Protein AF-A0A923HDC2-F1 (afdb_monomer)

Mean predicted aligned error: 11.16 Å

Solvent-accessible surface area (backbone atoms only — not comparable to full-atom values): 47829 Å² total; per-residue (Å²): 114,70,66,62,52,54,51,47,38,52,67,76,24,63,44,77,48,76,52,74,40,27,44,48,65,58,61,33,71,71,45,48,76,38,43,43,56,74,49,84,44,56,61,63,67,60,71,45,64,38,56,43,23,34,54,53,47,38,40,67,42,35,50,91,62,83,57,36,32,36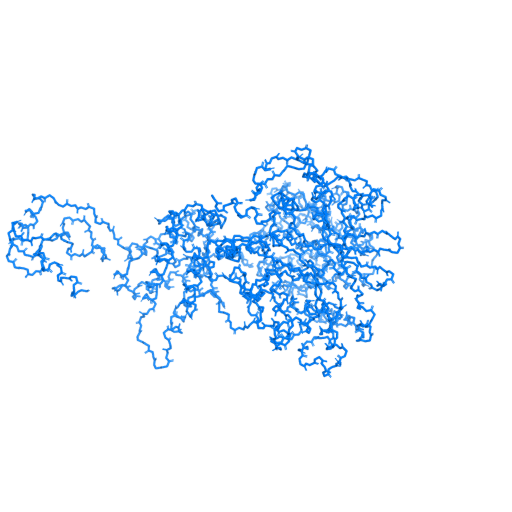,36,49,54,99,90,32,32,34,40,60,41,45,39,68,57,55,50,44,53,51,40,31,68,70,49,73,53,51,31,33,58,86,16,39,87,64,62,49,89,50,46,67,41,34,48,86,48,31,52,80,74,34,56,67,60,40,48,43,46,35,60,35,67,42,39,36,42,37,37,31,80,45,99,66,75,91,68,58,68,70,59,51,50,51,51,53,32,51,54,36,47,59,71,59,59,69,65,73,70,64,51,71,36,46,53,52,44,28,74,40,57,84,35,64,56,56,49,52,50,51,62,53,46,71,39,67,67,54,35,48,51,54,48,51,36,67,49,32,78,41,99,63,78,87,59,87,76,51,69,47,56,53,48,48,50,49,53,44,63,73,39,45,48,81,46,32,39,56,61,52,32,72,54,71,46,69,65,50,45,50,52,45,39,56,51,44,74,76,67,54,92,63,55,60,65,58,53,49,50,58,53,48,54,54,45,53,49,45,46,50,22,52,52,49,16,57,77,68,76,38,55,74,37,17,56,43,46,45,39,50,50,35,52,52,45,39,38,52,72,75,66,47,85,83,74,91,44,72,68,56,38,52,53,51,25,51,52,37,32,82,43,39,76,58,36,39,78,74,71,44,87,38,40,64,43,41,41,49,36,47,51,57,46,47,56,56,48,30,76,73,67,78,52,91,60,63,70,46,41,39,89,48,75,73,54,52,52,55,54,50,57,69,62,70,70,61,67,76,67,50,80,76,56,52,77,69,51,51,51,76,79,66,78,64,43,76,42,32,43,50,55,52,52,54,36,30,76,69,72,32,35,36,58,48,46,85,47,56,74,78,96,77,82,51,67,55,53,46,26,49,53,54,51,32,50,78,38,71,45,82,68,78,65,31,33,31,38,32,43,91,86,64,34,34,33,44,48,41,46,45,73,59,53,46,42,51,32,11,32,74,56,48,69,45,40,42,80,80,76,44,79,42,67,47,96,63,54,52,42,57,29,36,88,47,86,80,62,49,89,49,45,68,36,32,51,90,68,48,56,67,74,58,46,49,47,57,36,63,38,67,40,41,32,39,66,44,48,34,88,80,34,76,76,65,54,62,62,59,53,34,45,66,78,41,54,84,62,82,69,76,49,82,71,34,39,40,43,44,44,38,73,49,59,65,67,62,50,47,53,46,52,51,52,37,62,75,36,45,77,40,62,59,64,70,86,77,83,48,97,73,49,68,40,71,46,62,54,48,32,48,54,52,50,47,26,56,48,55,70,46,74,77,49,51,78,81,44,43,40,71,43,72,47,77,46,65,52,93,84,72,48,50,31,22,26,62,44,42,45,69,63,55,51,64,54,54,49,52,53,53,55,42,34,77,75,32,69,66,52,33,52,53,49,57,49,21,50,54,50,48,54,52,53,51,49,44,50,54,54,28,64,60,77,71,82,78,56,94,94,53,52,71,44,59,52,48,27,55,52,46,43,70,46,30,42,65,86,96,42,54,39,74,32,40,55,51,52,51,45,66,53,50,66,67,42,49,64,64,37,43,72,77,42,17,63,61,52,36,53,52,51,37,51,50,46,51,55,42,65,40,71,35,71,80,50,48,96,55,96,86,55,47,68,49,60,52,49,53,50,54,41,52,52,49,34,62,76,53,25,54,76,45,70,95,75,83,76,79,53,72,66,56,48,48,52,53,35,57,75,47,70,34,26,22,68,78,80,60,46,82,52,59,94,84,50,72,64,38,80,45,51,72,47,44,38,64,70,49,17,57,80,46,75,88,34,47,29,50,23,46,43,66,60,58,57,48,51,69,77,76,111

Secondary structure (DSSP, 8-state):
-HHHHHHHHHHHTEEEEEEEEEHHHHHSHHHHHHEESS-TTSPPP---HHHHHHHHHHHHTT---PPEEEEEETTEEEEEE-HHHHHHHHHHHTT-----GGG-SS-GGGTT--GGGHHHH-HHHHHHHHH-EEEEEEEEE-SS----HHHHHHHHHHHHHHHHHS--PPPHHHHHHHHTTT-HHHHHHHHHHTSHHHHHHHHHHHHTT-S-TTSPPPHHHHHHHHHHHHHGGGS-HHHHHTS-HHHHHHHHHHHHHHT--S-HHHHHHHHHHHHHHHHHHHHHHHHTT----HHHHHHHHHHHHHHHHTT------HHHHHHHHHHHHHTGGGG-STTTTSHHHHHHHHHHHHHHHHHHH----HHHHS--HHHHHHHHHHHH------GGGGGGTPPP-PPPEEEEHHHHHHHHHTT-EESS-TTSPPP---HHHHHHHHHHHHTTPPPPPEEEEE-TTS-EEEEE-HHHHHHHHHHHT--EE-TTS-EE--TTTTPPP-S-SS-GGGTT--GGGS-HHHHHHHHS-EEEEEEEETTT-TT--HHHHHHHHHSS--PPPTTSHHHHTTTS-HHHHHHHHHHHHHHTTTS-SS---STTS---SHHHHHHHHHHHHHHTTT-HHHHEEEEEEEEE-TT--EEEEEEEEES-HHHHHHHHHHHTT-HHHHHHHHHHHHHHHHHHHHHHHHH--SPPPTT--HHHHHHHHHHHHHEETTEE-HHHHHHHHHHHTT--HHHHHHHHHHHHHHHHHHHHHHHS-EET-SS-TT--HHHHHHHHHHHHHHHHS-S--------HHHHHHHHHHTTTB-TTT--B--TTSSEEEEESS-GGGT--SSGGGEEEEEHHHHHHHTT--

InterPro domains:
  IPR003615 HNH nuclease [cd00085] (825-858)
  IPR004919 GmrSD restriction endonucleases, N-terminal domain [PF03235] (36-174)
  IPR004919 GmrSD restriction endonucleases, N-terminal domain [PF03235] (410-559)

Radius of gyration: 33.26 Å; Cα contacts (8 Å, |Δi|>4): 1195; chains: 1; bounding box: 77×79×93 Å

pLDDT: mean 85.39, std 10.38, range [38.34, 97.38]

Structure (mmCIF, N/CA/C/O backbone):
data_AF-A0A923HDC2-F1
#
_entry.id   AF-A0A923HDC2-F1
#
loop_
_atom_site.group_PDB
_atom_site.id
_atom_site.type_symbol
_atom_site.label_atom_id
_atom_site.label_alt_id
_atom_site.label_comp_id
_atom_site.label_asym_id
_atom_site.label_entity_id
_atom_site.label_seq_id
_atom_site.pdbx_PDB_ins_code
_atom_site.Cartn_x
_atom_site.Cartn_y
_atom_site.Cartn_z
_atom_site.occupancy
_atom_site.B_iso_or_equiv
_atom_site.auth_seq_id
_atom_site.auth_comp_id
_atom_site.auth_asym_id
_atom_site.auth_atom_id
_atom_site.pdbx_PDB_model_num
ATOM 1 N N . MET A 1 1 ? 4.139 37.580 2.356 1.00 47.41 1 MET A N 1
ATOM 2 C CA . MET A 1 1 ? 5.601 37.785 2.472 1.00 47.41 1 MET A CA 1
ATOM 3 C C . MET A 1 1 ? 6.370 36.462 2.465 1.00 47.41 1 MET A C 1
ATOM 5 O O . MET A 1 1 ? 7.205 36.294 1.592 1.00 47.41 1 MET A O 1
ATOM 9 N N . GLU A 1 2 ? 6.062 35.488 3.334 1.00 60.28 2 GLU A N 1
ATOM 10 C CA . GLU A 1 2 ? 6.827 34.220 3.408 1.00 60.28 2 GLU A CA 1
ATOM 11 C C . GLU A 1 2 ? 6.735 33.320 2.164 1.00 60.28 2 GLU A C 1
ATOM 13 O O . GLU A 1 2 ? 7.710 32.661 1.815 1.00 60.28 2 GLU A O 1
ATOM 18 N N . GLN A 1 3 ? 5.597 33.311 1.461 1.00 66.31 3 GLN A N 1
ATOM 19 C CA . GLN A 1 3 ? 5.422 32.509 0.243 1.00 66.31 3 GLN A CA 1
ATOM 20 C C . GLN A 1 3 ? 6.324 32.982 -0.916 1.00 66.31 3 GLN A C 1
ATOM 22 O O . GLN A 1 3 ? 6.936 32.157 -1.585 1.00 66.31 3 GLN A O 1
ATOM 27 N N . GLY A 1 4 ? 6.495 34.297 -1.090 1.00 71.81 4 GLY A N 1
ATOM 28 C CA . GLY A 1 4 ? 7.398 34.842 -2.111 1.00 71.81 4 GLY A CA 1
ATOM 29 C C . GLY A 1 4 ? 8.875 34.551 -1.818 1.00 71.81 4 GLY A C 1
ATOM 30 O O . GLY A 1 4 ? 9.643 34.276 -2.734 1.00 71.81 4 GLY A O 1
ATOM 31 N N . ILE A 1 5 ? 9.271 34.532 -0.538 1.00 75.19 5 ILE A N 1
ATOM 32 C CA . ILE A 1 5 ? 10.628 34.131 -0.125 1.00 75.19 5 ILE A CA 1
ATOM 33 C C . ILE A 1 5 ? 10.836 32.634 -0.389 1.00 75.19 5 ILE A C 1
ATOM 35 O O . ILE A 1 5 ? 11.859 32.244 -0.944 1.00 75.19 5 ILE A O 1
ATOM 39 N N . PHE A 1 6 ? 9.852 31.798 -0.044 1.00 77.25 6 PHE A N 1
ATOM 40 C CA . PHE A 1 6 ? 9.874 30.362 -0.325 1.00 77.25 6 PHE A CA 1
ATOM 41 C C . PHE A 1 6 ? 10.065 30.072 -1.822 1.00 77.25 6 PHE A C 1
ATOM 43 O O . PHE A 1 6 ? 10.942 29.297 -2.195 1.00 77.25 6 PHE A O 1
ATOM 50 N N . GLU A 1 7 ? 9.302 30.744 -2.684 1.00 75.19 7 GLU A N 1
ATOM 51 C CA . GLU A 1 7 ? 9.430 30.638 -4.141 1.00 75.19 7 GLU A CA 1
ATOM 52 C C . GLU A 1 7 ? 10.799 31.104 -4.646 1.00 75.19 7 GLU A C 1
ATOM 54 O O . GLU A 1 7 ? 11.410 30.427 -5.475 1.00 75.19 7 GLU A O 1
ATOM 59 N N . LYS A 1 8 ? 11.305 32.230 -4.127 1.00 79.38 8 LYS A N 1
ATOM 60 C CA . LYS A 1 8 ? 12.621 32.763 -4.494 1.00 79.38 8 LYS A CA 1
ATOM 61 C C . LYS A 1 8 ? 13.746 31.786 -4.153 1.00 79.38 8 LYS A C 1
ATOM 63 O O . LYS A 1 8 ? 14.647 31.591 -4.963 1.00 79.38 8 LYS A O 1
ATOM 68 N N . ILE A 1 9 ? 13.670 31.111 -3.005 1.00 81.06 9 ILE A N 1
ATOM 69 C CA . ILE A 1 9 ? 14.681 30.124 -2.602 1.00 81.06 9 ILE A CA 1
ATOM 70 C C . ILE A 1 9 ? 14.769 28.976 -3.606 1.00 81.06 9 ILE A C 1
ATOM 72 O O . ILE A 1 9 ? 15.867 28.645 -4.049 1.00 81.06 9 ILE A O 1
ATOM 76 N N . PHE A 1 10 ? 13.631 28.415 -4.022 1.00 77.12 10 PHE A N 1
ATOM 77 C CA . PHE A 1 10 ? 13.616 27.366 -5.043 1.00 77.12 10 PHE A CA 1
ATOM 78 C C . PHE A 1 10 ? 14.122 27.849 -6.406 1.00 77.12 10 PHE A C 1
ATOM 80 O O . PHE A 1 10 ? 14.727 27.067 -7.132 1.00 77.12 10 PHE A O 1
ATOM 87 N N . LYS A 1 11 ? 13.895 29.121 -6.753 1.00 73.56 11 LYS A N 1
ATOM 88 C CA . LYS A 1 11 ? 14.327 29.698 -8.033 1.00 73.56 11 LYS A CA 1
ATOM 89 C C . LYS A 1 11 ? 15.827 30.021 -8.076 1.00 73.56 11 LYS A C 1
ATOM 91 O O . LYS A 1 11 ? 16.428 29.854 -9.134 1.00 73.56 11 LYS A O 1
ATOM 96 N N . GLU A 1 12 ? 16.415 30.479 -6.968 1.00 78.75 12 GLU A N 1
ATOM 97 C CA . GLU A 1 12 ? 17.724 31.161 -6.983 1.00 78.75 12 GLU A CA 1
ATOM 98 C C . GLU A 1 12 ? 18.767 30.598 -6.000 1.00 78.75 12 GLU A C 1
ATOM 100 O O . GLU A 1 12 ? 19.960 30.810 -6.207 1.00 78.75 12 GLU A O 1
ATOM 105 N N . HIS A 1 13 ? 18.363 29.874 -4.949 1.00 82.00 13 HIS A N 1
ATOM 106 C CA . HIS A 1 13 ? 19.241 29.587 -3.799 1.00 82.00 13 HIS A CA 1
ATOM 107 C C . HIS A 1 13 ? 19.457 28.097 -3.498 1.00 82.00 13 HIS A C 1
ATOM 109 O O . HIS A 1 13 ? 20.180 27.766 -2.560 1.00 82.00 13 HIS A O 1
ATOM 115 N N . ILE A 1 14 ? 18.858 27.181 -4.264 1.00 83.00 14 ILE A N 1
ATOM 116 C CA . ILE A 1 14 ? 19.089 25.739 -4.101 1.00 83.00 14 ILE A CA 1
ATOM 117 C C . ILE A 1 14 ? 20.236 25.290 -5.011 1.00 83.00 14 ILE A C 1
ATOM 119 O O . ILE A 1 14 ? 20.107 25.273 -6.235 1.00 83.00 14 ILE A O 1
ATOM 123 N N . LYS A 1 15 ? 21.344 24.859 -4.403 1.00 85.69 15 LYS A N 1
ATOM 124 C CA . LYS A 1 15 ? 22.443 24.160 -5.076 1.00 85.69 15 LYS A CA 1
ATOM 125 C C . LYS A 1 15 ? 22.196 22.656 -5.024 1.00 85.69 15 LYS A C 1
ATOM 127 O O . LYS A 1 15 ? 21.824 22.117 -3.983 1.00 85.69 15 LYS A O 1
ATOM 132 N N . ILE A 1 16 ? 22.410 21.977 -6.152 1.00 85.31 16 ILE A N 1
ATOM 133 C CA . ILE A 1 16 ? 22.224 20.527 -6.255 1.00 85.31 16 ILE A CA 1
ATOM 134 C C . ILE A 1 16 ? 23.482 19.875 -6.819 1.00 85.31 16 ILE A C 1
ATOM 136 O O . ILE A 1 16 ? 23.791 20.013 -8.006 1.00 85.31 16 ILE A O 1
ATOM 140 N N . GLU A 1 17 ? 24.150 19.079 -5.998 1.00 86.88 17 GLU A N 1
ATOM 141 C CA . GLU A 1 17 ? 25.347 18.325 -6.367 1.00 86.88 17 GLU A CA 1
ATOM 142 C C . GLU A 1 17 ? 25.040 16.834 -6.457 1.00 86.88 17 GLU A C 1
ATOM 144 O O . GLU A 1 17 ? 24.112 16.329 -5.826 1.00 86.88 17 GLU A O 1
ATOM 149 N N . THR A 1 18 ? 25.806 16.110 -7.265 1.00 85.31 18 THR A N 1
ATOM 150 C CA . THR A 1 18 ? 25.694 14.653 -7.350 1.00 85.31 18 THR A CA 1
ATOM 151 C C . THR A 1 18 ? 27.037 14.003 -7.144 1.00 85.31 18 THR A C 1
ATOM 153 O O . THR A 1 18 ? 28.042 14.463 -7.674 1.00 85.31 18 THR A O 1
ATOM 156 N N . SER A 1 19 ? 27.041 12.926 -6.371 1.00 88.31 19 SER A N 1
ATOM 157 C CA . SER A 1 19 ? 28.237 12.147 -6.074 1.00 88.31 19 SER A CA 1
ATOM 158 C C . SER A 1 19 ? 27.892 10.666 -5.961 1.00 88.31 19 SER A C 1
ATOM 160 O O . SER A 1 19 ? 26.720 10.278 -5.945 1.00 88.31 19 SER A O 1
ATOM 162 N N . GLN A 1 20 ? 28.916 9.824 -5.870 1.00 88.06 20 GLN A N 1
ATOM 163 C CA . GLN A 1 20 ? 28.772 8.409 -5.558 1.00 88.06 20 GLN A CA 1
ATOM 164 C C . GLN A 1 20 ? 29.574 8.098 -4.298 1.00 88.06 20 GLN A C 1
ATOM 166 O O . GLN A 1 20 ? 30.705 8.559 -4.154 1.00 88.06 20 GLN A O 1
ATOM 171 N N . LYS A 1 21 ? 29.007 7.306 -3.388 1.00 90.69 21 LYS A N 1
ATOM 172 C CA . LYS A 1 21 ? 29.736 6.782 -2.225 1.00 90.69 21 LYS A CA 1
ATOM 173 C C . LYS A 1 21 ? 29.560 5.275 -2.145 1.00 90.69 21 LYS A C 1
ATOM 175 O O . LYS A 1 21 ? 28.467 4.772 -2.402 1.00 90.69 21 LYS A O 1
ATOM 180 N N . SER A 1 22 ? 30.632 4.565 -1.803 1.00 93.38 22 SER A N 1
ATOM 181 C CA . SER A 1 22 ? 30.550 3.152 -1.430 1.00 93.38 22 SER A CA 1
ATOM 182 C C . SER A 1 22 ? 29.723 2.993 -0.152 1.00 93.38 22 SER A C 1
ATOM 184 O O . SER A 1 22 ? 29.561 3.950 0.616 1.00 93.38 22 SER A O 1
ATOM 186 N N . ILE A 1 23 ? 29.193 1.794 0.086 1.00 94.69 23 ILE A N 1
ATOM 187 C CA . ILE A 1 23 ? 28.519 1.481 1.349 1.00 94.69 23 ILE A CA 1
ATOM 188 C C . ILE A 1 23 ? 29.475 1.714 2.521 1.00 94.69 23 ILE A C 1
ATOM 190 O O . ILE A 1 23 ? 29.089 2.369 3.485 1.00 94.69 23 ILE A O 1
ATOM 194 N N . ASP A 1 24 ? 30.734 1.300 2.404 1.00 94.75 24 ASP A N 1
ATOM 195 C CA . ASP A 1 24 ? 31.750 1.577 3.422 1.00 94.75 24 ASP A CA 1
ATOM 196 C C . ASP A 1 24 ? 31.887 3.085 3.716 1.00 94.75 24 ASP A C 1
ATOM 198 O O . ASP A 1 24 ? 31.738 3.535 4.855 1.00 94.75 24 ASP A O 1
ATOM 202 N N . GLY A 1 25 ? 32.011 3.906 2.666 1.00 93.94 25 GLY A N 1
ATOM 203 C CA . GLY A 1 25 ? 32.101 5.361 2.786 1.00 93.94 25 GLY A CA 1
ATOM 204 C C . GLY A 1 25 ? 30.859 6.014 3.410 1.00 93.94 25 GLY A C 1
ATOM 205 O O . GLY A 1 25 ? 30.981 7.001 4.140 1.00 93.94 25 GLY A O 1
ATOM 206 N N . LEU A 1 26 ? 29.662 5.472 3.156 1.00 93.62 26 LEU A N 1
ATOM 207 C CA . LEU A 1 26 ? 28.396 5.953 3.730 1.00 93.62 26 LEU A CA 1
ATOM 208 C C . LEU A 1 26 ? 28.260 5.664 5.228 1.00 93.62 26 LEU A C 1
ATOM 210 O O . LEU A 1 26 ? 27.590 6.426 5.929 1.00 93.62 26 LEU A O 1
ATOM 214 N N . PHE A 1 27 ? 28.871 4.579 5.705 1.00 94.94 27 PHE A N 1
ATOM 215 C CA . PHE A 1 27 ? 28.707 4.074 7.069 1.00 94.94 27 PHE A CA 1
ATOM 216 C C . PHE A 1 27 ? 29.955 4.236 7.947 1.00 94.94 27 PHE A C 1
ATOM 218 O O . PHE A 1 27 ? 29.986 3.718 9.065 1.00 94.94 27 PHE A O 1
ATOM 225 N N . THR A 1 28 ? 30.942 5.028 7.511 1.00 94.44 28 THR A N 1
ATOM 226 C CA . THR A 1 28 ? 32.048 5.464 8.381 1.00 94.44 28 THR A CA 1
ATOM 227 C C . THR A 1 28 ? 31.516 6.139 9.659 1.00 94.44 28 THR A C 1
ATOM 229 O O . THR A 1 28 ? 30.499 6.843 9.597 1.00 94.44 28 THR A O 1
ATOM 232 N N . PRO A 1 29 ? 32.197 6.018 10.819 1.00 91.50 29 PRO A N 1
ATOM 233 C CA . PRO A 1 29 ? 31.725 6.609 12.078 1.00 91.50 29 PRO A CA 1
ATOM 234 C C . PRO A 1 29 ? 31.419 8.110 11.976 1.00 91.50 29 PRO A C 1
ATOM 236 O O . PRO A 1 29 ? 30.400 8.582 12.478 1.00 91.50 29 PRO A O 1
ATOM 239 N N . ARG A 1 30 ? 32.261 8.858 11.249 1.00 90.38 30 ARG A N 1
ATOM 240 C CA . ARG A 1 30 ? 32.072 10.294 11.002 1.00 90.38 30 ARG A CA 1
ATOM 241 C C . ARG A 1 30 ? 30.799 10.586 10.206 1.00 90.38 30 ARG A C 1
ATOM 243 O O . ARG A 1 30 ? 30.070 11.505 10.565 1.00 90.38 30 ARG A O 1
ATOM 250 N N . MET A 1 31 ? 30.536 9.837 9.133 1.00 90.06 31 MET A N 1
ATOM 251 C CA . MET A 1 31 ? 29.328 10.015 8.320 1.00 90.06 31 MET A CA 1
ATOM 252 C C . MET A 1 31 ? 28.076 9.604 9.094 1.00 90.06 31 MET A C 1
ATOM 254 O O . MET A 1 31 ? 27.104 10.355 9.106 1.00 90.06 31 MET A O 1
ATOM 258 N N . LYS A 1 32 ? 28.118 8.461 9.790 1.00 89.56 32 LYS A N 1
ATOM 259 C CA . LYS A 1 32 ? 27.008 7.941 10.601 1.00 89.56 32 LYS A CA 1
ATOM 260 C C . LYS A 1 32 ? 26.572 8.946 11.671 1.00 89.56 32 LYS A C 1
ATOM 262 O O . LYS A 1 32 ? 25.383 9.199 11.803 1.00 89.56 32 LYS A O 1
ATOM 267 N N . ASN A 1 33 ? 27.522 9.575 12.367 1.00 89.88 33 ASN A N 1
ATOM 268 C CA . ASN A 1 33 ? 27.219 10.561 13.411 1.00 89.88 33 ASN A CA 1
ATOM 269 C C . ASN A 1 33 ? 26.677 11.891 12.863 1.00 89.88 33 ASN A C 1
ATOM 271 O O . ASN A 1 33 ? 25.958 12.586 13.571 1.00 89.88 33 ASN A O 1
ATOM 275 N N . LYS A 1 34 ? 27.015 12.251 11.618 1.00 91.38 34 LYS A N 1
ATOM 276 C CA . LYS A 1 34 ? 26.532 13.477 10.960 1.00 91.38 34 LYS A CA 1
ATOM 277 C C . LYS A 1 34 ? 25.218 13.300 10.196 1.00 91.38 34 LYS A C 1
ATOM 279 O O . LYS A 1 34 ? 24.680 14.294 9.719 1.00 91.38 34 LYS A O 1
ATOM 284 N N . THR A 1 35 ? 24.742 12.067 10.017 1.00 93.31 35 THR A N 1
ATOM 285 C CA . THR A 1 35 ? 23.601 11.766 9.143 1.00 93.31 35 THR A CA 1
ATOM 286 C C . THR A 1 35 ? 22.349 11.454 9.960 1.00 93.31 35 THR A C 1
ATOM 288 O O . THR A 1 35 ? 22.251 10.384 10.560 1.00 93.31 35 THR A O 1
ATOM 291 N N . ASP A 1 36 ? 21.348 12.333 9.914 1.00 93.94 36 ASP A N 1
ATOM 292 C CA . ASP A 1 36 ? 19.988 12.002 10.340 1.00 93.94 36 ASP A CA 1
ATOM 293 C C . ASP A 1 36 ? 19.241 11.306 9.194 1.00 93.94 36 ASP A C 1
ATOM 295 O O . ASP A 1 36 ? 18.772 11.919 8.231 1.00 93.94 36 ASP A O 1
ATOM 299 N N . TYR A 1 37 ? 19.132 9.982 9.292 1.00 92.44 37 TYR A N 1
ATOM 300 C CA . TYR A 1 37 ? 18.389 9.165 8.332 1.00 92.44 37 TYR A CA 1
ATOM 301 C C . TYR A 1 37 ? 16.897 9.027 8.668 1.00 92.44 37 TYR A C 1
ATOM 303 O O . TYR A 1 37 ? 16.147 8.429 7.889 1.00 92.44 37 TYR A O 1
ATOM 311 N N . SER A 1 38 ? 16.450 9.542 9.818 1.00 90.88 38 SER A N 1
ATOM 312 C CA . SER A 1 38 ? 15.088 9.381 10.331 1.00 90.88 38 SER A CA 1
ATOM 313 C C . SER A 1 38 ? 14.427 10.703 10.756 1.00 90.88 38 SER A C 1
ATOM 315 O O . SER A 1 38 ? 13.800 10.743 11.821 1.00 90.88 38 SER A O 1
ATOM 317 N N . PRO A 1 39 ? 14.472 11.762 9.923 1.00 91.00 39 PRO A N 1
ATOM 318 C CA . PRO A 1 39 ? 13.890 13.046 10.282 1.00 91.00 39 PRO A CA 1
ATOM 319 C C . PRO A 1 39 ? 12.381 12.923 10.516 1.00 91.00 39 PRO A C 1
ATOM 321 O O . PRO A 1 39 ? 11.683 12.084 9.931 1.00 91.00 39 PRO A O 1
ATOM 324 N N . TYR A 1 40 ? 11.849 13.786 11.383 1.00 88.81 40 TYR A N 1
ATOM 325 C CA . TYR A 1 40 ? 10.516 13.606 11.964 1.00 88.81 40 TYR A CA 1
ATOM 326 C C . TYR A 1 40 ? 9.366 13.564 10.939 1.00 88.81 40 TYR A C 1
ATOM 328 O O . TYR A 1 40 ? 8.345 12.936 11.221 1.00 88.81 40 TYR A O 1
ATOM 336 N N . TYR A 1 41 ? 9.494 14.211 9.775 1.00 88.31 41 TYR A N 1
ATOM 337 C CA . TYR A 1 41 ? 8.461 14.264 8.728 1.00 88.31 41 TYR A CA 1
ATOM 338 C C . TYR A 1 41 ? 8.407 12.996 7.858 1.00 88.31 41 TYR A C 1
ATOM 340 O O . TYR A 1 41 ? 7.449 12.790 7.107 1.00 88.31 41 TYR A O 1
ATOM 348 N N . GLN A 1 42 ? 9.378 12.089 7.995 1.00 90.19 42 GLN A N 1
ATOM 349 C CA . GLN A 1 42 ? 9.353 10.793 7.326 1.00 90.19 42 GLN A CA 1
ATOM 350 C C . GLN A 1 42 ? 8.549 9.741 8.090 1.00 90.19 42 GLN A C 1
ATOM 352 O O . GLN A 1 42 ? 8.482 9.730 9.319 1.00 90.19 42 GLN A O 1
ATOM 357 N N . ARG A 1 43 ? 7.979 8.794 7.340 1.00 89.19 43 ARG A N 1
ATOM 358 C CA . ARG A 1 43 ? 7.376 7.582 7.909 1.00 89.19 43 ARG A CA 1
ATOM 359 C C . ARG A 1 43 ? 8.424 6.653 8.525 1.00 89.19 43 ARG A C 1
ATOM 361 O O . ARG A 1 43 ? 9.578 6.653 8.095 1.00 89.19 43 ARG A O 1
ATOM 368 N N . ASN A 1 44 ? 7.974 5.785 9.427 1.00 90.88 44 ASN A N 1
ATOM 369 C CA . ASN A 1 44 ? 8.784 4.717 10.017 1.00 90.88 44 ASN A CA 1
ATOM 370 C C . ASN A 1 44 ? 9.228 3.668 8.976 1.00 90.88 44 ASN A C 1
ATOM 372 O O . ASN A 1 44 ? 8.842 3.705 7.801 1.00 90.88 44 ASN A O 1
ATOM 376 N N . TYR A 1 45 ? 10.090 2.737 9.385 1.00 90.38 45 TYR A N 1
ATOM 377 C CA . TYR A 1 45 ? 10.528 1.641 8.524 1.00 90.38 45 TYR A CA 1
ATOM 378 C C . TYR A 1 45 ? 9.377 0.665 8.241 1.00 90.38 45 TYR A C 1
ATOM 380 O O . TYR A 1 45 ? 8.754 0.130 9.158 1.00 90.38 45 TYR A O 1
ATOM 388 N N . VAL A 1 46 ? 9.087 0.417 6.959 1.00 89.19 46 VAL A N 1
ATOM 389 C CA . VAL A 1 46 ? 7.915 -0.372 6.530 1.00 89.19 46 VAL A CA 1
ATOM 390 C C . VAL A 1 46 ? 8.245 -1.603 5.691 1.00 89.19 46 VAL A C 1
ATOM 392 O O . VAL A 1 46 ? 7.352 -2.431 5.460 1.00 89.19 46 VAL A O 1
ATOM 395 N N . TRP A 1 47 ? 9.484 -1.732 5.208 1.00 89.56 47 TRP A N 1
ATOM 396 C CA . TRP A 1 47 ? 9.894 -2.881 4.402 1.00 89.56 47 TRP A CA 1
ATOM 397 C C . TRP A 1 47 ? 9.819 -4.166 5.230 1.00 89.56 47 TRP A C 1
ATOM 399 O O . TRP A 1 47 ? 10.265 -4.226 6.371 1.00 89.56 47 TRP A O 1
ATOM 409 N N . ASP A 1 48 ? 9.214 -5.208 4.662 1.00 87.31 48 ASP A N 1
ATOM 410 C CA . ASP A 1 48 ? 9.325 -6.542 5.246 1.00 87.31 48 ASP A CA 1
ATOM 411 C C . ASP A 1 48 ? 10.702 -7.148 4.944 1.00 87.31 48 ASP A C 1
ATOM 413 O O . ASP A 1 48 ? 11.410 -6.716 4.032 1.00 87.31 48 ASP A O 1
ATOM 417 N N . GLU A 1 49 ? 11.076 -8.197 5.680 1.00 88.81 49 GLU A N 1
ATOM 418 C CA . GLU A 1 49 ? 12.365 -8.873 5.479 1.00 88.81 49 GLU A CA 1
ATOM 419 C C . GLU A 1 49 ? 12.529 -9.418 4.050 1.00 88.81 49 GLU A C 1
ATOM 421 O O . GLU A 1 49 ? 13.650 -9.552 3.567 1.00 88.81 49 GLU A O 1
ATOM 426 N N . SER A 1 50 ? 11.428 -9.700 3.341 1.00 87.31 50 SER A N 1
ATOM 427 C CA . SER A 1 50 ? 11.459 -10.123 1.938 1.00 87.31 50 SER A CA 1
ATOM 428 C C . SER A 1 50 ? 11.906 -8.990 1.010 1.00 87.31 50 SER A C 1
ATOM 430 O O . SER A 1 50 ? 12.737 -9.230 0.138 1.00 87.31 50 SER A O 1
ATOM 432 N N . LYS A 1 51 ? 11.379 -7.767 1.165 1.00 88.31 51 LYS A N 1
ATOM 433 C CA . LYS A 1 51 ? 11.822 -6.595 0.393 1.00 88.31 51 LYS A CA 1
ATOM 434 C C . LYS A 1 51 ? 13.218 -6.150 0.809 1.00 88.31 51 LYS A C 1
ATOM 436 O O . LYS A 1 51 ? 14.015 -5.847 -0.070 1.00 88.31 51 LYS A O 1
ATOM 441 N N . ALA A 1 52 ? 13.519 -6.167 2.108 1.00 91.81 52 ALA A N 1
ATOM 442 C CA . ALA A 1 52 ? 14.854 -5.876 2.615 1.00 91.81 52 ALA A CA 1
ATOM 443 C C . ALA A 1 52 ? 15.891 -6.830 2.001 1.00 91.81 52 ALA A C 1
ATOM 445 O O . ALA A 1 52 ? 16.859 -6.378 1.405 1.00 91.81 52 ALA A O 1
ATOM 446 N N . THR A 1 53 ? 15.627 -8.142 2.029 1.00 93.00 53 THR A N 1
ATOM 447 C CA . THR A 1 53 ? 16.484 -9.153 1.386 1.00 93.00 53 THR A CA 1
ATOM 448 C C . THR A 1 53 ? 16.642 -8.906 -0.112 1.00 93.00 53 THR A C 1
ATOM 450 O O . THR A 1 53 ? 17.752 -8.999 -0.615 1.00 93.00 53 THR A O 1
ATOM 453 N N . HIS A 1 54 ? 15.562 -8.566 -0.820 1.00 89.69 54 HIS A N 1
ATOM 454 C CA . HIS A 1 54 ? 15.623 -8.291 -2.257 1.00 89.69 54 HIS A CA 1
ATOM 455 C C . HIS A 1 54 ? 16.499 -7.072 -2.585 1.00 89.69 54 HIS A C 1
ATOM 457 O O . HIS A 1 54 ? 17.243 -7.088 -3.558 1.00 89.69 54 HIS A O 1
ATOM 463 N N . PHE A 1 55 ? 16.461 -6.036 -1.743 1.00 92.25 55 PHE A N 1
ATOM 464 C CA . PHE A 1 55 ? 17.347 -4.881 -1.873 1.00 92.25 55 PHE A CA 1
ATOM 465 C C . PHE A 1 55 ? 18.812 -5.221 -1.551 1.00 92.25 55 PHE A C 1
ATOM 467 O O . PHE A 1 55 ? 19.708 -4.761 -2.250 1.00 92.25 55 PHE A O 1
ATOM 474 N N . ILE A 1 56 ? 19.067 -6.060 -0.541 1.00 93.75 56 ILE A N 1
ATOM 475 C CA . ILE A 1 56 ? 20.425 -6.552 -0.259 1.00 93.75 56 ILE A CA 1
ATOM 476 C C . ILE A 1 56 ? 20.942 -7.447 -1.402 1.00 93.75 56 ILE A C 1
ATOM 478 O O . ILE A 1 56 ? 22.105 -7.353 -1.778 1.00 93.75 56 ILE A O 1
ATOM 482 N N . GLU A 1 57 ? 20.088 -8.271 -2.014 1.00 89.81 57 GLU A N 1
ATOM 483 C CA . GLU A 1 57 ? 20.444 -9.046 -3.210 1.00 89.81 57 GLU A CA 1
ATOM 484 C C . GLU A 1 57 ? 20.864 -8.127 -4.366 1.00 89.81 57 GLU A C 1
ATOM 486 O O . GLU A 1 57 ? 21.873 -8.391 -5.010 1.00 89.81 57 GLU A O 1
ATOM 491 N N . SER A 1 58 ? 20.156 -7.012 -4.582 1.00 88.88 58 SER A N 1
ATOM 492 C CA . SER A 1 58 ? 20.539 -5.995 -5.572 1.00 88.88 58 SER A CA 1
ATOM 493 C C . SER A 1 58 ? 21.929 -5.393 -5.329 1.00 88.88 58 SER A C 1
ATOM 495 O O . SER A 1 58 ? 22.622 -5.095 -6.302 1.00 88.88 58 SER A O 1
ATOM 497 N N . ILE A 1 59 ? 22.347 -5.241 -4.066 1.00 90.94 59 ILE A N 1
ATOM 498 C CA . ILE A 1 59 ? 23.706 -4.805 -3.704 1.00 90.94 59 ILE A CA 1
ATOM 499 C C . ILE A 1 59 ? 24.730 -5.865 -4.126 1.00 90.94 59 ILE A C 1
ATOM 501 O O . ILE A 1 59 ? 25.697 -5.533 -4.803 1.00 90.94 59 ILE A O 1
ATOM 505 N N . PHE A 1 60 ? 24.498 -7.141 -3.798 1.00 87.62 60 PHE A N 1
ATOM 506 C CA . PHE A 1 60 ? 25.416 -8.230 -4.165 1.00 87.62 60 PHE A CA 1
ATOM 507 C C . PHE A 1 60 ? 25.527 -8.452 -5.672 1.00 87.62 60 PHE A C 1
ATOM 509 O O . PHE A 1 60 ? 26.609 -8.747 -6.170 1.00 87.62 60 PHE A O 1
ATOM 516 N N . LEU A 1 61 ? 24.424 -8.284 -6.401 1.00 81.38 61 LEU A N 1
ATOM 517 C CA . LEU A 1 61 ? 24.418 -8.351 -7.862 1.00 81.38 61 LEU A CA 1
ATOM 518 C C . LEU A 1 61 ? 25.110 -7.140 -8.509 1.00 81.38 61 LEU A C 1
ATOM 520 O O . LEU A 1 61 ? 25.226 -7.087 -9.726 1.00 81.38 61 LEU A O 1
ATOM 524 N N . GLY A 1 62 ? 25.514 -6.130 -7.730 1.00 78.56 62 GLY A N 1
ATOM 525 C CA . GLY A 1 62 ? 26.079 -4.894 -8.264 1.00 78.56 62 GLY A CA 1
ATOM 526 C C . GLY A 1 62 ? 25.091 -4.108 -9.127 1.00 78.56 62 GLY A C 1
ATOM 527 O O . GLY A 1 62 ? 25.510 -3.226 -9.873 1.00 78.56 62 GLY A O 1
ATOM 528 N N . THR A 1 63 ? 23.789 -4.408 -9.032 1.00 80.06 63 THR A N 1
ATOM 529 C CA . THR A 1 63 ? 22.762 -3.735 -9.830 1.00 80.06 63 THR A CA 1
ATOM 530 C C . THR A 1 63 ? 22.706 -2.250 -9.505 1.00 80.06 63 THR A C 1
ATOM 532 O O . THR A 1 63 ? 23.171 -1.769 -8.463 1.00 80.06 63 THR A O 1
ATOM 535 N N . GLU A 1 64 ? 22.119 -1.503 -10.424 1.00 81.62 64 GLU A N 1
ATOM 536 C CA . GLU A 1 64 ? 21.925 -0.089 -10.225 1.00 81.62 64 GLU A CA 1
ATOM 537 C C . GLU A 1 64 ? 20.848 0.178 -9.164 1.00 81.62 64 GLU A C 1
ATOM 539 O O . GLU A 1 64 ? 19.755 -0.391 -9.200 1.00 81.62 64 GLU A O 1
ATOM 544 N N . LEU A 1 65 ? 21.165 1.045 -8.201 1.00 85.62 65 LEU A N 1
ATOM 545 C CA . LEU A 1 65 ? 20.287 1.346 -7.074 1.00 85.62 65 LEU A CA 1
ATOM 546 C C . LEU A 1 65 ? 19.750 2.767 -7.237 1.00 85.62 65 LEU A C 1
ATOM 548 O O . LEU A 1 65 ? 20.504 3.668 -7.611 1.00 85.62 65 LEU A O 1
ATOM 552 N N . PRO A 1 66 ? 18.471 3.026 -6.911 1.00 84.69 66 PRO A N 1
ATOM 553 C CA . PRO A 1 66 ? 17.989 4.395 -6.928 1.00 84.69 66 PRO A CA 1
ATOM 554 C C . PRO A 1 66 ? 18.816 5.257 -5.946 1.00 84.69 66 PRO A C 1
ATOM 556 O O . PRO A 1 66 ? 19.316 4.731 -4.940 1.00 84.69 66 PRO A O 1
ATOM 559 N N . PRO A 1 67 ? 18.944 6.574 -6.185 1.00 88.12 67 PRO A N 1
ATOM 560 C CA . PRO A 1 67 ? 19.831 7.445 -5.411 1.00 88.12 67 PRO A CA 1
ATOM 561 C C . PRO A 1 67 ? 19.280 7.774 -4.020 1.00 88.12 67 PRO A C 1
ATOM 563 O O . PRO A 1 67 ? 18.059 7.818 -3.828 1.00 88.12 67 PRO A O 1
ATOM 566 N N . LEU A 1 68 ? 20.166 8.038 -3.061 1.00 92.25 68 LEU A N 1
ATOM 567 C CA . LEU A 1 68 ? 19.808 8.683 -1.796 1.00 92.25 68 LEU A CA 1
ATOM 568 C C . LEU A 1 68 ? 19.737 10.197 -2.004 1.00 92.25 68 LEU A C 1
ATOM 570 O O . LEU A 1 68 ? 20.599 10.773 -2.668 1.00 92.25 68 LEU A O 1
ATOM 574 N N . ILE A 1 69 ? 18.711 10.836 -1.449 1.00 91.75 69 ILE A N 1
ATOM 575 C CA . ILE A 1 69 ? 18.531 12.285 -1.547 1.00 91.75 69 ILE A CA 1
ATOM 576 C C . ILE A 1 69 ? 18.916 12.895 -0.210 1.00 91.75 69 ILE A C 1
ATOM 578 O O . ILE A 1 69 ? 18.257 12.632 0.795 1.00 91.75 69 ILE A O 1
ATOM 582 N N . PHE A 1 70 ? 19.996 13.664 -0.201 1.00 93.56 70 PHE A N 1
ATOM 583 C CA . PHE A 1 70 ? 20.544 14.317 0.981 1.00 93.56 70 PHE A CA 1
ATOM 584 C C . PHE A 1 70 ? 20.198 15.799 0.966 1.00 93.56 70 PHE A C 1
ATOM 586 O O . PHE A 1 70 ? 20.075 16.410 -0.094 1.00 93.56 70 PHE A O 1
ATOM 593 N N . PHE A 1 71 ? 20.048 16.359 2.154 1.00 91.62 71 PHE A N 1
ATOM 594 C CA . PHE A 1 71 ? 19.990 17.788 2.384 1.00 91.62 71 PHE A CA 1
ATOM 595 C C . PHE A 1 71 ? 21.051 18.131 3.414 1.00 91.62 71 PHE A C 1
ATOM 597 O O . PHE A 1 71 ? 20.980 17.676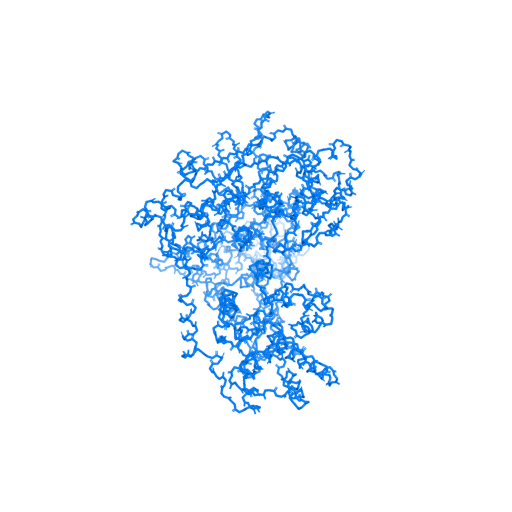 4.556 1.00 91.62 71 PHE A O 1
ATOM 604 N N . GLU A 1 72 ? 22.058 18.875 2.986 1.00 89.88 72 GLU A N 1
ATOM 605 C CA . GLU A 1 72 ? 23.199 19.232 3.812 1.00 89.88 72 GLU A CA 1
ATOM 606 C C . GLU A 1 72 ? 23.060 20.672 4.300 1.00 89.88 72 GLU A C 1
ATOM 608 O O . GLU A 1 72 ? 22.878 21.605 3.516 1.00 89.88 72 GLU A O 1
ATOM 613 N N . ASN A 1 73 ? 23.149 20.810 5.618 1.00 83.12 73 ASN A N 1
ATOM 614 C CA . ASN A 1 73 ? 23.154 22.062 6.358 1.00 83.12 73 ASN A CA 1
ATOM 615 C C . ASN A 1 73 ? 24.462 22.178 7.151 1.00 83.12 73 ASN A C 1
ATOM 617 O O . ASN A 1 73 ? 25.215 21.211 7.270 1.00 83.12 73 ASN A O 1
ATOM 621 N N . GLU A 1 74 ? 24.693 23.337 7.769 1.00 74.75 74 GLU A N 1
ATOM 622 C CA . GLU A 1 74 ? 25.831 23.552 8.678 1.00 74.75 74 GLU A CA 1
ATOM 623 C C . GLU A 1 74 ? 25.891 22.498 9.805 1.00 74.75 74 GLU A C 1
ATOM 625 O O . GLU A 1 74 ? 26.972 22.022 10.156 1.00 74.75 74 GLU A O 1
ATOM 630 N N . ASP A 1 75 ? 24.729 22.058 10.300 1.00 72.94 75 ASP A N 1
ATOM 631 C CA . ASP A 1 75 ? 24.598 21.119 11.423 1.00 72.94 75 ASP A CA 1
ATOM 632 C C . ASP A 1 75 ? 24.792 19.635 11.048 1.00 72.94 75 ASP A C 1
ATOM 634 O O . ASP A 1 75 ? 24.955 18.788 11.930 1.00 72.94 75 ASP A O 1
ATOM 638 N N . GLY A 1 76 ? 24.771 19.281 9.756 1.00 88.38 76 GLY A N 1
ATOM 639 C CA . GLY A 1 76 ? 24.854 17.889 9.308 1.00 88.38 76 GLY A CA 1
ATOM 640 C C . GLY A 1 76 ? 24.037 17.571 8.056 1.00 88.38 76 GLY A C 1
ATOM 641 O O . GLY A 1 76 ? 23.638 18.451 7.295 1.00 88.38 76 GLY A O 1
ATOM 642 N N . ILE A 1 77 ? 23.808 16.277 7.834 1.00 93.00 77 ILE A N 1
ATOM 643 C CA . ILE A 1 77 ? 23.137 15.738 6.648 1.00 93.00 77 ILE A CA 1
ATOM 644 C C . ILE A 1 77 ? 21.806 15.121 7.068 1.00 93.00 77 ILE A C 1
ATOM 646 O O . ILE A 1 77 ? 21.775 14.185 7.861 1.00 93.00 77 ILE A O 1
ATOM 650 N N . GLU A 1 78 ? 20.707 15.571 6.475 1.00 93.69 78 GLU A N 1
ATOM 651 C CA . GLU A 1 78 ? 19.416 14.894 6.570 1.00 93.69 78 GLU A CA 1
ATOM 652 C C . GLU A 1 78 ? 19.154 14.084 5.301 1.00 93.69 78 GLU A C 1
ATOM 654 O O . GLU A 1 78 ? 19.242 14.594 4.182 1.00 93.69 78 GLU A O 1
ATOM 659 N N . ILE A 1 79 ? 18.779 12.814 5.447 1.00 93.81 79 ILE A N 1
ATOM 660 C CA . ILE A 1 79 ? 18.273 12.042 4.310 1.00 93.81 79 ILE A CA 1
ATOM 661 C C . ILE A 1 79 ? 16.836 12.491 4.068 1.00 93.81 79 ILE A C 1
ATOM 663 O O . ILE A 1 79 ? 15.975 12.222 4.894 1.00 93.81 79 ILE A O 1
ATOM 667 N N . ILE A 1 80 ? 16.552 13.130 2.935 1.00 90.75 80 ILE A N 1
ATOM 668 C CA . ILE A 1 80 ? 15.193 13.520 2.540 1.00 90.75 80 ILE A CA 1
ATOM 669 C C . ILE A 1 80 ? 14.452 12.310 1.977 1.00 90.75 80 ILE A C 1
ATOM 671 O O . ILE A 1 80 ? 13.362 11.981 2.428 1.00 90.75 80 ILE A O 1
ATOM 675 N N . ASP A 1 81 ? 15.057 11.597 1.027 1.00 88.88 81 ASP A N 1
ATOM 676 C CA . ASP A 1 81 ? 14.500 10.372 0.453 1.00 88.88 81 ASP A CA 1
ATOM 677 C C . ASP A 1 81 ? 15.537 9.249 0.441 1.00 88.88 81 ASP A C 1
ATOM 679 O O . ASP A 1 81 ? 16.732 9.460 0.234 1.00 88.88 81 ASP A O 1
ATOM 683 N N . GLY A 1 82 ? 15.063 8.024 0.665 1.00 90.19 82 GLY A N 1
ATOM 684 C CA . GLY A 1 82 ? 15.913 6.841 0.725 1.00 90.19 82 GLY A CA 1
ATOM 685 C C . GLY A 1 82 ? 16.139 6.276 2.122 1.00 90.19 82 GLY A C 1
ATOM 686 O O . GLY A 1 82 ? 16.853 5.282 2.232 1.00 90.19 82 GLY A O 1
ATOM 687 N N . ARG A 1 83 ? 15.455 6.785 3.159 1.00 91.94 83 ARG A N 1
ATOM 688 C CA . ARG A 1 83 ? 15.483 6.216 4.523 1.00 91.94 83 ARG A CA 1
ATOM 689 C C . ARG A 1 83 ? 15.359 4.695 4.540 1.00 91.94 83 ARG A C 1
ATOM 691 O O . ARG A 1 83 ? 16.170 4.026 5.156 1.00 91.94 83 ARG A O 1
ATOM 698 N N . GLN A 1 84 ? 14.377 4.131 3.830 1.00 91.50 84 GLN A N 1
ATOM 699 C CA . GLN A 1 84 ? 14.150 2.676 3.821 1.00 91.50 84 GLN A CA 1
ATOM 700 C C . GLN A 1 84 ? 15.357 1.903 3.263 1.00 91.50 84 GLN A C 1
ATOM 702 O O . GLN A 1 84 ? 15.639 0.800 3.717 1.00 91.50 84 GLN A O 1
ATOM 707 N N . ARG A 1 85 ? 16.083 2.480 2.296 1.00 92.94 85 ARG A N 1
ATOM 708 C CA . ARG A 1 85 ? 17.287 1.892 1.694 1.00 92.94 85 ARG A CA 1
ATOM 709 C C . ARG A 1 85 ? 18.468 2.000 2.651 1.00 92.94 85 ARG A C 1
ATOM 711 O O . ARG A 1 85 ? 19.054 0.978 2.984 1.00 92.94 85 ARG A O 1
ATOM 718 N N . TYR A 1 86 ? 18.738 3.208 3.149 1.00 95.50 86 TYR A N 1
ATOM 719 C CA . TYR A 1 86 ? 19.803 3.467 4.118 1.00 95.50 86 TYR A CA 1
ATOM 720 C C . TYR A 1 86 ? 19.643 2.601 5.376 1.00 95.50 86 TYR A C 1
ATOM 722 O O . TYR A 1 86 ? 20.543 1.849 5.738 1.00 95.50 86 TYR A O 1
ATOM 730 N N . GLU A 1 87 ? 18.455 2.618 5.982 1.00 94.56 87 GLU A N 1
ATOM 731 C CA . GLU A 1 87 ? 18.143 1.843 7.183 1.00 94.56 87 GLU A CA 1
ATOM 732 C C . GLU A 1 87 ? 18.212 0.329 6.915 1.00 94.56 87 GLU A C 1
ATOM 734 O O . GLU A 1 87 ? 18.651 -0.418 7.775 1.00 94.56 87 GLU A O 1
ATOM 739 N N . THR A 1 88 ? 17.872 -0.159 5.714 1.00 94.94 88 THR A N 1
ATOM 740 C CA . THR A 1 88 ? 18.037 -1.591 5.382 1.00 94.94 88 THR A CA 1
ATOM 741 C C . THR A 1 88 ? 19.503 -2.024 5.378 1.00 94.94 88 THR A C 1
ATOM 743 O O . THR A 1 88 ? 19.814 -3.084 5.920 1.00 94.94 88 THR A O 1
ATOM 746 N N . ILE A 1 89 ? 20.391 -1.217 4.786 1.00 96.31 89 ILE A N 1
ATOM 747 C CA . ILE A 1 89 ? 21.841 -1.479 4.774 1.00 96.31 89 ILE A CA 1
ATOM 748 C C . ILE A 1 89 ? 22.351 -1.485 6.208 1.00 96.31 89 ILE A C 1
ATOM 750 O O . ILE A 1 89 ? 22.959 -2.460 6.643 1.00 96.31 89 ILE A O 1
ATOM 754 N N . PHE A 1 90 ? 21.995 -0.440 6.957 1.00 95.00 90 PHE A N 1
ATOM 755 C CA . PHE A 1 90 ? 22.375 -0.283 8.350 1.00 95.00 90 PHE A CA 1
ATOM 756 C C . PHE A 1 90 ? 21.965 -1.492 9.201 1.00 95.00 90 PHE A C 1
ATOM 758 O O . PHE A 1 90 ? 22.795 -2.128 9.843 1.00 95.00 90 PHE A O 1
ATOM 765 N N . ARG A 1 91 ? 20.690 -1.885 9.137 1.00 94.06 91 ARG A N 1
ATOM 766 C CA . ARG A 1 91 ? 20.151 -3.021 9.893 1.00 94.06 91 ARG A CA 1
ATOM 767 C C . ARG A 1 91 ? 20.785 -4.355 9.506 1.00 94.06 91 ARG A C 1
ATOM 769 O O . ARG A 1 91 ? 20.914 -5.237 10.353 1.00 94.06 91 ARG A O 1
ATOM 776 N N . PHE A 1 92 ? 21.159 -4.531 8.239 1.00 95.56 92 PHE A N 1
ATOM 777 C CA . PHE A 1 92 ? 21.867 -5.732 7.809 1.00 95.56 92 PHE A CA 1
ATOM 778 C C . PHE A 1 92 ? 23.285 -5.768 8.392 1.00 95.56 92 PHE A C 1
ATOM 780 O O . PHE A 1 92 ? 23.653 -6.792 8.968 1.00 95.56 92 PHE A O 1
ATOM 787 N N . MET A 1 93 ? 24.025 -4.651 8.332 1.00 94.81 93 MET A N 1
ATOM 788 C CA . MET A 1 93 ? 25.366 -4.506 8.926 1.00 94.81 93 MET A CA 1
ATOM 789 C C . MET A 1 93 ? 25.365 -4.762 10.441 1.00 94.81 93 MET A C 1
ATOM 791 O O . MET A 1 93 ? 26.237 -5.459 10.954 1.00 94.81 93 MET A O 1
ATOM 795 N N . GLU A 1 94 ? 24.325 -4.309 11.144 1.00 93.94 94 GLU A N 1
ATOM 796 C CA . GLU A 1 94 ? 24.113 -4.547 12.582 1.00 93.94 94 GLU A CA 1
ATOM 797 C C . GLU A 1 94 ? 23.556 -5.959 12.898 1.00 93.94 94 GLU A C 1
ATOM 799 O O . GLU A 1 94 ? 23.172 -6.258 14.027 1.00 93.94 94 GLU A O 1
ATOM 804 N N . ASN A 1 95 ? 23.511 -6.869 11.914 1.00 93.44 95 ASN A N 1
ATOM 805 C CA . ASN A 1 95 ? 23.043 -8.258 12.049 1.00 93.44 95 ASN A CA 1
ATOM 806 C C . ASN A 1 95 ? 21.587 -8.419 12.539 1.00 93.44 95 ASN A C 1
ATOM 808 O O . ASN A 1 95 ? 21.214 -9.483 13.059 1.00 93.44 95 ASN A O 1
ATOM 812 N N . GLU A 1 96 ? 20.740 -7.403 12.337 1.00 92.12 96 GLU A N 1
ATOM 813 C CA . GLU A 1 96 ? 19.360 -7.391 12.835 1.00 92.12 96 GLU A CA 1
ATOM 814 C C . GLU A 1 96 ? 18.432 -8.367 12.108 1.00 92.12 96 GLU A C 1
ATOM 816 O O . GLU A 1 96 ? 17.409 -8.774 12.659 1.00 92.12 96 GLU A O 1
ATOM 821 N N . PHE A 1 97 ? 18.762 -8.749 10.872 1.00 92.44 97 PHE A N 1
ATOM 822 C CA . PHE A 1 97 ? 18.002 -9.739 10.115 1.00 92.44 97 PHE A CA 1
ATOM 823 C C . PHE A 1 97 ? 18.907 -10.620 9.249 1.00 92.44 97 PHE A C 1
ATOM 825 O O . PHE A 1 97 ? 20.057 -10.297 8.961 1.00 92.44 97 PHE A O 1
ATOM 832 N N . SER A 1 98 ? 18.366 -11.770 8.850 1.00 94.00 98 SER A N 1
ATOM 833 C CA . SER A 1 98 ? 19.001 -12.728 7.940 1.00 94.00 98 SER A CA 1
ATOM 834 C C . SER A 1 98 ? 18.298 -12.715 6.586 1.00 94.00 98 SER A C 1
ATOM 836 O O . SER A 1 98 ? 17.065 -12.634 6.556 1.00 94.00 98 SER A O 1
ATOM 838 N N . LEU A 1 99 ? 19.026 -12.940 5.495 1.00 93.88 99 LEU A N 1
ATOM 839 C CA . LEU A 1 99 ? 18.445 -13.002 4.151 1.00 93.88 99 LEU A CA 1
ATOM 840 C C . LEU A 1 99 ? 17.388 -14.112 4.044 1.00 93.88 99 LEU A C 1
ATOM 842 O O . LEU A 1 99 ? 17.626 -15.267 4.400 1.00 93.88 99 LEU A O 1
ATOM 846 N N . LYS A 1 100 ? 16.189 -13.781 3.563 1.00 89.88 100 LYS A N 1
ATOM 847 C CA . LYS A 1 100 ? 15.072 -14.727 3.442 1.00 89.88 100 LYS A CA 1
ATOM 848 C C . LYS A 1 100 ? 14.942 -15.262 2.023 1.00 89.88 100 LYS A C 1
ATOM 850 O O . LYS A 1 100 ? 14.938 -14.505 1.062 1.00 89.88 100 LYS A O 1
ATOM 855 N N . LEU A 1 101 ? 14.684 -16.565 1.895 1.00 83.88 101 LEU A N 1
ATOM 856 C CA . LEU A 1 101 ? 14.479 -17.219 0.593 1.00 83.88 101 LEU A CA 1
ATOM 857 C C . LEU A 1 101 ? 13.406 -16.531 -0.262 1.00 83.88 101 LEU A C 1
ATOM 859 O O . LEU A 1 101 ? 13.505 -16.486 -1.475 1.00 83.88 101 LEU A O 1
ATOM 863 N N . ASN A 1 102 ? 12.369 -15.978 0.367 1.00 77.31 102 ASN A N 1
ATOM 864 C CA . ASN A 1 102 ? 11.282 -15.308 -0.338 1.00 77.31 102 ASN A CA 1
ATOM 865 C C . ASN A 1 102 ? 11.660 -13.911 -0.884 1.00 77.31 102 ASN A C 1
ATOM 867 O O . ASN A 1 102 ? 10.835 -13.302 -1.566 1.00 77.31 102 ASN A O 1
ATOM 871 N N . GLY A 1 103 ? 12.823 -13.365 -0.529 1.00 82.44 103 GLY A N 1
ATOM 872 C CA . GLY A 1 103 ? 13.375 -12.123 -1.071 1.00 82.44 103 GLY A CA 1
ATOM 873 C C . GLY A 1 103 ? 14.530 -12.334 -2.049 1.00 82.44 103 GLY A C 1
ATOM 874 O O . GLY A 1 103 ? 14.903 -11.382 -2.719 1.00 82.44 103 GLY A O 1
ATOM 875 N N . LEU A 1 104 ? 15.058 -13.557 -2.139 1.00 84.50 104 LEU A N 1
ATOM 876 C CA . LEU A 1 104 ? 16.115 -13.933 -3.074 1.00 84.50 104 LEU A CA 1
ATOM 877 C C . LEU A 1 104 ? 15.475 -14.462 -4.357 1.00 84.50 104 LEU A C 1
ATOM 879 O O . LEU A 1 104 ? 14.623 -15.351 -4.306 1.00 84.50 104 LEU A O 1
ATOM 883 N N . THR A 1 105 ? 15.870 -13.892 -5.486 1.00 76.00 105 THR A N 1
ATOM 884 C CA . THR A 1 105 ? 15.392 -14.271 -6.823 1.00 76.00 105 THR A CA 1
ATOM 885 C C . THR A 1 105 ? 16.469 -15.003 -7.608 1.00 76.00 105 THR A C 1
ATOM 887 O O . THR A 1 105 ? 16.170 -15.990 -8.270 1.00 76.00 105 THR A O 1
ATOM 890 N N . VAL A 1 106 ? 17.721 -14.568 -7.458 1.00 77.62 106 VAL A N 1
ATOM 891 C CA . VAL A 1 106 ? 18.885 -15.105 -8.166 1.00 77.62 106 VAL A CA 1
ATOM 892 C C . VAL A 1 106 ? 19.798 -15.811 -7.165 1.00 77.62 106 VAL A C 1
ATOM 894 O O . VAL A 1 106 ? 20.101 -16.990 -7.311 1.00 77.62 106 VAL A O 1
ATOM 897 N N . LEU A 1 107 ? 20.151 -15.141 -6.065 1.00 82.00 107 LEU A N 1
ATOM 898 C CA . LEU A 1 107 ? 21.181 -15.586 -5.123 1.00 82.00 107 LEU A CA 1
ATOM 899 C C . LEU A 1 107 ? 20.597 -16.401 -3.965 1.00 82.00 107 LEU A C 1
ATOM 901 O O . LEU A 1 107 ? 20.841 -16.134 -2.786 1.00 82.00 107 LEU A O 1
ATOM 905 N N . THR A 1 108 ? 19.791 -17.412 -4.286 1.00 82.81 108 THR A N 1
ATOM 906 C CA . THR A 1 108 ? 19.057 -18.218 -3.292 1.00 82.81 108 THR A CA 1
ATOM 907 C C . THR A 1 108 ? 19.957 -18.952 -2.285 1.00 82.81 108 THR A C 1
ATOM 909 O O . THR A 1 108 ? 19.538 -19.208 -1.152 1.00 82.81 108 THR A O 1
ATOM 912 N N . GLN A 1 109 ? 21.221 -19.200 -2.638 1.00 82.19 109 GLN A N 1
ATOM 913 C CA . GLN A 1 109 ? 22.278 -19.746 -1.781 1.00 82.19 109 GLN A CA 1
ATOM 914 C C . GLN A 1 109 ? 22.691 -18.827 -0.618 1.00 82.19 109 GLN A C 1
ATOM 916 O O . GLN A 1 109 ? 23.364 -19.281 0.316 1.00 82.19 109 GLN A O 1
ATOM 921 N N . LEU A 1 110 ? 22.304 -17.547 -0.656 1.00 88.12 110 LEU A N 1
ATOM 922 C CA . LEU A 1 110 ? 22.543 -16.587 0.424 1.00 88.12 110 LEU A CA 1
ATOM 923 C C . LEU A 1 110 ? 21.480 -16.658 1.531 1.00 88.12 110 LEU A C 1
ATOM 925 O O . LEU A 1 110 ? 21.560 -15.930 2.520 1.00 88.12 110 LEU A O 1
ATOM 929 N N . LYS A 1 111 ? 20.486 -17.545 1.397 1.00 90.62 111 LYS A N 1
ATOM 930 C CA . LYS A 1 111 ? 19.446 -17.766 2.406 1.00 90.62 111 LYS A CA 1
ATOM 931 C C . LYS A 1 111 ? 20.055 -17.956 3.801 1.00 90.62 111 LYS A C 1
ATOM 933 O O . LYS A 1 111 ? 20.988 -18.729 3.992 1.00 90.62 111 LYS A O 1
ATOM 938 N N . ASN A 1 112 ? 19.435 -17.306 4.781 1.00 91.94 112 ASN A N 1
ATOM 939 C CA . ASN A 1 112 ? 19.759 -17.301 6.205 1.00 91.94 112 ASN A CA 1
ATOM 940 C C . ASN A 1 112 ? 21.117 -16.680 6.576 1.00 91.94 112 ASN A C 1
ATOM 942 O O . ASN A 1 112 ? 21.437 -16.646 7.763 1.00 91.94 112 ASN A O 1
ATOM 946 N N . LEU A 1 113 ? 21.883 -16.138 5.624 1.00 92.94 113 LEU A N 1
ATOM 947 C CA . LEU A 1 113 ? 23.110 -15.414 5.951 1.00 92.94 113 LEU A CA 1
ATOM 948 C C . LEU A 1 113 ? 22.801 -14.076 6.630 1.00 92.94 113 LEU A C 1
ATOM 950 O O . LEU A 1 113 ? 21.820 -13.401 6.301 1.00 92.94 113 LEU A O 1
ATOM 954 N N . LYS A 1 114 ? 23.670 -13.708 7.571 1.00 94.88 114 LYS A N 1
ATOM 955 C CA . LYS A 1 114 ? 23.766 -12.385 8.197 1.00 94.88 114 LYS A CA 1
ATOM 956 C C . LYS A 1 114 ? 25.079 -11.718 7.780 1.00 94.88 114 LYS A C 1
ATOM 958 O O . LYS A 1 114 ? 25.974 -12.406 7.289 1.00 94.88 114 LYS A O 1
ATOM 963 N N . TYR A 1 115 ? 25.216 -10.417 8.021 1.00 94.25 115 TYR A N 1
ATOM 964 C CA . TYR A 1 115 ? 26.410 -9.653 7.651 1.00 94.25 115 TYR A CA 1
ATOM 965 C C . TYR A 1 115 ? 27.715 -10.238 8.219 1.00 94.25 115 TYR A C 1
ATOM 967 O O . TYR A 1 115 ? 28.657 -10.485 7.474 1.00 94.25 115 TYR A O 1
ATOM 975 N N . ASN A 1 116 ? 27.748 -10.591 9.508 1.00 92.69 116 ASN A N 1
ATOM 976 C CA . ASN A 1 116 ? 28.933 -11.183 10.151 1.00 92.69 116 ASN A CA 1
ATOM 977 C C . ASN A 1 116 ? 29.338 -12.563 9.596 1.00 92.69 116 ASN A C 1
ATOM 979 O O . ASN A 1 116 ? 30.420 -13.071 9.886 1.00 92.69 116 ASN A O 1
ATOM 983 N N . SER A 1 117 ? 28.445 -13.194 8.836 1.00 91.50 117 SER A N 1
ATOM 984 C CA . SER A 1 117 ? 28.650 -14.503 8.230 1.00 91.50 117 SER A CA 1
ATOM 985 C C . SER A 1 117 ? 29.098 -14.388 6.771 1.00 91.50 117 SER A C 1
ATOM 987 O O . SER A 1 117 ? 29.400 -15.413 6.166 1.00 91.50 117 SER A O 1
ATOM 989 N N . LEU A 1 118 ? 29.148 -13.171 6.205 1.00 87.62 118 LEU A N 1
ATOM 990 C CA . LEU A 1 118 ? 29.582 -12.937 4.827 1.00 87.62 118 LEU A CA 1
ATOM 991 C C . LEU A 1 118 ? 31.057 -13.281 4.653 1.00 87.62 118 LEU A C 1
ATOM 993 O O . LEU A 1 118 ? 31.348 -14.208 3.908 1.00 87.62 118 LEU A O 1
ATOM 997 N N . GLY A 1 119 ? 31.955 -12.640 5.411 1.00 82.44 119 GLY A N 1
ATOM 998 C CA . GLY A 1 119 ? 33.400 -12.902 5.321 1.00 82.44 119 GLY A CA 1
ATOM 999 C C . GLY A 1 119 ? 33.767 -14.361 5.616 1.00 82.44 119 GLY A C 1
ATOM 1000 O O . GLY A 1 119 ? 34.600 -14.945 4.937 1.00 82.44 119 GLY A O 1
ATOM 1001 N N . LYS A 1 120 ? 33.048 -15.015 6.545 1.00 82.81 120 LYS A N 1
ATOM 1002 C CA . LYS A 1 120 ? 33.218 -16.457 6.817 1.00 82.81 120 LYS A CA 1
ATOM 1003 C C . LYS A 1 120 ? 32.862 -17.347 5.625 1.00 82.81 120 LYS A C 1
ATOM 1005 O O . LYS A 1 120 ? 33.368 -18.459 5.531 1.00 82.81 120 LYS A O 1
ATOM 1010 N N . LYS A 1 121 ? 31.938 -16.906 4.768 1.00 80.50 121 LYS A N 1
ATOM 1011 C CA . LYS A 1 121 ? 31.494 -17.660 3.592 1.00 80.50 121 LYS A CA 1
ATOM 1012 C C . LYS A 1 121 ? 32.303 -17.312 2.345 1.00 80.50 121 LYS A C 1
ATOM 1014 O O . LYS A 1 121 ? 32.570 -18.206 1.550 1.00 80.50 121 LYS A O 1
ATOM 1019 N N . SER A 1 122 ? 32.640 -16.039 2.160 1.00 80.88 122 SER A N 1
ATOM 1020 C CA . SER A 1 122 ? 33.523 -15.530 1.109 1.00 80.88 122 SER A CA 1
ATOM 1021 C C . SER A 1 122 ? 33.899 -14.076 1.416 1.00 80.88 122 SER A C 1
ATOM 1023 O O . SER A 1 122 ? 33.009 -13.240 1.589 1.00 80.88 122 SER A O 1
ATOM 1025 N N . ASN A 1 123 ? 35.196 -13.759 1.437 1.00 83.81 123 ASN A N 1
ATOM 1026 C CA . ASN A 1 123 ? 35.665 -12.374 1.569 1.00 83.81 123 ASN A CA 1
ATOM 1027 C C . ASN A 1 123 ? 35.212 -11.500 0.388 1.00 83.81 123 ASN A C 1
ATOM 1029 O O . ASN A 1 123 ? 34.778 -10.375 0.616 1.00 83.81 123 ASN A O 1
ATOM 1033 N N . ASP A 1 124 ? 35.167 -12.051 -0.829 1.00 83.12 124 ASP A N 1
ATOM 1034 C CA . ASP A 1 124 ? 34.666 -11.351 -2.023 1.00 83.12 124 ASP A CA 1
ATOM 1035 C C . ASP A 1 124 ? 33.206 -10.885 -1.849 1.00 83.12 124 ASP A C 1
ATOM 1037 O O . ASP A 1 124 ? 32.855 -9.773 -2.230 1.00 83.12 124 ASP A O 1
ATOM 1041 N N . LEU A 1 125 ? 32.345 -11.664 -1.175 1.00 85.38 125 LEU A N 1
ATOM 1042 C CA . LEU A 1 125 ? 30.973 -11.216 -0.886 1.00 85.38 125 LEU A CA 1
ATOM 1043 C C . LEU A 1 125 ? 30.939 -10.000 0.046 1.00 85.38 125 LEU A C 1
ATOM 1045 O O . LEU A 1 125 ? 30.068 -9.139 -0.100 1.00 85.38 125 LEU A O 1
ATOM 1049 N N . LEU A 1 126 ? 31.834 -9.958 1.035 1.00 89.81 126 LEU A N 1
ATOM 1050 C CA . LEU A 1 126 ? 31.917 -8.847 1.978 1.00 89.81 126 LEU A CA 1
ATOM 1051 C C . LEU A 1 126 ? 32.445 -7.588 1.282 1.00 89.81 126 LEU A C 1
ATOM 1053 O O . LEU A 1 126 ? 31.839 -6.528 1.421 1.00 89.81 126 LEU A O 1
ATOM 1057 N N . GLU A 1 127 ? 33.513 -7.720 0.497 1.00 88.56 127 GLU A N 1
ATOM 1058 C CA . GLU A 1 127 ? 34.090 -6.628 -0.294 1.00 88.56 127 GLU A CA 1
ATOM 1059 C C . GLU A 1 127 ? 33.066 -6.069 -1.285 1.00 88.56 127 GLU A C 1
ATOM 1061 O O . GLU A 1 127 ? 32.770 -4.879 -1.245 1.00 88.56 127 GLU A O 1
ATOM 1066 N N . ARG A 1 128 ? 32.386 -6.924 -2.062 1.00 86.94 128 ARG A N 1
ATOM 1067 C CA . ARG A 1 128 ? 31.306 -6.505 -2.978 1.00 86.94 128 ARG A CA 1
ATOM 1068 C C . ARG A 1 128 ? 30.214 -5.700 -2.291 1.00 86.94 128 ARG A C 1
ATOM 1070 O O . ARG A 1 128 ? 29.710 -4.724 -2.848 1.00 86.94 128 ARG A O 1
ATOM 1077 N N . PHE A 1 129 ? 29.817 -6.121 -1.091 1.00 92.25 129 PHE A N 1
ATOM 1078 C CA . PHE A 1 129 ? 28.833 -5.386 -0.311 1.00 92.25 129 PHE A CA 1
ATOM 1079 C C . PHE A 1 129 ? 29.360 -4.002 0.079 1.00 92.25 129 PHE A C 1
ATOM 1081 O O . PHE A 1 129 ? 28.672 -3.009 -0.139 1.00 92.25 129 PHE A O 1
ATOM 1088 N N . LEU A 1 130 ? 30.573 -3.924 0.626 1.00 92.56 130 LEU A N 1
ATOM 1089 C CA . LEU A 1 130 ? 31.175 -2.683 1.113 1.00 92.56 130 LEU A CA 1
ATOM 1090 C C . LEU A 1 130 ? 31.508 -1.696 -0.014 1.00 92.56 130 LEU A C 1
ATOM 1092 O O . LEU A 1 130 ? 31.263 -0.496 0.124 1.00 92.56 130 LEU A O 1
ATOM 1096 N N . GLU A 1 131 ? 32.002 -2.191 -1.144 1.00 90.25 131 GLU A N 1
ATOM 1097 C CA . GLU A 1 131 ? 32.419 -1.392 -2.297 1.00 90.25 131 GLU A CA 1
ATOM 1098 C C . GLU A 1 131 ? 31.256 -0.934 -3.176 1.00 90.25 131 GLU A C 1
ATOM 1100 O O . GLU A 1 131 ? 31.407 0.019 -3.949 1.00 90.25 131 GLU A O 1
ATOM 1105 N N . CYS A 1 132 ? 30.080 -1.564 -3.059 1.00 89.31 132 CYS A N 1
ATOM 1106 C CA . CYS A 1 132 ? 28.914 -1.194 -3.848 1.00 89.31 132 CYS A CA 1
ATOM 1107 C C . CYS A 1 132 ? 28.621 0.307 -3.712 1.00 89.31 132 CYS A C 1
ATOM 1109 O O . CYS A 1 132 ? 28.272 0.811 -2.644 1.00 89.31 132 CYS A O 1
ATOM 1111 N N . LYS A 1 133 ? 28.724 1.031 -4.830 1.00 88.69 133 LYS A N 1
ATOM 1112 C CA . LYS A 1 133 ? 28.474 2.472 -4.876 1.00 88.69 133 LYS A CA 1
ATOM 1113 C C . LYS A 1 133 ? 26.984 2.776 -4.967 1.00 88.69 133 LYS A C 1
ATOM 1115 O O . LYS A 1 133 ? 26.263 2.158 -5.758 1.00 88.69 133 LYS A O 1
ATOM 1120 N N . ILE A 1 134 ? 26.543 3.752 -4.183 1.00 90.56 134 ILE A N 1
ATOM 1121 C CA . ILE A 1 134 ? 25.199 4.327 -4.195 1.00 90.56 134 ILE A CA 1
ATOM 1122 C C . ILE A 1 134 ? 25.325 5.797 -4.585 1.00 90.56 134 ILE A C 1
ATOM 1124 O O . ILE A 1 134 ? 26.158 6.530 -4.044 1.00 90.56 134 ILE A O 1
ATOM 1128 N N . ARG A 1 135 ? 24.490 6.234 -5.530 1.00 88.94 135 ARG A N 1
ATOM 1129 C CA . ARG A 1 135 ? 24.444 7.637 -5.948 1.00 88.94 135 ARG A CA 1
ATOM 1130 C C . ARG A 1 135 ? 23.759 8.497 -4.893 1.00 88.94 135 ARG A C 1
ATOM 1132 O O . ARG A 1 135 ? 22.750 8.093 -4.313 1.00 88.94 135 ARG A O 1
ATOM 1139 N N . ILE A 1 136 ? 24.287 9.694 -4.686 1.00 90.75 136 ILE A N 1
ATOM 1140 C CA . ILE A 1 136 ? 23.760 10.702 -3.772 1.00 90.75 136 ILE A CA 1
ATOM 1141 C C . ILE A 1 136 ? 23.440 11.953 -4.578 1.00 90.75 136 ILE A C 1
ATOM 1143 O O . ILE A 1 136 ? 24.282 12.439 -5.333 1.00 90.75 136 ILE A O 1
ATOM 1147 N N . ILE A 1 137 ? 22.230 12.476 -4.397 1.00 89.50 137 ILE A N 1
ATOM 1148 C CA . ILE A 1 137 ? 21.843 13.812 -4.852 1.00 89.50 137 ILE A CA 1
ATOM 1149 C C . ILE A 1 137 ? 21.782 14.689 -3.610 1.00 89.50 137 ILE A C 1
ATOM 1151 O O . ILE A 1 137 ? 20.943 14.461 -2.741 1.00 89.50 137 ILE A O 1
ATOM 1155 N N . ASN A 1 138 ? 22.690 15.652 -3.517 1.00 90.75 138 ASN A N 1
ATOM 1156 C CA . ASN A 1 138 ? 22.840 16.524 -2.367 1.00 90.75 138 ASN A CA 1
ATOM 1157 C C . ASN A 1 138 ? 22.214 17.888 -2.648 1.00 90.75 138 ASN A C 1
ATOM 1159 O O . ASN A 1 138 ? 22.580 18.547 -3.621 1.00 90.75 138 ASN A O 1
ATOM 1163 N N . PHE A 1 139 ? 21.279 18.295 -1.800 1.00 89.69 139 PHE A N 1
ATOM 1164 C CA . PHE A 1 139 ? 20.670 19.616 -1.800 1.00 89.69 139 PHE A CA 1
ATOM 1165 C C . PHE A 1 139 ? 21.342 20.477 -0.732 1.00 89.69 139 PHE A C 1
ATOM 1167 O O . PHE A 1 139 ? 21.456 20.059 0.417 1.00 89.69 139 PHE A O 1
ATOM 1174 N N . GLN A 1 140 ? 21.747 21.684 -1.108 1.00 88.62 140 GLN A N 1
ATOM 1175 C CA . GLN A 1 140 ? 22.312 22.686 -0.209 1.00 88.62 140 GLN A CA 1
ATOM 1176 C C . GLN A 1 140 ? 21.651 24.033 -0.490 1.00 88.62 140 GLN A C 1
ATOM 1178 O O . GLN A 1 140 ? 21.361 24.362 -1.643 1.00 88.62 140 GLN A O 1
ATOM 1183 N N . ILE A 1 141 ? 21.420 24.829 0.550 1.00 84.69 141 ILE A N 1
ATOM 1184 C CA . ILE A 1 141 ? 20.997 26.222 0.382 1.00 84.69 141 ILE A CA 1
ATOM 1185 C C . ILE A 1 141 ? 22.253 27.087 0.327 1.00 84.69 141 ILE A C 1
ATOM 1187 O O . ILE A 1 141 ? 23.083 27.028 1.229 1.00 84.69 141 ILE A O 1
ATOM 1191 N N . VAL A 1 142 ? 22.388 27.894 -0.723 1.00 80.25 142 VAL A N 1
ATOM 1192 C CA . VAL A 1 142 ? 23.541 28.776 -0.934 1.00 80.25 142 VAL A CA 1
ATOM 1193 C C . VAL A 1 142 ? 23.121 30.233 -1.073 1.00 80.25 142 VAL A C 1
ATOM 1195 O O . VAL A 1 142 ? 22.016 30.546 -1.521 1.00 80.25 142 VAL A O 1
ATOM 1198 N N . ASN A 1 143 ? 24.040 31.137 -0.729 1.00 64.12 143 ASN A N 1
ATOM 1199 C CA . ASN A 1 143 ? 23.901 32.582 -0.936 1.00 64.12 143 ASN A CA 1
ATOM 1200 C C . ASN A 1 143 ? 22.638 33.183 -0.290 1.00 64.12 143 ASN A C 1
ATOM 1202 O O . ASN A 1 143 ? 22.016 34.080 -0.855 1.00 64.12 143 ASN A O 1
ATOM 1206 N N . HIS A 1 144 ? 22.241 32.676 0.878 1.00 65.19 144 HIS A N 1
ATOM 1207 C CA . HIS A 1 144 ? 21.106 33.181 1.643 1.00 65.19 144 HIS A CA 1
ATOM 1208 C C . HIS A 1 144 ? 21.510 33.298 3.125 1.00 65.19 144 HIS A C 1
ATOM 1210 O O . HIS A 1 144 ? 22.171 32.385 3.621 1.00 65.19 144 HIS A O 1
ATOM 1216 N N . PRO A 1 145 ? 21.135 34.372 3.856 1.00 65.69 145 PRO A N 1
ATOM 1217 C CA . PRO A 1 145 ? 21.325 34.430 5.309 1.00 65.69 145 PRO A CA 1
ATOM 1218 C C . PRO A 1 145 ? 20.660 33.225 5.999 1.00 65.69 145 PRO A C 1
ATOM 1220 O O . PRO A 1 145 ? 19.727 32.654 5.423 1.00 65.69 145 PRO A O 1
ATOM 1223 N N . PRO A 1 146 ? 21.078 32.839 7.220 1.00 66.56 146 PRO A N 1
ATOM 1224 C CA . PRO A 1 146 ? 20.507 31.692 7.920 1.00 66.56 146 PRO A CA 1
ATOM 1225 C C . PRO A 1 146 ? 18.977 31.784 7.941 1.00 66.56 146 PRO A C 1
ATOM 1227 O O . PRO A 1 146 ? 18.380 32.712 8.493 1.00 66.56 146 PRO A O 1
ATOM 1230 N N . LEU A 1 147 ? 18.334 30.844 7.247 1.00 69.38 147 LEU A N 1
ATOM 1231 C CA . LEU A 1 147 ? 16.883 30.809 7.117 1.00 69.38 147 LEU A CA 1
ATOM 1232 C C . LEU A 1 147 ? 16.254 30.475 8.464 1.00 69.38 147 LEU A C 1
ATOM 1234 O O . LEU A 1 147 ? 16.752 29.604 9.181 1.00 69.38 147 LEU A O 1
ATOM 1238 N N . LYS A 1 148 ? 15.089 31.072 8.746 1.00 77.50 148 LYS A N 1
ATOM 1239 C CA . LYS A 1 148 ? 14.223 30.614 9.839 1.00 77.50 148 LYS A CA 1
ATOM 1240 C C . LYS A 1 148 ? 13.998 29.103 9.720 1.00 77.50 148 LYS A C 1
ATOM 1242 O O . LYS A 1 148 ? 13.735 28.598 8.626 1.00 77.50 148 LYS A O 1
ATOM 1247 N N . ILE A 1 149 ? 14.048 28.406 10.853 1.00 78.31 149 ILE A N 1
ATOM 1248 C CA . ILE A 1 149 ? 13.920 26.942 10.945 1.00 78.31 149 ILE A CA 1
ATOM 1249 C C . ILE A 1 149 ? 12.655 26.440 10.232 1.00 78.31 149 ILE A C 1
ATOM 1251 O O . ILE A 1 149 ? 12.710 25.450 9.505 1.00 78.31 149 ILE A O 1
ATOM 1255 N N . ASP A 1 150 ? 11.537 27.157 10.363 1.00 76.81 150 ASP A N 1
ATOM 1256 C CA . ASP A 1 150 ? 10.264 26.783 9.735 1.00 76.81 150 ASP A CA 1
ATOM 1257 C C . ASP A 1 150 ? 10.312 26.854 8.204 1.00 76.81 150 ASP A C 1
ATOM 1259 O O . ASP A 1 150 ? 9.714 26.031 7.510 1.00 76.81 150 ASP A O 1
ATOM 1263 N N . LEU A 1 151 ? 11.059 27.811 7.651 1.00 80.75 151 LEU A N 1
ATOM 1264 C CA . LEU A 1 151 ? 11.203 27.953 6.207 1.00 80.75 151 LEU A CA 1
ATOM 1265 C C . LEU A 1 151 ? 12.104 26.853 5.629 1.00 80.75 151 LEU A C 1
ATOM 1267 O O . LEU A 1 151 ? 11.777 26.287 4.586 1.00 80.75 151 LEU A O 1
ATOM 1271 N N . GLN A 1 152 ? 13.178 26.482 6.338 1.00 81.69 152 GLN A N 1
ATOM 1272 C CA . GLN A 1 152 ? 13.995 25.316 5.981 1.00 81.69 152 GLN A CA 1
ATOM 1273 C C . GLN A 1 152 ? 13.175 24.021 6.018 1.00 81.69 152 GLN A C 1
ATOM 1275 O O . GLN A 1 152 ? 13.244 23.213 5.094 1.00 81.69 152 GLN A O 1
ATOM 1280 N N . ASP A 1 153 ? 12.363 23.840 7.061 1.00 83.69 153 ASP A N 1
ATOM 1281 C CA . ASP A 1 153 ? 11.470 22.690 7.206 1.00 83.69 153 ASP A CA 1
ATOM 1282 C C . ASP A 1 153 ? 10.483 22.580 6.033 1.00 83.69 153 ASP A C 1
ATOM 1284 O O . ASP A 1 153 ? 10.325 21.508 5.444 1.00 83.69 153 ASP A O 1
ATOM 1288 N N . ARG A 1 154 ? 9.883 23.705 5.619 1.00 83.19 154 ARG A N 1
ATOM 1289 C CA . ARG A 1 154 ? 9.006 23.760 4.440 1.00 83.19 154 ARG A CA 1
ATOM 1290 C C . ARG A 1 154 ? 9.725 23.344 3.155 1.00 83.19 154 ARG A C 1
ATOM 1292 O O . ARG A 1 154 ? 9.141 22.612 2.358 1.00 83.19 154 ARG A O 1
ATOM 1299 N N . ILE A 1 155 ? 10.970 23.780 2.947 1.00 85.50 155 ILE A N 1
ATOM 1300 C CA . ILE A 1 155 ? 11.769 23.415 1.761 1.00 85.50 155 ILE A CA 1
ATOM 1301 C C . ILE A 1 155 ? 12.048 21.909 1.747 1.00 85.50 155 ILE A C 1
ATOM 1303 O O . ILE A 1 155 ? 11.784 21.246 0.743 1.00 85.50 155 ILE A O 1
ATOM 1307 N N . LYS A 1 156 ? 12.507 21.348 2.873 1.00 87.75 156 LYS A N 1
ATOM 1308 C CA . LYS A 1 156 ? 12.789 19.909 3.020 1.00 87.75 156 LYS A CA 1
ATOM 1309 C C . LYS A 1 156 ? 11.554 19.058 2.720 1.00 87.75 156 LYS A C 1
ATOM 1311 O O . LYS A 1 156 ? 11.626 18.107 1.941 1.00 87.75 156 LYS A O 1
ATOM 1316 N N . LYS A 1 157 ? 10.400 19.435 3.281 1.00 86.12 157 LYS A N 1
ATOM 1317 C CA . LYS A 1 157 ? 9.110 18.771 3.033 1.00 86.12 157 LYS A CA 1
ATOM 1318 C C . LYS A 1 157 ? 8.677 18.861 1.575 1.00 86.12 157 LYS A C 1
ATOM 1320 O O . LYS A 1 157 ? 8.170 17.887 1.024 1.00 86.12 157 LYS A O 1
ATOM 1325 N N . GLU A 1 158 ? 8.890 19.997 0.925 1.00 84.81 158 GLU A N 1
ATOM 1326 C CA . GLU A 1 158 ? 8.538 20.153 -0.484 1.00 84.81 158 GLU A CA 1
ATOM 1327 C C . GLU A 1 158 ? 9.425 19.289 -1.395 1.00 84.81 158 GLU A C 1
ATOM 1329 O O . GLU A 1 158 ? 8.903 18.597 -2.273 1.00 84.81 158 GLU A O 1
ATOM 1334 N N . ILE A 1 159 ? 10.738 19.221 -1.137 1.00 86.38 159 ILE A N 1
ATOM 1335 C CA . ILE A 1 159 ? 11.643 18.288 -1.833 1.00 86.38 159 ILE A CA 1
ATOM 1336 C C . ILE A 1 159 ? 11.175 16.843 -1.599 1.00 86.38 159 ILE A C 1
ATOM 1338 O O . ILE A 1 159 ? 10.978 16.092 -2.556 1.00 86.38 159 ILE A O 1
ATOM 1342 N N . PHE A 1 160 ? 10.904 16.463 -0.346 1.00 86.50 160 PHE A N 1
ATOM 1343 C CA . PHE A 1 160 ? 10.383 15.139 0.004 1.00 86.50 160 PHE A CA 1
ATOM 1344 C C . PHE A 1 160 ? 9.127 14.768 -0.796 1.00 86.50 160 PHE A C 1
ATOM 1346 O O . PHE A 1 160 ? 9.035 13.669 -1.358 1.00 86.50 160 PHE A O 1
ATOM 1353 N N . LEU A 1 161 ? 8.162 15.688 -0.872 1.00 81.12 161 LEU A N 1
ATOM 1354 C CA . LEU A 1 161 ? 6.900 15.486 -1.577 1.00 81.12 161 LEU A CA 1
ATOM 1355 C C . LEU A 1 161 ? 7.110 15.329 -3.083 1.00 81.12 161 LEU A C 1
ATOM 1357 O O . LEU A 1 161 ? 6.461 14.471 -3.684 1.00 81.12 161 LEU A O 1
ATOM 1361 N N . ARG A 1 162 ? 8.022 16.084 -3.704 1.00 81.06 162 ARG A N 1
ATOM 1362 C CA . ARG A 1 162 ? 8.324 15.959 -5.142 1.00 81.06 162 ARG A CA 1
ATOM 1363 C C . ARG A 1 162 ? 8.907 14.590 -5.488 1.00 81.06 162 ARG A C 1
ATOM 1365 O O . ARG A 1 162 ? 8.423 13.940 -6.414 1.00 81.06 162 ARG A O 1
ATOM 1372 N N . TYR A 1 163 ? 9.846 14.094 -4.684 1.00 81.06 163 TYR A N 1
ATOM 1373 C CA . TYR A 1 163 ? 10.444 12.772 -4.897 1.00 81.06 163 TYR A CA 1
ATOM 1374 C C . TYR A 1 163 ? 9.470 11.614 -4.613 1.00 81.06 163 TYR A C 1
ATOM 1376 O O . TYR A 1 163 ? 9.495 10.602 -5.314 1.00 81.06 163 TYR A O 1
ATOM 1384 N N . ASN A 1 164 ? 8.551 11.766 -3.651 1.00 76.25 164 ASN A N 1
ATOM 1385 C CA . ASN A 1 164 ? 7.595 10.710 -3.292 1.00 76.25 164 ASN A CA 1
ATOM 1386 C C . ASN A 1 164 ? 6.289 10.727 -4.112 1.00 76.25 164 ASN A C 1
ATOM 1388 O O . ASN A 1 164 ? 5.651 9.684 -4.280 1.00 76.25 164 ASN A O 1
ATOM 1392 N N . SER A 1 165 ? 5.869 11.879 -4.645 1.00 66.38 165 SER A N 1
ATOM 1393 C CA . SER A 1 165 ? 4.598 12.021 -5.379 1.00 66.38 165 SER A CA 1
ATOM 1394 C C . SER A 1 165 ? 4.647 11.462 -6.806 1.00 66.38 165 SER A C 1
ATOM 1396 O O . SER A 1 165 ? 3.631 10.956 -7.299 1.00 66.38 165 SER A O 1
ATOM 1398 N N . GLY A 1 166 ? 5.821 11.466 -7.448 1.00 60.81 166 GLY A N 1
ATOM 1399 C CA . GLY A 1 166 ? 6.025 10.942 -8.805 1.00 60.81 166 GLY A CA 1
ATOM 1400 C C . GLY A 1 166 ? 5.948 9.414 -8.919 1.00 60.81 166 GLY A C 1
ATOM 1401 O O . GLY A 1 166 ? 5.637 8.884 -9.988 1.00 60.81 166 GLY A O 1
ATOM 1402 N N . ILE A 1 167 ? 6.148 8.684 -7.818 1.00 65.75 167 ILE A N 1
ATOM 1403 C CA . ILE A 1 167 ? 6.153 7.219 -7.827 1.00 65.75 167 ILE A CA 1
ATOM 1404 C C . ILE A 1 167 ? 4.717 6.713 -7.983 1.00 65.75 167 ILE A C 1
ATOM 1406 O O . ILE A 1 167 ? 3.831 6.976 -7.163 1.00 65.75 167 ILE A O 1
ATOM 1410 N N . THR A 1 168 ? 4.467 5.976 -9.061 1.00 70.00 168 THR A N 1
ATOM 1411 C CA . THR A 1 168 ? 3.208 5.250 -9.252 1.00 70.00 168 THR A CA 1
ATOM 1412 C C . THR A 1 168 ? 3.534 3.762 -9.213 1.00 70.00 168 THR A C 1
ATOM 1414 O O . THR A 1 168 ? 4.206 3.287 -10.125 1.00 70.00 168 THR A O 1
ATOM 1417 N N . PRO A 1 169 ? 3.120 3.023 -8.171 1.00 76.19 169 PRO A N 1
ATOM 1418 C CA . PRO A 1 169 ? 3.486 1.619 -8.020 1.00 76.19 169 PRO A CA 1
ATOM 1419 C C . PRO A 1 169 ? 3.022 0.790 -9.221 1.00 76.19 169 PRO A C 1
ATOM 1421 O O . PRO A 1 169 ? 1.945 1.067 -9.754 1.00 76.19 169 PRO A O 1
ATOM 1424 N N . LEU A 1 170 ? 3.802 -0.209 -9.647 1.00 81.56 170 LEU A N 1
ATOM 1425 C CA . LEU A 1 170 ? 3.293 -1.2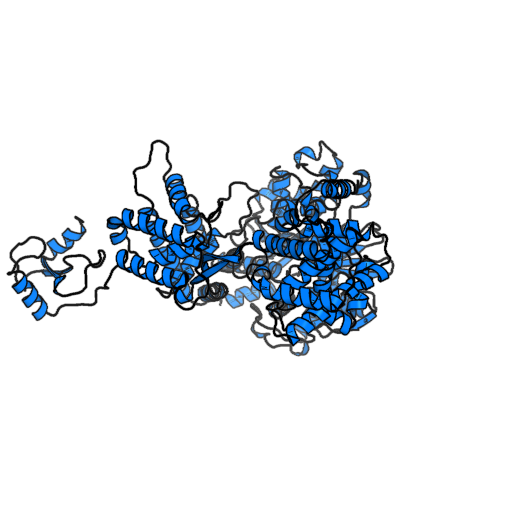10 -10.584 1.00 81.56 170 LEU A CA 1
ATOM 1426 C C . LEU A 1 170 ? 2.229 -2.063 -9.895 1.00 81.56 170 LEU A C 1
ATOM 1428 O O . LEU A 1 170 ? 2.357 -2.444 -8.726 1.00 81.56 170 LEU A O 1
ATOM 1432 N N . LYS A 1 171 ? 1.168 -2.375 -10.631 1.00 84.44 171 LYS A N 1
ATOM 1433 C CA . LYS A 1 171 ? 0.230 -3.425 -10.245 1.00 84.44 171 LYS A CA 1
ATOM 1434 C C . LYS A 1 171 ? 0.854 -4.787 -10.504 1.00 84.44 171 LYS A C 1
ATOM 1436 O O . LYS A 1 171 ? 1.717 -4.934 -11.363 1.00 84.44 171 LYS A O 1
ATOM 1441 N N . ARG A 1 172 ? 0.339 -5.818 -9.830 1.00 81.69 172 ARG A N 1
ATOM 1442 C CA . ARG A 1 172 ? 0.832 -7.185 -10.027 1.00 81.69 172 ARG A CA 1
ATOM 1443 C C . ARG A 1 172 ? 0.723 -7.647 -11.483 1.00 81.69 172 ARG A C 1
ATOM 1445 O O . ARG A 1 172 ? 1.672 -8.214 -12.002 1.00 81.69 172 ARG A O 1
ATOM 1452 N N . GLU A 1 173 ? -0.395 -7.337 -12.133 1.00 86.81 173 GLU A N 1
ATOM 1453 C CA . GLU A 1 173 ? -0.614 -7.625 -13.554 1.00 86.81 173 GLU A CA 1
ATOM 1454 C C . GLU A 1 173 ? 0.444 -6.990 -14.470 1.00 86.81 173 GLU A C 1
ATOM 1456 O O . GLU A 1 173 ? 0.795 -7.602 -15.465 1.00 86.81 173 GLU A O 1
ATOM 1461 N N . GLU A 1 174 ? 0.988 -5.820 -14.114 1.00 88.19 174 GLU A N 1
ATOM 1462 C CA . GLU A 1 174 ? 2.042 -5.129 -14.874 1.00 88.19 174 GLU A CA 1
ATOM 1463 C C . GLU A 1 174 ? 3.430 -5.737 -14.602 1.00 88.19 174 GLU A C 1
ATOM 1465 O O . GLU A 1 174 ? 4.219 -5.889 -15.527 1.00 88.19 174 GLU A O 1
ATOM 1470 N N . VAL A 1 175 ? 3.713 -6.138 -13.354 1.00 86.69 175 VAL A N 1
ATOM 1471 C CA . VAL A 1 175 ? 4.955 -6.856 -12.998 1.00 86.69 175 VAL A CA 1
ATOM 1472 C C . VAL A 1 175 ? 5.023 -8.213 -13.699 1.00 86.69 175 VAL A C 1
ATOM 1474 O O . VAL A 1 175 ? 6.065 -8.575 -14.237 1.00 86.69 175 VAL A O 1
ATOM 1477 N N . ASP A 1 176 ? 3.918 -8.964 -13.704 1.00 87.19 176 ASP A N 1
ATOM 1478 C CA . ASP A 1 176 ? 3.858 -10.252 -14.398 1.00 87.19 176 ASP A CA 1
ATOM 1479 C C . ASP A 1 176 ? 3.979 -10.071 -15.914 1.00 87.19 176 ASP A C 1
ATOM 1481 O O . ASP A 1 176 ? 4.614 -10.885 -16.575 1.00 87.19 176 ASP A O 1
ATOM 1485 N N . ASP A 1 177 ? 3.399 -9.011 -16.482 1.00 87.75 177 ASP A N 1
ATOM 1486 C CA . ASP A 1 177 ? 3.521 -8.755 -17.918 1.00 87.75 177 ASP A CA 1
ATOM 1487 C C . ASP A 1 177 ? 4.962 -8.490 -18.354 1.00 87.75 177 ASP A C 1
ATOM 1489 O O . ASP A 1 177 ? 5.354 -8.975 -19.410 1.00 87.75 177 ASP A O 1
ATOM 1493 N N . ALA A 1 178 ? 5.740 -7.790 -17.523 1.00 88.75 178 ALA A N 1
ATOM 1494 C CA . ALA A 1 178 ? 7.164 -7.577 -17.745 1.00 88.75 178 ALA A CA 1
ATOM 1495 C C . ALA A 1 178 ? 7.977 -8.865 -17.574 1.00 88.75 178 ALA A C 1
ATOM 1497 O O . ALA A 1 178 ? 8.796 -9.205 -18.420 1.00 88.75 178 ALA A O 1
ATOM 1498 N N . ARG A 1 179 ? 7.717 -9.620 -16.499 1.00 88.62 179 ARG A N 1
ATOM 1499 C CA . ARG A 1 179 ? 8.402 -10.892 -16.213 1.00 88.62 179 ARG A CA 1
ATOM 1500 C C . ARG A 1 179 ? 8.248 -11.897 -17.352 1.00 88.62 179 ARG A C 1
ATOM 1502 O O . ARG A 1 179 ? 9.198 -12.588 -17.697 1.00 88.62 179 ARG A O 1
ATOM 1509 N N . TYR A 1 180 ? 7.045 -11.983 -17.911 1.00 90.69 180 TYR A N 1
ATOM 1510 C CA . TYR A 1 180 ? 6.698 -12.922 -18.975 1.00 90.69 180 TYR A CA 1
ATOM 1511 C C . TYR A 1 180 ? 6.713 -12.257 -20.360 1.00 90.69 180 TYR A C 1
ATOM 1513 O O . TYR A 1 180 ? 6.031 -12.725 -21.269 1.00 90.69 180 TYR A O 1
ATOM 1521 N N . ASP A 1 181 ? 7.469 -11.169 -20.542 1.00 89.06 181 ASP A N 1
ATOM 1522 C CA . ASP A 1 181 ? 7.561 -10.464 -21.829 1.00 89.06 181 ASP A CA 1
ATOM 1523 C C . ASP A 1 181 ? 8.200 -11.335 -22.923 1.00 89.06 181 ASP A C 1
ATOM 1525 O O . ASP A 1 181 ? 7.790 -11.290 -24.079 1.00 89.06 181 ASP A O 1
ATOM 1529 N N . LYS A 1 182 ? 9.142 -12.209 -22.540 1.00 88.50 182 LYS A N 1
ATOM 1530 C CA . LYS A 1 182 ? 9.798 -13.185 -23.429 1.00 88.50 182 LYS A CA 1
ATOM 1531 C C . LYS A 1 182 ? 9.078 -14.548 -23.491 1.00 88.50 182 LYS A C 1
ATOM 1533 O O . LYS A 1 182 ? 9.541 -15.439 -24.191 1.00 88.50 182 LYS A O 1
ATOM 1538 N N . ASP A 1 183 ? 7.967 -14.739 -22.769 1.00 91.12 183 ASP A N 1
ATOM 1539 C CA . ASP A 1 183 ? 7.219 -16.010 -22.755 1.00 91.12 183 ASP A CA 1
ATOM 1540 C C . ASP A 1 183 ? 6.351 -16.155 -24.016 1.00 91.12 183 ASP A C 1
ATOM 1542 O O . ASP A 1 183 ? 5.388 -15.409 -24.220 1.00 91.12 183 ASP A O 1
ATOM 1546 N N . GLU A 1 184 ? 6.668 -17.155 -24.841 1.00 92.62 184 GLU A N 1
ATOM 1547 C CA . GLU A 1 184 ? 5.955 -17.469 -26.085 1.00 92.62 184 GLU A CA 1
ATOM 1548 C C . GLU A 1 184 ? 4.456 -17.698 -25.861 1.00 92.62 184 GLU A C 1
ATOM 1550 O O . GLU A 1 184 ? 3.633 -17.139 -26.591 1.00 92.62 184 GLU A O 1
ATOM 1555 N N . LEU A 1 185 ? 4.081 -18.424 -24.799 1.00 93.88 185 LEU A N 1
ATOM 1556 C CA . LEU A 1 185 ? 2.681 -18.724 -24.502 1.00 93.88 185 LEU A CA 1
ATOM 1557 C C . LEU A 1 185 ? 1.923 -17.446 -24.126 1.00 93.88 185 LEU A C 1
ATOM 1559 O O . LEU A 1 185 ? 0.834 -17.183 -24.646 1.00 93.88 185 LEU A O 1
ATOM 1563 N N . THR A 1 186 ? 2.508 -16.620 -23.250 1.00 93.12 186 THR A N 1
ATOM 1564 C CA . THR A 1 186 ? 1.958 -15.303 -22.899 1.00 93.12 186 THR A CA 1
ATOM 1565 C C . THR A 1 186 ? 1.754 -14.455 -24.152 1.00 93.12 186 THR A C 1
ATOM 1567 O O . THR A 1 186 ? 0.673 -13.890 -24.344 1.00 93.12 186 THR A O 1
ATOM 1570 N N . ASN A 1 187 ? 2.762 -14.379 -25.021 1.00 93.19 187 ASN A N 1
ATOM 1571 C CA . ASN A 1 187 ? 2.714 -13.566 -26.233 1.00 93.19 187 ASN A CA 1
ATOM 1572 C C . ASN A 1 187 ? 1.696 -14.092 -27.251 1.00 93.19 187 ASN A C 1
ATOM 1574 O O . ASN A 1 187 ? 0.979 -13.298 -27.871 1.00 93.19 187 ASN A O 1
ATOM 1578 N N . PHE A 1 188 ? 1.540 -15.413 -27.358 1.00 94.88 188 PHE A N 1
ATOM 1579 C CA . PHE A 1 188 ? 0.502 -16.036 -28.173 1.00 94.88 188 PHE A CA 1
ATOM 1580 C C . PHE A 1 188 ? -0.899 -15.621 -27.704 1.00 94.88 188 PHE A C 1
ATOM 1582 O O . PHE A 1 188 ? -1.708 -15.133 -28.502 1.00 94.88 188 PHE A O 1
ATOM 1589 N N . PHE A 1 189 ? -1.179 -15.729 -26.400 1.00 95.81 189 PHE A N 1
ATOM 1590 C CA . PHE A 1 189 ? -2.455 -15.284 -25.836 1.00 95.81 189 PHE A CA 1
ATOM 1591 C C . PHE A 1 189 ? -2.670 -13.776 -26.025 1.00 95.81 189 PHE A C 1
ATOM 1593 O O . PHE A 1 189 ? -3.747 -13.375 -26.470 1.00 95.81 189 PHE A O 1
ATOM 1600 N N . LYS A 1 190 ? -1.662 -12.932 -25.752 1.00 93.44 190 LYS A N 1
ATOM 1601 C CA . LYS A 1 190 ? -1.736 -11.472 -25.962 1.00 93.44 190 LYS A CA 1
ATOM 1602 C C . LYS A 1 190 ? -2.114 -11.131 -27.405 1.00 93.44 190 LYS A C 1
ATOM 1604 O O . LYS A 1 190 ? -3.035 -10.344 -27.625 1.00 93.44 190 LYS A O 1
ATOM 1609 N N . LYS A 1 191 ? -1.470 -11.770 -28.389 1.00 93.56 191 LYS A N 1
ATOM 1610 C CA . LYS A 1 191 ? -1.769 -11.578 -29.817 1.00 93.56 191 LYS A CA 1
ATOM 1611 C C . LYS A 1 191 ? -3.225 -11.917 -30.140 1.00 93.56 191 LYS A C 1
ATOM 1613 O O . LYS A 1 191 ? -3.886 -11.154 -30.841 1.00 93.56 191 LYS A O 1
ATOM 1618 N N . LYS A 1 192 ? -3.753 -13.023 -29.605 1.00 95.12 192 LYS A N 1
ATOM 1619 C CA . LYS A 1 192 ? -5.159 -13.420 -29.804 1.00 95.12 192 LYS A CA 1
ATOM 1620 C C . LYS A 1 192 ? -6.145 -12.508 -29.061 1.00 95.12 192 LYS A C 1
ATOM 1622 O O . LYS A 1 192 ? -7.227 -12.248 -29.584 1.00 95.12 192 LYS A O 1
ATOM 1627 N N . LEU A 1 193 ? -5.775 -11.984 -27.892 1.00 93.44 193 LEU A N 1
ATOM 1628 C CA . LEU A 1 193 ? -6.579 -11.054 -27.082 1.00 93.44 193 LEU A CA 1
ATOM 1629 C C . LEU A 1 193 ? -6.659 -9.631 -27.654 1.00 93.44 193 LEU A C 1
ATOM 1631 O O . LEU A 1 193 ? -7.491 -8.845 -27.196 1.00 93.44 193 LEU A O 1
ATOM 1635 N N . ASN A 1 194 ? -5.840 -9.292 -28.653 1.00 88.88 194 ASN A N 1
ATOM 1636 C CA . ASN A 1 194 ? -5.996 -8.048 -29.412 1.00 88.88 194 ASN A CA 1
ATOM 1637 C C . ASN A 1 194 ? -7.243 -8.075 -30.315 1.00 88.88 194 ASN A C 1
ATOM 1639 O O . ASN A 1 194 ? -7.774 -7.019 -30.660 1.00 88.88 194 ASN A O 1
ATOM 1643 N N . ASN A 1 195 ? -7.751 -9.264 -30.667 1.00 93.25 195 ASN A N 1
ATOM 1644 C CA . ASN A 1 195 ? -9.033 -9.401 -31.351 1.00 93.25 195 ASN A CA 1
ATOM 1645 C C . ASN A 1 195 ? -10.189 -9.090 -30.383 1.00 93.25 195 ASN A C 1
ATOM 1647 O O . ASN A 1 195 ? -10.268 -9.663 -29.294 1.00 93.25 195 ASN A O 1
ATOM 1651 N N . GLN A 1 196 ? -11.108 -8.210 -30.792 1.00 89.69 196 GLN A N 1
ATOM 1652 C CA . GLN A 1 196 ? -12.201 -7.747 -29.933 1.00 89.69 196 GLN A CA 1
ATOM 1653 C C . GLN A 1 196 ? -13.134 -8.876 -29.469 1.00 89.69 196 GLN A C 1
ATOM 1655 O O . GLN A 1 196 ? -13.540 -8.863 -28.309 1.00 89.69 196 GLN A O 1
ATOM 1660 N N . ASN A 1 197 ? -13.423 -9.870 -30.314 1.00 92.19 197 ASN A N 1
ATOM 1661 C CA . ASN A 1 197 ? -14.318 -10.979 -29.967 1.00 92.19 197 ASN A CA 1
ATOM 1662 C C . ASN A 1 197 ? -13.683 -11.881 -28.905 1.00 92.19 197 ASN A C 1
ATOM 1664 O O . ASN A 1 197 ? -14.311 -12.183 -27.890 1.00 92.19 197 ASN A O 1
ATOM 1668 N N . THR A 1 198 ? -12.410 -12.246 -29.084 1.00 93.31 198 THR A N 1
ATOM 1669 C CA . THR A 1 198 ? -11.649 -13.014 -28.084 1.00 93.31 198 THR A CA 1
ATOM 1670 C C . THR A 1 198 ? -11.553 -12.246 -26.770 1.00 93.31 198 THR A C 1
ATOM 1672 O O . THR A 1 198 ? -11.789 -12.800 -25.698 1.00 93.31 198 THR A O 1
ATOM 1675 N N . HIS A 1 199 ? -11.251 -10.949 -26.841 1.00 93.44 199 HIS A N 1
ATOM 1676 C CA . HIS A 1 199 ? -11.168 -10.092 -25.665 1.00 93.44 199 HIS A CA 1
ATOM 1677 C C . HIS A 1 199 ? -12.491 -10.057 -24.893 1.00 93.44 199 HIS A C 1
ATOM 1679 O O . HIS A 1 199 ? -12.503 -10.213 -23.673 1.00 93.44 199 HIS A O 1
ATOM 1685 N N . GLN A 1 200 ? -13.612 -9.868 -25.595 1.00 91.75 200 GLN A N 1
ATOM 1686 C CA . GLN A 1 200 ? -14.943 -9.843 -24.993 1.00 91.75 200 GLN A CA 1
ATOM 1687 C C . GLN A 1 200 ? -15.337 -11.200 -24.410 1.00 91.75 200 GLN A C 1
ATOM 1689 O O . GLN A 1 200 ? -15.916 -11.233 -23.324 1.00 91.75 200 GLN A O 1
ATOM 1694 N N . LEU A 1 201 ? -14.995 -12.312 -25.071 1.00 94.00 201 LEU A N 1
ATOM 1695 C CA . LEU A 1 201 ? -15.214 -13.653 -24.533 1.00 94.00 201 LEU A CA 1
ATOM 1696 C C . LEU A 1 201 ? -14.516 -13.797 -23.177 1.00 94.00 201 LEU A C 1
ATOM 1698 O O . LEU A 1 201 ? -15.186 -14.035 -22.178 1.00 94.00 201 LEU A O 1
ATOM 1702 N N . PHE A 1 202 ? -13.208 -13.542 -23.119 1.00 94.56 202 PHE A N 1
ATOM 1703 C CA . PHE A 1 202 ? -12.424 -13.663 -21.888 1.00 94.56 202 PHE A CA 1
ATOM 1704 C C . PHE A 1 202 ? -12.893 -12.686 -20.808 1.00 94.56 202 PHE A C 1
ATOM 1706 O O . PHE A 1 202 ? -13.011 -13.057 -19.640 1.00 94.56 202 PHE A O 1
ATOM 1713 N N . GLN A 1 203 ? -13.187 -11.437 -21.183 1.00 91.06 203 GLN A N 1
ATOM 1714 C CA . GLN A 1 203 ? -13.671 -10.435 -20.240 1.00 91.06 203 GLN A CA 1
ATOM 1715 C C . GLN A 1 203 ? -15.030 -10.838 -19.654 1.00 91.06 203 GLN A C 1
ATOM 1717 O O . GLN A 1 203 ? -15.224 -10.771 -18.441 1.00 91.06 203 GLN A O 1
ATOM 1722 N N . SER A 1 204 ? -15.969 -11.260 -20.501 1.00 88.75 204 SER A N 1
ATOM 1723 C CA . SER A 1 204 ? -17.302 -11.651 -20.051 1.00 88.75 204 SER A CA 1
ATOM 1724 C C . SER A 1 204 ? -17.242 -12.902 -19.179 1.00 88.75 204 SER A C 1
ATOM 1726 O O . SER A 1 204 ? -17.843 -12.917 -18.117 1.00 88.75 204 SER A O 1
ATOM 1728 N N . THR A 1 205 ? -16.459 -13.922 -19.503 1.00 92.25 205 THR A N 1
ATOM 1729 C CA . THR A 1 205 ? -16.440 -15.151 -18.694 1.00 92.25 205 THR A CA 1
ATOM 1730 C C . THR A 1 205 ? -15.682 -14.992 -17.379 1.00 92.25 205 THR A C 1
ATOM 1732 O O . THR A 1 205 ? -16.152 -15.452 -16.341 1.00 92.25 205 THR A O 1
ATOM 1735 N N . LEU A 1 206 ? -14.533 -14.309 -17.388 1.00 91.31 206 LEU A N 1
ATOM 1736 C CA . LEU A 1 206 ? -13.656 -14.209 -16.216 1.00 91.31 206 LEU A CA 1
ATOM 1737 C C . LEU A 1 206 ? -14.032 -13.064 -15.258 1.00 91.31 206 LEU A C 1
ATOM 1739 O O . LEU A 1 206 ? -13.559 -13.058 -14.121 1.00 91.31 206 LEU A O 1
ATOM 1743 N N . PHE A 1 207 ? -14.872 -12.108 -15.685 1.00 88.75 207 PHE A N 1
ATOM 1744 C CA . PHE A 1 207 ? -15.197 -10.900 -14.904 1.00 88.75 207 PHE A CA 1
ATOM 1745 C C . PHE A 1 207 ? -16.702 -10.525 -14.859 1.00 88.75 207 PHE A C 1
ATOM 1747 O O . PHE A 1 207 ? -17.039 -9.444 -14.363 1.00 88.75 207 PHE A O 1
ATOM 1754 N N . THR A 1 208 ? -17.625 -11.387 -15.324 1.00 79.56 208 THR A N 1
ATOM 1755 C CA . THR A 1 208 ? -19.091 -11.176 -15.188 1.00 79.56 208 THR A CA 1
ATOM 1756 C C . THR A 1 208 ? -19.516 -10.866 -13.747 1.00 79.56 208 THR A C 1
ATOM 1758 O O . THR A 1 208 ? -19.069 -11.504 -12.794 1.00 79.56 208 THR A O 1
ATOM 1761 N N . GLY A 1 209 ? -20.417 -9.896 -13.571 1.00 63.84 209 GLY A N 1
ATOM 1762 C CA . GLY A 1 209 ? -20.992 -9.560 -12.262 1.00 63.84 209 GLY A CA 1
ATOM 1763 C C . GLY A 1 209 ? -20.005 -8.941 -11.264 1.00 63.84 209 GLY A C 1
ATOM 1764 O O . GLY A 1 209 ? -20.297 -8.897 -10.078 1.00 63.84 209 GLY A O 1
ATOM 1765 N N . SER A 1 210 ? -18.820 -8.500 -11.702 1.00 59.50 210 SER A N 1
ATOM 1766 C CA . SER A 1 210 ? -17.964 -7.636 -10.878 1.00 59.50 210 SER A CA 1
ATOM 1767 C C . SER A 1 210 ? -18.547 -6.218 -10.837 1.00 59.50 210 SER A C 1
ATOM 1769 O O . SER A 1 210 ? -18.956 -5.735 -11.885 1.00 59.50 210 SER A O 1
ATOM 1771 N N . ASP A 1 211 ? -18.524 -5.515 -9.694 1.00 46.78 211 ASP A N 1
ATOM 1772 C CA . ASP A 1 211 ? -19.029 -4.124 -9.539 1.00 46.78 211 ASP A CA 1
ATOM 1773 C C . ASP A 1 211 ? -18.390 -3.103 -10.513 1.00 46.78 211 ASP A C 1
ATOM 1775 O O . ASP A 1 211 ? -18.783 -1.942 -10.597 1.00 46.78 211 ASP A O 1
ATOM 1779 N N . VAL A 1 212 ? -17.392 -3.533 -11.291 1.00 50.94 212 VAL A N 1
ATOM 1780 C CA . VAL A 1 212 ? -16.693 -2.770 -12.327 1.00 50.94 212 VAL A CA 1
ATOM 1781 C C . VAL A 1 212 ? -17.253 -3.112 -13.721 1.00 50.94 212 VAL A C 1
ATOM 1783 O O . VAL A 1 212 ? -16.497 -3.324 -14.670 1.00 50.94 212 VAL A O 1
ATOM 1786 N N . ILE A 1 213 ? -18.584 -3.174 -13.860 1.00 48.53 213 ILE A N 1
ATOM 1787 C CA . ILE A 1 213 ? -19.284 -3.595 -15.096 1.00 48.53 213 ILE A CA 1
ATOM 1788 C C . ILE A 1 213 ? -18.940 -2.694 -16.302 1.00 48.53 213 ILE A C 1
ATOM 1790 O O . ILE A 1 213 ? -18.949 -3.152 -17.442 1.00 48.53 213 ILE A O 1
ATOM 1794 N N . TYR A 1 214 ? -18.534 -1.441 -16.072 1.00 50.16 214 TYR A N 1
ATOM 1795 C CA . TYR A 1 214 ? -18.365 -0.442 -17.137 1.00 50.16 214 TYR A CA 1
ATOM 1796 C C . TYR A 1 214 ? -16.919 -0.174 -17.583 1.00 50.16 214 TYR A C 1
ATOM 1798 O O . TYR A 1 214 ? -16.697 0.690 -18.430 1.00 50.16 214 TYR A O 1
ATOM 1806 N N . LYS A 1 215 ? -15.909 -0.887 -17.057 1.00 62.28 215 LYS A N 1
ATOM 1807 C CA . LYS A 1 215 ? -14.509 -0.664 -17.467 1.00 62.28 215 LYS A CA 1
ATOM 1808 C C . LYS A 1 215 ? -13.973 -1.838 -18.280 1.00 62.28 215 LYS A C 1
ATOM 1810 O O . LYS A 1 215 ? -13.769 -2.930 -17.750 1.00 62.28 215 LYS A O 1
ATOM 1815 N N . LYS A 1 216 ? -13.689 -1.592 -19.565 1.00 74.81 216 LYS A N 1
ATOM 1816 C CA . LYS A 1 216 ? -12.929 -2.516 -20.421 1.00 74.81 216 LYS A CA 1
ATOM 1817 C C . LYS A 1 216 ? -11.634 -2.912 -19.705 1.00 74.81 216 LYS A C 1
ATOM 1819 O O . LYS A 1 216 ? -10.875 -2.044 -19.265 1.00 74.81 216 LYS A O 1
ATOM 1824 N N . HIS A 1 217 ? -11.427 -4.212 -19.529 1.00 84.50 217 HIS A N 1
ATOM 1825 C CA . HIS A 1 217 ? -10.254 -4.738 -18.843 1.00 84.50 217 HIS A CA 1
ATOM 1826 C C . HIS A 1 217 ? -9.040 -4.667 -19.778 1.00 84.50 217 HIS A C 1
ATOM 1828 O O . HIS A 1 217 ? -9.163 -4.766 -20.994 1.00 84.50 217 HIS A O 1
ATOM 1834 N N . THR A 1 218 ? -7.847 -4.438 -19.231 1.00 87.94 218 THR A N 1
ATOM 1835 C CA . THR A 1 218 ? -6.623 -4.449 -20.043 1.00 87.94 218 THR A CA 1
ATOM 1836 C C . THR A 1 218 ? -6.221 -5.888 -20.364 1.00 87.94 218 THR A C 1
ATOM 1838 O O . THR A 1 218 ? -6.518 -6.804 -19.594 1.00 87.94 218 THR A O 1
ATOM 1841 N N . VAL A 1 219 ? -5.495 -6.090 -21.470 1.00 89.88 219 VAL A N 1
ATOM 1842 C CA . VAL A 1 219 ? -4.940 -7.409 -21.830 1.00 89.88 219 VAL A CA 1
ATOM 1843 C C . VAL A 1 219 ? -4.081 -7.965 -20.689 1.00 89.88 219 VAL A C 1
ATOM 1845 O O . VAL A 1 219 ? -4.261 -9.119 -20.318 1.00 89.88 219 VAL A O 1
ATOM 1848 N N . ALA A 1 220 ? -3.250 -7.133 -20.051 1.00 88.75 220 ALA A N 1
ATOM 1849 C CA . ALA A 1 220 ? -2.441 -7.526 -18.892 1.00 88.75 220 ALA A CA 1
ATOM 1850 C C . ALA A 1 220 ? -3.289 -8.061 -17.721 1.00 88.75 220 ALA A C 1
ATOM 1852 O O . ALA A 1 220 ? -2.951 -9.082 -17.122 1.00 88.75 220 ALA A O 1
ATOM 1853 N N . LYS A 1 221 ? -4.432 -7.423 -17.419 1.00 90.38 221 LYS A N 1
ATOM 1854 C CA . LYS A 1 221 ? -5.339 -7.875 -16.352 1.00 90.38 221 LYS A CA 1
ATOM 1855 C C . LYS A 1 221 ? -6.004 -9.212 -16.690 1.00 90.38 221 LYS A C 1
ATOM 1857 O O . LYS A 1 221 ? -6.113 -10.074 -15.821 1.00 90.38 221 LYS A O 1
ATOM 1862 N N . ILE A 1 222 ? -6.424 -9.399 -17.943 1.00 93.06 222 ILE A N 1
ATOM 1863 C CA . ILE A 1 222 ? -6.960 -10.685 -18.415 1.00 93.06 222 ILE A CA 1
ATOM 1864 C C . ILE A 1 222 ? -5.874 -11.763 -18.327 1.00 93.06 222 ILE A C 1
ATOM 1866 O O . ILE A 1 222 ? -6.121 -12.824 -17.764 1.00 93.06 222 ILE A O 1
ATOM 1870 N N . MET A 1 223 ? -4.661 -11.478 -18.805 1.00 94.00 223 MET A N 1
ATOM 1871 C CA . MET A 1 223 ? -3.543 -12.421 -18.788 1.00 94.00 223 MET A CA 1
ATOM 1872 C C . MET A 1 223 ? -3.127 -12.835 -17.384 1.00 94.00 223 MET A C 1
ATOM 1874 O O . MET A 1 223 ? -2.892 -14.015 -17.145 1.00 94.00 223 MET A O 1
ATOM 1878 N N . ASN A 1 224 ? -3.086 -11.903 -16.430 1.00 91.94 224 ASN A N 1
ATOM 1879 C CA . ASN A 1 224 ? -2.835 -12.246 -15.034 1.00 91.94 224 ASN A CA 1
ATOM 1880 C C . ASN A 1 224 ? -3.858 -13.273 -14.516 1.00 91.94 224 ASN A C 1
ATOM 1882 O O . ASN A 1 224 ? -3.466 -14.251 -13.881 1.00 91.94 224 ASN A O 1
ATOM 1886 N N . GLN A 1 225 ? -5.140 -13.114 -14.863 1.00 92.44 225 GLN A N 1
ATOM 1887 C CA . GLN A 1 225 ? -6.165 -14.088 -14.499 1.00 92.44 225 GLN A CA 1
ATOM 1888 C C . GLN A 1 225 ? -5.998 -15.419 -15.249 1.00 92.44 225 GLN A C 1
ATOM 1890 O O . GLN A 1 225 ? -6.099 -16.473 -14.629 1.00 92.44 225 GLN A O 1
ATOM 1895 N N . VAL A 1 226 ? -5.682 -15.396 -16.547 1.00 94.94 226 VAL A N 1
ATOM 1896 C CA . VAL A 1 226 ? -5.415 -16.609 -17.345 1.00 94.94 226 VAL A CA 1
ATOM 1897 C C . VAL A 1 226 ? -4.294 -17.446 -16.725 1.00 94.94 226 VAL A C 1
ATOM 1899 O O . VAL A 1 226 ? -4.459 -18.653 -16.577 1.00 94.94 226 VAL A O 1
ATOM 1902 N N . ARG A 1 227 ? -3.190 -16.823 -16.285 1.00 93.81 227 ARG A N 1
ATOM 1903 C CA . ARG A 1 227 ? -2.076 -17.534 -15.629 1.00 93.81 227 ARG A CA 1
ATOM 1904 C C . ARG A 1 227 ? -2.525 -18.271 -14.371 1.00 93.81 227 ARG A C 1
ATOM 1906 O O . ARG A 1 227 ? -2.120 -19.410 -14.168 1.00 93.81 227 ARG A O 1
ATOM 1913 N N . VAL A 1 228 ? -3.380 -17.645 -13.557 1.00 91.94 228 VAL A N 1
ATOM 1914 C CA . VAL A 1 228 ? -3.971 -18.288 -12.373 1.00 91.94 228 VAL A CA 1
ATOM 1915 C C . VAL A 1 228 ? -4.803 -19.499 -12.792 1.00 91.94 228 VAL A C 1
ATOM 1917 O O . VAL A 1 228 ? -4.566 -20.590 -12.288 1.00 91.94 228 VAL A O 1
ATOM 1920 N N . GLU A 1 229 ? -5.736 -19.328 -13.729 1.00 93.81 229 GLU A N 1
ATOM 1921 C CA . GLU A 1 229 ? -6.667 -20.397 -14.126 1.00 93.81 229 GLU A CA 1
ATOM 1922 C C . GLU A 1 229 ? -5.975 -21.569 -14.849 1.00 93.81 229 GLU A C 1
ATOM 1924 O O . GLU A 1 229 ? -6.441 -22.701 -14.761 1.00 93.81 229 GLU A O 1
ATOM 1929 N N . LEU A 1 230 ? -4.842 -21.337 -15.524 1.00 92.88 230 LEU A N 1
ATOM 1930 C CA . LEU A 1 230 ? -4.053 -22.401 -16.160 1.00 92.88 230 LEU A CA 1
ATOM 1931 C C . LEU A 1 230 ? -3.375 -23.333 -15.146 1.00 92.88 230 LEU A C 1
ATOM 1933 O O . LEU A 1 230 ? -3.221 -24.524 -15.414 1.00 92.88 230 LEU A O 1
ATOM 1937 N N . VAL A 1 231 ? -2.945 -22.801 -13.999 1.00 91.12 231 VAL A N 1
ATOM 1938 C CA . VAL A 1 231 ? -2.135 -23.559 -13.028 1.00 91.12 231 VAL A CA 1
ATOM 1939 C C . VAL A 1 231 ? -2.906 -23.988 -11.790 1.00 91.12 231 VAL A C 1
ATOM 1941 O O . VAL A 1 231 ? -2.498 -24.940 -11.127 1.00 91.12 231 VAL A O 1
ATOM 1944 N N . LEU A 1 232 ? -4.014 -23.315 -11.473 1.00 90.62 232 LEU A N 1
ATOM 1945 C CA . LEU A 1 232 ? -4.816 -23.598 -10.287 1.00 90.62 232 LEU A CA 1
ATOM 1946 C C . LEU A 1 232 ? -5.322 -25.051 -10.214 1.00 90.62 232 LEU A C 1
ATOM 1948 O O . LEU A 1 232 ? -5.246 -25.614 -9.124 1.00 90.62 232 LEU A O 1
ATOM 1952 N N . PRO A 1 233 ? -5.740 -25.713 -11.316 1.00 90.88 233 PRO A N 1
ATOM 1953 C CA . PRO A 1 233 ? -6.106 -27.133 -11.282 1.00 90.88 233 PRO A CA 1
ATOM 1954 C C . PRO A 1 233 ? -4.985 -28.066 -10.798 1.00 90.88 233 PRO A C 1
ATOM 1956 O O . PRO A 1 233 ? -5.252 -29.179 -10.370 1.00 90.88 233 PRO A O 1
ATOM 1959 N N . LYS A 1 234 ? -3.721 -27.626 -10.829 1.00 84.69 234 LYS A N 1
ATOM 1960 C CA . LYS A 1 234 ? -2.563 -28.404 -10.361 1.00 84.69 234 LYS A CA 1
ATOM 1961 C C . LYS A 1 234 ? -2.199 -28.124 -8.894 1.00 84.69 234 LYS A C 1
ATOM 1963 O O . LYS A 1 234 ? -1.143 -28.566 -8.441 1.00 84.69 234 LYS A O 1
ATOM 1968 N N . TYR A 1 235 ? -3.012 -27.354 -8.163 1.00 84.00 235 TYR A N 1
ATOM 1969 C CA . TYR A 1 235 ? -2.679 -26.866 -6.824 1.00 84.00 235 TYR A CA 1
ATOM 1970 C C . TYR A 1 235 ? -3.843 -27.010 -5.823 1.00 84.00 235 TYR A C 1
ATOM 1972 O O . TYR A 1 235 ? -4.941 -26.539 -6.116 1.00 84.00 235 TYR A O 1
ATOM 1980 N N . PRO A 1 236 ? -3.616 -27.572 -4.615 1.00 86.56 236 PRO A N 1
ATOM 1981 C CA . PRO A 1 236 ? -4.680 -27.769 -3.633 1.00 86.56 236 PRO A CA 1
ATOM 1982 C C . PRO A 1 236 ? -5.337 -26.468 -3.159 1.00 86.56 236 PRO A C 1
ATOM 1984 O O . PRO A 1 236 ? -4.655 -25.526 -2.724 1.00 86.56 236 PRO A O 1
ATOM 1987 N N . ILE A 1 237 ? -6.672 -26.433 -3.155 1.00 88.19 237 ILE A N 1
ATOM 1988 C CA . ILE A 1 237 ? -7.430 -25.238 -2.762 1.00 88.19 237 ILE A CA 1
ATOM 1989 C C . ILE A 1 237 ? -7.242 -24.884 -1.284 1.00 88.19 237 ILE A C 1
ATOM 1991 O O . ILE A 1 237 ? -7.185 -23.701 -0.938 1.00 88.19 237 ILE A O 1
ATOM 1995 N N . GLU A 1 238 ? -7.055 -25.864 -0.400 1.00 84.06 238 GLU A N 1
ATOM 1996 C CA . GLU A 1 238 ? -6.752 -25.613 1.010 1.00 84.06 238 GLU A CA 1
ATOM 1997 C C . GLU A 1 238 ? -5.518 -24.708 1.157 1.00 84.06 238 GLU A C 1
ATOM 1999 O O . GLU A 1 238 ? -5.521 -23.756 1.942 1.00 84.06 238 GLU A O 1
ATOM 2004 N N . GLN A 1 239 ? -4.483 -24.947 0.349 1.00 81.12 239 GLN A N 1
ATOM 2005 C CA . GLN A 1 239 ? -3.266 -24.140 0.340 1.00 81.12 239 GLN A CA 1
ATOM 2006 C C . GLN A 1 239 ? -3.468 -22.811 -0.395 1.00 81.12 239 GLN A C 1
ATOM 2008 O O . GLN A 1 239 ? -2.940 -21.788 0.036 1.00 81.12 239 GLN A O 1
ATOM 2013 N N . PHE A 1 240 ? -4.263 -22.794 -1.467 1.00 83.38 240 PHE A N 1
ATOM 2014 C CA . PHE A 1 240 ? -4.604 -21.565 -2.190 1.00 83.38 240 PHE A CA 1
ATOM 2015 C C . PHE A 1 240 ? -5.359 -20.574 -1.288 1.00 83.38 240 PHE A C 1
ATOM 2017 O O . PHE A 1 240 ? -5.075 -19.375 -1.274 1.00 83.38 240 PHE A O 1
ATOM 2024 N N . SER A 1 241 ? -6.266 -21.088 -0.455 1.00 82.81 241 SER A N 1
ATOM 2025 C CA . SER A 1 241 ? -7.093 -20.310 0.471 1.00 82.81 241 SER A CA 1
ATOM 2026 C C . SER A 1 241 ? -6.290 -19.642 1.603 1.00 82.81 241 SER A C 1
ATOM 2028 O O . SER A 1 241 ? -6.719 -18.623 2.147 1.00 82.81 241 SER A O 1
ATOM 2030 N N . LYS A 1 242 ? -5.101 -20.171 1.949 1.00 75.31 242 LYS A N 1
ATOM 2031 C CA . LYS A 1 242 ? -4.221 -19.665 3.027 1.00 75.31 242 LYS A CA 1
ATOM 2032 C C . LYS A 1 242 ? -3.550 -18.320 2.702 1.00 75.31 242 LYS A C 1
ATOM 2034 O O . LYS A 1 242 ? -3.002 -17.688 3.604 1.00 75.31 242 LYS A O 1
ATOM 2039 N N . GLY A 1 243 ? -3.628 -17.845 1.456 1.00 63.25 243 GLY A N 1
ATOM 2040 C CA . GLY A 1 243 ? -2.985 -16.608 1.006 1.00 63.25 243 GLY A CA 1
ATOM 2041 C C . GLY A 1 243 ? -1.535 -16.815 0.545 1.00 63.25 243 GLY A C 1
ATOM 2042 O O . GLY A 1 243 ? -0.989 -17.908 0.611 1.00 63.25 243 GLY A O 1
ATOM 2043 N N . GLY A 1 244 ? -0.906 -15.765 0.002 1.00 61.41 244 GLY A N 1
ATOM 2044 C CA . GLY A 1 244 ? 0.423 -15.879 -0.632 1.00 61.41 244 GLY A CA 1
ATOM 2045 C C . GLY A 1 244 ? 0.404 -16.468 -2.051 1.00 61.41 244 GLY A C 1
ATOM 2046 O O . GLY A 1 244 ? 1.458 -16.733 -2.626 1.00 61.41 244 GLY A O 1
ATOM 2047 N N . VAL A 1 245 ? -0.795 -16.598 -2.627 1.00 65.81 245 VAL A N 1
ATOM 2048 C CA . VAL A 1 245 ? -1.088 -17.164 -3.951 1.00 65.81 245 VAL A CA 1
ATOM 2049 C C . VAL A 1 245 ? -0.177 -16.625 -5.049 1.00 65.81 245 VAL A C 1
ATOM 2051 O O . VAL A 1 245 ? 0.292 -17.394 -5.871 1.00 65.81 245 VAL A O 1
ATOM 2054 N N . SER A 1 246 ? 0.130 -15.327 -5.053 1.00 68.50 246 SER A N 1
ATOM 2055 C CA . SER A 1 246 ? 0.851 -14.692 -6.164 1.00 68.50 246 SER A CA 1
ATOM 2056 C C . SER A 1 246 ? 2.219 -15.319 -6.454 1.00 68.50 246 SER A C 1
ATOM 2058 O O . SER A 1 246 ? 2.511 -15.603 -7.607 1.00 68.50 246 SER A O 1
ATOM 2060 N N . LYS A 1 247 ? 3.042 -15.576 -5.428 1.00 72.25 247 LYS A N 1
ATOM 2061 C CA . LYS A 1 247 ? 4.366 -16.203 -5.616 1.00 72.25 247 LYS A CA 1
ATOM 2062 C C . LYS A 1 247 ? 4.265 -17.684 -5.957 1.00 72.25 247 LYS A C 1
ATOM 2064 O O . LYS A 1 247 ? 5.161 -18.247 -6.570 1.00 72.25 247 LYS A O 1
ATOM 2069 N N . ILE A 1 248 ? 3.202 -18.327 -5.491 1.00 76.94 248 ILE A N 1
ATOM 2070 C CA . ILE A 1 248 ? 2.948 -19.738 -5.755 1.00 76.94 248 ILE A CA 1
ATOM 2071 C C . ILE A 1 248 ? 2.526 -19.896 -7.213 1.00 76.94 248 ILE A C 1
ATOM 2073 O O . ILE A 1 248 ? 3.117 -20.697 -7.920 1.00 76.94 248 ILE A O 1
ATOM 2077 N N . VAL A 1 249 ? 1.582 -19.074 -7.676 1.00 83.38 249 VAL A N 1
ATOM 2078 C CA . VAL A 1 249 ? 1.159 -18.995 -9.078 1.00 83.38 249 VAL A CA 1
ATOM 2079 C C . VAL A 1 249 ? 2.339 -18.661 -9.980 1.00 83.38 249 VAL A C 1
ATOM 2081 O O . VAL A 1 249 ? 2.489 -19.321 -10.994 1.00 83.38 249 VAL A O 1
ATOM 2084 N N . GLU A 1 250 ? 3.202 -17.716 -9.595 1.00 83.56 250 GLU A N 1
ATOM 2085 C CA . GLU A 1 250 ? 4.436 -17.398 -10.331 1.00 83.56 250 GLU A CA 1
ATOM 2086 C C . GLU A 1 250 ? 5.290 -18.654 -10.561 1.00 83.56 250 GLU A C 1
ATOM 2088 O O . GLU A 1 250 ? 5.532 -19.032 -11.705 1.00 83.56 250 GLU A O 1
ATOM 2093 N N . LYS A 1 251 ? 5.636 -19.378 -9.487 1.00 81.44 251 LYS A N 1
ATOM 2094 C CA . LYS A 1 251 ? 6.435 -20.609 -9.586 1.00 81.44 251 LYS A CA 1
ATOM 2095 C C . LYS A 1 251 ? 5.728 -21.735 -10.341 1.00 81.44 251 LYS A C 1
ATOM 2097 O O . LYS A 1 251 ? 6.366 -22.487 -11.071 1.00 81.44 251 LYS A O 1
ATOM 2102 N N . LEU A 1 252 ? 4.421 -21.891 -10.139 1.00 85.44 252 LEU A N 1
ATOM 2103 C CA . LEU A 1 252 ? 3.629 -22.906 -10.833 1.00 85.44 252 LEU A CA 1
ATOM 2104 C C . LEU A 1 252 ? 3.517 -22.601 -12.324 1.00 85.44 252 LEU A C 1
ATOM 2106 O O . LEU A 1 252 ? 3.547 -23.528 -13.125 1.00 85.44 252 LEU A O 1
ATOM 2110 N N . TYR A 1 253 ? 3.393 -21.328 -12.694 1.00 90.88 253 TYR A N 1
ATOM 2111 C CA . TYR A 1 253 ? 3.316 -20.901 -14.084 1.00 90.88 253 TYR A CA 1
ATOM 2112 C C . TYR A 1 253 ? 4.665 -21.056 -14.780 1.00 90.88 253 TYR A C 1
ATOM 2114 O O . TYR A 1 253 ? 4.709 -21.624 -15.864 1.00 90.88 253 TYR A O 1
ATOM 2122 N N . GLU A 1 254 ? 5.770 -20.690 -14.126 1.00 86.81 254 GLU A N 1
ATOM 2123 C CA . GLU A 1 254 ? 7.128 -20.977 -14.613 1.00 86.81 254 GLU A CA 1
ATOM 2124 C C . GLU A 1 254 ? 7.357 -22.486 -14.806 1.00 86.81 254 GLU A C 1
ATOM 2126 O O . GLU A 1 254 ? 7.859 -22.932 -15.842 1.00 86.81 254 GLU A O 1
ATOM 2131 N N . PHE A 1 255 ? 6.921 -23.304 -13.844 1.00 85.00 255 PHE A N 1
ATOM 2132 C CA . PHE A 1 255 ? 6.957 -24.756 -13.987 1.00 85.00 255 PHE A CA 1
ATOM 2133 C C . PHE A 1 255 ? 6.067 -25.237 -15.143 1.00 85.00 255 PHE A C 1
ATOM 2135 O O . PHE A 1 255 ? 6.471 -26.122 -15.894 1.00 85.00 255 PHE A O 1
ATOM 2142 N N . TYR A 1 256 ? 4.879 -24.657 -15.314 1.00 88.25 256 TYR A N 1
ATOM 2143 C CA . TYR A 1 256 ? 3.945 -25.011 -16.379 1.00 88.25 256 TYR A CA 1
ATOM 2144 C C . TYR A 1 256 ? 4.526 -24.724 -17.766 1.00 88.25 256 TYR A C 1
ATOM 2146 O O . TYR A 1 256 ? 4.530 -25.625 -18.596 1.00 88.25 256 TYR A O 1
ATOM 2154 N N . ILE A 1 257 ? 5.062 -23.524 -18.011 1.00 89.19 257 ILE A N 1
ATOM 2155 C CA . ILE A 1 257 ? 5.616 -23.159 -19.326 1.00 89.19 257 ILE A CA 1
ATOM 2156 C C . ILE A 1 257 ? 6.864 -23.974 -19.680 1.00 89.19 257 ILE A C 1
ATOM 2158 O O . ILE A 1 257 ? 7.071 -24.278 -20.850 1.00 89.19 257 ILE A O 1
ATOM 2162 N N . THR A 1 258 ? 7.658 -24.375 -18.680 1.00 84.06 258 THR A N 1
ATOM 2163 C CA . THR A 1 258 ? 8.886 -25.157 -18.906 1.00 84.06 258 THR A CA 1
ATOM 2164 C C . THR A 1 258 ? 8.605 -26.640 -19.160 1.00 84.06 258 THR A C 1
ATOM 2166 O O . THR A 1 258 ? 9.406 -27.312 -19.795 1.00 84.06 258 THR A O 1
ATOM 2169 N N . ASN A 1 259 ? 7.500 -27.174 -18.633 1.00 82.38 259 ASN A N 1
ATOM 2170 C CA . ASN A 1 259 ? 7.153 -28.598 -18.728 1.00 82.38 259 ASN A CA 1
ATOM 2171 C C . ASN A 1 259 ? 5.820 -28.808 -19.469 1.00 82.38 259 ASN A C 1
ATOM 2173 O O . ASN A 1 259 ? 5.079 -29.738 -19.156 1.00 82.38 259 ASN A O 1
ATOM 2177 N N . LYS A 1 260 ? 5.448 -27.899 -20.380 1.00 82.38 260 LYS A N 1
ATOM 2178 C CA . LYS A 1 260 ? 4.240 -28.057 -21.198 1.00 82.38 260 LYS A CA 1
ATOM 2179 C C . LYS A 1 260 ? 4.507 -29.096 -22.294 1.00 82.38 260 LYS A C 1
ATOM 2181 O O . LYS A 1 260 ? 5.437 -28.939 -23.074 1.00 82.38 260 LYS A O 1
ATOM 2186 N N . ASP A 1 261 ? 3.640 -30.102 -22.393 1.00 80.12 261 ASP A N 1
ATOM 2187 C CA . ASP A 1 261 ? 3.712 -31.119 -23.461 1.00 80.12 261 ASP A CA 1
ATOM 2188 C C . ASP A 1 261 ? 2.897 -30.726 -24.710 1.00 80.12 261 ASP A C 1
ATOM 2190 O O . ASP A 1 261 ? 2.948 -31.376 -25.753 1.00 80.12 261 ASP A O 1
ATOM 2194 N N . LYS A 1 262 ? 2.084 -29.667 -24.604 1.00 84.38 262 LYS A N 1
ATOM 2195 C CA . LYS A 1 262 ? 1.197 -29.172 -25.666 1.00 84.38 262 LYS A CA 1
ATOM 2196 C C . LYS A 1 262 ? 1.774 -27.900 -26.288 1.00 84.38 262 LYS A C 1
ATOM 2198 O O . LYS A 1 262 ? 2.318 -27.059 -25.577 1.00 84.38 262 LYS A O 1
ATOM 2203 N N . SER A 1 263 ? 1.570 -27.728 -27.596 1.00 91.44 263 SER A N 1
ATOM 2204 C CA . SER A 1 263 ? 1.878 -26.471 -28.286 1.00 91.44 263 SER A CA 1
ATOM 2205 C C . SER A 1 263 ? 1.009 -25.316 -27.774 1.00 91.44 263 SER A C 1
ATOM 2207 O O . SER A 1 263 ? -0.113 -25.531 -27.305 1.00 91.44 263 SER A O 1
ATOM 2209 N N . ASP A 1 264 ? 1.497 -24.082 -27.913 1.00 91.81 264 ASP A N 1
ATOM 2210 C CA . ASP A 1 264 ? 0.802 -22.876 -27.431 1.00 91.81 264 ASP A CA 1
ATOM 2211 C C . ASP A 1 264 ? -0.586 -22.705 -28.036 1.00 91.81 264 ASP A C 1
ATOM 2213 O O . ASP A 1 264 ? -1.536 -22.329 -27.347 1.00 91.81 264 ASP A O 1
ATOM 2217 N N . GLU A 1 265 ? -0.729 -23.071 -29.308 1.00 93.88 265 GLU A N 1
ATOM 2218 C CA . GLU A 1 265 ? -2.013 -23.082 -29.992 1.00 93.88 265 GLU A CA 1
ATOM 2219 C C . GLU A 1 265 ? -2.991 -24.083 -29.368 1.00 93.88 265 GLU A C 1
ATOM 2221 O O . GLU A 1 265 ? -4.135 -23.721 -29.093 1.00 93.88 265 GLU A O 1
ATOM 2226 N N . LYS A 1 266 ? -2.551 -25.313 -29.062 1.00 93.44 266 LYS A N 1
ATOM 2227 C CA . LYS A 1 266 ? -3.404 -26.319 -28.408 1.00 93.44 266 LYS A CA 1
ATOM 2228 C C . LYS A 1 266 ? -3.811 -25.886 -27.000 1.00 93.44 266 LYS A C 1
ATOM 2230 O O . LYS A 1 266 ? -4.955 -26.106 -26.604 1.00 93.44 266 LYS A O 1
ATOM 2235 N N . VAL A 1 267 ? -2.901 -25.258 -26.250 1.00 93.81 267 VAL A N 1
ATOM 2236 C CA . VAL A 1 267 ? -3.204 -24.700 -24.922 1.00 93.81 267 VAL A CA 1
ATOM 2237 C C . VAL A 1 267 ? -4.244 -23.584 -25.034 1.00 93.81 267 VAL A C 1
ATOM 2239 O O . VAL A 1 267 ? -5.224 -23.583 -24.288 1.00 93.81 267 VAL A O 1
ATOM 2242 N N . PHE A 1 268 ? -4.067 -22.660 -25.980 1.00 96.00 268 PHE A N 1
ATOM 2243 C CA . PHE A 1 268 ? -5.006 -21.566 -26.209 1.00 96.00 268 PHE A CA 1
ATOM 2244 C C . PHE A 1 268 ? -6.386 -22.060 -26.640 1.00 96.00 268 PHE A C 1
ATOM 2246 O O . PHE A 1 268 ? -7.378 -21.607 -26.074 1.00 96.00 268 PHE A O 1
ATOM 2253 N N . ILE A 1 269 ? -6.460 -22.982 -27.605 1.00 94.50 269 ILE A N 1
ATOM 2254 C CA . ILE A 1 269 ? -7.727 -23.543 -28.091 1.00 94.50 269 ILE A CA 1
ATOM 2255 C C . ILE A 1 269 ? -8.457 -24.237 -26.942 1.00 94.50 269 ILE A C 1
ATOM 2257 O O . ILE A 1 269 ? -9.583 -23.862 -26.642 1.00 94.50 269 ILE A O 1
ATOM 2261 N N . GLY A 1 270 ? -7.790 -25.138 -26.211 1.00 92.88 270 GLY A N 1
ATOM 2262 C CA . GLY A 1 270 ? -8.414 -25.821 -25.074 1.00 92.88 270 GLY A CA 1
ATOM 2263 C C . GLY A 1 270 ? -8.907 -24.853 -23.992 1.00 92.88 270 GLY A C 1
ATOM 2264 O O . GLY A 1 270 ? -9.984 -25.037 -23.428 1.00 92.88 270 GLY A O 1
ATOM 2265 N N . PHE A 1 271 ? -8.164 -23.776 -23.716 1.00 95.31 271 PHE A N 1
ATOM 2266 C CA . PHE A 1 271 ? -8.613 -22.745 -22.779 1.00 95.31 271 PHE A CA 1
ATOM 2267 C C . PHE A 1 271 ? -9.805 -21.943 -23.322 1.00 95.31 271 PHE A C 1
ATOM 2269 O O . PHE A 1 271 ? -10.778 -21.721 -22.601 1.00 95.31 271 PHE A O 1
ATOM 2276 N N . ARG A 1 272 ? -9.756 -21.526 -24.592 1.00 95.94 272 ARG A N 1
ATOM 2277 C CA . ARG A 1 272 ? -10.830 -20.781 -25.260 1.00 95.94 272 ARG A CA 1
ATOM 2278 C C . ARG A 1 272 ? -12.119 -21.596 -25.308 1.00 95.94 272 ARG A C 1
ATOM 2280 O O . ARG A 1 272 ? -13.162 -21.051 -24.971 1.00 95.94 272 ARG A O 1
ATOM 2287 N N . ASP A 1 273 ? -12.051 -22.874 -25.658 1.00 94.69 273 ASP A N 1
ATOM 2288 C CA . ASP A 1 273 ? -13.220 -23.749 -25.784 1.00 94.69 273 ASP A CA 1
ATOM 2289 C C . ASP A 1 273 ? -13.942 -23.908 -24.431 1.00 94.69 273 ASP A C 1
ATOM 2291 O O . ASP A 1 273 ? -15.172 -23.837 -24.355 1.00 94.69 273 ASP A O 1
ATOM 2295 N N . LYS A 1 274 ? -13.182 -23.986 -23.326 1.00 95.25 274 LYS A N 1
ATOM 2296 C CA . LYS A 1 274 ? -13.739 -23.914 -21.965 1.00 95.25 274 LYS A CA 1
ATOM 2297 C C . LYS A 1 274 ? -14.452 -22.588 -21.698 1.00 95.25 274 LYS A C 1
ATOM 2299 O O . LYS A 1 274 ? -15.538 -22.578 -21.120 1.00 95.25 274 LYS A O 1
ATOM 2304 N N . LEU A 1 275 ? -13.890 -21.459 -22.130 1.00 96.06 275 LEU A N 1
ATOM 2305 C CA . LEU A 1 275 ? -14.561 -20.162 -21.995 1.00 96.06 275 LEU A CA 1
ATOM 2306 C C . LEU A 1 275 ? -15.805 -20.048 -22.886 1.00 96.06 275 LEU A C 1
ATOM 2308 O O . LEU A 1 275 ? -16.798 -19.456 -22.470 1.00 96.06 275 LEU A O 1
ATOM 2312 N N . GLU A 1 276 ? -15.806 -20.633 -24.082 1.00 95.88 276 GLU A N 1
ATOM 2313 C CA . GLU A 1 276 ? -16.997 -20.691 -24.936 1.00 95.88 276 GLU A CA 1
ATOM 2314 C C . GLU A 1 276 ? -18.130 -21.475 -24.266 1.00 95.88 276 GLU A C 1
ATOM 2316 O O . GLU A 1 276 ? -19.282 -21.033 -24.297 1.00 95.88 276 GLU A O 1
ATOM 2321 N N . PHE A 1 277 ? -17.813 -22.583 -23.588 1.00 96.00 277 PHE A N 1
ATOM 2322 C CA . PHE A 1 277 ? -18.769 -23.289 -22.734 1.00 96.00 277 PHE A CA 1
ATOM 2323 C C . PHE A 1 277 ? -19.333 -22.373 -21.634 1.00 96.00 277 PHE A C 1
ATOM 2325 O O . PHE A 1 277 ? -20.552 -22.232 -21.524 1.00 96.00 277 PHE A O 1
ATOM 2332 N N . LEU A 1 278 ? -18.482 -21.664 -20.885 1.00 96.06 278 LEU A N 1
ATOM 2333 C CA . LEU A 1 278 ? -18.937 -20.725 -19.849 1.00 96.06 278 LEU A CA 1
ATOM 2334 C C . LEU A 1 278 ? -19.782 -19.578 -20.422 1.00 96.06 278 LEU A C 1
ATOM 2336 O O . LEU A 1 278 ? -20.754 -19.152 -19.802 1.00 96.06 278 LEU A O 1
ATOM 2340 N N . SER A 1 279 ? -19.468 -19.095 -21.626 1.00 95.62 279 SER A N 1
ATOM 2341 C CA . SER A 1 279 ? -20.278 -18.092 -22.324 1.00 95.62 279 SER A CA 1
ATOM 2342 C C . SER A 1 279 ? -21.685 -18.613 -22.627 1.00 95.62 279 SER A C 1
ATOM 2344 O O . SER A 1 279 ? -22.666 -17.884 -22.454 1.00 95.62 279 SER A O 1
ATOM 2346 N N . LYS A 1 280 ? -21.815 -19.890 -23.015 1.00 96.38 280 LYS A N 1
ATOM 2347 C CA . LYS A 1 280 ? -23.122 -20.543 -23.186 1.00 96.38 280 LYS A CA 1
ATOM 2348 C C . LYS A 1 280 ? -23.871 -20.659 -21.855 1.00 96.38 280 LYS A C 1
ATOM 2350 O O . LYS A 1 280 ? -25.066 -20.373 -21.839 1.00 96.38 280 LYS A O 1
ATOM 2355 N N . VAL A 1 281 ? -23.186 -20.972 -20.749 1.00 95.88 281 VAL A N 1
ATOM 2356 C CA . VAL A 1 281 ? -23.776 -20.964 -19.393 1.00 95.88 281 VAL A CA 1
ATOM 2357 C C . VAL A 1 281 ? -24.316 -19.574 -19.039 1.00 95.88 281 VAL A C 1
ATOM 2359 O O . VAL A 1 281 ? -25.470 -19.463 -18.641 1.00 95.88 281 VAL A O 1
ATOM 2362 N N . ILE A 1 282 ? -23.557 -18.497 -19.281 1.00 94.38 282 ILE A N 1
ATOM 2363 C CA . ILE A 1 282 ? -24.027 -17.114 -19.054 1.00 94.38 282 ILE A CA 1
ATOM 2364 C C . ILE A 1 282 ? -25.276 -16.809 -19.884 1.00 94.38 282 ILE A C 1
ATOM 2366 O O . ILE A 1 282 ? -26.252 -16.275 -19.358 1.00 94.38 282 ILE A O 1
ATOM 2370 N N . LYS A 1 283 ? -25.251 -17.115 -21.190 1.00 94.44 283 LYS A N 1
ATOM 2371 C CA . LYS A 1 283 ? -26.392 -16.877 -22.090 1.00 94.44 283 LYS A CA 1
ATOM 2372 C C . LYS A 1 283 ? -27.631 -17.631 -21.616 1.00 94.44 283 LYS A C 1
ATOM 2374 O O . LYS A 1 283 ? -28.723 -17.070 -21.627 1.00 94.44 283 LYS A O 1
ATOM 2379 N N . LYS A 1 284 ? -27.454 -18.878 -21.176 1.00 95.06 284 LYS A N 1
ATOM 2380 C CA . LYS A 1 284 ? -28.526 -19.718 -20.654 1.00 95.06 284 LYS A CA 1
ATOM 2381 C C . LYS A 1 284 ? -29.089 -19.183 -19.339 1.00 95.06 284 LYS A C 1
ATOM 2383 O O . LYS A 1 284 ? -30.305 -19.078 -19.225 1.00 95.06 284 LYS A O 1
ATOM 2388 N N . SER A 1 285 ? -28.229 -18.765 -18.409 1.00 94.19 285 SER A N 1
ATOM 2389 C CA . SER A 1 285 ? -28.665 -18.134 -17.162 1.00 94.19 285 SER A CA 1
ATOM 2390 C C . SER A 1 285 ? -29.470 -16.867 -17.438 1.00 94.19 285 SER A C 1
ATOM 2392 O O . SER A 1 285 ? -30.570 -16.738 -16.925 1.00 94.19 285 SER A O 1
ATOM 2394 N N . LYS A 1 286 ? -28.999 -15.988 -18.333 1.00 92.81 286 LYS A N 1
ATOM 2395 C CA . LYS A 1 286 ? -29.747 -14.781 -18.726 1.00 92.81 286 LYS A CA 1
ATOM 2396 C C . LYS A 1 286 ? -31.101 -15.097 -19.360 1.00 92.81 286 LYS A C 1
ATOM 2398 O O . LYS A 1 286 ? -32.078 -14.445 -19.024 1.00 92.81 286 LYS A O 1
ATOM 2403 N N . LYS A 1 287 ? -31.159 -16.084 -20.264 1.00 94.94 287 LYS A N 1
ATOM 2404 C CA . LYS A 1 287 ? -32.410 -16.512 -20.914 1.00 94.94 287 LYS A CA 1
ATOM 2405 C C . LYS A 1 287 ? -33.447 -16.998 -19.895 1.00 94.94 287 LYS A C 1
ATOM 2407 O O . LYS A 1 287 ? -34.632 -16.794 -20.107 1.00 94.94 287 LYS A O 1
ATOM 2412 N N . ASN A 1 288 ? -32.987 -17.644 -18.828 1.00 95.12 288 ASN A N 1
ATOM 2413 C CA . ASN A 1 288 ? -33.828 -18.210 -17.780 1.00 95.12 288 ASN A CA 1
ATOM 2414 C C . ASN A 1 288 ? -33.922 -17.299 -16.534 1.00 95.12 288 ASN A C 1
ATOM 2416 O O . ASN A 1 288 ? -34.307 -17.788 -15.480 1.00 95.12 288 ASN A O 1
ATOM 2420 N N . GLU A 1 289 ? -33.503 -16.028 -16.621 1.00 94.06 289 GLU A N 1
ATOM 2421 C CA . GLU A 1 289 ? -33.494 -15.054 -15.507 1.00 94.06 289 GLU A CA 1
ATOM 2422 C C . GLU A 1 289 ? -32.743 -15.507 -14.237 1.00 94.06 289 GLU A C 1
ATOM 2424 O O . GLU A 1 289 ? -32.973 -15.024 -13.131 1.00 94.06 289 GLU A O 1
ATOM 2429 N N . ARG A 1 290 ? -31.773 -16.406 -14.405 1.00 94.12 290 ARG A N 1
ATOM 2430 C CA . ARG A 1 290 ? -30.944 -16.954 -13.330 1.00 94.12 290 ARG A CA 1
ATOM 2431 C C . ARG A 1 290 ? -29.767 -16.047 -12.991 1.00 94.12 290 ARG A C 1
ATOM 2433 O O . ARG A 1 290 ? -29.117 -15.471 -13.874 1.00 94.12 290 ARG A O 1
ATOM 2440 N N . LYS A 1 291 ? -29.411 -15.995 -11.709 1.00 91.69 291 LYS A N 1
ATOM 2441 C CA . LYS A 1 291 ? -28.235 -15.288 -11.199 1.00 91.69 291 LYS A CA 1
ATOM 2442 C C . LYS A 1 291 ? -26.958 -16.011 -11.625 1.00 91.69 291 LYS A C 1
ATOM 2444 O O . LYS A 1 291 ? -26.844 -17.231 -11.594 1.00 91.69 291 LYS A O 1
ATOM 2449 N N . VAL A 1 292 ? -25.958 -15.233 -12.032 1.00 91.69 292 VAL A N 1
ATOM 2450 C CA . VAL A 1 292 ? -24.644 -15.742 -12.440 1.00 91.69 292 VAL A CA 1
ATOM 2451 C C . VAL A 1 292 ? -23.579 -14.679 -12.213 1.00 91.69 292 VAL A C 1
ATOM 2453 O O . VAL A 1 292 ? -23.802 -13.491 -12.449 1.00 91.69 292 VAL A O 1
ATOM 2456 N N . ASN A 1 293 ? -22.393 -15.096 -11.776 1.00 91.81 293 ASN A N 1
ATOM 2457 C CA . ASN A 1 293 ? -21.238 -14.215 -11.659 1.00 91.81 293 ASN A CA 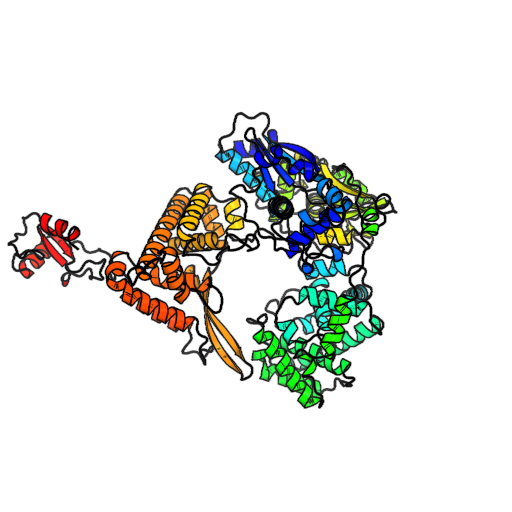1
ATOM 2458 C C . ASN A 1 293 ? -19.926 -14.948 -11.974 1.00 91.81 293 ASN A C 1
ATOM 2460 O O . ASN A 1 293 ? -19.876 -16.172 -12.104 1.00 91.81 293 ASN A O 1
ATOM 2464 N N . HIS A 1 294 ? -18.844 -14.184 -12.093 1.00 90.62 294 HIS A N 1
ATOM 2465 C CA . HIS A 1 294 ? -17.523 -14.697 -12.438 1.00 90.62 294 HIS A CA 1
ATOM 2466 C C . HIS A 1 294 ? -16.950 -15.681 -11.421 1.00 90.62 294 HIS A C 1
ATOM 2468 O O . HIS A 1 294 ? -16.120 -16.500 -11.793 1.00 90.62 294 HIS A O 1
ATOM 2474 N N . LEU A 1 295 ? -17.345 -15.620 -10.149 1.00 92.50 295 LEU A N 1
ATOM 2475 C CA . LEU A 1 295 ? -16.800 -16.509 -9.127 1.00 92.50 295 LEU A CA 1
ATOM 2476 C C . LEU A 1 295 ? -17.345 -17.930 -9.300 1.00 92.50 295 LEU A C 1
ATOM 2478 O O . LEU A 1 295 ? -16.563 -18.878 -9.219 1.00 92.50 295 LEU A O 1
ATOM 2482 N N . GLY A 1 296 ? -18.631 -18.076 -9.634 1.00 93.94 296 GLY A N 1
ATOM 2483 C CA . GLY A 1 296 ? -19.208 -19.364 -10.038 1.00 93.94 296 GLY A CA 1
ATOM 2484 C C . GLY A 1 296 ? -18.592 -19.898 -11.328 1.00 93.94 296 GLY A C 1
ATOM 2485 O O . GLY A 1 296 ? -18.138 -21.036 -11.386 1.00 93.94 296 GLY A O 1
ATOM 2486 N N . LEU A 1 297 ? -18.461 -19.046 -12.346 1.00 95.31 297 LEU A N 1
ATOM 2487 C CA . LEU A 1 297 ? -17.899 -19.452 -13.640 1.00 95.31 297 LEU A CA 1
ATOM 2488 C C . LEU A 1 297 ? -16.424 -19.868 -13.553 1.00 95.31 297 LEU A C 1
ATOM 2490 O O . LEU A 1 297 ? -16.019 -20.840 -14.182 1.00 95.31 297 LEU A O 1
ATOM 2494 N N . ARG A 1 298 ? -15.607 -19.151 -12.775 1.00 94.75 298 ARG A N 1
ATOM 2495 C CA . ARG A 1 298 ? -14.177 -19.456 -12.607 1.00 94.75 298 ARG A CA 1
ATOM 2496 C C . ARG A 1 298 ? -13.938 -20.715 -11.783 1.00 94.75 298 ARG A C 1
ATOM 2498 O O . ARG A 1 298 ? -13.032 -21.477 -12.085 1.00 94.75 298 ARG A O 1
ATOM 2505 N N . THR A 1 299 ? -14.752 -20.960 -10.762 1.00 94.81 299 THR A N 1
ATOM 2506 C CA . THR A 1 299 ? -14.643 -22.216 -10.006 1.00 94.81 299 THR A CA 1
ATOM 2507 C C . THR A 1 299 ? -15.107 -23.406 -10.835 1.00 94.81 299 THR A C 1
ATOM 2509 O O . THR A 1 299 ? -14.449 -24.441 -10.815 1.00 94.81 299 THR A O 1
ATOM 2512 N N . LEU A 1 300 ? -16.124 -23.235 -11.682 1.00 95.69 300 LEU A N 1
ATOM 2513 C CA . LEU A 1 300 ? -16.466 -24.233 -12.694 1.00 95.69 300 LEU A CA 1
ATOM 2514 C C . LEU A 1 300 ? -15.325 -24.450 -13.708 1.00 95.69 300 LEU A C 1
ATOM 2516 O O . LEU A 1 300 ? -15.034 -25.589 -14.056 1.00 95.69 300 LEU A O 1
ATOM 2520 N N . LEU A 1 301 ? -14.632 -23.387 -14.140 1.00 96.25 301 LEU A N 1
ATOM 2521 C CA . LEU A 1 301 ? -13.450 -23.487 -15.010 1.00 96.25 301 LEU A CA 1
ATOM 2522 C C . LEU A 1 301 ? -12.331 -24.323 -14.376 1.00 96.25 301 LEU A C 1
ATOM 2524 O O . LEU A 1 301 ? -11.770 -25.196 -15.038 1.00 96.25 301 LEU A O 1
ATOM 2528 N N . TRP A 1 302 ? -12.026 -24.065 -13.101 1.00 95.62 302 TRP A N 1
ATOM 2529 C CA . TRP A 1 302 ? -11.092 -24.871 -12.313 1.00 95.62 302 TRP A CA 1
ATOM 2530 C C . TRP A 1 302 ? -11.515 -26.342 -12.286 1.00 95.62 302 TRP A C 1
ATOM 2532 O O . TRP A 1 302 ? -10.699 -27.219 -12.563 1.00 95.62 302 TRP A O 1
ATOM 2542 N N . GLY A 1 303 ? -12.799 -26.587 -12.028 1.00 94.19 303 GLY A N 1
ATOM 2543 C CA . GLY A 1 303 ? -13.399 -27.912 -11.981 1.00 94.19 303 GLY A CA 1
ATOM 2544 C C . GLY A 1 303 ? -13.294 -28.687 -13.301 1.00 94.19 303 GLY A C 1
ATOM 2545 O O . GLY A 1 303 ? -12.935 -29.859 -13.326 1.00 94.19 303 GLY A O 1
ATOM 2546 N N . ILE A 1 304 ? -13.506 -28.024 -14.438 1.00 94.12 304 ILE A N 1
ATOM 2547 C CA . ILE A 1 304 ? -13.274 -28.640 -15.755 1.00 94.12 304 ILE A CA 1
ATOM 2548 C C . ILE A 1 304 ? -11.780 -28.943 -15.950 1.00 94.12 304 ILE A C 1
ATOM 2550 O O . ILE A 1 304 ? -11.422 -29.979 -16.503 1.00 94.12 304 ILE A O 1
ATOM 2554 N N . GLY A 1 305 ? -10.895 -28.065 -15.471 1.00 92.75 305 GLY A N 1
ATOM 2555 C CA . GLY A 1 305 ? -9.450 -28.276 -15.535 1.00 92.75 305 GLY A CA 1
ATOM 2556 C C . GLY A 1 305 ? -8.968 -29.509 -14.763 1.00 92.75 305 GLY A C 1
ATOM 2557 O O . GLY A 1 305 ? -8.087 -30.206 -15.256 1.00 92.75 305 GLY A O 1
ATOM 2558 N N . ILE A 1 306 ? -9.534 -29.799 -13.587 1.00 92.94 306 ILE A N 1
ATOM 2559 C CA . ILE A 1 306 ? -9.186 -31.009 -12.815 1.00 92.94 306 ILE A CA 1
ATOM 2560 C C . ILE A 1 306 ? -9.732 -32.281 -13.475 1.00 92.94 306 ILE A C 1
ATOM 2562 O O . ILE A 1 306 ? -9.017 -33.277 -13.535 1.00 92.94 306 ILE A O 1
ATOM 2566 N N . LEU A 1 307 ? -10.932 -32.226 -14.067 1.00 92.94 307 LEU A N 1
ATOM 2567 C CA . LEU A 1 307 ? -11.499 -33.336 -14.841 1.00 92.94 307 LEU A CA 1
ATOM 2568 C C . LEU A 1 307 ? -10.611 -33.708 -16.038 1.00 92.94 307 LEU A C 1
ATOM 2570 O O . LEU A 1 307 ? -10.340 -34.884 -16.264 1.00 92.94 307 LEU A O 1
ATOM 2574 N N . GLU A 1 308 ? -10.090 -32.714 -16.764 1.00 90.25 308 GLU A N 1
ATOM 2575 C CA . GLU A 1 308 ? -9.135 -32.944 -17.858 1.00 90.25 308 GLU A CA 1
ATOM 2576 C C . GLU A 1 308 ? -7.827 -33.597 -17.377 1.00 90.25 308 GLU A C 1
ATOM 2578 O O . GLU A 1 308 ? -7.248 -34.404 -18.105 1.00 90.25 308 GLU A O 1
ATOM 2583 N N . ILE A 1 309 ? -7.345 -33.253 -16.174 1.00 88.44 309 ILE A N 1
ATOM 2584 C CA . ILE A 1 309 ? -6.124 -33.840 -15.592 1.00 88.44 309 ILE A CA 1
ATOM 2585 C C . ILE A 1 309 ? -6.338 -35.316 -15.237 1.00 88.44 309 ILE A C 1
ATOM 2587 O O . ILE A 1 309 ? -5.441 -36.121 -15.471 1.00 88.44 309 ILE A O 1
ATOM 2591 N N . GLU A 1 310 ? -7.515 -35.676 -14.725 1.00 89.31 310 GLU A N 1
ATOM 2592 C CA . GLU A 1 310 ? -7.888 -37.070 -14.435 1.00 89.31 310 GLU A CA 1
ATOM 2593 C C . GLU A 1 310 ? -8.319 -37.849 -15.699 1.00 89.31 310 GLU A C 1
ATOM 2595 O O . GLU A 1 310 ? -8.732 -39.001 -15.618 1.00 89.31 310 GLU A O 1
ATOM 2600 N N . GLY A 1 311 ? -8.202 -37.249 -16.892 1.00 87.31 311 GLY A N 1
ATOM 2601 C CA . GLY A 1 311 ? -8.489 -37.912 -18.169 1.00 87.31 311 GLY A CA 1
ATOM 2602 C C . GLY A 1 311 ? -9.978 -38.020 -18.515 1.00 87.31 311 GLY A C 1
ATOM 2603 O O . GLY A 1 311 ? -10.338 -38.716 -19.466 1.00 87.31 311 GLY A O 1
ATOM 2604 N N . VAL A 1 312 ? -10.853 -37.318 -17.790 1.00 89.56 312 VAL A N 1
ATOM 2605 C CA . VAL A 1 312 ? -12.298 -37.310 -18.043 1.00 89.56 312 VAL A CA 1
ATOM 2606 C C . VAL A 1 312 ? -12.607 -36.471 -19.284 1.00 89.56 312 VAL A C 1
ATOM 2608 O O . VAL A 1 312 ? -12.273 -35.287 -19.367 1.00 89.56 312 VAL A O 1
ATOM 2611 N N . ASN A 1 313 ? -13.301 -37.063 -20.259 1.00 82.12 313 ASN A N 1
ATOM 2612 C CA . ASN A 1 313 ? -13.718 -36.355 -21.468 1.00 82.12 313 ASN A CA 1
ATOM 2613 C C . ASN A 1 313 ? -14.994 -35.529 -21.221 1.00 82.12 313 ASN A C 1
ATOM 2615 O O . ASN A 1 313 ? -16.117 -36.033 -21.329 1.00 82.12 313 ASN A O 1
ATOM 2619 N N . VAL A 1 314 ? -14.823 -34.242 -20.918 1.00 82.75 314 VAL A N 1
ATOM 2620 C CA . VAL A 1 314 ? -15.934 -33.313 -20.676 1.00 82.75 314 VAL A CA 1
ATOM 2621 C C . VAL A 1 314 ? -16.591 -32.903 -21.999 1.00 82.75 314 VAL A C 1
ATOM 2623 O O . VAL A 1 314 ? -16.134 -32.005 -22.705 1.00 82.75 314 VAL A O 1
ATOM 2626 N N . LYS A 1 315 ? -17.720 -33.534 -22.340 1.00 83.44 315 LYS A N 1
ATOM 2627 C CA . LYS A 1 315 ? -18.530 -33.132 -23.501 1.00 83.44 315 LYS A CA 1
ATOM 2628 C C . LYS A 1 315 ? -19.385 -31.910 -23.146 1.00 83.44 315 LYS A C 1
ATOM 2630 O O . LYS A 1 315 ? -20.357 -32.036 -22.406 1.00 83.44 315 LYS A O 1
ATOM 2635 N N . PHE A 1 316 ? -19.087 -30.747 -23.732 1.00 84.88 316 PHE A N 1
ATOM 2636 C CA . PHE A 1 316 ? -19.823 -29.481 -23.542 1.00 84.88 316 PHE A CA 1
ATOM 2637 C C . PHE A 1 316 ? -21.221 -29.464 -24.207 1.00 84.88 316 PHE A C 1
ATOM 2639 O O . PHE A 1 316 ? -21.519 -28.623 -25.059 1.00 84.88 316 PHE A O 1
ATOM 2646 N N . LYS A 1 317 ? -22.081 -30.422 -23.841 1.00 87.56 317 LYS A N 1
ATOM 2647 C CA . LYS A 1 317 ? -23.461 -30.573 -24.330 1.00 87.56 317 LYS A CA 1
ATOM 2648 C C . LYS A 1 317 ? -24.436 -29.636 -23.601 1.00 87.56 317 LYS A C 1
ATOM 2650 O O . LYS A 1 317 ? -24.148 -29.141 -22.514 1.00 87.56 317 LYS A O 1
ATOM 2655 N N . ASN A 1 318 ? -25.627 -29.454 -24.182 1.00 87.25 318 ASN A N 1
ATOM 2656 C CA . ASN A 1 318 ? -26.698 -28.614 -23.623 1.00 87.25 318 ASN A CA 1
ATOM 2657 C C . ASN A 1 318 ? -27.140 -29.027 -22.208 1.00 87.25 318 ASN A C 1
ATOM 2659 O O . ASN A 1 318 ? -27.437 -28.145 -21.409 1.00 87.25 318 ASN A O 1
ATOM 2663 N N . ASP A 1 319 ? -27.133 -30.325 -21.883 1.00 90.62 319 ASP A N 1
ATOM 2664 C CA . ASP A 1 319 ? -27.478 -30.824 -20.540 1.00 90.62 319 ASP A CA 1
ATOM 2665 C C . ASP A 1 319 ? -26.535 -30.275 -19.457 1.00 90.62 319 ASP A C 1
ATOM 2667 O O . ASP A 1 319 ? -26.979 -29.709 -18.462 1.00 90.62 319 ASP A O 1
ATOM 2671 N N . LEU A 1 320 ? -25.219 -30.336 -19.694 1.00 92.31 320 LEU A N 1
ATOM 2672 C CA . LEU A 1 320 ? -24.232 -29.792 -18.761 1.00 92.31 320 LEU A CA 1
ATOM 2673 C C . LEU A 1 320 ? -24.374 -28.268 -18.621 1.00 92.31 320 LEU A C 1
ATOM 2675 O O . LEU A 1 320 ? -24.253 -27.741 -17.522 1.00 92.31 320 LEU A O 1
ATOM 2679 N N . ILE A 1 321 ? -24.679 -27.560 -19.716 1.00 95.00 321 ILE A N 1
ATOM 2680 C CA . ILE A 1 321 ? -24.916 -26.107 -19.697 1.00 95.00 321 ILE A CA 1
ATOM 2681 C C . ILE A 1 321 ? -26.127 -25.761 -18.816 1.00 95.00 321 ILE A C 1
ATOM 2683 O O . ILE A 1 321 ? -26.055 -24.817 -18.029 1.00 95.00 321 ILE A O 1
ATOM 2687 N N . GLU A 1 322 ? -27.226 -26.512 -18.939 1.00 95.19 322 GLU A N 1
ATOM 2688 C CA . GLU A 1 322 ? -28.428 -26.349 -18.112 1.00 95.19 322 GLU A CA 1
ATOM 2689 C C . GLU A 1 322 ? -28.115 -26.597 -16.633 1.00 95.19 322 GLU A C 1
ATOM 2691 O O . GLU A 1 322 ? -28.369 -25.719 -15.807 1.00 95.19 322 GLU A O 1
ATOM 2696 N N . LYS A 1 323 ? -27.492 -27.742 -16.318 1.00 95.38 323 LYS A N 1
ATOM 2697 C CA . LYS A 1 323 ? -27.122 -28.127 -14.948 1.00 95.38 323 LYS A CA 1
ATOM 2698 C C . LYS A 1 323 ? -26.180 -27.115 -14.304 1.00 95.38 323 LYS A C 1
ATOM 2700 O O . LYS A 1 323 ? -26.417 -26.694 -13.179 1.00 95.38 323 LYS A O 1
ATOM 2705 N N . SER A 1 324 ? -25.148 -26.663 -15.021 1.00 96.00 324 SER A N 1
ATOM 2706 C CA . SER A 1 324 ? -24.226 -25.634 -14.525 1.00 96.00 324 SER A CA 1
ATOM 2707 C C . SER A 1 324 ? -24.912 -24.281 -14.315 1.00 96.00 324 SER A C 1
ATOM 2709 O O . SER A 1 324 ? -24.621 -23.594 -13.339 1.00 96.00 324 SER A O 1
ATOM 2711 N N . SER A 1 325 ? -25.818 -23.889 -15.217 1.00 96.31 325 SER A N 1
ATOM 2712 C CA . SER A 1 325 ? -26.584 -22.643 -15.101 1.00 96.31 325 SER A CA 1
ATOM 2713 C C . SER A 1 325 ? -27.497 -22.648 -13.873 1.00 96.31 325 SER A C 1
ATOM 2715 O O . SER A 1 325 ? -27.526 -21.656 -13.149 1.00 96.31 325 SER A O 1
ATOM 2717 N N . LEU A 1 326 ? -28.204 -23.757 -13.632 1.00 95.81 326 LEU A N 1
ATOM 2718 C CA . LEU A 1 326 ? -29.068 -23.939 -12.465 1.00 95.81 326 LEU A CA 1
ATOM 2719 C C . LEU A 1 326 ? -28.255 -23.987 -11.163 1.00 95.81 326 LEU A C 1
ATOM 2721 O O . LEU A 1 326 ? -28.540 -23.246 -10.230 1.00 95.81 326 LEU A O 1
ATOM 2725 N N . PHE A 1 327 ? -27.179 -24.777 -11.139 1.00 95.81 327 PHE A N 1
ATOM 2726 C CA . PHE A 1 327 ? -26.327 -24.930 -9.962 1.00 95.81 327 PHE A CA 1
ATOM 2727 C C . PHE A 1 327 ? -25.738 -23.600 -9.468 1.00 95.81 327 PHE A C 1
ATOM 2729 O O . PHE A 1 327 ? -25.720 -23.347 -8.262 1.00 95.81 327 PHE A O 1
ATOM 2736 N N . ILE A 1 328 ? -25.252 -22.742 -10.377 1.00 94.31 328 ILE A N 1
ATOM 2737 C CA . ILE A 1 328 ? -24.680 -21.440 -9.996 1.00 94.31 328 ILE A CA 1
ATOM 2738 C C . ILE A 1 328 ? -25.743 -20.530 -9.365 1.00 94.31 328 ILE A C 1
ATOM 2740 O O . ILE A 1 328 ? -25.432 -19.804 -8.422 1.00 94.31 328 ILE A O 1
ATOM 2744 N N . ASP A 1 329 ? -26.973 -20.571 -9.871 1.00 93.69 329 ASP A N 1
ATOM 2745 C CA . ASP A 1 329 ? -28.088 -19.754 -9.389 1.00 93.69 329 ASP A CA 1
ATOM 2746 C C . ASP A 1 329 ? -28.542 -20.178 -7.986 1.00 93.69 329 ASP A C 1
ATOM 2748 O O . ASP A 1 329 ? -28.549 -19.367 -7.057 1.00 93.69 329 ASP A O 1
ATOM 2752 N N . GLU A 1 330 ? -28.791 -21.476 -7.792 1.00 91.75 330 GLU A N 1
ATOM 2753 C CA . GLU A 1 330 ? -29.216 -22.061 -6.509 1.00 91.75 330 GLU A CA 1
ATOM 2754 C C . GLU A 1 330 ? -28.174 -21.904 -5.389 1.00 91.75 330 GLU A C 1
ATOM 2756 O O . GLU A 1 330 ? -28.494 -21.955 -4.193 1.00 91.75 330 GLU A O 1
ATOM 2761 N N . ASN A 1 331 ? -26.909 -21.711 -5.773 1.00 89.12 331 ASN A N 1
ATOM 2762 C CA . ASN A 1 331 ? -25.767 -21.599 -4.871 1.00 89.12 331 ASN A CA 1
ATOM 2763 C C . ASN A 1 331 ? -25.076 -20.230 -4.954 1.00 89.12 331 ASN A C 1
ATOM 2765 O O . ASN A 1 331 ? -23.937 -20.080 -4.504 1.00 89.12 331 ASN A O 1
ATOM 2769 N N . ILE A 1 332 ? -25.769 -19.205 -5.468 1.00 88.00 332 ILE A N 1
ATOM 2770 C CA . ILE A 1 332 ? -25.213 -17.861 -5.701 1.00 88.00 332 ILE A CA 1
ATOM 2771 C C . ILE A 1 332 ? -24.556 -17.242 -4.458 1.00 88.00 332 ILE A C 1
ATOM 2773 O O . ILE A 1 332 ? -23.577 -16.503 -4.571 1.00 88.00 332 ILE A O 1
ATOM 2777 N N . ASN A 1 333 ? -25.036 -17.601 -3.267 1.00 82.50 333 ASN A N 1
ATOM 2778 C CA . ASN A 1 333 ? -24.521 -17.142 -1.979 1.00 82.50 333 ASN A CA 1
ATOM 2779 C C . ASN A 1 333 ? -23.038 -17.526 -1.760 1.00 82.50 333 ASN A C 1
ATOM 2781 O O . ASN A 1 333 ? -22.253 -16.695 -1.300 1.00 82.50 333 ASN A O 1
ATOM 2785 N N . TYR A 1 334 ? -22.598 -18.714 -2.199 1.00 83.56 334 TYR A N 1
ATOM 2786 C CA . TYR A 1 334 ? -21.179 -19.136 -2.173 1.00 83.56 334 TYR A CA 1
ATOM 2787 C C . TYR A 1 334 ? -20.306 -18.393 -3.186 1.00 83.56 334 TYR A C 1
ATOM 2789 O O . TYR A 1 334 ? -19.076 -18.283 -3.062 1.00 83.56 334 TYR A O 1
ATOM 2797 N N . PHE A 1 335 ? -20.954 -17.854 -4.210 1.00 87.56 335 PHE A N 1
ATOM 2798 C CA . PHE A 1 335 ? -20.332 -17.075 -5.261 1.00 87.56 335 PHE A CA 1
ATOM 2799 C C . PHE A 1 335 ? -20.435 -15.571 -4.999 1.00 87.56 335 PHE A C 1
ATOM 2801 O O . PHE A 1 335 ? -20.106 -14.799 -5.892 1.00 87.56 335 PHE A O 1
ATOM 2808 N N . SER A 1 336 ? -20.839 -15.130 -3.802 1.00 82.00 336 SER A N 1
ATOM 2809 C CA . SER A 1 336 ? -20.929 -13.702 -3.487 1.00 82.00 336 SER A CA 1
ATOM 2810 C C . SER A 1 336 ? -19.598 -12.979 -3.732 1.00 82.00 336 SER A C 1
ATOM 2812 O O . SER A 1 336 ? -18.515 -13.449 -3.355 1.00 82.00 336 SER A O 1
ATOM 2814 N N . THR A 1 337 ? -19.678 -11.824 -4.394 1.00 78.69 337 THR A N 1
ATOM 2815 C CA . THR A 1 337 ? -18.540 -10.924 -4.624 1.00 78.69 337 THR A CA 1
ATOM 2816 C C . THR A 1 337 ? -18.147 -10.186 -3.346 1.00 78.69 337 THR A C 1
ATOM 2818 O O . THR A 1 337 ? -16.974 -9.822 -3.177 1.00 78.69 337 THR A O 1
ATOM 2821 N N . GLU A 1 338 ? -19.080 -10.055 -2.403 1.00 68.88 338 GLU A N 1
ATOM 2822 C CA . GLU A 1 338 ? -18.853 -9.483 -1.085 1.00 68.88 338 GLU A CA 1
ATOM 2823 C C . GLU A 1 338 ? -17.958 -10.402 -0.247 1.00 68.88 338 GLU A C 1
ATOM 2825 O O . GLU A 1 338 ? -18.179 -11.604 -0.114 1.00 68.88 338 GLU A O 1
ATOM 2830 N N . TYR A 1 339 ? -16.882 -9.837 0.309 1.00 67.56 339 TYR A N 1
ATOM 2831 C CA . TYR A 1 339 ? -15.905 -10.569 1.130 1.00 67.56 339 TYR A CA 1
ATOM 2832 C C . TYR A 1 339 ? -15.306 -11.822 0.456 1.00 67.56 339 TYR A C 1
ATOM 2834 O O . TYR A 1 339 ? -14.776 -12.705 1.133 1.00 67.56 339 TYR A O 1
ATOM 2842 N N . SER A 1 340 ? -15.324 -11.866 -0.878 1.00 73.31 340 SER A N 1
ATOM 2843 C CA . SER A 1 340 ? -14.883 -12.988 -1.719 1.00 73.31 340 SER A CA 1
ATOM 2844 C C . SER A 1 340 ? -13.415 -13.401 -1.550 1.00 73.31 340 SER A C 1
ATOM 2846 O O . SER A 1 340 ? -13.044 -14.496 -1.965 1.00 73.31 340 SER A O 1
ATOM 2848 N N . THR A 1 341 ? -12.582 -12.548 -0.947 1.00 76.00 341 THR A N 1
ATOM 2849 C CA . THR A 1 341 ? -11.148 -12.781 -0.703 1.00 76.00 341 THR A CA 1
ATOM 2850 C C . THR A 1 341 ? -10.851 -13.472 0.628 1.00 76.00 341 THR A C 1
ATOM 2852 O O . THR A 1 341 ? -9.687 -13.724 0.946 1.00 76.00 341 THR A O 1
ATOM 2855 N N . ARG A 1 342 ? -11.874 -13.760 1.441 1.00 72.94 342 ARG A N 1
ATOM 2856 C CA . ARG A 1 342 ? -11.704 -14.498 2.696 1.00 72.94 342 ARG A CA 1
ATOM 2857 C C . ARG A 1 342 ? -11.372 -15.959 2.435 1.00 72.94 342 ARG A C 1
ATOM 2859 O O . ARG A 1 342 ? -11.973 -16.583 1.573 1.00 72.94 342 ARG A O 1
ATOM 2866 N N . ARG A 1 343 ? -10.487 -16.509 3.267 1.00 81.19 343 ARG A N 1
ATOM 2867 C CA . ARG A 1 343 ? -10.070 -17.913 3.215 1.00 81.19 343 ARG A CA 1
ATOM 2868 C C . ARG A 1 343 ? -11.250 -18.890 3.191 1.00 81.19 343 ARG A C 1
ATOM 2870 O O . ARG A 1 343 ? -11.296 -19.728 2.302 1.00 81.19 343 ARG A O 1
ATOM 2877 N N . GLU A 1 344 ? -12.181 -18.754 4.133 1.00 76.31 344 GLU A N 1
ATOM 2878 C CA . GLU A 1 344 ? -13.376 -19.609 4.246 1.00 76.31 344 GLU A CA 1
ATOM 2879 C C . GLU A 1 344 ? -14.246 -19.522 2.986 1.00 76.31 344 GLU A C 1
ATOM 2881 O O . GLU A 1 344 ? -14.504 -20.535 2.351 1.00 76.31 344 GLU A O 1
ATOM 2886 N N . ASN A 1 345 ? -14.593 -18.306 2.551 1.00 81.88 345 ASN A N 1
ATOM 2887 C CA . ASN A 1 345 ? -15.410 -18.092 1.350 1.00 81.88 345 ASN A CA 1
ATOM 2888 C C . ASN A 1 345 ? -14.733 -18.608 0.074 1.00 81.88 345 ASN A C 1
ATOM 2890 O O . ASN A 1 345 ? -15.409 -19.106 -0.821 1.00 81.88 345 ASN A O 1
ATOM 2894 N N . ILE A 1 346 ? -13.404 -18.483 -0.030 1.00 86.38 346 ILE A N 1
ATOM 2895 C CA . ILE A 1 346 ? -12.637 -19.089 -1.121 1.00 86.38 346 ILE A CA 1
ATOM 2896 C C . ILE A 1 346 ? -12.809 -20.603 -1.047 1.00 86.38 346 ILE A C 1
ATOM 2898 O O . ILE A 1 346 ? -13.283 -21.188 -2.009 1.00 86.38 346 ILE A O 1
ATOM 2902 N N . PHE A 1 347 ? -12.469 -21.225 0.081 1.00 85.44 347 PHE A N 1
ATOM 2903 C CA . PHE A 1 347 ? -12.502 -22.677 0.241 1.00 85.44 347 PHE A CA 1
ATOM 2904 C C . PHE A 1 347 ? -13.891 -23.271 -0.042 1.00 85.44 347 PHE A C 1
ATOM 2906 O O . PHE A 1 347 ? -14.012 -24.146 -0.898 1.00 85.44 347 PHE A O 1
ATOM 2913 N N . ASN A 1 348 ? -14.939 -22.728 0.586 1.00 83.81 348 ASN A N 1
ATOM 2914 C CA . ASN A 1 348 ? -16.315 -23.215 0.456 1.00 83.81 348 ASN A CA 1
ATOM 2915 C C . ASN A 1 348 ? -16.808 -23.185 -0.996 1.00 83.81 348 ASN A C 1
ATOM 2917 O O . ASN A 1 348 ? -17.493 -24.099 -1.445 1.00 83.81 348 ASN A O 1
ATOM 2921 N N . ARG A 1 349 ? -16.414 -22.157 -1.755 1.00 90.50 349 ARG A N 1
ATOM 2922 C CA . ARG A 1 349 ? -16.786 -22.010 -3.164 1.00 90.50 349 ARG A CA 1
ATOM 2923 C C . ARG A 1 349 ? -16.248 -23.128 -4.051 1.00 90.50 349 ARG A C 1
ATOM 2925 O O . ARG A 1 349 ? -16.939 -23.571 -4.959 1.00 90.50 349 ARG A O 1
ATOM 2932 N N . TYR A 1 350 ? -15.002 -23.540 -3.839 1.00 92.25 350 TYR A N 1
ATOM 2933 C CA . TYR A 1 350 ? -14.421 -24.632 -4.620 1.00 92.25 350 TYR A CA 1
ATOM 2934 C C . TYR A 1 350 ? -14.952 -25.986 -4.153 1.00 92.25 350 TYR A C 1
ATOM 2936 O O . TYR A 1 350 ? -15.187 -26.851 -4.989 1.00 92.25 350 TYR A O 1
ATOM 2944 N N . LEU A 1 351 ? -15.193 -26.148 -2.849 1.00 88.69 351 LEU A N 1
ATOM 2945 C CA . LEU A 1 351 ? -15.755 -27.375 -2.290 1.00 88.69 351 LEU A CA 1
ATOM 2946 C C . LEU A 1 351 ? -17.154 -27.672 -2.849 1.00 88.69 351 LEU A C 1
ATOM 2948 O O . LEU A 1 351 ? -17.401 -28.780 -3.304 1.00 88.69 351 LEU A O 1
ATOM 2952 N N . ILE A 1 352 ? -18.054 -26.685 -2.911 1.00 89.06 352 ILE A N 1
ATOM 2953 C CA . ILE A 1 352 ? -19.397 -26.926 -3.462 1.00 89.06 352 ILE A CA 1
ATOM 2954 C C . ILE A 1 352 ? -19.366 -27.273 -4.961 1.00 89.06 352 ILE A C 1
ATOM 2956 O O . ILE A 1 352 ? -20.178 -28.063 -5.440 1.00 89.06 352 ILE A O 1
ATOM 2960 N N . VAL A 1 353 ? -18.403 -26.722 -5.709 1.00 93.75 353 VAL A N 1
ATOM 2961 C CA . VAL A 1 353 ? -18.193 -27.073 -7.122 1.00 93.75 353 VAL A CA 1
ATOM 2962 C C . VAL A 1 353 ? -17.603 -28.471 -7.272 1.00 93.75 353 VAL A C 1
ATOM 2964 O O . VAL A 1 353 ? -17.995 -29.175 -8.196 1.00 93.75 353 VAL A O 1
ATOM 2967 N N . GLN A 1 354 ? -16.697 -28.882 -6.379 1.00 91.88 354 GLN A N 1
ATOM 2968 C CA . GLN A 1 354 ? -16.204 -30.259 -6.324 1.00 91.88 354 GLN A CA 1
ATOM 2969 C C . GLN A 1 354 ? -17.397 -31.214 -6.214 1.00 91.88 354 GLN A C 1
ATOM 2971 O O . GLN A 1 354 ? -17.613 -31.991 -7.134 1.00 91.88 354 GLN A O 1
ATOM 2976 N N . THR A 1 355 ? -18.234 -31.068 -5.181 1.00 89.12 355 THR A N 1
ATOM 2977 C CA . THR A 1 355 ? -19.407 -31.932 -4.967 1.00 89.12 355 THR A CA 1
ATOM 2978 C C . THR A 1 355 ? -20.338 -31.968 -6.182 1.00 89.12 355 THR A C 1
ATOM 2980 O O . THR A 1 355 ? -20.806 -33.030 -6.582 1.00 89.12 355 THR A O 1
ATOM 2983 N N . PHE A 1 356 ? -20.580 -30.818 -6.819 1.00 93.31 356 PHE A N 1
ATOM 2984 C CA . PHE A 1 356 ? -21.371 -30.752 -8.050 1.00 93.31 356 PHE A CA 1
ATOM 2985 C C . PHE A 1 356 ? -20.776 -31.587 -9.194 1.00 93.31 356 PHE A C 1
ATOM 2987 O O . PHE A 1 356 ? -21.518 -32.256 -9.909 1.00 93.31 356 PHE A O 1
ATOM 2994 N N . LEU A 1 357 ? -19.456 -31.553 -9.382 1.00 92.88 357 LEU A N 1
ATOM 2995 C CA . LEU A 1 357 ? -18.790 -32.280 -10.462 1.00 92.88 357 LEU A CA 1
ATOM 2996 C C . LEU A 1 357 ? -18.650 -33.773 -10.170 1.00 92.88 357 LEU A C 1
ATOM 2998 O O . LEU A 1 357 ? -18.855 -34.566 -11.086 1.00 92.88 357 LEU A O 1
ATOM 3002 N N . GLU A 1 358 ? -18.363 -34.157 -8.927 1.00 91.00 358 GLU A N 1
ATOM 3003 C CA . GLU A 1 358 ? -18.309 -35.566 -8.510 1.00 91.00 358 GLU A CA 1
ATOM 3004 C C . GLU A 1 358 ? -19.658 -36.251 -8.763 1.00 91.00 358 GLU A C 1
ATOM 3006 O O . GLU A 1 358 ? -19.701 -37.315 -9.373 1.00 91.00 358 GLU A O 1
ATOM 3011 N N . ASN A 1 359 ? -20.767 -35.574 -8.447 1.00 90.19 359 ASN A N 1
ATOM 3012 C CA . ASN A 1 359 ? -22.119 -36.078 -8.707 1.00 90.19 359 ASN A CA 1
ATOM 3013 C C . ASN A 1 359 ? -22.451 -36.246 -10.203 1.00 90.19 359 ASN A C 1
ATOM 3015 O O . ASN A 1 359 ? -23.329 -37.032 -10.550 1.00 90.19 359 ASN A O 1
ATOM 3019 N N . ILE A 1 360 ? -21.816 -35.479 -11.095 1.00 92.00 360 ILE A N 1
ATOM 3020 C CA . ILE A 1 360 ? -22.095 -35.531 -12.542 1.00 92.00 360 ILE A CA 1
ATOM 3021 C C . ILE A 1 360 ? -21.193 -36.534 -13.260 1.00 92.00 360 ILE A C 1
ATOM 3023 O O . ILE A 1 360 ? -21.638 -37.164 -14.220 1.00 92.00 360 ILE A O 1
ATOM 3027 N N . PHE A 1 361 ? -19.928 -36.627 -12.852 1.00 90.56 361 PHE A N 1
ATOM 3028 C CA . PHE A 1 361 ? -18.892 -37.359 -13.581 1.00 90.56 361 PHE A CA 1
ATOM 3029 C C . PHE A 1 361 ? -18.417 -38.634 -12.880 1.00 90.56 361 PHE A C 1
ATOM 3031 O O . PHE A 1 361 ? -17.642 -39.359 -13.496 1.00 90.56 361 PHE A O 1
ATOM 3038 N N . ASP A 1 362 ? -18.882 -38.908 -11.657 1.00 87.56 362 ASP A N 1
ATOM 3039 C CA . ASP A 1 362 ? -18.533 -40.095 -10.865 1.00 87.56 362 ASP A CA 1
ATOM 3040 C C . ASP A 1 362 ? -17.012 -40.276 -10.711 1.00 87.56 362 ASP A C 1
ATOM 3042 O O . ASP A 1 362 ? -16.411 -41.275 -11.100 1.00 87.56 362 ASP A O 1
ATOM 3046 N N . VAL A 1 363 ? -16.361 -39.229 -10.201 1.00 88.50 363 VAL A N 1
ATOM 3047 C CA . VAL A 1 363 ? -14.909 -39.174 -9.982 1.00 88.50 363 VAL A CA 1
ATOM 3048 C C . VAL A 1 363 ? -14.596 -38.605 -8.607 1.00 88.50 363 VAL A C 1
ATOM 3050 O O . VAL A 1 363 ? -15.332 -37.755 -8.124 1.00 88.50 363 VAL A O 1
ATOM 3053 N N . ASP A 1 364 ? -13.486 -39.025 -7.997 1.00 87.06 364 ASP A N 1
ATOM 3054 C CA . ASP A 1 364 ? -12.994 -38.458 -6.735 1.00 87.06 364 ASP A CA 1
ATOM 3055 C C . ASP A 1 364 ? -12.048 -37.278 -6.998 1.00 87.06 364 ASP A C 1
ATOM 3057 O O . ASP A 1 364 ? -10.966 -37.420 -7.577 1.00 87.06 364 ASP A O 1
ATOM 3061 N N . LEU A 1 365 ? -12.455 -36.095 -6.544 1.00 87.38 365 LEU A N 1
ATOM 3062 C CA . LEU A 1 365 ? -11.730 -34.839 -6.709 1.00 87.38 365 LEU A CA 1
ATOM 3063 C C . LEU A 1 365 ? -11.208 -34.289 -5.369 1.00 87.38 365 LEU A C 1
ATOM 3065 O O . LEU A 1 365 ? -10.582 -33.221 -5.344 1.00 87.38 365 LEU A O 1
ATOM 3069 N N . SER A 1 366 ? -11.376 -35.023 -4.262 1.00 84.00 366 SER A N 1
ATOM 3070 C CA . SER A 1 366 ? -10.967 -34.625 -2.900 1.00 84.00 366 SER A CA 1
ATOM 3071 C C . SER A 1 366 ? -9.482 -34.242 -2.798 1.00 84.00 366 SER A C 1
ATOM 3073 O O . SER A 1 366 ? -9.085 -33.326 -2.062 1.00 84.00 366 SER A O 1
ATOM 3075 N N . SER A 1 367 ? -8.673 -34.902 -3.627 1.00 83.19 367 SER A N 1
ATOM 3076 C CA . SER A 1 367 ? -7.237 -34.725 -3.840 1.00 83.19 367 SER A CA 1
ATOM 3077 C C . SER A 1 367 ? -6.829 -33.300 -4.275 1.00 83.19 367 SER A C 1
ATOM 3079 O O . SER A 1 367 ? -5.686 -32.890 -4.069 1.00 83.19 367 SER A O 1
ATOM 3081 N N . TYR A 1 368 ? -7.756 -32.536 -4.862 1.00 85.00 368 TYR A N 1
ATOM 3082 C CA . TYR A 1 368 ? -7.538 -31.172 -5.362 1.00 85.00 368 TYR A CA 1
ATOM 3083 C C . TYR A 1 368 ? -8.036 -30.087 -4.398 1.00 85.00 368 TYR A C 1
ATOM 3085 O O . TYR A 1 368 ? -7.678 -28.913 -4.537 1.00 85.00 368 TYR A O 1
ATOM 3093 N N . ILE A 1 369 ? -8.825 -30.462 -3.389 1.00 84.50 369 ILE A N 1
ATOM 3094 C CA . ILE A 1 369 ? -9.204 -29.570 -2.292 1.00 84.50 369 ILE A CA 1
ATOM 3095 C C . ILE A 1 369 ? -8.197 -29.672 -1.152 1.00 84.50 369 ILE A C 1
ATOM 3097 O O . ILE A 1 369 ? -7.682 -28.639 -0.718 1.00 84.50 369 ILE A O 1
ATOM 3101 N N . SER A 1 370 ? -7.893 -30.886 -0.687 1.00 79.25 370 SER A N 1
ATOM 3102 C CA . SER A 1 370 ? -7.058 -31.128 0.494 1.00 79.25 370 SER A CA 1
ATOM 3103 C C . SER A 1 370 ? -5.609 -31.479 0.135 1.00 79.25 370 SER A C 1
ATOM 3105 O O . SER A 1 370 ? -5.291 -31.868 -0.987 1.00 79.25 370 SER A O 1
ATOM 3107 N N . THR A 1 371 ? -4.685 -31.277 1.078 1.00 66.75 371 THR A N 1
ATOM 3108 C CA . THR A 1 371 ? -3.255 -31.534 0.843 1.00 66.75 371 THR A CA 1
ATOM 3109 C C . THR A 1 371 ? -2.987 -33.053 0.761 1.00 66.75 371 THR A C 1
ATOM 3111 O O . THR A 1 371 ? -3.339 -33.767 1.694 1.00 66.75 371 THR A O 1
ATOM 3114 N N . ASN A 1 372 ? -2.348 -33.556 -0.308 1.00 64.56 372 ASN A N 1
ATOM 3115 C CA . ASN A 1 372 ? -2.100 -34.997 -0.518 1.00 64.56 372 ASN A CA 1
ATOM 3116 C C . ASN A 1 372 ? -0.674 -35.336 -1.027 1.00 64.56 372 ASN A C 1
ATOM 3118 O O . ASN A 1 372 ? 0.153 -34.456 -1.268 1.00 64.56 372 ASN A O 1
ATOM 3122 N N . SER A 1 373 ? -0.392 -36.626 -1.251 1.00 56.03 373 SER A N 1
ATOM 3123 C CA . SER A 1 373 ? 0.913 -37.125 -1.725 1.00 56.03 373 SER A CA 1
ATOM 3124 C C . SER A 1 373 ? 1.278 -36.708 -3.164 1.00 56.03 373 SER A C 1
ATOM 3126 O O . SER A 1 373 ? 2.465 -36.556 -3.475 1.00 56.03 373 SER A O 1
ATOM 3128 N N . LYS A 1 374 ? 0.291 -36.468 -4.049 1.00 58.69 374 LYS A N 1
ATOM 3129 C CA . LYS A 1 374 ? 0.512 -35.914 -5.405 1.00 58.69 374 LYS A CA 1
ATOM 3130 C C . LYS A 1 374 ? 1.100 -34.495 -5.309 1.00 58.69 374 LYS A C 1
ATOM 3132 O O . LYS A 1 374 ? 2.053 -34.171 -6.022 1.00 58.69 374 LYS A O 1
ATOM 3137 N N . PHE A 1 375 ? 0.603 -33.677 -4.377 1.00 60.47 375 PHE A N 1
ATOM 3138 C CA . PHE A 1 375 ? 1.119 -32.331 -4.117 1.00 60.47 375 PHE A CA 1
ATOM 3139 C C . PHE A 1 375 ? 2.576 -32.330 -3.634 1.00 60.47 375 PHE A C 1
ATOM 3141 O O . PHE A 1 375 ? 3.364 -31.485 -4.066 1.00 60.47 375 PHE A O 1
ATOM 3148 N N . ASP A 1 376 ? 2.976 -33.293 -2.802 1.00 62.12 376 ASP A N 1
ATOM 3149 C CA . ASP A 1 376 ? 4.357 -33.376 -2.317 1.00 62.12 376 ASP A CA 1
ATOM 3150 C C . ASP A 1 376 ? 5.369 -33.612 -3.446 1.00 62.12 376 ASP A C 1
ATOM 3152 O O . ASP A 1 376 ? 6.485 -33.091 -3.382 1.00 62.12 376 ASP A O 1
ATOM 3156 N N . LYS A 1 377 ? 4.987 -34.316 -4.522 1.00 61.69 377 LYS A N 1
ATOM 3157 C CA . LYS A 1 377 ? 5.832 -34.469 -5.721 1.00 61.69 377 LYS A CA 1
ATOM 3158 C C . LYS A 1 377 ? 6.013 -33.142 -6.463 1.00 61.69 377 LYS A C 1
ATOM 3160 O O . LYS A 1 377 ? 7.145 -32.776 -6.779 1.00 61.69 377 LYS A O 1
ATOM 3165 N N . VAL A 1 378 ? 4.933 -32.383 -6.674 1.00 60.62 378 VAL A N 1
ATOM 3166 C CA . VAL A 1 378 ? 4.986 -31.045 -7.299 1.00 60.62 378 VAL A CA 1
ATOM 3167 C C . VAL A 1 378 ? 5.812 -30.083 -6.442 1.00 60.62 378 VAL A C 1
ATOM 3169 O O . VAL A 1 378 ? 6.689 -29.384 -6.947 1.00 60.62 378 VAL A O 1
ATOM 3172 N N . LYS A 1 379 ? 5.611 -30.098 -5.121 1.00 63.66 379 LYS A N 1
ATOM 3173 C CA . LYS A 1 379 ? 6.371 -29.298 -4.152 1.00 63.66 379 LYS A CA 1
ATOM 3174 C C . LYS A 1 379 ? 7.862 -29.656 -4.138 1.00 63.66 379 LYS A C 1
ATOM 3176 O O . LYS A 1 379 ? 8.696 -28.753 -4.074 1.00 63.66 379 LYS A O 1
ATOM 3181 N N . LYS A 1 380 ? 8.209 -30.944 -4.242 1.00 62.38 380 LYS A N 1
ATOM 3182 C CA . LYS A 1 380 ? 9.598 -31.408 -4.400 1.00 62.38 380 LYS A CA 1
ATOM 3183 C C . LYS A 1 380 ? 10.197 -30.940 -5.732 1.00 62.38 380 LYS A C 1
ATOM 3185 O O . LYS A 1 380 ? 11.286 -30.371 -5.714 1.00 62.38 380 LYS A O 1
ATOM 3190 N N . GLY A 1 381 ? 9.475 -31.043 -6.850 1.00 57.53 381 GLY A N 1
ATOM 3191 C CA . GLY A 1 381 ? 9.915 -30.528 -8.157 1.00 57.53 381 GLY A CA 1
ATOM 3192 C C . GLY A 1 381 ? 10.153 -29.010 -8.174 1.00 57.53 381 GLY A C 1
ATOM 3193 O O . GLY A 1 381 ? 11.172 -28.545 -8.680 1.00 57.53 381 GLY A O 1
ATOM 3194 N N . LEU A 1 382 ? 9.278 -28.241 -7.515 1.00 56.53 382 LEU A N 1
ATOM 3195 C CA . LEU A 1 382 ? 9.418 -26.791 -7.306 1.00 56.53 382 LEU A CA 1
ATOM 3196 C C . LEU A 1 382 ? 10.621 -26.410 -6.422 1.00 56.53 382 LEU A C 1
ATOM 3198 O O . LEU A 1 382 ? 11.064 -25.263 -6.454 1.00 56.53 382 LEU A O 1
ATOM 3202 N N . SER A 1 383 ? 11.132 -27.338 -5.606 1.00 53.84 383 SER A N 1
ATOM 3203 C CA . SER A 1 383 ? 12.293 -27.111 -4.735 1.00 53.84 383 SER A CA 1
ATOM 3204 C C . SER A 1 383 ? 13.639 -27.399 -5.408 1.00 53.84 383 SER A C 1
ATOM 3206 O O . SER A 1 383 ? 14.657 -26.896 -4.947 1.00 53.84 383 SER A O 1
ATOM 3208 N N . HIS A 1 384 ? 13.654 -28.195 -6.484 1.00 44.88 384 HIS A N 1
ATOM 3209 C CA . HIS A 1 384 ? 14.879 -28.665 -7.146 1.00 44.88 384 HIS A CA 1
ATOM 3210 C C . HIS A 1 384 ? 15.367 -27.770 -8.294 1.00 44.88 384 HIS A C 1
ATOM 3212 O O . HIS A 1 384 ? 16.486 -27.950 -8.763 1.00 44.88 384 HIS A O 1
ATOM 3218 N N . ARG A 1 385 ? 14.579 -26.776 -8.723 1.00 46.31 385 ARG A N 1
ATOM 3219 C CA . ARG A 1 385 ? 14.976 -25.783 -9.739 1.00 46.31 385 ARG A CA 1
ATOM 3220 C C . ARG A 1 385 ? 15.281 -24.414 -9.132 1.00 46.31 385 ARG A C 1
ATOM 3222 O O . ARG A 1 385 ? 14.835 -23.388 -9.629 1.00 46.31 385 ARG A O 1
ATOM 3229 N N . THR A 1 386 ? 16.026 -24.378 -8.032 1.00 45.00 386 THR A N 1
ATOM 3230 C CA . THR A 1 386 ? 16.802 -23.170 -7.723 1.00 45.00 386 THR A CA 1
ATOM 3231 C C . THR A 1 386 ? 17.977 -23.144 -8.690 1.00 45.00 386 THR A C 1
ATOM 3233 O O . THR A 1 386 ? 18.731 -24.121 -8.690 1.00 45.00 386 THR A O 1
ATOM 3236 N N . PRO A 1 387 ? 18.166 -22.085 -9.498 1.00 45.25 387 PRO A N 1
ATOM 3237 C CA . PRO A 1 387 ? 19.428 -21.905 -10.188 1.00 45.25 387 PRO A CA 1
ATOM 3238 C C . PRO A 1 387 ? 20.507 -21.936 -9.107 1.00 45.25 387 PRO A C 1
ATOM 3240 O O . PRO A 1 387 ? 20.524 -21.097 -8.205 1.00 45.25 387 PRO A O 1
ATOM 3243 N N . LYS A 1 388 ? 21.371 -22.951 -9.135 1.00 44.28 388 LYS A N 1
ATOM 3244 C CA . LYS A 1 388 ? 22.672 -22.840 -8.488 1.00 44.28 388 LYS A CA 1
ATOM 3245 C C . LYS A 1 388 ? 23.470 -21.895 -9.378 1.00 44.28 388 LYS A C 1
ATOM 3247 O O . LYS A 1 388 ? 24.319 -22.364 -10.122 1.00 44.28 388 LYS A O 1
ATOM 3252 N N . THR A 1 389 ? 23.181 -20.595 -9.346 1.00 51.69 389 THR A N 1
ATOM 3253 C CA . THR A 1 389 ? 24.170 -19.618 -9.803 1.00 51.69 389 THR A CA 1
ATOM 3254 C C . THR A 1 389 ? 25.362 -19.870 -8.890 1.00 51.69 389 THR A C 1
ATOM 3256 O O . THR A 1 389 ? 25.269 -19.660 -7.671 1.00 51.69 389 THR A O 1
ATOM 3259 N N . LYS A 1 390 ? 26.426 -20.488 -9.416 1.00 54.78 390 LYS A N 1
ATOM 3260 C CA . LYS A 1 390 ? 27.629 -20.721 -8.615 1.00 54.78 390 LYS A CA 1
ATOM 3261 C C . LYS A 1 390 ? 28.102 -19.353 -8.144 1.00 54.78 390 LYS A C 1
ATOM 3263 O O . LYS A 1 390 ? 27.979 -18.373 -8.869 1.00 54.78 390 LYS A O 1
ATOM 3268 N N . LEU A 1 391 ? 28.625 -19.268 -6.922 1.00 59.41 391 LEU A N 1
ATOM 3269 C CA . LEU A 1 391 ? 29.163 -18.006 -6.405 1.00 59.41 391 LEU A CA 1
ATOM 3270 C C . LEU A 1 391 ? 30.207 -17.408 -7.377 1.00 59.41 391 LEU A C 1
ATOM 3272 O O . LEU A 1 391 ? 30.339 -16.201 -7.463 1.00 59.41 391 LEU A O 1
ATOM 3276 N N . GLU A 1 392 ? 30.863 -18.264 -8.163 1.00 56.44 392 GLU A N 1
ATOM 3277 C CA . GLU A 1 392 ? 31.800 -17.941 -9.246 1.00 56.44 392 GLU A CA 1
ATOM 3278 C C . GLU A 1 392 ? 31.181 -17.124 -10.402 1.00 56.44 392 GLU A C 1
ATOM 3280 O O . GLU A 1 392 ? 31.868 -16.306 -11.006 1.00 56.44 392 GLU A O 1
ATOM 3285 N N . GLU A 1 393 ? 29.884 -17.276 -10.694 1.00 56.69 393 GLU A N 1
ATOM 3286 C CA . GLU A 1 393 ? 29.188 -16.526 -11.754 1.00 56.69 393 GLU A CA 1
ATOM 3287 C C . GLU A 1 393 ? 28.842 -15.084 -11.331 1.00 56.69 393 GLU A C 1
ATOM 3289 O O . GLU A 1 393 ? 28.566 -14.249 -12.191 1.00 56.69 393 GLU A O 1
ATOM 3294 N N . LEU A 1 394 ? 28.910 -14.748 -10.031 1.00 60.72 394 LEU A N 1
ATOM 3295 C CA . LEU A 1 394 ? 28.701 -13.375 -9.532 1.00 60.72 394 LEU A CA 1
ATOM 3296 C C . LEU A 1 394 ? 29.718 -12.381 -10.094 1.00 60.72 394 LEU A C 1
ATOM 3298 O O . LEU A 1 394 ? 29.381 -11.211 -10.283 1.00 60.72 394 LEU A O 1
ATOM 3302 N N . ASN A 1 395 ? 30.932 -12.845 -10.403 1.00 57.81 395 ASN A N 1
ATOM 3303 C CA . ASN A 1 395 ? 31.973 -12.015 -11.004 1.00 57.81 395 ASN A CA 1
ATOM 3304 C C . ASN A 1 395 ? 31.534 -11.445 -12.364 1.00 57.81 395 ASN A C 1
ATOM 3306 O O . ASN A 1 395 ? 31.905 -10.323 -12.695 1.00 57.81 395 ASN A O 1
ATOM 3310 N N . ASN A 1 396 ? 30.676 -12.167 -13.096 1.00 58.72 396 ASN A N 1
ATOM 3311 C CA . ASN A 1 396 ? 30.175 -11.778 -14.418 1.00 58.72 396 ASN A CA 1
ATOM 3312 C C . ASN A 1 396 ? 28.854 -10.985 -14.370 1.00 58.72 396 ASN A C 1
ATOM 3314 O O . ASN A 1 396 ? 28.350 -10.581 -15.418 1.00 58.72 396 ASN A O 1
ATOM 3318 N N . LEU A 1 397 ? 28.264 -10.801 -13.182 1.00 59.47 397 LEU A N 1
ATOM 3319 C CA . LEU A 1 397 ? 26.969 -10.128 -12.997 1.00 59.47 397 LEU A CA 1
ATOM 3320 C C . LEU A 1 397 ? 27.099 -8.665 -12.553 1.00 59.47 397 LEU A C 1
ATOM 3322 O O . LEU A 1 397 ? 26.129 -7.915 -12.648 1.00 59.47 397 LEU A O 1
ATOM 3326 N N . GLY A 1 398 ? 28.273 -8.256 -12.060 1.00 60.91 398 GLY A N 1
ATOM 3327 C CA . GLY A 1 398 ? 28.503 -6.896 -11.582 1.00 60.91 398 GLY A CA 1
ATOM 3328 C C . GLY A 1 398 ? 28.420 -5.871 -12.712 1.00 60.91 398 GLY A C 1
ATOM 3329 O O . GLY A 1 398 ? 29.171 -5.952 -13.680 1.00 60.91 398 GLY A O 1
ATOM 3330 N N . LEU A 1 399 ? 27.534 -4.883 -12.568 1.00 63.31 399 LEU A N 1
ATOM 3331 C CA . LEU A 1 399 ? 27.437 -3.785 -13.523 1.00 63.31 399 LEU A CA 1
ATOM 3332 C C . LEU A 1 399 ? 28.622 -2.829 -13.393 1.00 63.31 399 LEU A C 1
ATOM 3334 O O . LEU A 1 399 ? 28.930 -2.340 -12.301 1.00 63.31 399 LEU A O 1
ATOM 3338 N N . SER A 1 400 ? 29.202 -2.450 -14.531 1.00 67.44 400 SER A N 1
ATOM 3339 C CA . SER A 1 400 ? 29.962 -1.203 -14.603 1.00 67.44 400 SER A CA 1
ATOM 3340 C C . SER A 1 400 ? 28.998 -0.046 -14.329 1.00 67.44 400 SER A C 1
ATOM 3342 O O . SER A 1 400 ? 27.994 0.089 -15.028 1.00 67.44 400 SER A O 1
ATOM 3344 N N . LYS A 1 401 ? 29.270 0.768 -13.299 1.00 69.12 401 LYS A N 1
ATOM 3345 C CA . LYS A 1 401 ? 28.450 1.936 -12.931 1.00 69.12 401 LYS A CA 1
ATOM 3346 C C . LYS A 1 401 ? 29.075 3.214 -13.501 1.00 69.12 401 LYS A C 1
ATOM 3348 O O . LYS A 1 401 ? 29.844 3.861 -12.786 1.00 69.12 401 LYS A O 1
ATOM 3353 N N . PRO A 1 402 ? 28.799 3.592 -14.764 1.00 67.56 402 PRO A N 1
ATOM 3354 C CA . PRO A 1 402 ? 29.282 4.861 -15.290 1.00 67.56 402 PRO A CA 1
ATOM 3355 C C . PRO A 1 402 ? 28.685 6.030 -14.501 1.00 67.56 402 PRO A C 1
ATOM 3357 O O . PRO A 1 402 ? 27.626 5.913 -13.867 1.00 67.56 402 PRO A O 1
ATOM 3360 N N . GLU A 1 403 ? 29.367 7.172 -14.533 1.00 67.81 403 GLU A N 1
ATOM 3361 C CA . GLU A 1 403 ? 28.767 8.406 -14.035 1.00 67.81 403 GLU A CA 1
ATOM 3362 C C . GLU A 1 403 ? 27.527 8.750 -14.871 1.00 67.81 403 GLU A C 1
ATOM 3364 O O . GLU A 1 403 ? 27.544 8.550 -16.090 1.00 67.81 403 GLU A O 1
ATOM 3369 N N . PRO A 1 404 ? 26.437 9.231 -14.245 1.00 74.06 404 PRO A N 1
ATOM 3370 C CA . PRO A 1 404 ? 25.277 9.689 -14.987 1.00 74.06 404 PRO A CA 1
ATOM 3371 C C . PRO A 1 404 ? 25.688 10.759 -15.992 1.00 74.06 404 PRO A C 1
ATOM 3373 O O . PRO A 1 404 ? 26.363 11.727 -15.642 1.00 74.06 404 PRO A O 1
ATOM 3376 N N . SER A 1 405 ? 25.246 10.603 -17.231 1.00 84.44 405 SER A N 1
ATOM 3377 C CA . SER A 1 405 ? 25.384 11.646 -18.236 1.00 84.44 405 SER A CA 1
ATOM 3378 C C . SER A 1 405 ? 24.202 12.603 -18.145 1.00 84.44 405 SER A C 1
ATOM 3380 O O . SER A 1 405 ? 23.065 12.176 -17.923 1.00 84.44 405 SER A O 1
ATOM 3382 N N . ASN A 1 406 ? 24.456 13.886 -18.378 1.00 86.50 406 ASN A N 1
ATOM 3383 C CA . ASN A 1 406 ? 23.393 14.854 -18.605 1.00 86.50 406 ASN A CA 1
ATOM 3384 C C . ASN A 1 406 ? 22.938 14.762 -20.065 1.00 86.50 406 ASN A C 1
ATOM 3386 O O .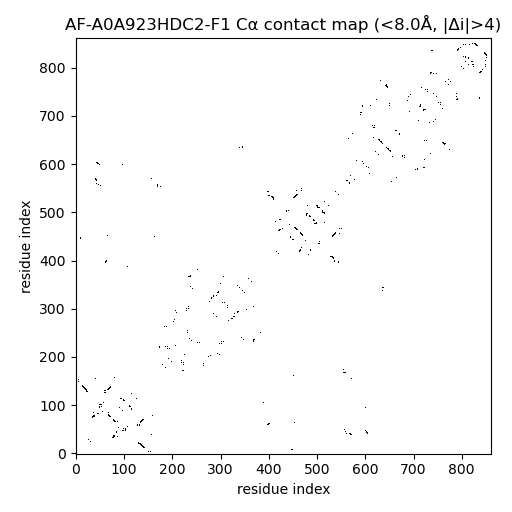 ASN A 1 406 ? 23.771 14.680 -20.968 1.00 86.50 406 ASN A O 1
ATOM 3390 N N . MET A 1 407 ? 21.629 14.753 -20.290 1.00 90.00 407 MET A N 1
ATOM 3391 C CA . MET A 1 407 ? 21.038 14.809 -21.626 1.00 90.00 407 MET A CA 1
ATOM 3392 C C . MET A 1 407 ? 19.881 15.804 -21.606 1.00 90.00 407 MET A C 1
ATOM 3394 O O . MET A 1 407 ? 18.985 15.667 -20.770 1.00 90.00 407 MET A O 1
ATOM 3398 N N . SER A 1 408 ? 19.891 16.798 -22.496 1.00 93.12 408 SER A N 1
ATOM 3399 C CA . SER A 1 408 ? 18.776 17.746 -22.601 1.00 93.12 408 SER A CA 1
ATOM 3400 C C . SER A 1 408 ? 17.518 17.051 -23.131 1.00 93.12 408 SER A C 1
ATOM 3402 O O . SER A 1 408 ? 17.588 15.987 -23.757 1.00 93.12 408 SER A O 1
ATOM 3404 N N . ILE A 1 409 ? 16.343 17.642 -22.902 1.00 91.31 409 ILE A N 1
ATOM 3405 C CA . ILE A 1 409 ? 15.103 17.129 -23.501 1.00 91.31 409 ILE A CA 1
ATOM 3406 C C . ILE A 1 409 ? 15.181 17.202 -25.020 1.00 91.31 409 ILE A C 1
ATOM 3408 O O . ILE A 1 409 ? 14.780 16.253 -25.696 1.00 91.31 409 ILE A O 1
ATOM 3412 N N . GLU A 1 410 ? 15.753 18.280 -25.547 1.00 92.12 410 GLU A N 1
ATOM 3413 C CA . GLU A 1 410 ? 15.989 18.437 -26.979 1.00 92.12 410 GLU A CA 1
ATOM 3414 C C . GLU A 1 410 ? 16.834 17.286 -27.551 1.00 92.12 410 GLU A C 1
ATOM 3416 O O . GLU A 1 410 ? 16.483 16.702 -28.579 1.00 92.12 410 GLU A O 1
ATOM 3421 N N . ASP A 1 411 ? 17.895 16.871 -26.855 1.00 91.75 411 ASP A N 1
ATOM 3422 C CA . ASP A 1 411 ? 18.723 15.737 -27.267 1.00 91.75 411 ASP A CA 1
ATOM 3423 C C . ASP A 1 411 ? 17.947 14.421 -27.286 1.00 91.75 411 ASP A C 1
ATOM 3425 O O . ASP A 1 411 ? 18.099 13.625 -28.223 1.00 91.75 411 ASP A O 1
ATOM 3429 N N . VAL A 1 412 ? 17.097 14.190 -26.281 1.00 90.00 412 VAL A N 1
ATOM 3430 C CA . VAL A 1 412 ? 16.224 13.012 -26.247 1.00 90.00 412 VAL A CA 1
ATOM 3431 C C . VAL A 1 412 ? 15.267 13.037 -27.441 1.00 90.00 412 VAL A C 1
ATOM 3433 O O . VAL A 1 412 ? 15.178 12.040 -28.161 1.00 90.00 412 VAL A O 1
ATOM 3436 N N . VAL A 1 413 ? 14.610 14.173 -27.711 1.00 89.38 413 VAL A N 1
ATOM 3437 C CA . VAL A 1 413 ? 13.715 14.379 -28.871 1.00 89.38 413 VAL A CA 1
ATOM 3438 C C . VAL A 1 413 ? 14.449 14.124 -30.185 1.00 89.38 413 VAL A C 1
ATOM 3440 O O . VAL A 1 413 ? 13.981 13.356 -31.030 1.00 89.38 413 VAL A O 1
ATOM 3443 N N . ARG A 1 414 ? 15.658 14.662 -30.338 1.00 90.50 414 ARG A N 1
ATOM 3444 C CA . ARG A 1 414 ? 16.502 14.451 -31.517 1.00 90.50 414 ARG A CA 1
ATOM 3445 C C . ARG A 1 414 ? 16.869 12.978 -31.713 1.00 90.50 414 ARG A C 1
ATOM 3447 O O . ARG A 1 414 ? 16.779 12.471 -32.834 1.00 90.50 414 ARG A O 1
ATOM 3454 N N . LYS A 1 415 ? 17.260 12.264 -30.650 1.00 89.62 415 LYS A N 1
ATOM 3455 C CA . LYS A 1 415 ? 17.569 10.822 -30.714 1.00 89.62 415 LYS A CA 1
ATOM 3456 C C . LYS A 1 415 ? 16.324 9.979 -31.014 1.00 89.62 415 LYS A C 1
ATOM 3458 O O . LYS A 1 415 ? 16.419 9.039 -31.807 1.00 89.62 415 LYS A O 1
ATOM 3463 N N . MET A 1 416 ? 15.165 10.332 -30.457 1.00 86.81 416 MET A N 1
ATOM 3464 C CA . MET A 1 416 ? 13.881 9.690 -30.771 1.00 86.81 416 MET A CA 1
ATOM 3465 C C . MET A 1 416 ? 13.500 9.860 -32.240 1.00 86.81 416 MET A C 1
ATOM 3467 O O . MET A 1 416 ? 13.153 8.881 -32.900 1.00 86.81 416 MET A O 1
ATOM 3471 N N . ASN A 1 417 ? 13.635 11.074 -32.782 1.00 84.56 417 ASN A N 1
ATOM 3472 C CA . ASN A 1 417 ? 13.345 11.364 -34.187 1.00 84.56 417 ASN A CA 1
ATOM 3473 C C . ASN A 1 417 ? 14.234 10.566 -35.153 1.00 84.56 417 ASN A C 1
ATOM 3475 O O . ASN A 1 417 ? 13.789 10.202 -36.240 1.00 84.56 417 ASN A O 1
ATOM 3479 N N . ARG A 1 418 ? 15.456 10.219 -34.729 1.00 86.75 418 ARG A N 1
ATOM 3480 C CA . ARG A 1 418 ? 16.386 9.332 -35.451 1.00 86.75 418 ARG A CA 1
ATOM 3481 C C . ARG A 1 418 ? 16.157 7.834 -35.195 1.00 86.75 418 ARG A C 1
ATOM 3483 O O . ARG A 1 418 ? 16.983 7.032 -35.615 1.00 86.75 418 ARG A O 1
ATOM 3490 N N . ARG A 1 419 ? 15.083 7.451 -34.492 1.00 83.06 419 ARG A N 1
ATOM 3491 C CA . ARG A 1 419 ? 14.774 6.064 -34.079 1.00 83.06 419 ARG A CA 1
ATOM 3492 C C . ARG A 1 419 ? 15.868 5.396 -33.235 1.00 83.06 419 ARG A C 1
ATOM 3494 O O . ARG A 1 419 ? 15.942 4.178 -33.170 1.00 83.06 419 ARG A O 1
ATOM 3501 N N . LYS A 1 420 ? 16.699 6.188 -32.550 1.00 87.06 420 LYS A N 1
ATOM 3502 C CA . LYS A 1 420 ? 17.746 5.685 -31.647 1.00 87.06 420 LYS A CA 1
ATOM 3503 C C . LYS A 1 420 ? 17.309 5.642 -30.185 1.00 87.06 420 LYS A C 1
ATOM 3505 O O . LYS A 1 420 ? 18.121 5.318 -29.334 1.00 87.06 420 LYS A O 1
ATOM 3510 N N . PHE A 1 421 ? 16.069 6.003 -29.863 1.00 88.25 421 PHE A N 1
ATOM 3511 C CA . PHE A 1 421 ? 15.600 6.087 -28.480 1.00 88.25 421 PHE A CA 1
ATOM 3512 C C . PHE A 1 421 ? 14.187 5.502 -28.354 1.00 88.25 421 PHE A C 1
ATOM 3514 O O . PHE A 1 421 ? 13.209 6.109 -28.791 1.00 88.25 421 PHE A O 1
ATOM 3521 N N . LEU A 1 422 ? 14.091 4.311 -27.767 1.00 89.12 422 LEU A N 1
ATOM 3522 C CA . LEU A 1 422 ? 12.861 3.575 -27.506 1.00 89.12 422 LEU A CA 1
ATOM 3523 C C . LEU A 1 422 ? 12.322 3.943 -26.118 1.00 89.12 422 LEU A C 1
ATOM 3525 O O . LEU A 1 422 ? 12.735 3.398 -25.093 1.00 89.12 422 LEU A O 1
ATOM 3529 N N . VAL A 1 423 ? 11.366 4.874 -26.092 1.00 87.06 423 VAL A N 1
ATOM 3530 C CA . VAL A 1 423 ? 10.741 5.366 -24.849 1.00 87.06 423 VAL A CA 1
ATOM 3531 C C . VAL A 1 423 ? 9.906 4.299 -24.153 1.00 87.06 423 VAL A C 1
ATOM 3533 O O . VAL A 1 423 ? 9.801 4.298 -22.927 1.00 87.06 423 VAL A O 1
ATOM 3536 N N . ARG A 1 424 ? 9.269 3.425 -24.936 1.00 87.94 424 ARG A N 1
ATOM 3537 C CA . ARG A 1 424 ? 8.295 2.457 -24.439 1.00 87.94 424 ARG A CA 1
ATOM 3538 C C . ARG A 1 424 ? 8.577 1.055 -24.991 1.00 87.94 424 ARG A C 1
ATOM 3540 O O . ARG A 1 424 ? 7.926 0.643 -25.951 1.00 87.94 424 ARG A O 1
ATOM 3547 N N . PRO A 1 425 ? 9.529 0.324 -24.393 1.00 88.56 425 PRO A N 1
ATOM 3548 C CA . PRO A 1 425 ? 9.692 -1.103 -24.655 1.00 88.56 425 PRO A CA 1
ATOM 3549 C C . PRO A 1 425 ? 8.471 -1.936 -24.222 1.00 88.56 425 PRO A C 1
ATOM 3551 O O . PRO A 1 425 ? 7.592 -1.466 -23.493 1.00 88.56 425 PRO A O 1
ATOM 3554 N N . SER A 1 426 ? 8.400 -3.183 -24.696 1.00 86.50 426 SER A N 1
ATOM 3555 C CA . SER A 1 426 ? 7.246 -4.092 -24.557 1.00 86.50 426 SER A CA 1
ATOM 3556 C C . SER A 1 426 ? 6.880 -4.426 -23.110 1.00 86.50 426 SER A C 1
ATOM 3558 O O . SER A 1 426 ? 5.692 -4.466 -22.778 1.00 86.50 426 SER A O 1
ATOM 3560 N N . TYR A 1 427 ? 7.882 -4.583 -22.242 1.00 87.56 427 TYR A N 1
ATOM 3561 C CA . TYR A 1 427 ? 7.700 -4.919 -20.829 1.00 87.56 427 TYR A CA 1
ATOM 3562 C C . TYR A 1 427 ? 7.211 -3.743 -19.967 1.00 87.56 427 TYR A C 1
ATOM 3564 O O . TYR A 1 427 ? 6.836 -3.932 -18.808 1.00 87.56 427 TYR A O 1
ATOM 3572 N N . GLN A 1 428 ? 7.215 -2.514 -20.490 1.00 86.88 428 GLN A N 1
ATOM 3573 C CA . GLN A 1 428 ? 6.755 -1.352 -19.739 1.00 86.88 428 GLN A CA 1
ATOM 3574 C C . GLN A 1 428 ? 5.232 -1.229 -19.735 1.00 86.88 428 GLN A C 1
ATOM 3576 O O . GLN A 1 428 ? 4.529 -1.459 -20.726 1.00 86.88 428 GLN A O 1
ATOM 3581 N N . ARG A 1 429 ? 4.698 -0.729 -18.617 1.00 84.94 429 ARG A N 1
ATOM 3582 C CA . ARG A 1 429 ? 3.260 -0.475 -18.499 1.00 84.94 429 ARG A CA 1
ATOM 3583 C C . ARG A 1 429 ? 2.778 0.659 -19.410 1.00 84.94 429 ARG A C 1
ATOM 3585 O O . ARG A 1 429 ? 3.522 1.543 -19.841 1.00 84.94 429 ARG A O 1
ATOM 3592 N N . ILE A 1 430 ? 1.468 0.667 -19.632 1.00 83.94 430 ILE A N 1
ATOM 3593 C CA . ILE A 1 430 ? 0.753 1.777 -20.268 1.00 83.94 430 ILE A CA 1
ATOM 3594 C C . ILE A 1 430 ? 0.807 3.060 -19.418 1.00 83.94 430 ILE A C 1
ATOM 3596 O O . ILE A 1 430 ? 1.163 3.051 -18.238 1.00 83.94 430 ILE A O 1
ATOM 3600 N N . GLU A 1 431 ? 0.438 4.187 -20.020 1.00 84.94 431 GLU A N 1
ATOM 3601 C CA . GLU A 1 431 ? 0.354 5.480 -19.335 1.00 84.94 431 GLU A CA 1
ATOM 3602 C C . GLU A 1 431 ? -0.763 5.495 -18.279 1.00 84.94 431 GLU A C 1
ATOM 3604 O O . GLU A 1 431 ? -1.940 5.286 -18.587 1.00 84.94 431 GLU A O 1
ATOM 3609 N N . VAL A 1 432 ? -0.384 5.735 -17.017 1.00 81.69 432 VAL A N 1
ATOM 3610 C CA . VAL A 1 432 ? -1.293 5.684 -15.848 1.00 81.69 432 VAL A CA 1
ATOM 3611 C C . VAL A 1 432 ? -1.157 6.881 -14.902 1.00 81.69 432 VAL A C 1
ATOM 3613 O O . VAL A 1 432 ? -1.849 6.950 -13.885 1.00 81.69 432 VAL A O 1
ATOM 3616 N N . ILE A 1 433 ? -0.254 7.814 -15.198 1.00 82.12 433 ILE A N 1
ATOM 3617 C CA . ILE A 1 433 ? -0.018 8.999 -14.371 1.00 82.12 433 ILE A CA 1
ATOM 3618 C C . ILE A 1 433 ? -1.202 9.979 -14.461 1.00 82.12 433 ILE A C 1
ATOM 3620 O O . ILE A 1 433 ? -1.767 10.195 -15.530 1.00 82.12 433 ILE A O 1
ATOM 3624 N N . ASN A 1 434 ? -1.603 10.556 -13.322 1.00 85.25 434 ASN A N 1
ATOM 3625 C CA . ASN A 1 434 ? -2.711 11.513 -13.262 1.00 85.25 434 ASN A CA 1
ATOM 3626 C C . ASN A 1 434 ? -2.254 12.947 -13.584 1.00 85.25 434 ASN A C 1
ATOM 3628 O O . ASN A 1 434 ? -1.069 13.265 -13.492 1.00 85.25 434 ASN A O 1
ATOM 3632 N N . GLN A 1 435 ? -3.215 13.818 -13.899 1.00 87.44 435 GLN A N 1
ATOM 3633 C CA . GLN A 1 435 ? -2.942 15.193 -14.320 1.00 87.44 435 GLN A CA 1
ATOM 3634 C C . GLN A 1 435 ? -2.130 16.001 -13.300 1.00 87.44 435 GLN A C 1
ATOM 3636 O O . GLN A 1 435 ? -1.146 16.633 -13.662 1.00 87.44 435 GLN A O 1
ATOM 3641 N N . GLN A 1 436 ? -2.486 15.930 -12.016 1.00 85.81 436 GLN A N 1
ATOM 3642 C CA . GLN A 1 436 ? -1.784 16.658 -10.956 1.00 85.81 436 GLN A CA 1
ATOM 3643 C C . GLN A 1 436 ? -0.301 16.258 -10.858 1.00 85.81 436 GLN A C 1
ATOM 3645 O O . GLN A 1 436 ? 0.575 17.112 -10.738 1.00 85.81 436 GLN A O 1
ATOM 3650 N N . LYS A 1 437 ? 0.004 14.955 -10.941 1.00 85.88 437 LYS A N 1
ATOM 3651 C CA . LYS A 1 437 ? 1.387 14.460 -10.947 1.00 85.88 437 LYS A CA 1
ATOM 3652 C C . LYS A 1 437 ? 2.134 14.898 -12.207 1.00 85.88 437 LYS A C 1
ATOM 3654 O O . LYS A 1 437 ? 3.298 15.270 -12.095 1.00 85.88 437 LYS A O 1
ATOM 3659 N N . LYS A 1 438 ? 1.475 14.884 -13.377 1.00 90.12 438 LYS A N 1
ATOM 3660 C CA . LYS A 1 438 ? 2.054 15.401 -14.628 1.00 90.12 438 LYS A CA 1
ATOM 3661 C C . LYS A 1 438 ? 2.461 16.868 -14.467 1.00 90.12 438 LYS A C 1
ATOM 3663 O O . LYS A 1 438 ? 3.610 17.215 -14.714 1.00 90.12 438 LYS A O 1
ATOM 3668 N N . SER A 1 439 ? 1.551 17.705 -13.967 1.00 92.31 439 SER A N 1
ATOM 3669 C CA . SER A 1 439 ? 1.807 19.132 -13.744 1.00 92.31 439 SER A CA 1
ATOM 3670 C C . SER A 1 439 ? 2.924 19.383 -12.719 1.00 92.31 439 SER A C 1
ATOM 3672 O O . SER A 1 439 ? 3.771 20.236 -12.951 1.00 92.31 439 SER A O 1
ATOM 3674 N N . SER A 1 440 ? 3.006 18.592 -11.643 1.00 89.50 440 SER A N 1
ATOM 3675 C CA . SER A 1 440 ? 4.082 18.700 -10.640 1.00 89.50 440 SER A CA 1
ATOM 3676 C C . SER A 1 440 ? 5.481 18.361 -11.188 1.00 89.50 440 SER A C 1
ATOM 3678 O O . SER A 1 440 ? 6.472 18.956 -10.754 1.00 89.50 440 SER A O 1
ATOM 3680 N N . ILE A 1 441 ? 5.585 17.447 -12.164 1.00 90.75 441 ILE A N 1
ATOM 3681 C CA . ILE A 1 441 ? 6.852 17.174 -12.866 1.00 90.75 441 ILE A CA 1
ATOM 3682 C C . ILE A 1 441 ? 7.278 18.402 -13.678 1.00 90.75 441 ILE A C 1
ATOM 3684 O O . ILE A 1 441 ? 8.422 18.832 -13.548 1.00 90.75 441 ILE A O 1
ATOM 3688 N N . ILE A 1 442 ? 6.359 18.994 -14.451 1.00 93.38 442 ILE A N 1
ATOM 3689 C CA . ILE A 1 442 ? 6.647 20.203 -15.242 1.00 93.38 442 ILE A CA 1
ATOM 3690 C C . ILE A 1 442 ? 7.045 21.370 -14.332 1.00 93.38 442 ILE A C 1
ATOM 3692 O O . ILE A 1 442 ? 8.057 22.020 -14.571 1.00 93.38 442 ILE A O 1
ATOM 3696 N N . GLU A 1 443 ? 6.321 21.585 -13.232 1.00 92.00 443 GLU A N 1
ATOM 3697 C CA . GLU A 1 443 ? 6.673 22.606 -12.240 1.00 92.00 443 GLU A CA 1
ATOM 3698 C C . GLU A 1 443 ? 8.068 22.372 -11.640 1.00 92.00 443 GLU A C 1
ATOM 3700 O O . GLU A 1 443 ? 8.819 23.323 -11.462 1.00 92.00 443 GLU A O 1
ATOM 3705 N N . SER A 1 444 ? 8.456 21.120 -11.363 1.00 90.38 444 SER A N 1
ATOM 3706 C CA . SER A 1 444 ? 9.800 20.811 -10.843 1.00 90.38 444 SER A CA 1
ATOM 3707 C C . SER A 1 444 ? 10.901 21.233 -11.817 1.00 90.38 444 SER A C 1
ATOM 3709 O O . SER A 1 444 ? 11.899 21.812 -11.393 1.00 90.38 444 SER A O 1
ATOM 3711 N N . ILE A 1 445 ? 10.694 21.007 -13.115 1.00 90.25 445 ILE A N 1
ATOM 3712 C CA . ILE A 1 445 ? 11.638 21.405 -14.168 1.00 90.25 445 ILE A CA 1
ATOM 3713 C C . ILE A 1 445 ? 11.721 22.927 -14.280 1.00 90.25 445 ILE A C 1
ATOM 3715 O O . ILE A 1 445 ? 12.811 23.497 -14.275 1.00 90.25 445 ILE A O 1
ATOM 3719 N N . LEU A 1 446 ? 10.571 23.605 -14.279 1.00 90.12 446 LEU A N 1
ATOM 3720 C CA . LEU A 1 446 ? 10.510 25.068 -14.281 1.00 90.12 446 LEU A CA 1
ATOM 3721 C C . LEU A 1 446 ? 11.154 25.691 -13.031 1.00 90.12 446 LEU A C 1
ATOM 3723 O O . LEU A 1 446 ? 11.574 26.847 -13.073 1.00 90.12 446 LEU A O 1
ATOM 3727 N N . LEU A 1 447 ? 11.308 24.929 -11.947 1.00 86.25 447 LEU A N 1
ATOM 3728 C CA . LEU A 1 447 ? 12.022 25.319 -10.728 1.00 86.25 447 LEU A CA 1
ATOM 3729 C C . LEU A 1 447 ? 13.481 24.830 -10.671 1.00 86.25 447 LEU A C 1
ATOM 3731 O O . LEU A 1 447 ? 14.117 24.995 -9.640 1.00 86.25 447 LEU A O 1
ATOM 3735 N N . ASN A 1 448 ? 14.032 24.235 -11.738 1.00 82.00 448 ASN A N 1
ATOM 3736 C CA . ASN A 1 448 ? 15.376 23.625 -11.745 1.00 82.00 448 ASN A CA 1
ATOM 3737 C C . ASN A 1 448 ? 15.589 22.530 -10.680 1.00 82.00 448 ASN A C 1
ATOM 3739 O O . ASN A 1 448 ? 16.722 22.192 -10.332 1.00 82.00 448 ASN A O 1
ATOM 3743 N N . ILE A 1 449 ? 14.514 21.930 -10.173 1.00 83.00 449 ILE A N 1
ATOM 3744 C CA . ILE A 1 449 ? 14.610 20.810 -9.242 1.00 83.00 449 ILE A CA 1
ATOM 3745 C C . ILE A 1 449 ? 14.962 19.567 -10.054 1.00 83.00 449 ILE A C 1
ATOM 3747 O O . ILE A 1 449 ? 14.192 19.143 -10.920 1.00 83.00 449 ILE A O 1
ATOM 3751 N N . LYS A 1 450 ? 16.116 18.955 -9.755 1.00 81.19 450 LYS A N 1
ATOM 3752 C CA . LYS A 1 450 ? 16.513 17.696 -10.396 1.00 81.19 450 LYS A CA 1
ATOM 3753 C C . LYS A 1 450 ? 15.431 16.646 -10.179 1.00 81.19 450 LYS A C 1
ATOM 3755 O O . LYS A 1 450 ? 14.978 16.419 -9.056 1.00 81.19 450 LYS A O 1
ATOM 3760 N N . LEU A 1 451 ? 15.037 16.001 -11.268 1.00 84.62 451 LEU A N 1
ATOM 3761 C CA . LEU A 1 451 ? 14.204 14.812 -11.214 1.00 84.62 451 LEU A CA 1
ATOM 3762 C C . LEU A 1 451 ? 15.074 13.610 -10.816 1.00 84.62 451 LEU A C 1
ATOM 3764 O O . LEU A 1 451 ? 16.294 13.653 -10.997 1.00 84.62 451 LEU A O 1
ATOM 3768 N N . PRO A 1 452 ? 14.477 12.509 -10.322 1.00 82.88 452 PRO A N 1
ATOM 3769 C CA . PRO A 1 452 ? 15.223 11.263 -10.195 1.00 82.88 452 PRO A CA 1
ATOM 3770 C C . PRO A 1 452 ? 15.873 10.882 -11.547 1.00 82.88 452 PRO A C 1
ATOM 3772 O O . PRO A 1 452 ? 15.423 11.348 -12.600 1.00 82.88 452 PRO A O 1
ATOM 3775 N N . PRO A 1 453 ? 16.894 10.016 -11.570 1.00 86.00 453 PRO A N 1
ATOM 3776 C CA . PRO A 1 453 ? 17.514 9.595 -12.822 1.00 86.00 453 PRO A CA 1
ATOM 3777 C C . PRO A 1 453 ? 16.548 8.791 -13.704 1.00 86.00 453 PRO A C 1
ATOM 3779 O O . PRO A 1 453 ? 15.599 8.175 -13.202 1.00 86.00 453 PRO A O 1
ATOM 3782 N N . ILE A 1 454 ? 16.773 8.823 -15.015 1.00 89.12 454 ILE A N 1
ATOM 3783 C CA . ILE A 1 454 ? 16.157 7.930 -16.003 1.00 89.12 454 ILE A CA 1
ATOM 3784 C C . ILE A 1 454 ? 17.182 6.847 -16.318 1.00 89.12 454 ILE A C 1
ATOM 3786 O O . ILE A 1 454 ? 18.338 7.148 -16.611 1.00 89.12 454 ILE A O 1
ATOM 3790 N N . PHE A 1 455 ? 16.757 5.592 -16.242 1.00 89.81 455 PHE A N 1
ATOM 3791 C CA . PHE A 1 455 ? 17.615 4.448 -16.518 1.00 89.81 455 PHE A CA 1
ATOM 3792 C C . PHE A 1 455 ? 17.388 4.013 -17.955 1.00 89.81 455 PHE A C 1
ATOM 3794 O O . PHE A 1 455 ? 16.246 3.736 -18.338 1.00 89.81 455 PHE A O 1
ATOM 3801 N N . ILE A 1 456 ? 18.462 3.959 -18.737 1.00 92.31 456 ILE A N 1
ATOM 3802 C CA . ILE A 1 456 ? 18.423 3.504 -20.123 1.00 92.31 456 ILE A CA 1
ATOM 3803 C C . ILE A 1 456 ? 19.384 2.339 -20.327 1.00 92.31 456 ILE A C 1
ATOM 3805 O O . ILE A 1 456 ? 20.464 2.295 -19.740 1.00 92.31 456 ILE A O 1
ATOM 3809 N N . PHE A 1 457 ? 18.988 1.407 -21.179 1.00 91.88 457 PHE A N 1
ATOM 3810 C CA . PHE A 1 457 ? 19.810 0.306 -21.642 1.00 91.88 457 PHE A CA 1
ATOM 3811 C C . PHE A 1 457 ? 20.218 0.579 -23.087 1.00 91.88 457 PHE A C 1
ATOM 3813 O O . PHE A 1 457 ? 19.363 0.717 -23.960 1.00 91.88 457 PHE A O 1
ATOM 3820 N N . LYS A 1 458 ? 21.519 0.709 -23.340 1.00 92.12 458 LYS A N 1
ATOM 3821 C CA . LYS A 1 458 ? 22.054 0.883 -24.688 1.00 92.12 458 LYS A CA 1
ATOM 3822 C C . LYS A 1 458 ? 22.300 -0.498 -25.291 1.00 92.12 458 LYS A C 1
ATOM 3824 O O . LYS A 1 458 ? 23.190 -1.224 -24.849 1.00 92.12 458 LYS A O 1
ATOM 3829 N N . ARG A 1 459 ? 21.488 -0.851 -26.285 1.00 91.44 459 ARG A N 1
ATOM 3830 C CA . ARG A 1 459 ? 21.549 -2.124 -27.010 1.00 91.44 459 ARG A CA 1
ATOM 3831 C C . ARG A 1 459 ? 22.749 -2.181 -27.962 1.00 91.44 459 ARG A C 1
ATOM 3833 O O . ARG A 1 459 ? 23.356 -1.161 -28.281 1.00 91.44 459 ARG A O 1
ATOM 3840 N N . LEU A 1 460 ? 23.050 -3.381 -28.463 1.00 89.56 460 LEU A N 1
ATOM 3841 C CA . LEU A 1 460 ? 24.124 -3.608 -29.443 1.00 89.56 460 LEU A CA 1
ATOM 3842 C C . LEU A 1 460 ? 23.898 -2.871 -30.776 1.00 89.56 460 LEU A C 1
ATOM 3844 O O . LEU A 1 460 ? 24.865 -2.518 -31.443 1.00 89.56 460 LEU A O 1
ATOM 3848 N N . ASP A 1 461 ? 22.641 -2.597 -31.135 1.00 89.44 461 ASP A N 1
ATOM 3849 C CA . ASP A 1 461 ? 22.233 -1.826 -32.319 1.00 89.44 461 ASP A CA 1
ATOM 3850 C C . ASP A 1 461 ? 22.201 -0.299 -32.081 1.00 89.44 461 ASP A C 1
ATOM 3852 O O . ASP A 1 461 ? 21.601 0.443 -32.860 1.00 89.44 461 ASP A O 1
ATOM 3856 N N . ASP A 1 462 ? 22.837 0.182 -31.004 1.00 88.12 462 ASP A N 1
ATOM 3857 C CA . ASP A 1 462 ? 22.888 1.589 -30.574 1.00 88.12 462 ASP A CA 1
ATOM 3858 C C . ASP A 1 462 ? 21.519 2.230 -30.270 1.00 88.12 462 ASP A C 1
ATOM 3860 O O . ASP A 1 462 ? 21.409 3.459 -30.151 1.00 88.12 462 ASP A O 1
ATOM 3864 N N . VAL A 1 463 ? 20.467 1.424 -30.103 1.00 90.06 463 VAL A N 1
ATOM 3865 C CA . VAL A 1 463 ? 19.167 1.905 -29.630 1.00 90.06 463 VAL A CA 1
ATOM 3866 C C . VAL A 1 463 ? 19.187 2.025 -28.105 1.00 90.06 463 VAL A C 1
ATOM 3868 O O . VAL A 1 463 ? 19.494 1.076 -27.383 1.00 90.06 463 VAL A O 1
ATOM 3871 N N . TYR A 1 464 ? 18.827 3.207 -27.607 1.00 91.62 464 TYR A N 1
ATOM 3872 C CA . TYR A 1 464 ? 18.629 3.486 -26.189 1.00 91.62 464 TYR A CA 1
ATOM 3873 C C . TYR A 1 464 ? 17.221 3.088 -25.763 1.00 91.62 464 TYR A C 1
ATOM 3875 O O . TYR A 1 464 ? 16.243 3.682 -26.206 1.00 91.62 464 TYR A O 1
ATOM 3883 N N . GLU A 1 465 ? 17.107 2.110 -24.882 1.00 92.19 465 GLU A N 1
ATOM 3884 C CA . GLU A 1 465 ? 15.843 1.580 -24.390 1.00 92.19 465 GLU A CA 1
ATOM 3885 C C . GLU A 1 465 ? 15.561 2.054 -22.961 1.00 92.19 465 GLU A C 1
ATOM 3887 O O . GLU A 1 465 ? 16.405 1.921 -22.078 1.00 92.19 465 GLU A O 1
ATOM 3892 N N . VAL A 1 466 ? 14.377 2.613 -22.698 1.00 92.50 466 VAL A N 1
ATOM 3893 C CA . VAL A 1 466 ? 14.037 3.112 -21.354 1.00 92.50 466 VAL A CA 1
ATOM 3894 C C . VAL A 1 466 ? 13.681 1.964 -20.404 1.00 92.50 466 VAL A C 1
ATOM 3896 O O . VAL A 1 466 ? 12.633 1.322 -20.514 1.00 92.50 466 VAL A O 1
ATOM 3899 N N . VAL A 1 467 ? 14.520 1.763 -19.388 1.00 90.31 467 VAL A N 1
ATOM 3900 C CA . VAL A 1 467 ? 14.314 0.773 -18.321 1.00 90.31 467 VAL A CA 1
ATOM 3901 C C . VAL A 1 467 ? 13.480 1.347 -17.180 1.00 90.31 467 VAL A C 1
ATOM 3903 O O . VAL A 1 467 ? 12.571 0.685 -16.696 1.00 90.31 467 VAL A O 1
ATOM 3906 N N . ASP A 1 468 ? 13.718 2.588 -16.760 1.00 88.50 468 ASP A N 1
ATOM 3907 C CA . ASP A 1 468 ? 12.868 3.281 -15.785 1.00 88.50 468 ASP A CA 1
ATOM 3908 C C . ASP A 1 468 ? 12.858 4.790 -16.047 1.00 88.50 468 ASP A C 1
ATOM 3910 O O . ASP A 1 468 ? 13.820 5.364 -16.549 1.00 88.50 468 ASP A O 1
ATOM 3914 N N . GLY A 1 469 ? 11.744 5.445 -15.712 1.00 88.69 469 GLY A N 1
ATOM 3915 C CA . GLY A 1 469 ? 11.537 6.870 -15.971 1.00 88.69 469 GLY A CA 1
ATOM 3916 C C . GLY A 1 469 ? 10.614 7.173 -17.146 1.00 88.69 469 GLY A C 1
ATOM 3917 O O . GLY A 1 469 ? 10.320 8.343 -17.381 1.00 88.69 469 GLY A O 1
ATOM 3918 N N . GLN A 1 470 ? 10.050 6.148 -17.795 1.00 89.69 470 GLN A N 1
ATOM 3919 C CA . GLN A 1 470 ? 9.115 6.300 -18.916 1.00 89.69 470 GLN A CA 1
ATOM 3920 C C . GLN A 1 470 ? 8.011 7.331 -18.639 1.00 89.69 470 GLN A C 1
ATOM 3922 O O . GLN A 1 470 ? 7.768 8.201 -19.461 1.00 89.69 470 GLN A O 1
ATOM 3927 N N . GLN A 1 471 ? 7.332 7.275 -17.486 1.00 88.38 471 GLN A N 1
ATOM 3928 C CA . GLN A 1 471 ? 6.212 8.191 -17.206 1.00 88.38 471 GLN A CA 1
ATOM 3929 C C . GLN A 1 471 ? 6.663 9.657 -17.087 1.00 88.38 471 GLN A C 1
ATOM 3931 O O . GLN A 1 471 ? 5.886 10.556 -17.400 1.00 88.38 471 GLN A O 1
ATOM 3936 N N . ARG A 1 472 ? 7.906 9.903 -16.649 1.00 89.75 472 ARG A N 1
ATOM 3937 C CA . ARG A 1 472 ? 8.491 11.250 -16.573 1.00 89.75 472 ARG A CA 1
ATOM 3938 C C . ARG A 1 472 ? 8.798 11.765 -17.975 1.00 89.75 472 ARG A C 1
ATOM 3940 O O . ARG A 1 472 ? 8.378 12.867 -18.310 1.00 89.75 472 ARG A O 1
ATOM 3947 N N . LEU A 1 473 ? 9.420 10.930 -18.807 1.00 91.19 473 LEU A N 1
ATOM 3948 C CA . LEU A 1 473 ? 9.716 11.279 -20.192 1.00 91.19 473 LEU A CA 1
ATOM 3949 C C . LEU A 1 473 ? 8.439 11.481 -21.020 1.00 91.19 473 LEU A C 1
ATOM 3951 O O . LEU A 1 473 ? 8.294 12.498 -21.684 1.00 91.19 473 LEU A O 1
ATOM 3955 N N . LEU A 1 474 ? 7.457 10.584 -20.907 1.00 91.56 474 LEU A N 1
ATOM 3956 C CA . LEU A 1 474 ? 6.167 10.740 -21.584 1.00 91.56 474 LEU A CA 1
ATOM 3957 C C . LEU A 1 474 ? 5.412 11.984 -21.115 1.00 91.56 474 LEU A C 1
ATOM 3959 O O . LEU A 1 474 ? 4.777 12.628 -21.933 1.00 91.56 474 LEU A O 1
ATOM 3963 N N . THR A 1 475 ? 5.499 12.358 -19.835 1.00 91.88 475 THR A N 1
ATOM 3964 C CA . THR A 1 475 ? 4.902 13.613 -19.345 1.00 91.88 475 THR A CA 1
ATOM 3965 C C . THR A 1 475 ? 5.521 14.826 -20.032 1.00 91.88 475 THR A C 1
ATOM 3967 O O . THR A 1 475 ? 4.795 15.732 -20.424 1.00 91.88 475 THR A O 1
ATOM 3970 N N . LEU A 1 476 ? 6.843 14.828 -20.199 1.00 92.38 476 LEU A N 1
ATOM 3971 C CA . LEU A 1 476 ? 7.569 15.901 -20.870 1.00 92.38 476 LEU A CA 1
ATOM 3972 C C . LEU A 1 476 ? 7.171 16.022 -22.337 1.00 92.38 476 LEU A C 1
ATOM 3974 O O . LEU A 1 476 ? 6.719 17.079 -22.763 1.00 92.38 476 LEU A O 1
ATOM 3978 N N . LEU A 1 477 ? 7.239 14.912 -23.070 1.00 92.00 477 LEU A N 1
ATOM 3979 C CA . LEU A 1 477 ? 6.862 14.867 -24.483 1.00 92.00 477 LEU A CA 1
ATOM 3980 C C . LEU A 1 477 ? 5.395 15.233 -24.684 1.00 92.00 477 LEU A C 1
ATOM 3982 O O . LEU A 1 477 ? 5.069 16.035 -25.549 1.00 92.00 477 LEU A O 1
ATOM 3986 N N . SER A 1 478 ? 4.521 14.721 -23.819 1.00 93.38 478 SER A N 1
ATOM 3987 C CA . SER A 1 478 ? 3.098 15.043 -23.814 1.00 93.38 478 SER A CA 1
ATOM 3988 C C . SER A 1 478 ? 2.823 16.514 -23.538 1.00 93.38 478 SER A C 1
ATOM 3990 O O . SER A 1 478 ? 1.813 17.008 -24.019 1.00 93.38 478 SER A O 1
ATOM 3992 N N . PHE A 1 479 ? 3.630 17.203 -22.729 1.00 94.88 479 PHE A N 1
ATOM 3993 C CA . PHE A 1 479 ? 3.424 18.624 -22.457 1.00 94.88 479 PHE A CA 1
ATOM 3994 C C . PHE A 1 479 ? 3.901 19.478 -23.633 1.00 94.88 479 PHE A C 1
ATOM 3996 O O . PHE A 1 479 ? 3.149 20.331 -24.093 1.00 94.88 479 PHE A O 1
ATOM 4003 N N . ILE A 1 480 ? 5.100 19.183 -24.148 1.00 93.94 480 ILE A N 1
ATOM 4004 C CA . ILE A 1 480 ? 5.717 19.866 -25.297 1.00 93.94 480 ILE A CA 1
ATOM 4005 C C . ILE A 1 480 ? 4.909 19.630 -26.587 1.00 93.94 480 ILE A C 1
ATOM 4007 O O . ILE A 1 480 ? 4.818 20.502 -27.443 1.00 93.94 480 ILE A O 1
ATOM 4011 N N . GLY A 1 481 ? 4.254 18.473 -26.707 1.00 91.19 481 GLY A N 1
ATOM 4012 C CA . GLY A 1 481 ? 3.482 18.093 -27.888 1.00 91.19 481 GLY A CA 1
ATOM 4013 C C . GLY A 1 481 ? 4.239 17.192 -28.865 1.00 91.19 481 GLY A C 1
ATOM 4014 O O . GLY A 1 481 ? 3.777 17.012 -29.992 1.00 91.19 481 GLY A O 1
ATOM 4015 N N . GLU A 1 482 ? 5.368 16.621 -28.443 1.00 91.06 482 GLU A N 1
ATOM 4016 C CA . GLU A 1 482 ? 6.229 15.771 -29.265 1.00 91.06 482 GLU A CA 1
ATOM 4017 C C . GLU A 1 482 ? 5.699 14.336 -29.385 1.00 91.06 482 GLU A C 1
ATOM 4019 O O . GLU A 1 482 ? 5.206 13.730 -28.427 1.00 91.06 482 GLU A O 1
ATOM 4024 N N . SER A 1 483 ? 5.837 13.768 -30.584 1.00 89.19 483 SER A N 1
ATOM 4025 C CA . SER A 1 483 ? 5.548 12.349 -30.832 1.00 89.19 483 SER A CA 1
ATOM 4026 C C . SER A 1 483 ? 6.733 11.468 -30.426 1.00 89.19 483 SER A C 1
ATOM 4028 O O . SER A 1 483 ? 7.880 11.908 -30.447 1.00 89.19 483 SER A O 1
ATOM 4030 N N . TYR A 1 484 ? 6.477 10.200 -30.115 1.00 87.25 484 TYR A N 1
ATOM 4031 C CA . TYR A 1 484 ? 7.522 9.202 -29.890 1.00 87.25 484 TYR A CA 1
ATOM 4032 C C . TYR A 1 484 ? 7.247 7.934 -30.698 1.00 87.25 484 TYR A C 1
ATOM 4034 O O . TYR A 1 484 ? 6.124 7.682 -31.136 1.00 87.25 484 TYR A O 1
ATOM 4042 N N . THR A 1 485 ? 8.289 7.135 -30.909 1.00 79.44 485 THR A N 1
ATOM 4043 C CA . THR A 1 485 ? 8.191 5.859 -31.625 1.00 79.44 485 THR A CA 1
ATOM 4044 C C . THR A 1 485 ? 7.808 4.746 -30.649 1.00 79.44 485 THR A C 1
ATOM 4046 O O . THR A 1 485 ? 8.439 4.597 -29.599 1.00 79.44 485 THR A O 1
ATOM 4049 N N . ASP A 1 486 ? 6.758 3.988 -30.968 1.00 77.44 486 ASP A N 1
ATOM 4050 C CA . ASP A 1 486 ? 6.330 2.824 -30.192 1.00 77.44 486 ASP A CA 1
ATOM 4051 C C . ASP A 1 486 ? 7.164 1.571 -30.512 1.00 77.44 486 ASP A C 1
ATOM 4053 O O . ASP A 1 486 ? 8.017 1.566 -31.396 1.00 77.44 486 ASP A O 1
ATOM 4057 N N . GLN A 1 487 ? 6.895 0.478 -29.800 1.00 72.19 487 GLN A N 1
ATOM 4058 C CA . GLN A 1 487 ? 7.580 -0.802 -29.989 1.00 72.19 487 GLN A CA 1
ATOM 4059 C C . GLN A 1 487 ? 7.325 -1.486 -31.352 1.00 72.19 487 GLN A C 1
ATOM 4061 O O . GLN A 1 487 ? 7.892 -2.542 -31.606 1.00 72.19 487 GLN A O 1
ATOM 4066 N N . ASN A 1 488 ? 6.453 -0.932 -32.202 1.00 74.19 488 ASN A N 1
ATOM 4067 C CA . ASN A 1 488 ? 6.177 -1.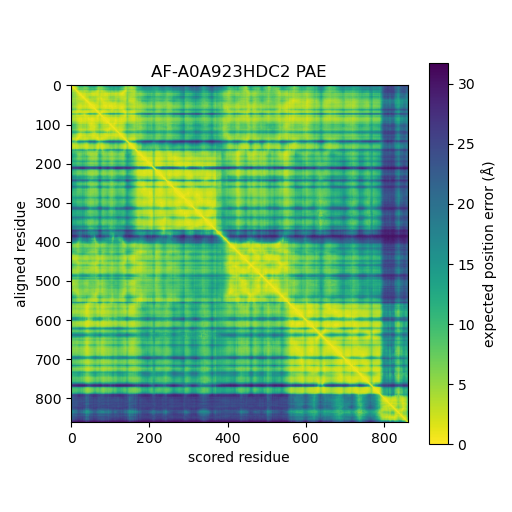411 -33.561 1.00 74.19 488 ASN A CA 1
ATOM 4068 C C . ASN A 1 488 ? 6.678 -0.419 -34.627 1.00 74.19 488 ASN A C 1
ATOM 4070 O O . ASN A 1 488 ? 6.151 -0.406 -35.742 1.00 74.19 488 ASN A O 1
ATOM 4074 N N . ASP A 1 489 ? 7.617 0.457 -34.263 1.00 74.81 489 ASP A N 1
ATOM 4075 C CA . ASP A 1 489 ? 8.175 1.508 -35.116 1.00 74.81 489 ASP A CA 1
ATOM 4076 C C . ASP A 1 489 ? 7.152 2.543 -35.623 1.00 74.81 489 ASP A C 1
ATOM 4078 O O . ASP A 1 489 ? 7.382 3.235 -36.621 1.00 74.81 489 ASP A O 1
ATOM 4082 N N . LYS A 1 490 ? 6.015 2.703 -34.931 1.00 81.44 490 LYS A N 1
ATOM 4083 C CA . LYS A 1 490 ? 4.992 3.698 -35.279 1.00 81.44 490 LYS A CA 1
ATOM 4084 C C . LYS A 1 490 ? 5.170 4.968 -34.459 1.00 81.44 490 LYS A C 1
ATOM 4086 O O . LYS A 1 490 ? 5.267 4.919 -33.235 1.00 81.44 490 LYS A O 1
ATOM 4091 N N . LYS A 1 491 ? 5.137 6.126 -35.127 1.00 84.06 491 LYS A N 1
ATOM 4092 C CA . LYS A 1 491 ? 5.046 7.425 -34.446 1.00 84.06 491 LYS A CA 1
ATOM 4093 C C . LYS A 1 491 ? 3.657 7.591 -33.838 1.00 84.06 491 LYS A C 1
ATOM 4095 O O . LYS A 1 491 ? 2.659 7.571 -34.557 1.00 84.06 491 LYS A O 1
ATOM 4100 N N . ILE A 1 492 ? 3.608 7.768 -32.525 1.00 89.00 492 ILE A N 1
ATOM 4101 C CA . ILE A 1 492 ? 2.383 7.976 -31.757 1.00 89.00 492 ILE A CA 1
ATOM 4102 C C . ILE A 1 492 ? 2.558 9.136 -30.774 1.00 89.00 492 ILE A C 1
ATOM 4104 O O . ILE A 1 492 ? 3.673 9.552 -30.461 1.00 89.00 492 ILE A O 1
ATOM 4108 N N . TYR A 1 493 ? 1.441 9.648 -30.269 1.00 89.38 493 TYR A N 1
ATOM 4109 C CA . TYR A 1 493 ? 1.424 10.650 -29.208 1.00 89.38 493 TYR A CA 1
ATOM 4110 C C . TYR A 1 493 ? 1.083 10.012 -27.864 1.00 89.38 493 TYR A C 1
ATOM 4112 O O . TYR A 1 493 ? 0.410 8.980 -27.796 1.00 89.38 493 TYR A O 1
ATOM 4120 N N . SER A 1 494 ? 1.527 10.659 -26.787 1.00 88.62 494 SER A N 1
ATOM 4121 C CA . SER A 1 494 ? 1.081 10.318 -25.436 1.00 88.62 494 SER A CA 1
ATOM 4122 C C . SER A 1 494 ? -0.429 10.532 -25.297 1.00 88.62 494 SER A C 1
ATOM 4124 O O . SER A 1 494 ? -1.028 11.364 -25.983 1.00 88.62 494 SER A O 1
ATOM 4126 N N . LYS A 1 495 ? -1.053 9.771 -24.393 1.00 83.69 495 LYS A N 1
ATOM 4127 C CA . LYS A 1 495 ? -2.510 9.731 -24.213 1.00 83.69 495 LYS A CA 1
ATOM 4128 C C . LYS A 1 495 ? -3.155 11.107 -23.981 1.00 83.69 495 LYS A C 1
ATOM 4130 O O . LYS A 1 495 ? -4.264 11.323 -24.458 1.00 83.69 495 LYS A O 1
ATOM 4135 N N . ASP A 1 496 ? -2.483 12.006 -23.260 1.00 84.69 496 ASP A N 1
ATOM 4136 C CA . ASP A 1 496 ? -3.000 13.347 -22.942 1.00 84.69 496 ASP A CA 1
ATOM 4137 C C . ASP A 1 496 ? -2.105 14.432 -23.567 1.00 84.69 496 ASP A C 1
ATOM 4139 O O . ASP A 1 496 ? -1.634 15.343 -22.884 1.00 84.69 496 ASP A O 1
ATOM 4143 N N . ASN A 1 497 ? -1.805 14.291 -24.860 1.00 91.62 497 ASN A N 1
ATOM 4144 C CA . ASN A 1 497 ? -0.946 15.222 -25.587 1.00 91.62 497 ASN A CA 1
ATOM 4145 C C . ASN A 1 497 ? -1.428 16.681 -25.461 1.00 91.62 497 ASN A C 1
ATOM 4147 O O . ASN A 1 497 ? -2.626 16.951 -25.541 1.00 91.62 497 ASN A O 1
ATOM 4151 N N . LYS A 1 498 ? -0.484 17.609 -25.285 1.00 92.44 498 LYS A N 1
ATOM 4152 C CA . LYS A 1 498 ? -0.692 19.046 -25.047 1.00 92.44 498 LYS A CA 1
ATOM 4153 C C . LYS A 1 498 ? -1.601 19.359 -23.850 1.00 92.44 498 LYS A C 1
ATOM 4155 O O . LYS A 1 498 ? -2.471 20.229 -23.909 1.00 92.44 498 LYS A O 1
ATOM 4160 N N . PHE A 1 499 ? -1.425 18.641 -22.741 1.00 94.44 499 PHE A N 1
ATOM 4161 C CA . PHE A 1 499 ? -2.215 18.890 -21.534 1.00 94.44 499 PHE A CA 1
ATOM 4162 C C . PHE A 1 499 ? -1.926 20.265 -20.905 1.00 94.44 499 PHE A C 1
ATOM 4164 O O . PHE A 1 499 ? -0.836 20.816 -21.030 1.00 94.44 499 PHE A O 1
ATOM 4171 N N . LYS A 1 500 ? -2.895 20.783 -20.141 1.00 95.62 500 LYS A N 1
ATOM 4172 C CA . LYS A 1 500 ? -2.778 22.050 -19.396 1.00 95.62 500 LYS A CA 1
ATOM 4173 C C . LYS A 1 500 ? -2.351 21.828 -17.948 1.00 95.62 500 LYS A C 1
ATOM 4175 O O . LYS A 1 500 ? -2.809 20.877 -17.309 1.00 95.62 500 LYS A O 1
ATOM 4180 N N . LEU A 1 501 ? -1.507 22.702 -17.409 1.00 95.06 501 LEU A N 1
ATOM 4181 C CA . LEU A 1 501 ? -1.054 22.604 -16.020 1.00 95.06 501 LEU A CA 1
ATOM 4182 C C . LEU A 1 501 ? -2.222 22.754 -15.038 1.00 95.06 501 LEU A C 1
ATOM 4184 O O . LEU A 1 501 ? -3.145 23.533 -15.271 1.00 95.06 501 LEU A O 1
ATOM 4188 N N . LYS A 1 502 ? -2.209 21.984 -13.948 1.00 92.12 502 LYS A N 1
ATOM 4189 C CA . LYS A 1 502 ? -3.276 21.990 -12.945 1.00 92.12 502 LYS A CA 1
ATOM 4190 C C . LYS A 1 502 ? -2.742 21.694 -11.544 1.00 92.12 502 LYS A C 1
ATOM 4192 O O . LYS A 1 502 ? -1.884 20.829 -11.375 1.00 92.12 502 LYS A O 1
ATOM 4197 N N . ASP A 1 503 ? -3.333 22.349 -10.546 1.00 85.75 503 ASP A N 1
ATOM 4198 C CA . ASP A 1 503 ? -3.067 22.167 -9.115 1.00 85.75 503 ASP A CA 1
ATOM 4199 C C . ASP A 1 503 ? -1.580 22.366 -8.738 1.00 85.75 503 ASP A C 1
ATOM 4201 O O . ASP A 1 503 ? -1.057 21.674 -7.856 1.00 85.75 503 ASP A O 1
ATOM 4205 N N . LEU A 1 504 ? -0.902 23.304 -9.416 1.00 86.00 504 LEU A N 1
ATOM 4206 C CA . LEU A 1 504 ? 0.461 23.736 -9.088 1.00 86.00 504 LEU A CA 1
ATOM 4207 C C . LEU A 1 504 ? 0.509 24.422 -7.718 1.00 86.00 504 LEU A C 1
ATOM 4209 O O . LEU A 1 504 ? -0.408 25.164 -7.357 1.00 86.00 504 LEU A O 1
ATOM 4213 N N . ARG A 1 505 ? 1.569 24.146 -6.949 1.00 80.44 505 ARG A N 1
ATOM 4214 C CA . ARG A 1 505 ? 1.701 24.569 -5.543 1.00 80.44 505 ARG A CA 1
ATOM 4215 C C . ARG A 1 505 ? 2.556 25.814 -5.369 1.00 80.44 505 ARG A C 1
ATOM 4217 O O . ARG A 1 505 ? 2.323 26.568 -4.431 1.00 80.44 505 ARG A O 1
ATOM 4224 N N . ILE A 1 506 ? 3.566 25.961 -6.218 1.00 82.06 506 ILE A N 1
ATOM 4225 C CA . ILE A 1 506 ? 4.566 27.026 -6.169 1.00 82.06 506 ILE A CA 1
ATOM 4226 C C . ILE A 1 506 ? 4.300 27.995 -7.315 1.00 82.06 506 ILE A C 1
ATOM 4228 O O . ILE A 1 506 ? 4.151 29.182 -7.077 1.00 82.06 506 ILE A O 1
ATOM 4232 N N . LEU A 1 507 ? 4.162 27.484 -8.540 1.00 87.38 507 LEU A N 1
ATOM 4233 C CA . LEU A 1 507 ? 3.928 28.299 -9.737 1.00 87.38 507 LEU A CA 1
ATOM 4234 C C . LEU A 1 507 ? 2.433 28.368 -10.073 1.00 87.38 507 LEU A C 1
ATOM 4236 O O . LEU A 1 507 ? 2.004 28.039 -11.177 1.00 87.38 507 LEU A O 1
ATOM 4240 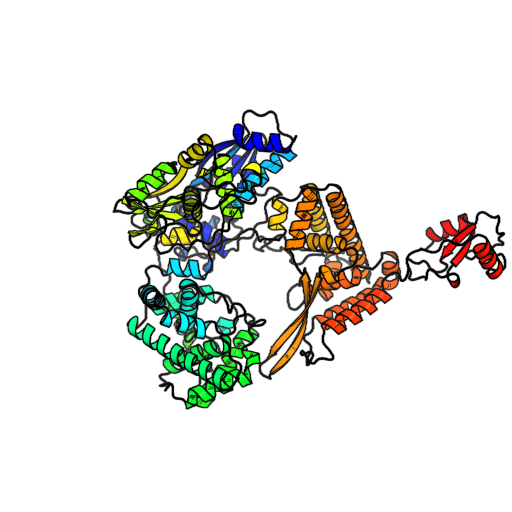N N . SER A 1 508 ? 1.608 28.705 -9.081 1.00 86.62 508 SER A N 1
ATOM 4241 C CA . SER A 1 508 ? 0.143 28.637 -9.193 1.00 86.62 508 SER A CA 1
ATOM 4242 C C . SER A 1 508 ? -0.445 29.503 -10.318 1.00 86.62 508 SER A C 1
ATOM 4244 O O . SER A 1 508 ? -1.497 29.163 -10.861 1.00 86.62 508 SER A O 1
ATOM 4246 N N . GLU A 1 509 ? 0.263 30.560 -10.711 1.00 88.62 509 GLU A N 1
ATOM 4247 C CA . GLU A 1 509 ? -0.030 31.450 -11.832 1.00 88.62 509 GLU A CA 1
ATOM 4248 C C . GLU A 1 509 ? -0.001 30.749 -13.197 1.00 88.62 509 GLU A C 1
ATOM 4250 O O . GLU A 1 509 ? -0.631 31.213 -14.141 1.00 88.62 509 GLU A O 1
ATOM 4255 N N . LEU A 1 510 ? 0.685 29.607 -13.304 1.00 93.19 510 LEU A N 1
ATOM 4256 C CA . LEU A 1 510 ? 0.789 28.840 -14.548 1.00 93.19 510 LEU A CA 1
ATOM 4257 C C . LEU A 1 510 ? -0.338 27.816 -14.721 1.00 93.19 510 LEU A C 1
ATOM 4259 O O . LEU A 1 510 ? -0.397 27.117 -15.736 1.00 93.19 510 LEU A O 1
ATOM 4263 N N . ASN A 1 511 ? -1.225 27.680 -13.733 1.00 93.81 511 ASN A N 1
ATOM 4264 C CA . ASN A 1 511 ? -2.372 26.787 -13.846 1.00 93.81 511 ASN A CA 1
ATOM 4265 C C . ASN A 1 511 ? -3.251 27.188 -15.043 1.00 93.81 511 ASN A C 1
ATOM 4267 O O . ASN A 1 511 ? -3.591 28.349 -15.233 1.00 93.81 511 ASN A O 1
ATOM 4271 N N . GLY A 1 512 ? -3.651 26.201 -15.843 1.00 93.94 512 GLY A N 1
ATOM 4272 C CA . GLY A 1 512 ? -4.435 26.387 -17.062 1.00 93.94 512 GLY A CA 1
ATOM 4273 C C . GLY A 1 512 ? -3.606 26.625 -18.328 1.00 93.94 512 GLY A C 1
ATOM 4274 O O . GLY A 1 512 ? -4.161 26.489 -19.420 1.00 93.94 512 GLY A O 1
ATOM 4275 N N . LEU A 1 513 ? -2.303 26.902 -18.215 1.00 96.12 513 LEU A N 1
ATOM 4276 C CA . LEU A 1 513 ? -1.430 27.106 -19.373 1.00 96.12 513 LEU A CA 1
ATOM 4277 C C . LEU A 1 513 ? -1.005 25.772 -20.004 1.00 96.12 513 LEU A C 1
ATOM 4279 O O . LEU A 1 513 ? -0.770 24.778 -19.308 1.00 96.12 513 LEU A O 1
ATOM 4283 N N . SER A 1 514 ? -0.921 25.761 -21.334 1.00 95.38 514 SER A N 1
ATOM 4284 C CA . SER A 1 514 ? -0.248 24.718 -22.118 1.00 95.38 514 SER A CA 1
ATOM 4285 C C . SER A 1 514 ? 1.176 25.164 -22.468 1.00 95.38 514 SER A C 1
ATOM 4287 O O . SER A 1 514 ? 1.520 26.320 -22.226 1.00 95.38 514 SER A O 1
ATOM 4289 N N . PHE A 1 515 ? 1.992 24.277 -23.041 1.00 95.56 515 PHE A N 1
ATOM 4290 C CA . PHE A 1 515 ? 3.359 24.606 -23.459 1.00 95.56 515 PHE A CA 1
ATOM 4291 C C . PHE A 1 515 ? 3.424 25.848 -24.363 1.00 95.56 515 PHE A C 1
ATOM 4293 O O . PHE A 1 515 ? 4.192 26.760 -24.083 1.00 95.56 515 PHE A O 1
ATOM 4300 N N . GLU A 1 516 ? 2.535 25.935 -25.357 1.00 93.81 516 GLU A N 1
ATOM 4301 C CA . GLU A 1 516 ? 2.445 27.056 -26.310 1.00 93.81 516 GLU A CA 1
ATOM 4302 C C . GLU A 1 516 ? 2.056 28.390 -25.647 1.00 93.81 516 GLU A C 1
ATOM 4304 O O . GLU A 1 516 ? 2.246 29.454 -26.225 1.00 93.81 516 GLU A O 1
ATOM 4309 N N . ASN A 1 517 ? 1.486 28.348 -24.438 1.00 94.88 517 ASN A N 1
ATOM 4310 C CA . ASN A 1 517 ? 1.100 29.542 -23.683 1.00 94.88 517 ASN A CA 1
ATOM 4311 C C . ASN A 1 517 ? 2.132 29.932 -22.614 1.00 94.88 517 ASN A C 1
ATOM 4313 O O . ASN A 1 517 ? 1.881 30.860 -21.845 1.00 94.88 517 ASN A O 1
ATOM 4317 N N . LEU A 1 518 ? 3.255 29.216 -22.518 1.00 94.81 518 LEU A N 1
ATOM 4318 C CA . LEU A 1 518 ? 4.377 29.618 -21.676 1.00 94.81 518 LEU A CA 1
ATOM 4319 C C . LEU A 1 518 ? 5.220 30.683 -22.383 1.00 94.81 518 LEU A C 1
ATOM 4321 O O . LEU A 1 518 ? 5.243 30.748 -23.607 1.00 94.81 518 LEU A O 1
ATOM 4325 N N . THR A 1 519 ? 5.948 31.486 -21.605 1.00 95.69 519 THR A N 1
ATOM 4326 C CA . THR A 1 519 ? 6.932 32.431 -22.159 1.00 95.69 519 THR A CA 1
ATOM 4327 C C . THR A 1 519 ? 8.082 31.683 -22.834 1.00 95.69 519 THR A C 1
ATOM 4329 O O . THR A 1 519 ? 8.431 30.590 -22.385 1.00 95.69 519 THR A O 1
ATOM 4332 N N . ASP A 1 520 ? 8.716 32.285 -23.842 1.00 93.88 520 ASP A N 1
ATOM 4333 C CA . ASP A 1 520 ? 9.829 31.669 -24.588 1.00 93.88 520 ASP A CA 1
ATOM 4334 C C . ASP A 1 520 ? 10.931 31.165 -23.646 1.00 93.88 520 ASP A C 1
ATOM 4336 O O . ASP A 1 520 ? 11.288 29.994 -23.660 1.00 93.88 520 ASP A O 1
ATOM 4340 N N . LYS A 1 521 ? 11.324 31.986 -22.663 1.00 93.19 521 LYS A N 1
ATOM 4341 C CA . LYS A 1 521 ? 12.301 31.607 -21.628 1.00 93.19 521 LYS A CA 1
ATOM 4342 C C . LYS A 1 521 ? 11.916 30.340 -20.850 1.00 93.19 521 LYS A C 1
ATOM 4344 O O . LYS A 1 521 ? 12.783 29.598 -20.391 1.00 93.19 521 LYS A O 1
ATOM 4349 N N . MET A 1 522 ? 10.626 30.114 -20.610 1.00 93.75 522 MET A N 1
ATOM 4350 C CA . MET A 1 522 ? 10.142 28.919 -19.913 1.00 93.75 522 MET A CA 1
ATOM 4351 C C . MET A 1 522 ? 10.056 27.704 -20.836 1.00 93.75 522 MET A C 1
ATOM 4353 O O . MET A 1 522 ? 10.253 26.585 -20.361 1.00 93.75 522 MET A O 1
ATOM 4357 N N . GLN A 1 523 ? 9.763 27.918 -22.119 1.00 95.12 523 GLN A N 1
ATOM 4358 C CA . GLN A 1 523 ? 9.811 26.877 -23.142 1.00 95.12 523 GLN A CA 1
ATOM 4359 C C . GLN A 1 523 ? 11.252 26.394 -23.345 1.00 95.12 523 GLN A C 1
ATOM 4361 O O . GLN A 1 523 ? 11.503 25.195 -23.225 1.00 95.12 523 GLN A O 1
ATOM 4366 N N . ASP A 1 524 ? 12.200 27.320 -23.505 1.00 93.25 524 ASP A N 1
ATOM 4367 C CA . ASP A 1 524 ? 13.637 27.032 -23.600 1.00 93.25 524 ASP A CA 1
ATOM 4368 C C . ASP A 1 524 ? 14.108 26.246 -22.377 1.00 93.25 524 ASP A C 1
ATOM 4370 O O . ASP A 1 524 ? 14.715 25.185 -22.489 1.00 93.25 524 ASP A O 1
ATOM 4374 N N . LYS A 1 525 ? 13.694 26.675 -21.177 1.00 91.75 525 LYS A N 1
ATOM 4375 C CA . LYS A 1 525 ? 14.006 25.970 -19.928 1.00 91.75 525 LYS A CA 1
ATOM 4376 C C . LYS A 1 525 ? 13.536 24.512 -19.912 1.00 91.75 525 LYS A C 1
ATOM 4378 O O . LYS A 1 525 ? 14.171 23.686 -19.259 1.00 91.75 525 LYS A O 1
ATOM 4383 N N . LEU A 1 526 ? 12.422 24.187 -20.569 1.00 93.06 526 LEU A N 1
ATOM 4384 C CA . LEU A 1 526 ? 11.938 22.809 -20.675 1.00 93.06 526 LEU A CA 1
ATOM 4385 C C . LEU A 1 526 ? 12.779 21.992 -21.660 1.00 93.06 526 LEU A C 1
ATOM 4387 O O . LEU A 1 526 ? 13.072 20.838 -21.352 1.00 93.06 526 LEU A O 1
ATOM 4391 N N . TYR A 1 527 ? 13.188 22.568 -22.792 1.00 92.81 527 TYR A N 1
ATOM 4392 C CA . TYR A 1 527 ? 14.059 21.901 -23.767 1.00 92.81 527 TYR A CA 1
ATOM 4393 C C . TYR A 1 527 ? 15.484 21.690 -23.239 1.00 92.81 527 TYR A C 1
ATOM 4395 O O . TYR A 1 527 ? 16.025 20.585 -23.345 1.00 92.81 527 TYR A O 1
ATOM 4403 N N . ASP A 1 528 ? 16.038 22.709 -22.584 1.00 92.19 528 ASP A N 1
ATOM 4404 C CA . ASP A 1 528 ? 17.402 22.737 -22.051 1.00 92.19 528 ASP A CA 1
ATOM 4405 C C . ASP A 1 528 ? 17.561 21.959 -20.744 1.00 92.19 528 ASP A C 1
ATOM 4407 O O . ASP A 1 528 ? 18.683 21.746 -20.266 1.00 92.19 528 ASP A O 1
ATOM 4411 N N . PHE A 1 529 ? 16.451 21.529 -20.136 1.00 90.75 529 PHE A N 1
ATOM 4412 C CA . PHE A 1 529 ? 16.493 20.823 -18.866 1.00 90.75 529 PHE A CA 1
ATOM 4413 C C . PHE A 1 529 ? 17.327 19.545 -18.973 1.00 90.75 529 PHE A C 1
ATOM 4415 O O . PHE A 1 529 ? 17.028 18.632 -19.744 1.00 90.75 529 PHE A O 1
ATOM 4422 N N . GLN A 1 530 ? 18.364 19.469 -18.142 1.00 89.38 530 GLN A N 1
ATOM 4423 C CA . GLN A 1 530 ? 19.321 18.372 -18.142 1.00 89.38 530 GLN A CA 1
ATOM 4424 C C . GLN A 1 530 ? 18.770 17.177 -17.357 1.00 89.38 530 GLN A C 1
ATOM 4426 O O . GLN A 1 530 ? 18.757 17.164 -16.121 1.00 89.38 530 GLN A O 1
ATOM 4431 N N . LEU A 1 531 ? 18.323 16.147 -18.077 1.00 89.62 531 LEU A N 1
ATOM 4432 C CA . LEU A 1 531 ? 17.950 14.865 -17.495 1.00 89.62 531 LEU A CA 1
ATOM 4433 C C . LEU A 1 531 ? 19.189 14.088 -17.074 1.00 89.62 531 LEU A C 1
ATOM 4435 O O . LEU A 1 531 ? 20.165 13.980 -17.812 1.00 89.62 531 LEU A O 1
ATOM 4439 N N . TYR A 1 532 ? 19.099 13.478 -15.897 1.00 87.94 532 TYR A N 1
ATOM 4440 C CA . TYR A 1 532 ? 20.145 12.618 -15.368 1.00 87.94 532 TYR A CA 1
ATOM 4441 C C . TYR A 1 532 ? 19.915 11.221 -15.920 1.00 87.94 532 TYR A C 1
ATOM 4443 O O . TYR A 1 532 ? 18.997 10.519 -15.491 1.00 87.94 532 TYR A O 1
ATOM 4451 N N . ILE A 1 533 ? 20.721 10.842 -16.903 1.00 88.31 533 ILE A N 1
ATOM 4452 C CA . ILE A 1 533 ? 20.626 9.560 -17.583 1.00 88.31 533 ILE A CA 1
ATOM 4453 C C . ILE A 1 533 ? 21.658 8.609 -16.991 1.00 88.31 533 ILE A C 1
ATOM 4455 O O . ILE A 1 533 ? 22.858 8.875 -17.016 1.00 88.31 533 ILE A O 1
ATOM 4459 N N . VAL A 1 534 ? 21.181 7.482 -16.475 1.00 87.88 534 VAL A N 1
ATOM 4460 C CA . VAL A 1 534 ? 22.031 6.352 -16.109 1.00 87.88 534 VAL A CA 1
ATOM 4461 C C . VAL A 1 534 ? 21.996 5.365 -17.264 1.00 87.88 534 VAL A C 1
ATOM 4463 O O . VAL A 1 534 ? 20.997 4.674 -17.468 1.00 87.88 534 VAL A O 1
ATOM 4466 N N . GLU A 1 535 ? 23.079 5.346 -18.033 1.00 88.81 535 GLU A N 1
ATOM 4467 C CA . GLU A 1 535 ? 23.245 4.467 -19.185 1.00 88.81 535 GLU A CA 1
ATOM 4468 C C . GLU A 1 535 ? 23.891 3.144 -18.769 1.00 88.81 535 GLU A C 1
ATOM 4470 O O . GLU A 1 535 ? 24.967 3.122 -18.172 1.00 88.81 535 GLU A O 1
ATOM 4475 N N . ILE A 1 536 ? 23.231 2.037 -19.100 1.00 88.19 536 ILE A N 1
ATOM 4476 C CA . ILE A 1 536 ? 23.764 0.684 -18.959 1.00 88.19 536 ILE A CA 1
ATOM 4477 C C . ILE A 1 536 ? 24.080 0.179 -20.361 1.00 88.19 536 ILE A C 1
ATOM 4479 O O . ILE A 1 536 ? 23.177 -0.071 -21.156 1.00 88.19 536 ILE A O 1
ATOM 4483 N N . ASP A 1 537 ? 25.369 0.068 -20.668 1.00 87.25 537 ASP A N 1
ATOM 4484 C CA . ASP A 1 537 ? 25.845 -0.335 -21.990 1.00 87.25 537 ASP A CA 1
ATOM 4485 C C . ASP A 1 537 ? 25.921 -1.864 -22.101 1.00 87.25 537 ASP A C 1
ATOM 4487 O O . ASP A 1 537 ? 26.624 -2.508 -21.314 1.00 87.25 537 ASP A O 1
ATOM 4491 N N . SER A 1 538 ? 25.216 -2.436 -23.083 1.00 88.12 538 SER A N 1
ATOM 4492 C CA . SER A 1 538 ? 25.221 -3.873 -23.373 1.00 88.12 538 SER A CA 1
ATOM 4493 C C . SER A 1 538 ? 26.603 -4.402 -23.755 1.00 88.12 538 SER A C 1
ATOM 4495 O O . SER A 1 538 ? 26.892 -5.557 -23.453 1.00 88.12 538 SER A O 1
ATOM 4497 N N . TYR A 1 539 ? 27.469 -3.594 -24.380 1.00 85.00 539 TYR A N 1
ATOM 4498 C CA . TYR A 1 539 ? 28.838 -4.007 -24.713 1.00 85.00 539 TYR A CA 1
ATOM 4499 C C . TYR A 1 539 ? 29.685 -4.206 -23.455 1.00 85.00 539 TYR A C 1
ATOM 4501 O O . TYR A 1 539 ? 30.501 -5.122 -23.386 1.00 85.00 539 TYR A O 1
ATOM 4509 N N . LYS A 1 540 ? 29.474 -3.360 -22.439 1.00 83.50 540 LYS A N 1
ATOM 4510 C CA . LYS A 1 540 ? 30.172 -3.450 -21.148 1.00 83.50 540 LYS A CA 1
ATOM 4511 C C . LYS A 1 540 ? 29.538 -4.477 -20.209 1.00 83.50 540 LYS A C 1
ATOM 4513 O O . LYS A 1 540 ? 30.201 -4.930 -19.284 1.00 83.50 540 LYS A O 1
ATOM 4518 N N . ASN A 1 541 ? 28.265 -4.815 -20.424 1.00 80.88 541 ASN A N 1
ATOM 4519 C CA . ASN A 1 541 ? 27.474 -5.667 -19.537 1.00 80.88 541 ASN A CA 1
ATOM 4520 C C . ASN A 1 541 ? 26.648 -6.693 -20.349 1.00 80.88 541 ASN A C 1
ATOM 4522 O O . ASN A 1 541 ? 25.420 -6.603 -20.378 1.00 80.88 541 ASN A O 1
ATOM 4526 N N . PRO A 1 542 ? 27.285 -7.677 -21.012 1.00 80.12 542 PRO A N 1
ATOM 4527 C CA . PRO A 1 542 ? 26.600 -8.593 -21.934 1.00 80.12 542 PRO A CA 1
ATOM 4528 C C . PRO A 1 542 ? 25.570 -9.511 -21.254 1.00 80.12 542 PRO A C 1
ATOM 4530 O O . PRO A 1 542 ? 24.603 -9.927 -21.885 1.00 80.12 542 PRO A O 1
ATOM 4533 N N . SER A 1 543 ? 25.750 -9.807 -19.965 1.00 76.62 543 SER A N 1
ATOM 4534 C CA . SER A 1 543 ? 24.852 -10.662 -19.172 1.00 76.62 543 SER A CA 1
ATOM 4535 C C . SER A 1 543 ? 23.689 -9.898 -18.523 1.00 76.62 543 SER A C 1
ATOM 4537 O O . SER A 1 543 ? 22.919 -10.484 -17.762 1.00 76.62 543 SER A O 1
ATOM 4539 N N . PHE A 1 544 ? 23.583 -8.584 -18.746 1.00 82.12 544 PHE A N 1
ATOM 4540 C CA . PHE A 1 544 ? 22.579 -7.747 -18.096 1.00 82.12 544 PHE A CA 1
ATOM 4541 C C . PHE A 1 544 ? 21.195 -7.905 -18.741 1.00 82.12 544 PHE A C 1
ATOM 4543 O O . PHE A 1 544 ? 21.049 -7.774 -19.954 1.00 82.12 544 PHE A O 1
ATOM 4550 N N . ASP A 1 545 ? 20.164 -8.118 -17.916 1.00 83.62 545 ASP A N 1
ATOM 4551 C CA . ASP A 1 545 ? 18.768 -8.133 -18.363 1.00 83.62 545 ASP A CA 1
ATOM 4552 C C . ASP A 1 545 ? 18.041 -6.837 -17.943 1.00 83.62 545 ASP A C 1
ATOM 4554 O O . ASP A 1 545 ? 17.798 -6.630 -16.745 1.00 83.62 545 ASP A O 1
ATOM 4558 N N . PRO A 1 546 ? 17.642 -5.963 -18.892 1.00 88.06 546 PRO A N 1
ATOM 4559 C CA . PRO A 1 546 ? 16.900 -4.741 -18.574 1.00 88.06 546 PRO A CA 1
ATOM 4560 C C . PRO A 1 546 ? 15.551 -5.015 -17.893 1.00 88.06 546 PRO A C 1
ATOM 4562 O O . PRO A 1 546 ? 15.105 -4.205 -17.075 1.00 88.06 546 PRO A O 1
ATOM 4565 N N . ILE A 1 547 ? 14.919 -6.166 -18.159 1.00 89.06 547 ILE A N 1
ATOM 4566 C CA . ILE A 1 547 ? 13.646 -6.550 -17.533 1.00 89.06 547 ILE A CA 1
ATOM 4567 C C . ILE A 1 547 ? 13.843 -6.808 -16.035 1.00 89.06 547 ILE A C 1
ATOM 4569 O O . ILE A 1 547 ? 13.028 -6.362 -15.222 1.00 89.06 547 ILE A O 1
ATOM 4573 N N . ASP A 1 548 ? 14.929 -7.487 -15.651 1.00 83.31 548 ASP A N 1
ATOM 4574 C CA . ASP A 1 548 ? 15.233 -7.752 -14.240 1.00 83.31 548 ASP A CA 1
ATOM 4575 C C . ASP A 1 548 ? 15.468 -6.439 -13.483 1.00 83.31 548 ASP A C 1
ATOM 4577 O O . ASP A 1 548 ? 14.885 -6.239 -12.415 1.00 83.31 548 ASP A O 1
ATOM 4581 N N . LEU A 1 549 ? 16.212 -5.481 -14.059 1.00 85.56 549 LEU A N 1
ATOM 4582 C CA . LEU A 1 549 ? 16.375 -4.160 -13.440 1.00 85.56 549 LEU A CA 1
ATOM 4583 C C . LEU A 1 549 ? 15.038 -3.417 -13.317 1.00 85.56 549 LEU A C 1
ATOM 4585 O O . LEU A 1 549 ? 14.736 -2.883 -12.246 1.00 85.56 549 LEU A O 1
ATOM 4589 N N . PHE A 1 550 ? 14.215 -3.405 -14.371 1.00 87.94 550 PHE A N 1
ATOM 4590 C CA . PHE A 1 550 ? 12.888 -2.787 -14.327 1.00 87.94 550 PHE A CA 1
ATOM 4591 C C . PHE A 1 550 ? 12.038 -3.356 -13.184 1.00 87.94 550 PHE A C 1
ATOM 4593 O O . PHE A 1 550 ? 11.463 -2.592 -12.399 1.00 87.94 550 PHE A O 1
ATOM 4600 N N . ILE A 1 551 ? 12.004 -4.687 -13.047 1.00 83.75 551 ILE A N 1
ATOM 4601 C CA . ILE A 1 551 ? 11.287 -5.378 -11.972 1.00 83.75 551 ILE A CA 1
ATOM 4602 C C . ILE A 1 551 ? 11.905 -5.043 -10.611 1.00 83.75 551 ILE A C 1
ATOM 4604 O O . ILE A 1 551 ? 11.161 -4.724 -9.693 1.00 83.75 551 ILE A O 1
ATOM 4608 N N . ARG A 1 552 ? 13.230 -5.038 -10.440 1.00 81.56 552 ARG A N 1
ATOM 4609 C CA . ARG A 1 552 ? 13.871 -4.714 -9.146 1.00 81.56 552 ARG A CA 1
ATOM 4610 C C . ARG A 1 552 ? 13.572 -3.295 -8.671 1.00 81.56 552 ARG A C 1
ATOM 4612 O O . ARG A 1 552 ? 13.295 -3.080 -7.484 1.00 81.56 552 ARG A O 1
ATOM 4619 N N . LEU A 1 553 ? 13.589 -2.334 -9.596 1.00 81.50 553 LEU A N 1
ATOM 4620 C CA . LEU A 1 553 ? 13.267 -0.935 -9.317 1.00 81.50 553 LEU A CA 1
ATOM 4621 C C . LEU A 1 553 ? 11.788 -0.754 -8.939 1.00 81.50 553 LEU A C 1
ATOM 4623 O O . LEU A 1 553 ? 11.473 0.065 -8.073 1.00 81.50 553 LEU A O 1
ATOM 4627 N N . ASN A 1 554 ? 10.889 -1.545 -9.535 1.00 79.44 554 ASN A N 1
ATOM 4628 C CA . ASN A 1 554 ? 9.446 -1.319 -9.454 1.00 79.44 554 ASN A CA 1
ATOM 4629 C C . ASN A 1 554 ? 8.627 -2.395 -8.703 1.00 79.44 554 ASN A C 1
ATOM 4631 O O . ASN A 1 554 ? 7.440 -2.176 -8.456 1.00 79.44 554 ASN A O 1
ATOM 4635 N N . ASP A 1 555 ? 9.197 -3.535 -8.305 1.00 72.00 555 ASP A N 1
ATOM 4636 C CA . ASP A 1 555 ? 8.488 -4.602 -7.584 1.00 72.00 555 ASP A CA 1
ATOM 4637 C C . ASP A 1 555 ? 8.378 -4.304 -6.085 1.00 72.00 555 ASP A C 1
ATOM 4639 O O . ASP A 1 555 ? 9.285 -3.760 -5.442 1.00 72.00 555 ASP A O 1
ATOM 4643 N N . LYS A 1 556 ? 7.228 -4.678 -5.512 1.00 69.12 556 LYS A N 1
ATOM 4644 C CA . LYS A 1 556 ? 6.793 -4.326 -4.151 1.00 69.12 556 LYS A CA 1
ATOM 4645 C C . LYS A 1 556 ? 7.108 -2.864 -3.807 1.00 69.12 556 LYS A C 1
ATOM 4647 O O . LYS A 1 556 ? 7.869 -2.607 -2.863 1.00 69.12 556 LYS A O 1
ATOM 4652 N N . PRO A 1 557 ? 6.546 -1.885 -4.532 1.00 69.69 557 PRO A N 1
ATOM 4653 C CA . PRO A 1 557 ? 6.672 -0.506 -4.111 1.00 69.69 557 PRO A CA 1
ATOM 4654 C C . PRO A 1 557 ? 6.008 -0.389 -2.741 1.00 69.69 557 PRO A C 1
ATOM 4656 O O . PRO A 1 557 ? 4.888 -0.861 -2.533 1.00 69.69 557 PRO A O 1
ATOM 4659 N N . TYR A 1 558 ? 6.688 0.256 -1.804 1.00 76.50 558 TYR A N 1
ATOM 4660 C CA . TYR A 1 558 ? 6.106 0.660 -0.531 1.00 76.50 558 TYR A CA 1
ATOM 4661 C C . TYR A 1 558 ? 5.765 2.148 -0.631 1.00 76.50 558 TYR A C 1
ATOM 4663 O O . TYR A 1 558 ? 6.471 2.961 -0.038 1.00 76.50 558 TYR A O 1
ATOM 4671 N N . PRO A 1 559 ? 4.751 2.571 -1.409 1.00 81.50 559 PRO A N 1
ATOM 4672 C CA . PRO A 1 559 ? 4.431 3.983 -1.513 1.00 81.50 559 PRO A CA 1
ATOM 4673 C C . PRO A 1 559 ? 3.859 4.474 -0.184 1.00 81.50 559 PRO A C 1
ATOM 4675 O O . PRO A 1 559 ? 3.280 3.705 0.599 1.00 81.50 559 PRO A O 1
ATOM 4678 N N . ILE A 1 560 ? 4.025 5.768 0.070 1.00 83.25 560 ILE A N 1
ATOM 4679 C CA . ILE A 1 560 ? 3.317 6.445 1.154 1.00 83.25 560 ILE A CA 1
ATOM 4680 C C . ILE A 1 560 ? 1.821 6.283 0.889 1.00 83.25 560 ILE A C 1
ATOM 4682 O O . ILE A 1 560 ? 1.330 6.559 -0.209 1.00 83.25 560 ILE A O 1
ATOM 4686 N N . LYS A 1 561 ? 1.092 5.758 1.874 1.00 84.25 561 LYS A N 1
ATOM 4687 C CA . LYS A 1 561 ? -0.332 5.480 1.706 1.00 84.25 561 LYS A CA 1
ATOM 4688 C C . LYS A 1 561 ? -1.105 6.798 1.675 1.00 84.25 561 LYS A C 1
ATOM 4690 O O . LYS A 1 561 ? -0.976 7.625 2.573 1.00 84.25 561 LYS A O 1
ATOM 4695 N N . GLN A 1 562 ? -1.940 6.988 0.658 1.00 84.12 562 GLN A N 1
ATOM 4696 C CA . GLN A 1 562 ? -2.800 8.169 0.584 1.00 84.12 562 GLN A CA 1
ATOM 4697 C C . GLN A 1 562 ? -3.795 8.207 1.747 1.00 84.12 562 GLN A C 1
ATOM 4699 O O . GLN A 1 562 ? -4.308 7.165 2.163 1.00 84.12 562 GLN A O 1
ATOM 4704 N N . ASN A 1 563 ? -4.101 9.415 2.229 1.00 88.38 563 ASN A N 1
ATOM 4705 C CA . ASN A 1 563 ? -5.016 9.652 3.354 1.00 88.38 563 ASN A CA 1
ATOM 4706 C C . ASN A 1 563 ? -4.650 8.824 4.605 1.00 88.38 563 ASN A C 1
ATOM 4708 O O . ASN A 1 563 ? -5.525 8.226 5.234 1.00 88.38 563 ASN A O 1
ATOM 4712 N N . SER A 1 564 ? -3.354 8.737 4.906 1.00 92.00 564 SER A N 1
ATOM 4713 C CA . SER A 1 564 ? -2.807 8.063 6.087 1.00 92.00 564 SER A CA 1
ATOM 4714 C C . SER A 1 564 ? -1.876 8.998 6.848 1.00 92.00 564 SER A C 1
ATOM 4716 O O . SER A 1 564 ? -1.414 10.001 6.289 1.00 92.00 564 SER A O 1
ATOM 4718 N N . PHE A 1 565 ? -1.538 8.634 8.086 1.00 93.44 565 PHE A N 1
ATOM 4719 C CA . PHE A 1 565 ? -0.615 9.435 8.883 1.00 93.44 565 PHE A CA 1
ATOM 4720 C C . PHE A 1 565 ? 0.787 9.517 8.267 1.00 93.44 565 PHE A C 1
ATOM 4722 O O . PHE A 1 565 ? 1.404 10.572 8.346 1.00 93.44 565 PHE A O 1
ATOM 4729 N N . GLU A 1 566 ? 1.256 8.483 7.555 1.00 91.12 566 GLU A N 1
ATOM 4730 C CA . GLU A 1 566 ? 2.531 8.548 6.815 1.00 91.12 566 GLU A CA 1
ATOM 4731 C C . GLU A 1 566 ? 2.581 9.737 5.849 1.00 91.12 566 GLU A C 1
ATOM 4733 O O . GLU A 1 566 ? 3.624 10.359 5.678 1.00 91.12 566 GLU A O 1
ATOM 4738 N N . MET A 1 567 ? 1.451 10.033 5.197 1.00 88.81 567 MET A N 1
ATOM 4739 C CA . MET A 1 567 ? 1.340 11.152 4.271 1.00 88.81 567 MET A CA 1
ATOM 4740 C C . MET A 1 567 ? 1.223 12.467 5.033 1.00 88.81 567 MET A C 1
ATOM 4742 O O . MET A 1 567 ? 1.940 13.409 4.723 1.00 88.81 567 MET A O 1
ATOM 4746 N N . TRP A 1 568 ? 0.341 12.540 6.028 1.00 91.00 568 TRP A N 1
ATOM 4747 C CA . TRP A 1 568 ? 0.103 13.762 6.802 1.00 91.00 568 TRP A CA 1
ATOM 4748 C C . TRP A 1 568 ? 1.357 14.243 7.529 1.00 91.00 568 TRP A C 1
ATOM 4750 O O . TRP A 1 568 ? 1.670 15.426 7.483 1.00 91.00 568 TRP A O 1
ATOM 4760 N N . ASN A 1 569 ? 2.137 13.318 8.085 1.00 92.06 569 ASN A N 1
ATOM 4761 C CA . ASN A 1 569 ? 3.411 13.594 8.745 1.00 92.06 569 ASN A CA 1
ATOM 4762 C C . ASN A 1 569 ? 4.407 14.364 7.856 1.00 92.06 569 ASN A C 1
ATOM 4764 O O . ASN A 1 569 ? 5.259 15.073 8.381 1.00 92.06 569 ASN A O 1
ATOM 4768 N N . SER A 1 570 ? 4.279 14.263 6.528 1.00 86.50 570 SER A N 1
ATOM 4769 C CA . SER A 1 570 ? 5.188 14.916 5.580 1.00 86.50 570 SER A CA 1
ATOM 4770 C C . SER A 1 570 ? 4.854 16.365 5.227 1.00 86.50 570 SER A C 1
ATOM 4772 O O . SER A 1 570 ? 5.723 17.064 4.721 1.00 86.50 570 SER A O 1
ATOM 4774 N N . TRP A 1 571 ? 3.624 16.831 5.453 1.00 85.62 571 TRP A N 1
ATOM 4775 C CA . TRP A 1 571 ? 3.199 18.165 4.997 1.00 85.62 571 TRP A CA 1
ATOM 4776 C C . TRP A 1 571 ? 2.361 18.942 6.009 1.00 85.62 571 TRP A C 1
ATOM 4778 O O . TRP A 1 571 ? 2.261 20.159 5.886 1.00 85.62 571 TRP A O 1
ATOM 4788 N N . VAL A 1 572 ? 1.768 18.275 7.001 1.00 89.12 572 VAL A N 1
ATOM 4789 C CA . VAL A 1 572 ? 1.025 18.951 8.068 1.00 89.12 572 VAL A CA 1
ATOM 4790 C C . VAL A 1 572 ? 1.987 19.766 8.932 1.00 89.12 572 VAL A C 1
ATOM 4792 O O . VAL A 1 572 ? 3.188 19.484 9.031 1.00 89.12 572 VAL A O 1
ATOM 4795 N N . ASP A 1 573 ? 1.427 20.801 9.549 1.00 88.25 573 ASP A N 1
ATOM 4796 C CA . ASP A 1 573 ? 2.091 21.648 10.527 1.00 88.25 573 ASP A CA 1
ATOM 4797 C C . ASP A 1 573 ? 2.825 20.825 11.609 1.00 88.25 573 ASP A C 1
ATOM 4799 O O . ASP A 1 573 ? 2.313 19.833 12.147 1.00 88.25 573 ASP A O 1
ATOM 4803 N N . LYS A 1 574 ? 4.060 21.241 11.911 1.00 89.75 574 LYS A N 1
ATOM 4804 C CA . LYS A 1 574 ? 4.972 20.537 12.822 1.00 89.75 574 LYS A CA 1
ATOM 4805 C C . LYS A 1 574 ? 4.412 20.443 14.242 1.00 89.75 574 LYS A C 1
ATOM 4807 O O . LYS A 1 574 ? 4.612 19.420 14.894 1.00 89.75 574 LYS A O 1
ATOM 4812 N N . GLU A 1 575 ? 3.702 21.464 14.712 1.00 92.06 575 GLU A N 1
ATOM 4813 C CA . GLU A 1 575 ? 3.111 21.508 16.049 1.00 92.06 575 GLU A CA 1
ATOM 4814 C C . GLU A 1 575 ? 2.015 20.447 16.194 1.00 92.06 575 GLU A C 1
ATOM 4816 O O . GLU A 1 575 ? 2.006 19.681 17.160 1.00 92.06 575 GLU A O 1
ATOM 4821 N N . ILE A 1 576 ? 1.133 20.335 15.194 1.00 94.69 576 ILE A N 1
ATOM 4822 C CA . ILE A 1 576 ? 0.072 19.317 15.163 1.00 94.69 576 ILE A CA 1
ATOM 4823 C C . ILE A 1 576 ? 0.682 17.911 15.178 1.00 94.69 576 ILE A C 1
ATOM 4825 O O . ILE A 1 576 ? 0.302 17.072 15.998 1.00 94.69 576 ILE A O 1
ATOM 4829 N N . ILE A 1 577 ? 1.652 17.655 14.294 1.00 94.62 577 ILE A N 1
ATOM 4830 C CA . ILE A 1 577 ? 2.321 16.352 14.190 1.00 94.62 577 ILE A CA 1
ATOM 4831 C C . ILE A 1 577 ? 3.059 15.995 15.482 1.00 94.62 577 ILE A C 1
ATOM 4833 O O . ILE A 1 577 ? 2.948 14.860 15.954 1.00 94.62 577 ILE A O 1
ATOM 4837 N N . SER A 1 578 ? 3.776 16.954 16.072 1.00 94.94 578 SER A N 1
ATOM 4838 C CA . SER A 1 578 ? 4.484 16.768 17.338 1.00 94.94 578 SER A CA 1
ATOM 4839 C C . SER A 1 578 ? 3.512 16.412 18.463 1.00 94.94 578 SER A C 1
ATOM 4841 O O . SER A 1 578 ? 3.697 15.399 19.132 1.00 94.94 578 SER A O 1
ATOM 4843 N N . ASN A 1 579 ? 2.406 17.149 18.607 1.00 96.75 579 ASN A N 1
ATOM 4844 C CA . ASN A 1 579 ? 1.399 16.882 19.638 1.00 96.75 579 ASN A CA 1
ATOM 4845 C C . ASN A 1 579 ? 0.731 15.507 19.483 1.00 96.75 579 ASN A C 1
ATOM 4847 O O . ASN A 1 579 ? 0.518 14.814 20.480 1.00 96.75 579 ASN A O 1
ATOM 4851 N N . ILE A 1 580 ? 0.445 15.070 18.251 1.00 97.38 580 ILE A N 1
ATOM 4852 C CA . ILE A 1 580 ? -0.093 13.724 17.997 1.00 97.38 580 ILE A CA 1
ATOM 4853 C C . ILE A 1 580 ? 0.929 12.649 18.378 1.00 97.38 580 ILE A C 1
ATOM 4855 O O . ILE A 1 580 ? 0.567 11.670 19.030 1.00 97.38 580 ILE A O 1
ATOM 4859 N N . LYS A 1 581 ? 2.205 12.823 18.010 1.00 95.81 581 LYS A N 1
ATOM 4860 C CA . LYS A 1 581 ? 3.279 11.877 18.351 1.00 95.81 581 LYS A CA 1
ATOM 4861 C C . LYS A 1 581 ? 3.541 11.815 19.854 1.00 95.81 581 LYS A C 1
ATOM 4863 O O . LYS A 1 581 ? 3.693 10.717 20.387 1.00 95.81 581 LYS A O 1
ATOM 4868 N N . THR A 1 582 ? 3.533 12.956 20.538 1.00 97.19 582 THR A N 1
ATOM 4869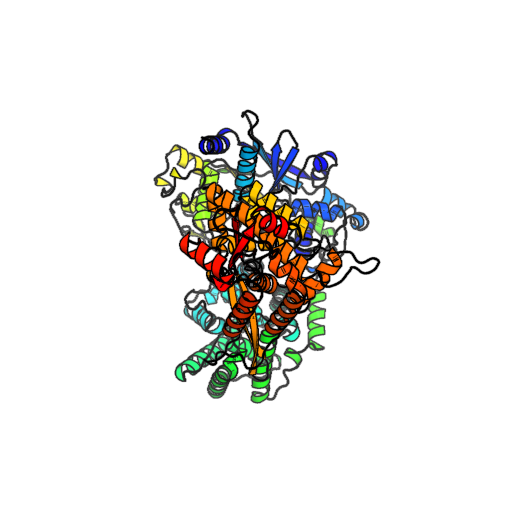 C CA . THR A 1 582 ? 3.648 13.040 21.999 1.00 97.19 582 THR A CA 1
ATOM 4870 C C . THR A 1 582 ? 2.499 12.297 22.667 1.00 97.19 582 THR A C 1
ATOM 4872 O O . THR A 1 582 ? 2.746 11.388 23.458 1.00 97.19 582 THR A O 1
ATOM 4875 N N . LEU A 1 583 ? 1.251 12.578 22.272 1.00 97.25 583 LEU A N 1
ATOM 4876 C CA . LEU A 1 583 ? 0.087 11.861 22.793 1.00 97.25 583 LEU A CA 1
ATOM 4877 C C . LEU A 1 583 ? 0.166 10.358 22.491 1.00 97.25 583 LEU A C 1
ATOM 4879 O O . LEU A 1 583 ? -0.123 9.540 23.359 1.00 97.25 583 LEU A O 1
ATOM 4883 N N . LYS A 1 584 ? 0.610 9.967 21.290 1.00 95.38 584 LYS A N 1
ATOM 4884 C CA . LYS A 1 584 ? 0.835 8.557 20.955 1.00 95.38 584 LYS A CA 1
ATOM 4885 C C . LYS A 1 584 ? 1.825 7.916 21.915 1.00 95.38 584 LYS A C 1
ATOM 4887 O O . LYS A 1 584 ? 1.542 6.832 22.407 1.00 95.38 584 LYS A O 1
ATOM 4892 N N . ASN A 1 585 ? 2.970 8.546 22.165 1.00 95.00 585 ASN A N 1
ATOM 4893 C CA . ASN A 1 585 ? 4.016 7.990 23.024 1.00 95.00 585 ASN A CA 1
ATOM 4894 C C . ASN A 1 585 ? 3.543 7.838 24.476 1.00 95.00 585 ASN A C 1
ATOM 4896 O O . ASN A 1 585 ? 3.799 6.800 25.079 1.00 95.00 585 ASN A O 1
ATOM 4900 N N . GLU A 1 586 ? 2.792 8.812 25.003 1.00 95.31 586 GLU A N 1
ATOM 4901 C CA . GLU A 1 586 ? 2.168 8.727 26.334 1.00 95.31 586 GLU A CA 1
ATOM 4902 C C . GLU A 1 586 ? 1.193 7.540 26.450 1.00 95.31 586 GLU A C 1
ATOM 4904 O O . GLU A 1 586 ? 1.087 6.897 27.495 1.00 95.31 586 GLU A O 1
ATOM 4909 N N . LEU A 1 587 ? 0.457 7.251 25.375 1.00 94.69 587 LEU A N 1
ATOM 4910 C CA . LEU A 1 587 ? -0.591 6.231 25.339 1.00 94.69 587 LEU A CA 1
ATOM 4911 C C . LEU A 1 587 ? -0.084 4.834 24.967 1.00 94.69 587 LEU A C 1
ATOM 4913 O O . LEU A 1 587 ? -0.680 3.832 25.372 1.00 94.69 587 LEU A O 1
ATOM 4917 N N . TYR A 1 588 ? 1.022 4.762 24.225 1.00 94.06 588 TYR A N 1
ATOM 4918 C CA . TYR A 1 588 ? 1.554 3.548 23.612 1.00 94.06 588 TYR A CA 1
ATOM 4919 C C . TYR A 1 588 ? 1.699 2.345 24.558 1.00 94.06 588 TYR A C 1
ATOM 4921 O O . TYR A 1 588 ? 1.372 1.246 24.108 1.00 94.06 588 TYR A O 1
ATOM 4929 N N . PRO A 1 589 ? 2.101 2.481 25.842 1.00 93.38 589 PRO A N 1
ATOM 4930 C CA . PRO A 1 589 ? 2.263 1.325 26.728 1.00 93.38 589 PRO A CA 1
ATOM 4931 C C . PRO A 1 589 ? 1.024 0.422 26.839 1.00 93.38 589 PRO A C 1
ATOM 4933 O O . PRO A 1 589 ? 1.160 -0.794 26.947 1.00 93.38 589 PRO A O 1
ATOM 4936 N N . TRP A 1 590 ? -0.188 0.981 26.744 1.00 94.44 590 TRP A N 1
ATOM 4937 C CA . TRP A 1 590 ? -1.431 0.213 26.898 1.00 94.44 590 TRP A CA 1
ATOM 4938 C C . TRP A 1 590 ? -2.450 0.454 25.775 1.00 94.44 590 TRP A C 1
ATOM 4940 O O . TRP A 1 590 ? -3.149 -0.481 25.373 1.00 94.44 590 TRP A O 1
ATOM 4950 N N . PHE A 1 591 ? -2.504 1.662 25.206 1.00 95.19 591 PHE A N 1
ATOM 4951 C CA . PHE A 1 591 ? -3.465 2.068 24.179 1.00 95.19 591 PHE A CA 1
ATOM 4952 C C . PHE A 1 591 ? -2.802 2.142 22.796 1.00 95.19 591 PHE A C 1
ATOM 4954 O O . PHE A 1 591 ? -2.299 3.174 22.358 1.00 95.19 591 PHE A O 1
ATOM 4961 N N . HIS A 1 592 ? -2.805 1.008 22.099 1.00 92.94 592 HIS A N 1
ATOM 4962 C CA . HIS A 1 592 ? -2.250 0.853 20.753 1.00 92.94 592 HIS A CA 1
ATOM 4963 C C . HIS A 1 592 ? -3.016 -0.221 19.973 1.00 92.94 592 HIS A C 1
ATOM 4965 O O . HIS A 1 592 ? -3.595 -1.132 20.565 1.00 92.94 592 HIS A O 1
ATOM 4971 N N . ILE A 1 593 ? -2.985 -0.160 18.643 1.00 90.25 593 ILE A N 1
ATOM 4972 C CA . ILE A 1 593 ? -3.557 -1.186 17.756 1.00 90.25 593 ILE A CA 1
ATOM 4973 C C . ILE A 1 593 ? -2.608 -2.375 17.637 1.00 90.25 593 ILE A C 1
ATOM 4975 O O . ILE A 1 593 ? -3.026 -3.529 17.671 1.00 90.25 593 ILE A O 1
ATOM 4979 N N . LYS A 1 594 ? -1.320 -2.093 17.471 1.00 82.38 594 LYS A N 1
ATOM 4980 C CA . LYS A 1 594 ? -0.284 -3.100 17.280 1.00 82.38 594 LYS A CA 1
ATOM 4981 C C . LYS A 1 594 ? 0.906 -2.743 18.153 1.00 82.38 594 LYS A C 1
ATOM 4983 O O . LYS A 1 594 ? 1.356 -1.599 18.133 1.00 82.38 594 LYS A O 1
ATOM 4988 N N . THR A 1 595 ? 1.389 -3.721 18.908 1.00 82.00 595 THR A N 1
ATOM 4989 C CA . THR A 1 595 ? 2.663 -3.612 19.612 1.00 82.00 595 THR A CA 1
ATOM 4990 C C . THR A 1 595 ? 3.782 -3.883 18.613 1.00 82.00 595 THR A C 1
ATOM 4992 O O . THR A 1 595 ? 3.779 -4.910 17.933 1.00 82.00 595 THR A O 1
ATOM 4995 N N . ILE A 1 596 ? 4.732 -2.964 18.516 1.00 79.31 596 ILE A N 1
ATOM 4996 C CA . ILE A 1 596 ? 6.011 -3.188 17.847 1.00 79.31 596 ILE A CA 1
ATOM 4997 C C . ILE A 1 596 ? 6.913 -3.862 18.877 1.00 79.31 596 ILE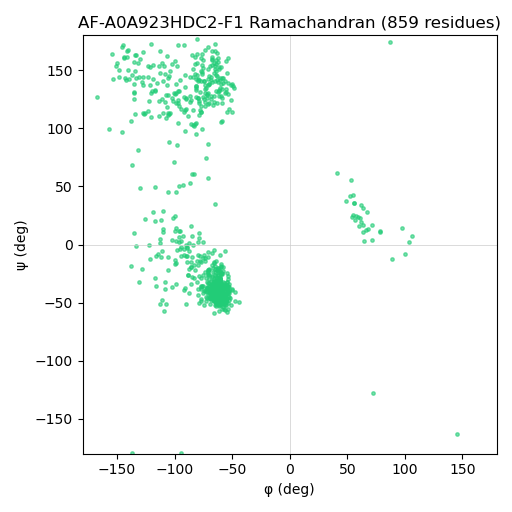 A C 1
ATOM 4999 O O . ILE A 1 596 ? 7.357 -3.226 19.829 1.00 79.31 596 ILE A O 1
ATOM 5003 N N . THR A 1 597 ? 7.088 -5.174 18.733 1.00 73.75 597 THR A N 1
ATOM 5004 C CA . THR A 1 597 ? 7.874 -6.010 19.659 1.00 73.75 597 THR A CA 1
ATOM 5005 C C . THR A 1 597 ? 9.244 -6.336 19.089 1.00 73.75 597 THR A C 1
ATOM 5007 O O . THR A 1 597 ? 10.234 -6.378 19.813 1.00 73.75 597 THR A O 1
ATOM 5010 N N . LYS A 1 598 ? 9.314 -6.542 17.773 1.00 74.19 598 LYS A N 1
ATOM 5011 C CA . LYS A 1 598 ? 10.542 -6.826 17.034 1.00 74.19 598 LYS A CA 1
ATOM 5012 C C . LYS A 1 598 ? 10.850 -5.654 16.116 1.00 74.19 598 LYS A C 1
ATOM 5014 O O . LYS A 1 598 ? 9.939 -5.084 15.524 1.00 74.19 598 LYS A O 1
ATOM 5019 N N . LYS A 1 599 ? 12.133 -5.374 15.868 1.00 69.94 599 LYS A N 1
ATOM 5020 C CA . LYS A 1 599 ? 12.550 -4.405 14.830 1.00 69.94 599 LYS A CA 1
ATOM 5021 C C . LYS A 1 599 ? 12.067 -4.791 13.419 1.00 69.94 599 LYS A C 1
ATOM 5023 O O . LYS A 1 599 ? 12.021 -3.962 12.518 1.00 69.94 599 LYS A O 1
ATOM 5028 N N . SER A 1 600 ? 11.710 -6.060 13.198 1.00 68.19 600 SER A N 1
ATOM 5029 C CA . SER A 1 600 ? 11.088 -6.552 11.959 1.00 68.19 600 SER A CA 1
ATOM 5030 C C . SER A 1 600 ? 9.599 -6.212 11.835 1.00 68.19 600 SER A C 1
ATOM 5032 O O . SER A 1 600 ? 9.024 -6.383 10.758 1.00 68.19 600 SER A O 1
ATOM 5034 N N . ASP A 1 601 ? 8.941 -5.800 12.921 1.00 74.88 601 ASP A N 1
ATOM 5035 C CA . ASP A 1 601 ? 7.518 -5.499 12.894 1.00 74.88 601 ASP A CA 1
ATOM 5036 C C . ASP A 1 601 ? 7.282 -4.226 12.086 1.00 74.88 601 ASP A C 1
ATOM 5038 O O . ASP A 1 601 ? 7.778 -3.153 12.406 1.00 74.88 601 ASP A O 1
ATOM 5042 N N . ARG A 1 602 ? 6.474 -4.346 11.030 1.00 82.31 602 ARG A N 1
ATOM 5043 C CA . ARG A 1 602 ? 6.055 -3.188 10.239 1.00 82.31 602 ARG A CA 1
ATOM 5044 C C . ARG A 1 602 ? 5.266 -2.209 11.109 1.00 82.31 602 ARG A C 1
ATOM 5046 O O . ARG A 1 602 ? 4.250 -2.617 11.684 1.00 82.31 602 ARG A O 1
ATOM 5053 N N . ASP A 1 603 ? 5.687 -0.951 11.088 1.00 86.12 603 ASP A N 1
ATOM 5054 C CA . ASP A 1 603 ? 4.999 0.188 11.687 1.00 86.12 603 ASP A CA 1
ATOM 5055 C C . ASP A 1 603 ? 4.676 1.216 10.597 1.00 86.12 603 ASP A C 1
ATOM 5057 O O . ASP A 1 603 ? 5.571 1.848 10.034 1.00 86.12 603 ASP A O 1
ATOM 5061 N N . ARG A 1 604 ? 3.393 1.355 10.254 1.00 89.06 604 ARG A N 1
ATOM 5062 C CA . ARG A 1 604 ? 2.920 2.348 9.280 1.00 89.06 604 ARG A CA 1
ATOM 5063 C C . ARG A 1 604 ? 2.307 3.567 9.968 1.00 89.06 604 ARG A C 1
ATOM 5065 O O . ARG A 1 604 ? 1.516 4.272 9.347 1.00 89.06 604 ARG A O 1
ATOM 5072 N N . MET A 1 605 ? 2.662 3.819 11.228 1.00 92.56 605 MET A N 1
ATOM 5073 C CA . MET A 1 605 ? 2.112 4.907 12.038 1.00 92.56 605 MET A CA 1
ATOM 5074 C C . MET A 1 605 ? 0.595 4.759 12.241 1.00 92.56 605 MET A C 1
ATOM 5076 O O . MET A 1 605 ? -0.156 5.738 12.263 1.00 92.56 605 MET A O 1
ATOM 5080 N N . GLU A 1 606 ? 0.107 3.513 12.346 1.00 92.44 606 GLU A N 1
ATOM 5081 C CA . GLU A 1 606 ? -1.326 3.240 12.507 1.00 92.44 606 GLU A CA 1
ATOM 5082 C C . GLU A 1 606 ? -1.884 3.792 13.829 1.00 92.44 606 GLU A C 1
ATOM 5084 O O . GLU A 1 606 ? -3.063 4.144 13.901 1.00 92.44 606 GLU A O 1
ATOM 5089 N N . ASN A 1 607 ? -1.051 3.891 14.871 1.00 93.81 607 ASN A N 1
ATOM 5090 C CA . ASN A 1 607 ? -1.445 4.443 16.169 1.00 93.81 607 ASN A CA 1
ATOM 5091 C C . ASN A 1 607 ? -1.641 5.968 16.093 1.00 93.81 607 ASN A C 1
ATOM 5093 O O . ASN A 1 607 ? -2.617 6.500 16.620 1.00 93.81 607 ASN A O 1
ATOM 5097 N N . GLU A 1 608 ? -0.762 6.673 15.385 1.00 95.69 608 GLU A N 1
ATOM 5098 C CA . GLU A 1 608 ? -0.905 8.097 15.095 1.00 95.69 608 GLU A CA 1
ATOM 5099 C C . GLU A 1 608 ? -2.111 8.362 14.182 1.00 95.69 608 GLU A C 1
ATOM 5101 O O . GLU A 1 608 ? -2.862 9.320 14.391 1.00 95.69 608 GLU A O 1
ATOM 5106 N N . GLU A 1 609 ? -2.359 7.480 13.206 1.00 95.94 609 GLU A N 1
ATOM 5107 C CA . GLU A 1 609 ? -3.549 7.543 12.351 1.00 95.94 609 GLU A CA 1
ATOM 5108 C C . GLU A 1 609 ? -4.844 7.383 13.164 1.00 95.94 609 GLU A C 1
ATOM 5110 O O . GLU A 1 609 ? -5.829 8.072 12.886 1.00 95.94 609 GLU A O 1
ATOM 5115 N N . LEU A 1 610 ? -4.850 6.522 14.188 1.00 95.56 610 LEU A N 1
ATOM 5116 C CA . LEU A 1 610 ? -5.982 6.360 15.103 1.00 95.56 610 LEU A CA 1
ATOM 5117 C C . LEU A 1 610 ? -6.265 7.639 15.890 1.00 95.56 610 LEU A C 1
ATOM 5119 O O . LEU A 1 610 ? -7.403 8.104 15.893 1.00 95.56 610 LEU A O 1
ATOM 5123 N N . ILE A 1 611 ? -5.239 8.231 16.503 1.00 96.81 611 ILE A N 1
ATOM 5124 C CA . ILE A 1 611 ? -5.378 9.483 17.261 1.00 96.81 611 ILE A CA 1
ATOM 5125 C C . ILE A 1 611 ? -5.885 10.600 16.348 1.00 96.81 611 ILE A C 1
ATOM 5127 O O . ILE A 1 611 ? -6.845 11.283 16.688 1.00 96.81 611 ILE A O 1
ATOM 5131 N N . THR A 1 612 ? -5.317 10.725 15.147 1.00 96.94 612 THR A N 1
ATOM 5132 C CA . THR A 1 612 ? -5.757 11.716 14.151 1.00 96.94 612 THR A CA 1
ATOM 5133 C C . THR A 1 612 ? -7.205 11.487 13.720 1.00 96.94 612 THR A C 1
ATOM 5135 O O . THR A 1 612 ? -7.970 12.436 13.554 1.00 96.94 612 THR A O 1
ATOM 5138 N N . SER A 1 613 ? -7.609 10.221 13.569 1.00 95.94 613 SER A N 1
ATOM 5139 C CA . SER A 1 613 ? -8.996 9.863 13.269 1.00 95.94 613 SER A CA 1
ATOM 5140 C C . SER A 1 613 ? -9.935 10.273 14.403 1.00 95.94 613 SER A C 1
ATOM 5142 O O . SER A 1 613 ? -11.020 10.771 14.124 1.00 95.94 613 SER A O 1
ATOM 5144 N N . PHE A 1 614 ? -9.535 10.108 15.666 1.00 95.38 614 PHE A N 1
ATOM 5145 C CA . PHE A 1 614 ? -10.327 10.583 16.800 1.00 95.38 614 PHE A CA 1
ATOM 5146 C C . PHE A 1 614 ? -10.403 12.104 16.870 1.00 95.38 614 PHE A C 1
ATOM 5148 O O . PHE A 1 614 ? -11.490 12.621 17.089 1.00 95.38 614 PHE A O 1
ATOM 5155 N N . CYS A 1 615 ? -9.314 12.826 16.591 1.00 95.69 615 CYS A N 1
ATOM 5156 C CA . CYS A 1 615 ? -9.347 14.287 16.478 1.00 95.69 615 CYS A CA 1
ATOM 5157 C C . CYS A 1 615 ? -10.383 14.739 15.438 1.00 95.69 615 CYS A C 1
ATOM 5159 O O . CYS A 1 615 ? -11.231 15.579 15.726 1.00 95.69 615 CYS A O 1
ATOM 5161 N N . TYR A 1 616 ? -10.386 14.109 14.258 1.00 94.75 616 TYR A N 1
ATOM 5162 C CA . TYR A 1 616 ? -11.394 14.359 13.224 1.00 94.75 616 TYR A CA 1
ATOM 5163 C C . TYR A 1 616 ? -12.826 14.078 13.707 1.00 94.75 616 TYR A C 1
ATOM 5165 O O . TYR A 1 616 ? -13.736 14.857 13.431 1.00 94.75 616 TYR A O 1
ATOM 5173 N N . VAL A 1 617 ? -13.029 12.981 14.441 1.00 92.94 617 VAL A N 1
ATOM 5174 C CA . VAL A 1 617 ? -14.336 12.620 15.006 1.00 92.94 617 VAL A CA 1
ATOM 5175 C C . VAL A 1 617 ? -14.799 13.640 16.053 1.00 92.94 617 VAL A C 1
ATOM 5177 O O . VAL A 1 617 ? -15.958 14.046 16.025 1.00 92.94 617 VAL A O 1
ATOM 5180 N N . GLU A 1 618 ? -13.912 14.112 16.931 1.00 91.69 618 GLU A N 1
ATOM 5181 C CA . GLU A 1 618 ? -14.231 15.145 17.928 1.00 91.69 618 GLU A CA 1
ATOM 5182 C C . GLU A 1 618 ? -14.604 16.482 17.271 1.00 91.69 618 GLU A C 1
ATOM 5184 O O . GLU A 1 618 ? -15.498 17.188 17.744 1.00 91.69 618 GLU A O 1
ATOM 5189 N N . MET A 1 619 ? -13.986 16.814 16.134 1.00 90.31 619 MET A N 1
ATOM 5190 C CA . MET A 1 619 ? -14.332 18.014 15.367 1.00 90.31 619 MET A CA 1
ATOM 5191 C C . MET A 1 619 ? -15.730 17.962 14.736 1.00 90.31 619 MET A C 1
ATOM 5193 O O . MET A 1 619 ? -16.291 19.012 14.432 1.00 90.31 619 MET A O 1
ATOM 5197 N N . ALA A 1 620 ? -16.345 16.780 14.617 1.00 86.50 620 ALA A N 1
ATOM 5198 C CA . ALA A 1 620 ? -17.736 16.640 14.181 1.00 86.50 620 ALA A CA 1
ATOM 5199 C C . ALA A 1 620 ? -18.768 17.020 15.265 1.00 86.50 620 ALA A C 1
ATOM 5201 O O . ALA A 1 620 ? -19.970 16.892 15.030 1.00 86.50 620 ALA A O 1
ATOM 5202 N N . LYS A 1 621 ? -18.324 17.464 16.455 1.00 80.06 621 LYS A N 1
ATOM 5203 C CA . LYS A 1 621 ? -19.154 18.042 17.535 1.00 80.06 621 LYS A CA 1
ATOM 5204 C C . LYS A 1 621 ? -20.400 17.211 17.892 1.00 80.06 621 LYS A C 1
ATOM 5206 O O . LYS A 1 621 ? -21.451 17.751 18.216 1.00 80.06 621 LYS A O 1
ATOM 5211 N N . GLY A 1 622 ? -20.274 15.882 17.867 1.00 71.94 622 GLY A N 1
ATOM 5212 C CA . GLY A 1 622 ? -21.330 14.948 18.275 1.00 71.94 622 GLY A CA 1
ATOM 5213 C C . GLY A 1 622 ? -22.133 14.309 17.137 1.00 71.94 622 GLY A C 1
ATOM 5214 O O . GLY A 1 622 ? -22.852 13.344 17.400 1.00 71.94 622 GLY A O 1
ATOM 5215 N N . ASN A 1 623 ? -21.950 14.739 15.884 1.00 82.25 623 ASN A N 1
ATOM 5216 C CA . ASN A 1 623 ? -22.548 14.098 14.705 1.00 82.25 623 ASN A CA 1
ATOM 5217 C C . ASN A 1 623 ? -21.708 12.898 14.239 1.00 82.25 623 ASN A C 1
ATOM 5219 O O . ASN A 1 623 ? -21.175 12.850 13.132 1.00 82.25 623 ASN A O 1
ATOM 5223 N N . LEU A 1 624 ? -21.566 11.903 15.118 1.00 83.12 624 LEU A N 1
ATOM 5224 C CA . LEU A 1 624 ? -20.710 10.735 14.882 1.00 83.12 624 LEU A CA 1
ATOM 5225 C C . LEU A 1 624 ? -21.126 9.923 13.651 1.00 83.12 624 LEU A C 1
ATOM 5227 O O . LEU A 1 624 ? -20.266 9.367 12.970 1.00 83.12 624 LEU A O 1
ATOM 5231 N N . GLY A 1 625 ? -22.426 9.895 13.345 1.00 82.44 625 GLY A N 1
ATOM 5232 C CA . GLY A 1 625 ? -22.966 9.232 12.161 1.00 82.44 625 GLY A CA 1
ATOM 5233 C C . GLY A 1 625 ? -22.441 9.813 10.847 1.00 82.44 625 GLY A C 1
ATOM 5234 O O . GLY A 1 625 ? -22.393 9.095 9.856 1.00 82.44 625 GLY A O 1
ATOM 5235 N N . ASP A 1 626 ? -21.969 11.061 10.813 1.00 85.00 626 ASP A N 1
ATOM 5236 C CA . ASP A 1 626 ? -21.435 11.685 9.591 1.00 85.00 626 ASP A CA 1
ATOM 5237 C C . ASP A 1 626 ? -19.973 11.316 9.317 1.00 85.00 626 ASP A C 1
ATOM 5239 O O . ASP A 1 626 ? -19.482 11.458 8.188 1.00 85.00 626 ASP A O 1
ATOM 5243 N N . VAL A 1 627 ? -19.275 10.818 10.342 1.00 90.62 627 VAL A N 1
ATOM 5244 C CA . VAL A 1 627 ? -17.832 10.548 10.314 1.00 90.62 627 VAL A CA 1
ATOM 5245 C C . VAL A 1 627 ? -17.488 9.071 10.466 1.00 90.62 627 VAL A C 1
ATOM 5247 O O . VAL A 1 627 ? -16.551 8.610 9.807 1.00 90.62 627 VAL A O 1
ATOM 5250 N N . ILE A 1 628 ? -18.243 8.312 11.265 1.00 93.00 628 ILE A N 1
ATOM 5251 C CA . ILE A 1 628 ? -18.058 6.872 11.470 1.00 93.00 628 ILE A CA 1
ATOM 5252 C C . ILE A 1 628 ? -19.180 6.107 10.762 1.00 93.00 628 ILE A C 1
ATOM 5254 O O . ILE A 1 628 ? -20.364 6.383 10.918 1.00 93.00 628 ILE A O 1
ATOM 5258 N N . ASP A 1 629 ? -18.769 5.135 9.962 1.00 93.06 629 ASP A N 1
ATOM 5259 C CA . ASP A 1 629 ? -19.605 4.160 9.281 1.00 93.06 629 ASP A CA 1
ATOM 5260 C C . ASP A 1 629 ? -19.679 2.911 10.156 1.00 93.06 629 ASP A C 1
ATOM 5262 O O . ASP A 1 629 ? -18.639 2.285 10.392 1.00 93.06 629 ASP A O 1
ATOM 5266 N N . VAL A 1 630 ? -20.870 2.559 10.635 1.00 92.50 630 VAL A N 1
ATOM 5267 C CA . VAL A 1 630 ? -21.138 1.288 11.317 1.00 92.50 630 VAL A CA 1
ATOM 5268 C C . VAL A 1 630 ? -21.968 0.440 10.369 1.00 92.50 630 VAL A C 1
ATOM 5270 O O . VAL A 1 630 ? -23.023 0.872 9.920 1.00 92.50 630 VAL A O 1
ATOM 5273 N N . TYR A 1 631 ? -21.472 -0.746 10.037 1.00 89.00 631 TYR A N 1
ATOM 5274 C CA . TYR A 1 631 ? -22.106 -1.614 9.053 1.00 89.00 631 TYR A CA 1
ATOM 5275 C C . TYR A 1 631 ? -22.037 -3.075 9.481 1.00 89.00 631 TYR A C 1
ATOM 5277 O O . TYR A 1 631 ? -21.100 -3.505 10.165 1.00 89.00 631 TYR A O 1
ATOM 5285 N N . GLN A 1 632 ? -23.036 -3.839 9.051 1.00 86.19 632 GLN A N 1
ATOM 5286 C CA . GLN A 1 632 ? -23.078 -5.278 9.239 1.00 86.19 632 GLN A CA 1
ATOM 5287 C C . GLN A 1 632 ? -22.148 -5.974 8.244 1.00 86.19 632 GLN A C 1
ATOM 5289 O O . GLN A 1 632 ? -22.012 -5.563 7.092 1.00 86.19 632 GLN A O 1
ATOM 5294 N N . ARG A 1 633 ? -21.469 -7.018 8.711 1.00 78.44 633 ARG A N 1
ATOM 5295 C CA . ARG A 1 633 ? -20.589 -7.864 7.916 1.00 78.44 633 ARG A CA 1
ATOM 5296 C C . ARG A 1 633 ? -21.050 -9.308 8.000 1.00 78.44 633 ARG A C 1
ATOM 5298 O O . ARG A 1 633 ? -20.884 -9.927 9.052 1.00 78.44 633 ARG A O 1
ATOM 5305 N N . ASP A 1 634 ? -21.475 -9.835 6.862 1.00 76.62 634 ASP A N 1
ATOM 5306 C CA . ASP A 1 634 ? -22.025 -11.183 6.741 1.00 76.62 634 ASP A CA 1
ATOM 5307 C C . ASP A 1 634 ? -20.967 -12.195 6.259 1.00 76.62 634 ASP A C 1
ATOM 5309 O O . ASP A 1 634 ? -19.958 -11.846 5.628 1.00 76.62 634 ASP A O 1
ATOM 5313 N N . ASN A 1 635 ? -21.163 -13.459 6.619 1.00 72.06 635 ASN A N 1
ATOM 5314 C CA . ASN A 1 635 ? -20.382 -14.623 6.210 1.00 72.06 635 ASN A CA 1
ATOM 5315 C C . ASN A 1 635 ? -21.349 -15.779 5.941 1.00 72.06 635 ASN A C 1
ATOM 5317 O O . ASN A 1 635 ? -22.321 -15.924 6.676 1.00 72.06 635 ASN A O 1
ATOM 5321 N N . ILE A 1 636 ? -21.075 -16.594 4.924 1.00 69.19 636 ILE A N 1
ATOM 5322 C CA . ILE A 1 636 ? -21.926 -17.728 4.541 1.00 69.19 636 ILE A CA 1
ATOM 5323 C C . ILE A 1 636 ? -21.078 -18.999 4.592 1.00 69.19 636 ILE A C 1
ATOM 5325 O O . ILE A 1 636 ? -20.026 -19.068 3.947 1.00 69.19 636 ILE A O 1
ATOM 5329 N N . ASP A 1 637 ? -21.520 -19.985 5.367 1.00 67.62 637 ASP A N 1
ATOM 5330 C CA . ASP A 1 637 ? -20.887 -21.304 5.441 1.00 67.62 637 ASP A CA 1
ATOM 5331 C C . ASP A 1 637 ? -21.539 -22.330 4.498 1.00 67.62 637 ASP A C 1
ATOM 5333 O O . ASP A 1 637 ? -22.455 -22.007 3.744 1.00 67.62 637 ASP A O 1
ATOM 5337 N N . LEU A 1 638 ? -21.033 -23.569 4.510 1.00 61.75 638 LEU A N 1
ATOM 5338 C CA . LEU A 1 638 ? -21.454 -24.685 3.645 1.00 61.75 638 LEU A CA 1
ATOM 5339 C C . LEU A 1 638 ? -22.890 -25.174 3.875 1.00 61.75 638 LEU A C 1
ATOM 5341 O O . LEU A 1 638 ? -23.437 -25.828 2.995 1.00 61.75 638 LEU A O 1
ATOM 5345 N N . GLU A 1 639 ? -23.516 -24.813 4.992 1.00 66.69 639 GLU A N 1
ATOM 5346 C CA . GLU A 1 639 ? -24.903 -25.176 5.308 1.00 66.69 639 GLU A CA 1
ATOM 5347 C C . GLU A 1 639 ? -25.891 -24.066 4.902 1.00 66.69 639 GLU A C 1
ATOM 5349 O O . GLU A 1 639 ? -27.067 -24.095 5.250 1.00 66.69 639 GLU A O 1
ATOM 5354 N N . LYS A 1 640 ? -25.415 -23.077 4.129 1.00 65.19 640 LYS A N 1
ATOM 5355 C CA . LYS A 1 640 ? -26.108 -21.833 3.747 1.00 65.19 640 LYS A CA 1
ATOM 5356 C C . LYS A 1 640 ? -26.453 -20.959 4.952 1.00 65.19 640 LYS A C 1
ATOM 5358 O O . LYS A 1 640 ? -27.271 -20.045 4.841 1.00 65.19 640 LYS A O 1
ATOM 5363 N N . THR A 1 641 ? -25.778 -21.178 6.074 1.00 70.38 641 THR A N 1
ATOM 5364 C CA . THR A 1 641 ? -26.019 -20.430 7.293 1.00 70.38 641 THR A CA 1
ATOM 5365 C C . THR A 1 641 ? -25.335 -19.070 7.198 1.00 70.38 641 THR A C 1
ATOM 5367 O O . THR A 1 641 ? -24.119 -18.961 6.998 1.00 70.38 641 THR A O 1
ATOM 5370 N N . ILE A 1 642 ? -26.130 -18.005 7.325 1.00 73.06 642 ILE A N 1
ATOM 5371 C CA . ILE A 1 642 ? -25.628 -16.631 7.358 1.00 73.06 642 ILE A CA 1
ATOM 5372 C C . ILE A 1 642 ? -25.248 -16.295 8.792 1.00 73.06 642 ILE A C 1
ATOM 5374 O O . ILE A 1 642 ? -26.067 -16.363 9.710 1.00 73.06 642 ILE A O 1
ATOM 5378 N N . THR A 1 643 ? -23.996 -15.888 8.968 1.00 78.69 643 THR A N 1
ATOM 5379 C CA . THR A 1 643 ? -23.505 -15.348 10.227 1.00 78.69 643 THR A CA 1
ATOM 5380 C C . THR A 1 643 ? -23.058 -13.904 10.059 1.00 78.69 643 THR A C 1
ATOM 5382 O O . THR A 1 643 ? -22.305 -13.567 9.144 1.00 78.69 643 THR A O 1
ATOM 5385 N N . SER A 1 644 ? -23.485 -13.042 10.975 1.00 82.06 644 SER A N 1
ATOM 5386 C CA . SER A 1 644 ? -23.335 -11.594 10.839 1.00 82.06 644 SER A CA 1
ATOM 5387 C C . SER A 1 644 ? -22.675 -10.980 12.061 1.00 82.06 644 SER A C 1
ATOM 5389 O O . SER A 1 644 ? -22.886 -11.413 13.191 1.00 82.06 644 SER A O 1
ATOM 5391 N N . LYS A 1 645 ? -21.848 -9.955 11.850 1.00 87.44 645 LYS A N 1
ATOM 5392 C CA . LYS A 1 645 ? -21.235 -9.180 12.939 1.00 87.44 645 LYS A CA 1
ATOM 5393 C C . LYS A 1 645 ? -21.096 -7.709 12.595 1.00 87.44 645 LYS A C 1
ATOM 5395 O O . LYS A 1 645 ? -21.062 -7.350 11.422 1.00 87.44 645 LYS A O 1
ATOM 5400 N N . ILE A 1 646 ? -20.924 -6.854 13.601 1.00 90.31 646 ILE A N 1
ATOM 5401 C CA . ILE A 1 646 ? -20.726 -5.419 13.374 1.00 90.31 646 ILE A CA 1
ATOM 5402 C C . ILE A 1 646 ? -19.271 -5.091 13.042 1.00 90.31 646 ILE A C 1
ATOM 5404 O O . ILE A 1 646 ? -18.302 -5.702 13.520 1.00 90.31 646 ILE A O 1
ATOM 5408 N N . ASN A 1 647 ? -19.120 -4.084 12.190 1.00 91.19 647 ASN A N 1
ATOM 5409 C CA . ASN A 1 647 ? -17.856 -3.470 11.848 1.00 91.19 647 ASN A CA 1
ATOM 5410 C C . ASN A 1 647 ? -17.986 -1.940 11.840 1.00 91.19 647 ASN A C 1
ATOM 5412 O O . ASN A 1 647 ? -19.078 -1.404 11.682 1.00 91.19 647 ASN A O 1
ATOM 5416 N N . ALA A 1 648 ? -16.862 -1.243 12.009 1.00 92.75 648 ALA A N 1
ATOM 5417 C CA . ALA A 1 648 ? -16.827 0.214 12.056 1.00 92.75 648 ALA A CA 1
ATOM 5418 C C . ALA A 1 648 ? -15.578 0.777 11.370 1.00 92.75 648 ALA A C 1
ATOM 5420 O O . ALA A 1 648 ? -14.490 0.197 11.461 1.00 92.75 648 ALA A O 1
ATOM 5421 N N . ARG A 1 649 ? -15.720 1.914 10.682 1.00 93.25 649 ARG A N 1
ATOM 5422 C CA . ARG A 1 649 ? -14.614 2.638 10.025 1.00 93.25 649 ARG A CA 1
ATOM 5423 C C . ARG A 1 649 ? -14.923 4.126 9.878 1.00 93.25 649 ARG A C 1
ATOM 5425 O O . ARG A 1 649 ? -16.077 4.518 9.899 1.00 93.25 649 ARG A O 1
ATOM 5432 N N . ILE A 1 650 ? -13.911 4.951 9.614 1.00 93.06 650 ILE A N 1
ATOM 5433 C CA . ILE A 1 650 ? -14.143 6.322 9.131 1.00 93.06 650 ILE A CA 1
ATOM 5434 C C . ILE A 1 650 ? -14.777 6.276 7.733 1.00 93.06 650 ILE A C 1
ATOM 5436 O O . ILE A 1 650 ? -14.209 5.645 6.836 1.00 93.06 650 ILE A O 1
ATOM 5440 N N . LYS A 1 651 ? -15.909 6.971 7.539 1.00 90.38 651 LYS A N 1
ATOM 5441 C CA . LYS A 1 651 ? -16.665 7.022 6.270 1.00 90.38 651 LYS A CA 1
ATOM 5442 C C . LYS A 1 651 ? -15.793 7.444 5.092 1.00 90.38 651 LYS A C 1
ATOM 5444 O O . LYS A 1 651 ? -15.767 6.790 4.053 1.00 90.38 651 LYS A O 1
ATOM 5449 N N . THR A 1 652 ? -15.060 8.548 5.237 1.00 89.19 652 THR A N 1
ATOM 5450 C CA . THR A 1 652 ? -14.293 9.125 4.126 1.00 89.19 652 THR A CA 1
ATOM 5451 C C . THR A 1 652 ? -12.989 9.754 4.609 1.00 89.19 652 THR A C 1
ATOM 5453 O O . THR A 1 652 ? -12.950 10.917 4.998 1.00 89.19 652 THR A O 1
ATOM 5456 N N . LYS A 1 653 ? -11.878 9.010 4.525 1.00 87.50 653 LYS A N 1
ATOM 5457 C CA . LYS A 1 653 ? -10.555 9.494 4.971 1.00 87.50 653 LYS A CA 1
ATOM 5458 C C . LYS A 1 653 ? -10.037 10.717 4.207 1.00 87.50 653 LYS A C 1
ATOM 5460 O O . LYS A 1 653 ? -9.245 11.475 4.754 1.00 87.50 653 LYS A O 1
ATOM 5465 N N . SER A 1 654 ? -10.494 10.955 2.976 1.00 88.88 654 SER A N 1
ATOM 5466 C CA . SER A 1 654 ? -10.134 12.176 2.241 1.00 88.88 654 SER A CA 1
ATOM 5467 C C . SER A 1 654 ? -10.710 13.448 2.875 1.00 88.88 654 SER A C 1
ATOM 5469 O O . SER A 1 654 ? -10.164 14.523 2.650 1.00 88.88 654 SER A O 1
ATOM 5471 N N . ARG A 1 655 ? -11.755 13.354 3.715 1.00 90.38 655 ARG A N 1
ATOM 5472 C CA . ARG A 1 655 ? -12.241 14.492 4.514 1.00 90.38 655 ARG A CA 1
ATOM 5473 C C . ARG A 1 655 ? -11.237 14.898 5.596 1.00 90.38 655 ARG A C 1
ATOM 5475 O O . ARG A 1 655 ? -11.039 16.088 5.789 1.00 90.38 655 ARG A O 1
ATOM 5482 N N . ILE A 1 656 ? -10.537 13.937 6.210 1.00 92.81 656 ILE A N 1
ATOM 5483 C CA . ILE A 1 656 ? -9.427 14.225 7.140 1.00 92.81 656 ILE A CA 1
ATOM 5484 C C . ILE A 1 656 ? -8.319 14.985 6.404 1.00 92.81 656 ILE A C 1
ATOM 5486 O O . ILE A 1 656 ? -7.793 15.965 6.912 1.00 92.81 656 ILE A O 1
ATOM 5490 N N . ASN A 1 657 ? -8.007 14.571 5.172 1.00 90.00 657 ASN A N 1
ATOM 5491 C CA . ASN A 1 657 ? -7.019 15.257 4.345 1.00 90.00 657 ASN A CA 1
ATOM 5492 C C . ASN A 1 657 ? -7.401 16.723 4.074 1.00 90.00 657 ASN A C 1
ATOM 5494 O O . ASN A 1 657 ? -6.551 17.596 4.192 1.00 90.00 657 ASN A O 1
ATOM 5498 N N . LYS A 1 658 ? -8.671 16.990 3.737 1.00 89.00 658 LYS A N 1
ATOM 5499 C CA . LYS A 1 658 ? -9.180 18.358 3.538 1.00 89.00 658 LYS A CA 1
ATOM 5500 C C . LYS A 1 658 ? -9.083 19.192 4.815 1.00 89.00 658 LYS A C 1
ATOM 5502 O O . LYS A 1 658 ? -8.509 20.271 4.769 1.00 89.00 658 LYS A O 1
ATOM 5507 N N . LEU A 1 659 ? -9.537 18.642 5.941 1.00 91.69 659 LEU A N 1
ATOM 5508 C CA . LEU A 1 659 ? -9.449 19.301 7.243 1.00 91.69 659 LEU A CA 1
ATOM 5509 C C . LEU A 1 659 ? -8.001 19.670 7.595 1.00 91.69 659 LEU A C 1
ATOM 5511 O O . LEU A 1 659 ? -7.717 20.800 7.964 1.00 91.69 659 LEU A O 1
ATOM 5515 N N . LEU A 1 660 ? -7.064 18.732 7.453 1.00 91.50 660 LEU A N 1
ATOM 5516 C CA . LEU A 1 660 ? -5.655 18.989 7.750 1.00 91.50 660 LEU A CA 1
ATOM 5517 C C . LEU A 1 660 ? -5.045 20.036 6.801 1.00 91.50 660 LEU A C 1
ATOM 5519 O O . LEU A 1 660 ? -4.234 20.842 7.241 1.00 91.50 660 LEU A O 1
ATOM 5523 N N . LEU A 1 661 ? -5.456 20.088 5.529 1.00 87.00 661 LEU A N 1
ATOM 5524 C CA . LEU A 1 661 ? -5.044 21.163 4.615 1.00 87.00 661 LEU A CA 1
ATOM 5525 C C . LEU A 1 661 ? -5.591 22.529 5.048 1.00 87.00 661 LEU A C 1
ATOM 5527 O O . LEU A 1 661 ? -4.902 23.534 4.893 1.00 87.00 661 LEU A O 1
ATOM 5531 N N . GLU A 1 662 ? -6.809 22.576 5.588 1.00 87.75 662 GLU A N 1
ATOM 5532 C CA . GLU A 1 662 ? -7.403 23.798 6.141 1.00 87.75 662 GLU A CA 1
ATOM 5533 C C . GLU A 1 662 ? -6.645 24.279 7.385 1.00 87.75 662 GLU A C 1
ATOM 5535 O O . GLU A 1 662 ? -6.440 25.482 7.517 1.00 87.75 662 GLU A O 1
ATOM 5540 N N . THR A 1 663 ? -6.115 23.377 8.227 1.00 89.94 663 THR A N 1
ATOM 5541 C CA . THR A 1 663 ? -5.286 23.777 9.389 1.00 89.94 663 THR A CA 1
ATOM 5542 C C . THR A 1 663 ? -4.027 24.556 9.004 1.00 89.94 663 THR A C 1
ATOM 5544 O O . THR A 1 663 ? -3.523 25.329 9.807 1.00 89.94 663 THR A O 1
ATOM 5547 N N . SER A 1 664 ? -3.511 24.380 7.784 1.00 81.06 664 SER A N 1
ATOM 5548 C CA . SER A 1 664 ? -2.357 25.141 7.285 1.00 81.06 664 SER A CA 1
ATOM 5549 C C . SER A 1 664 ? -2.738 26.493 6.674 1.00 81.06 664 SER A C 1
ATOM 5551 O O . SER A 1 664 ? -1.853 27.283 6.362 1.00 81.06 664 SER A O 1
ATOM 5553 N N . LYS A 1 665 ? -4.034 26.744 6.448 1.00 82.38 665 LYS A N 1
ATOM 5554 C CA . LYS A 1 665 ? -4.558 27.969 5.820 1.00 82.38 665 LYS A CA 1
ATOM 5555 C C . LYS A 1 665 ? -5.277 28.878 6.813 1.00 82.38 665 LYS A C 1
ATOM 5557 O O . LYS A 1 665 ? -5.264 30.089 6.627 1.00 82.38 665 LYS A O 1
ATOM 5562 N N . ASP A 1 666 ? -5.916 28.295 7.825 1.00 88.12 666 ASP A N 1
ATOM 5563 C CA . ASP A 1 666 ? -6.732 28.995 8.813 1.00 88.12 666 ASP A CA 1
ATOM 5564 C C . ASP A 1 666 ? -6.276 28.654 10.243 1.00 88.12 666 ASP A C 1
ATOM 5566 O O . ASP A 1 666 ? -6.447 27.536 10.742 1.00 88.12 666 ASP A O 1
ATOM 5570 N N . GLU A 1 667 ? -5.729 29.661 10.927 1.00 90.50 667 GLU A N 1
ATOM 5571 C CA . GLU A 1 667 ? -5.276 29.578 12.319 1.00 90.50 667 GLU A CA 1
ATOM 5572 C C . GLU A 1 667 ? -6.401 29.233 13.307 1.00 90.50 667 GLU A C 1
ATOM 5574 O O . GLU A 1 667 ? -6.162 28.585 14.330 1.00 90.50 667 GLU A O 1
ATOM 5579 N N . LYS A 1 668 ? -7.653 29.611 13.023 1.00 93.44 668 LYS A N 1
ATOM 5580 C CA . LYS A 1 668 ? -8.793 29.222 13.860 1.00 93.44 668 LYS A CA 1
ATOM 5581 C C . LYS A 1 668 ? -9.014 27.715 13.785 1.00 93.44 668 LYS A C 1
ATOM 5583 O O . LYS A 1 668 ? -9.140 27.066 14.824 1.00 93.44 668 LYS A O 1
ATOM 5588 N N . VAL A 1 669 ? -8.995 27.150 12.577 1.00 93.31 669 VAL A N 1
ATOM 5589 C CA . VAL A 1 669 ? -9.132 25.700 12.362 1.00 93.31 669 VAL A CA 1
ATOM 5590 C C . VAL A 1 669 ? -7.956 24.951 12.993 1.00 93.31 669 VAL A C 1
ATOM 5592 O O . VAL A 1 669 ? -8.170 23.928 13.645 1.00 93.31 669 VAL A O 1
ATOM 5595 N N . LYS A 1 670 ? -6.728 25.484 12.895 1.00 94.31 670 LYS A N 1
ATOM 5596 C CA . LYS A 1 670 ? -5.551 24.945 13.601 1.00 94.31 670 LYS A CA 1
ATOM 5597 C C . LYS A 1 670 ? -5.774 24.884 15.114 1.00 94.31 670 LYS A C 1
ATOM 5599 O O . LYS A 1 670 ? -5.591 23.825 15.718 1.00 94.31 670 LYS A O 1
ATOM 5604 N N . LYS A 1 671 ? -6.222 25.983 15.733 1.00 95.06 671 LYS A N 1
ATOM 5605 C CA . LYS A 1 671 ? -6.523 26.037 17.176 1.00 95.06 671 LYS A CA 1
ATOM 5606 C C . LYS A 1 671 ? -7.636 25.069 17.578 1.00 95.06 671 LYS A C 1
ATOM 5608 O O . LYS A 1 671 ? -7.506 24.392 18.598 1.00 95.06 671 LYS A O 1
ATOM 5613 N N . GLU A 1 672 ? -8.698 24.958 16.780 1.00 94.94 672 GLU A N 1
ATOM 5614 C CA . GLU A 1 672 ? -9.772 23.981 17.008 1.00 94.94 672 GLU A CA 1
ATOM 5615 C C . GLU A 1 672 ? -9.250 22.537 16.932 1.00 94.94 672 GLU A C 1
ATOM 5617 O O . GLU A 1 672 ? -9.558 21.721 17.805 1.00 94.94 672 GLU A O 1
ATOM 5622 N N . PHE A 1 673 ? -8.390 22.227 15.955 1.00 96.12 673 PHE A N 1
ATOM 5623 C CA . PHE A 1 673 ? -7.763 20.912 15.829 1.00 96.12 673 PHE A CA 1
ATOM 5624 C C . PHE A 1 673 ? -6.851 20.600 17.024 1.00 96.12 673 PHE A C 1
ATOM 5626 O O . PHE A 1 673 ? -6.948 19.521 17.610 1.00 96.12 673 PHE A O 1
ATOM 5633 N N . LEU A 1 674 ? -6.009 21.542 17.457 1.00 96.31 674 LEU A N 1
ATOM 5634 C CA . LEU A 1 674 ? -5.189 21.391 18.667 1.00 96.31 674 LEU A CA 1
ATOM 5635 C C . LEU A 1 674 ? -6.058 21.184 19.922 1.00 96.31 674 LEU A C 1
ATOM 5637 O O . LEU A 1 674 ? -5.726 20.368 20.786 1.00 96.31 674 LEU A O 1
ATOM 5641 N N . GLY A 1 675 ? -7.205 21.865 20.003 1.00 95.81 675 GLY A N 1
ATOM 5642 C CA . GLY A 1 675 ? -8.227 21.626 21.024 1.00 95.81 675 GLY A CA 1
ATOM 5643 C C . GLY A 1 675 ? -8.779 20.198 20.984 1.00 95.81 675 GLY A C 1
ATOM 5644 O O . GLY A 1 675 ? -8.904 19.555 22.027 1.00 95.81 675 GLY A O 1
ATOM 5645 N N . SER A 1 676 ? -9.022 19.653 19.789 1.00 95.75 676 SER A N 1
ATOM 5646 C CA . SER A 1 676 ? -9.488 18.271 19.626 1.00 95.75 676 SER A CA 1
ATOM 5647 C C . SER A 1 676 ? -8.478 17.237 20.148 1.00 95.75 676 SER A C 1
ATOM 5649 O O . SER A 1 676 ? -8.892 16.273 20.787 1.00 95.75 676 SER A O 1
ATOM 5651 N N . ILE A 1 677 ? -7.163 17.469 20.012 1.00 96.88 677 ILE A N 1
ATOM 5652 C CA . ILE A 1 677 ? -6.124 16.588 20.586 1.00 96.88 677 ILE A CA 1
ATOM 5653 C C . ILE A 1 677 ? -6.259 16.524 22.117 1.00 96.88 677 ILE A C 1
ATOM 5655 O O . ILE A 1 677 ? -6.185 15.445 22.714 1.00 96.88 677 ILE A O 1
ATOM 5659 N N . LYS A 1 678 ? -6.512 17.669 22.768 1.00 95.06 678 LYS A N 1
ATOM 5660 C CA . LYS A 1 678 ? -6.744 17.735 24.222 1.00 95.06 678 LYS A CA 1
ATOM 5661 C C . LYS A 1 678 ? -8.022 16.989 24.620 1.00 95.06 678 LYS A C 1
ATOM 5663 O O . LYS A 1 678 ? -8.015 16.258 25.612 1.00 95.06 678 LYS A O 1
ATOM 5668 N N . ASN A 1 679 ? -9.089 17.112 23.828 1.00 93.00 679 ASN A N 1
ATOM 5669 C CA . ASN A 1 679 ? -10.337 16.378 24.050 1.00 93.00 679 ASN A CA 1
ATOM 5670 C C . ASN A 1 679 ? -10.126 14.865 23.931 1.00 93.00 679 ASN A C 1
ATOM 5672 O O . ASN A 1 679 ? -10.532 14.128 24.828 1.00 93.00 679 ASN A O 1
ATOM 5676 N N . VAL A 1 680 ? -9.408 14.408 22.900 1.00 95.19 680 VAL A N 1
ATOM 5677 C CA . VAL A 1 680 ? -9.033 12.997 22.721 1.00 95.19 680 VAL A CA 1
ATOM 5678 C C . VAL A 1 680 ? -8.259 12.485 23.938 1.00 95.19 680 VAL A C 1
ATOM 5680 O O . VAL A 1 680 ? -8.627 11.455 24.505 1.00 95.19 680 VAL A O 1
ATOM 5683 N N . LYS A 1 681 ? -7.247 13.228 24.412 1.00 95.06 681 LYS A N 1
ATOM 5684 C CA . LYS A 1 681 ? -6.498 12.884 25.637 1.00 95.06 681 LYS A CA 1
ATOM 5685 C C . LYS A 1 681 ? -7.425 12.751 26.853 1.00 95.06 681 LYS A C 1
ATOM 5687 O O . LYS A 1 681 ? -7.314 11.785 27.608 1.00 95.06 681 LYS A O 1
ATOM 5692 N N . SER A 1 682 ? -8.369 13.677 27.025 1.00 92.31 682 SER A N 1
ATOM 5693 C CA . SER A 1 682 ? -9.346 13.652 28.123 1.00 92.31 682 SER A CA 1
ATOM 5694 C C . SER A 1 682 ? -10.298 12.448 28.039 1.00 92.31 682 SER A C 1
ATOM 5696 O O . SER A 1 682 ? -10.508 11.746 29.028 1.00 92.31 682 SER A O 1
ATOM 5698 N N . LYS A 1 683 ? -10.806 12.112 26.848 1.00 91.81 683 LYS A N 1
ATOM 5699 C CA . LYS A 1 683 ? -11.670 10.935 26.644 1.00 91.81 683 LYS A CA 1
ATOM 5700 C C . LYS A 1 683 ? -10.935 9.621 26.896 1.00 91.81 683 LYS A C 1
ATOM 5702 O O . LYS A 1 683 ? -11.491 8.715 27.513 1.00 91.81 683 LYS A O 1
ATOM 5707 N N . ILE A 1 684 ? -9.666 9.528 26.505 1.00 94.12 684 ILE A N 1
ATOM 5708 C CA . ILE A 1 684 ? -8.838 8.353 26.802 1.00 94.12 684 ILE A CA 1
ATOM 5709 C C . ILE A 1 684 ? -8.534 8.258 28.305 1.00 94.12 684 ILE A C 1
ATOM 5711 O O . ILE A 1 684 ? -8.485 7.153 28.845 1.00 94.12 684 ILE A O 1
ATOM 5715 N N . LYS A 1 685 ? -8.423 9.388 29.018 1.00 92.38 685 LYS A N 1
ATOM 5716 C CA . LYS A 1 685 ? -8.354 9.398 30.488 1.00 92.38 685 LYS A CA 1
ATOM 5717 C C . LYS A 1 685 ? -9.634 8.840 31.121 1.00 92.38 685 LYS A C 1
ATOM 5719 O O . LYS A 1 685 ? -9.526 8.033 32.039 1.00 92.38 685 LYS A O 1
ATOM 5724 N N . ASN A 1 686 ? -10.817 9.189 30.608 1.00 91.00 686 ASN A N 1
ATOM 5725 C CA . ASN A 1 686 ? -12.072 8.574 31.060 1.00 91.00 686 ASN A CA 1
ATOM 5726 C C . ASN A 1 686 ? -12.056 7.059 30.827 1.00 91.00 686 ASN A C 1
ATOM 5728 O O . ASN A 1 686 ? -12.368 6.306 31.743 1.00 91.00 686 ASN A O 1
ATOM 5732 N N . LEU A 1 687 ? -11.627 6.603 29.643 1.00 93.88 687 LEU A N 1
ATOM 5733 C CA . LEU A 1 687 ? -11.486 5.172 29.358 1.00 93.88 687 LEU A CA 1
ATOM 5734 C C . LEU A 1 687 ? -10.524 4.489 30.336 1.00 93.88 687 LEU A C 1
ATOM 5736 O O . LEU A 1 687 ? -10.859 3.443 30.879 1.00 93.88 687 LEU A O 1
ATOM 5740 N N . LYS A 1 688 ? -9.369 5.099 30.624 1.00 93.69 688 LYS A N 1
ATOM 5741 C CA . LYS A 1 688 ? -8.439 4.609 31.649 1.00 93.69 688 LYS A CA 1
ATOM 5742 C C . LYS A 1 688 ? -9.145 4.435 32.998 1.00 93.69 688 LYS A C 1
ATOM 5744 O O . LYS A 1 688 ? -8.981 3.398 33.628 1.00 93.69 688 LYS A O 1
ATOM 5749 N N . THR A 1 689 ? -9.943 5.411 33.431 1.00 91.75 689 THR A N 1
ATOM 5750 C CA . THR A 1 689 ? -10.708 5.319 34.685 1.00 91.75 689 THR A CA 1
ATOM 5751 C C . THR A 1 689 ? -11.764 4.215 34.648 1.00 91.75 689 THR A C 1
ATOM 5753 O O . THR A 1 689 ? -11.931 3.536 35.654 1.00 91.75 689 THR A O 1
ATOM 5756 N N . ILE A 1 690 ? -12.434 4.005 33.510 1.00 91.81 690 ILE A N 1
ATOM 5757 C CA . ILE A 1 690 ? -13.411 2.919 33.322 1.00 91.81 690 ILE A CA 1
ATOM 5758 C C . ILE A 1 690 ? -12.739 1.548 33.457 1.00 91.81 690 ILE A C 1
ATOM 5760 O O . ILE A 1 690 ? -13.303 0.646 34.062 1.00 91.81 690 ILE A O 1
ATOM 5764 N N . LEU A 1 691 ? -11.533 1.377 32.908 1.00 92.06 691 LEU A N 1
ATOM 5765 C CA . LEU A 1 691 ? -10.840 0.085 32.912 1.00 92.06 691 LEU A CA 1
ATOM 5766 C C . LEU A 1 691 ? -10.326 -0.333 34.300 1.00 92.06 691 LEU A C 1
ATOM 5768 O O . LEU A 1 691 ? -10.189 -1.532 34.542 1.00 92.06 691 LEU A O 1
ATOM 5772 N N . ILE A 1 692 ? -10.061 0.620 35.199 1.00 89.69 692 ILE A N 1
ATOM 5773 C CA . ILE A 1 692 ? -9.557 0.360 36.556 1.00 89.69 692 ILE A CA 1
ATOM 5774 C C . ILE A 1 692 ? -10.716 0.005 37.491 1.00 89.69 692 ILE A C 1
ATOM 5776 O O . ILE A 1 692 ? -11.437 0.886 37.960 1.00 89.69 692 ILE A O 1
ATOM 5780 N N . ASP A 1 693 ? -10.850 -1.285 37.792 1.00 84.19 693 ASP A N 1
ATOM 5781 C CA . ASP A 1 693 ? -11.880 -1.856 38.671 1.00 84.19 693 ASP A CA 1
ATOM 5782 C C . ASP A 1 693 ? -11.326 -2.515 39.942 1.00 84.19 693 ASP A C 1
ATOM 5784 O O . ASP A 1 693 ? -12.095 -2.831 40.847 1.00 84.19 693 ASP A O 1
ATOM 5788 N N . ARG A 1 694 ? -10.005 -2.690 40.043 1.00 84.94 694 ARG A N 1
ATOM 5789 C CA . ARG A 1 694 ? -9.336 -3.245 41.223 1.00 84.94 694 ARG A CA 1
ATOM 5790 C C . ARG A 1 694 ? -8.021 -2.537 41.526 1.00 84.94 694 ARG A C 1
ATOM 5792 O O . ARG A 1 694 ? -7.480 -1.815 40.688 1.00 84.94 694 ARG A O 1
ATOM 5799 N N . ASN A 1 695 ? -7.508 -2.789 42.725 1.00 78.25 695 ASN A N 1
ATOM 5800 C CA . ASN A 1 695 ? -6.151 -2.411 43.100 1.00 78.25 695 ASN A CA 1
ATOM 5801 C C . ASN A 1 695 ? -5.118 -3.286 42.355 1.00 78.25 695 ASN A C 1
ATOM 5803 O O . ASN A 1 695 ? -5.432 -4.433 41.998 1.00 78.25 695 ASN A O 1
ATOM 5807 N N . PRO A 1 696 ? -3.908 -2.755 42.097 1.00 78.19 696 PRO A N 1
ATOM 5808 C CA . PRO A 1 696 ? -2.829 -3.522 41.479 1.00 78.19 696 PRO A CA 1
ATOM 5809 C C . PRO A 1 696 ? -2.398 -4.682 42.385 1.00 78.19 696 PRO A C 1
ATOM 5811 O O . PRO A 1 696 ? -2.426 -4.564 43.609 1.00 78.19 696 PRO A O 1
ATOM 5814 N N . GLN A 1 697 ? -2.010 -5.801 41.776 1.00 83.06 697 GLN A N 1
ATOM 5815 C CA . GLN A 1 697 ? -1.366 -6.920 42.475 1.00 83.06 697 GLN A CA 1
ATOM 5816 C C . GLN A 1 697 ? 0.139 -6.660 42.662 1.00 83.06 697 GLN A C 1
ATOM 5818 O O . GLN A 1 697 ? 0.715 -5.819 41.966 1.00 83.06 697 GLN A O 1
ATOM 5823 N N . GLU A 1 698 ? 0.791 -7.379 43.584 1.00 77.50 698 GLU A N 1
ATOM 5824 C CA . GLU A 1 698 ? 2.254 -7.328 43.721 1.00 77.50 698 GLU A CA 1
ATOM 5825 C C . GLU A 1 698 ? 2.923 -7.630 42.369 1.00 77.50 698 GLU A C 1
ATOM 5827 O O . GLU A 1 698 ? 2.581 -8.602 41.696 1.00 77.50 698 GLU A O 1
ATOM 5832 N N . ASN A 1 699 ? 3.863 -6.771 41.959 1.00 82.38 699 ASN A N 1
ATOM 5833 C CA . ASN A 1 699 ? 4.575 -6.817 40.672 1.00 82.38 699 ASN A CA 1
ATOM 5834 C C . ASN A 1 699 ? 3.732 -6.558 39.398 1.00 82.38 699 ASN A C 1
ATOM 5836 O O . ASN A 1 699 ? 4.233 -6.755 38.290 1.00 82.38 699 ASN A O 1
ATOM 5840 N N . GLU A 1 700 ? 2.490 -6.070 39.502 1.00 85.62 700 GLU A N 1
ATOM 5841 C CA . GLU A 1 700 ? 1.666 -5.700 38.339 1.00 85.62 700 GLU A CA 1
ATOM 5842 C C . GLU A 1 700 ? 1.848 -4.220 37.949 1.00 85.62 700 GLU A C 1
ATOM 5844 O O . GLU A 1 700 ? 1.468 -3.302 38.678 1.00 85.62 700 GLU A O 1
ATOM 5849 N N . SER A 1 701 ? 2.382 -3.960 36.751 1.00 89.44 701 SER A N 1
ATOM 5850 C CA . SER A 1 701 ? 2.435 -2.602 36.197 1.00 89.44 701 SER A CA 1
ATOM 5851 C C . SER A 1 701 ? 1.042 -2.118 35.784 1.00 89.44 701 SER A C 1
ATOM 5853 O O . SER A 1 701 ? 0.300 -2.826 35.100 1.00 89.44 701 SER A O 1
ATOM 5855 N N . LEU A 1 702 ? 0.709 -0.856 36.091 1.00 87.94 702 LEU A N 1
ATOM 5856 C CA . LEU A 1 702 ? -0.543 -0.228 35.646 1.00 87.94 702 LEU A CA 1
ATOM 5857 C C . LEU A 1 702 ? -0.718 -0.303 34.120 1.00 87.94 702 LEU A C 1
ATOM 5859 O O . LEU A 1 702 ? -1.840 -0.434 33.634 1.00 87.94 702 LEU A O 1
ATOM 5863 N N . ALA A 1 703 ? 0.372 -0.207 33.354 1.00 89.69 703 ALA A N 1
ATOM 5864 C CA . ALA A 1 703 ? 0.309 -0.303 31.899 1.00 89.69 703 ALA A CA 1
ATOM 5865 C C . ALA A 1 703 ? -0.104 -1.710 31.440 1.00 89.69 703 ALA A C 1
ATOM 5867 O O . ALA A 1 703 ? -0.968 -1.826 30.573 1.00 89.69 703 ALA A O 1
ATOM 5868 N N . ASP A 1 704 ? 0.453 -2.759 32.048 1.00 89.31 704 ASP A N 1
ATOM 5869 C CA . ASP A 1 704 ? 0.137 -4.152 31.714 1.00 89.31 704 ASP A CA 1
ATOM 5870 C C . ASP A 1 704 ? -1.280 -4.534 32.145 1.00 89.31 704 ASP A C 1
ATOM 5872 O O . ASP A 1 704 ? -2.005 -5.185 31.384 1.00 89.31 704 ASP A O 1
ATOM 5876 N N . PHE A 1 705 ? -1.722 -4.040 33.305 1.00 91.69 705 PHE A N 1
ATOM 5877 C CA . PHE A 1 705 ? -3.110 -4.155 33.741 1.00 91.69 705 PHE A CA 1
ATOM 5878 C C . PHE A 1 705 ? -4.062 -3.501 32.726 1.00 91.69 705 PHE A C 1
ATOM 5880 O O . PHE A 1 705 ? -4.941 -4.160 32.173 1.00 91.69 705 PHE A O 1
ATOM 5887 N N . LEU A 1 706 ? -3.851 -2.218 32.400 1.00 93.50 706 LEU A N 1
ATOM 5888 C CA . LEU A 1 706 ? -4.693 -1.488 31.441 1.00 93.50 706 LEU A CA 1
ATOM 5889 C C . LEU A 1 706 ? -4.690 -2.137 30.059 1.00 93.50 706 LEU A C 1
ATOM 5891 O O . LEU A 1 706 ? -5.719 -2.167 29.386 1.00 93.50 706 LEU A O 1
ATOM 5895 N N . LYS A 1 707 ? -3.537 -2.651 29.628 1.00 92.56 707 LYS A N 1
ATOM 5896 C CA . LYS A 1 707 ? -3.383 -3.372 28.367 1.00 92.56 707 LYS A CA 1
ATOM 5897 C C . LYS A 1 707 ? -4.268 -4.619 28.358 1.00 92.56 707 LYS A C 1
ATOM 5899 O O . LYS A 1 707 ? -5.042 -4.784 27.418 1.00 92.56 707 LYS A O 1
ATOM 5904 N N . THR A 1 708 ? -4.195 -5.427 29.413 1.00 91.88 708 THR A N 1
ATOM 5905 C CA . THR A 1 708 ? -4.987 -6.652 29.586 1.00 91.88 708 THR A CA 1
ATOM 5906 C C . THR A 1 708 ? -6.484 -6.351 29.640 1.00 91.88 708 THR A C 1
ATOM 5908 O O . THR A 1 708 ? -7.278 -7.008 28.965 1.00 91.88 708 THR A O 1
ATOM 5911 N N . GLU A 1 709 ? -6.887 -5.316 30.379 1.00 93.88 709 GLU A N 1
ATOM 5912 C CA . GLU A 1 709 ? -8.290 -4.903 30.462 1.00 93.88 709 GLU A CA 1
ATOM 5913 C C . GLU A 1 709 ? -8.820 -4.347 29.138 1.00 93.88 709 GLU A C 1
ATOM 5915 O O . GLU A 1 709 ? -9.940 -4.668 28.737 1.00 93.88 709 GLU A O 1
ATOM 5920 N N . LEU A 1 710 ? -8.015 -3.564 28.417 1.00 94.75 710 LEU A N 1
ATOM 5921 C CA . LEU A 1 710 ? -8.376 -3.080 27.088 1.00 94.75 710 LEU A CA 1
ATOM 5922 C C . LEU A 1 710 ? -8.506 -4.243 26.094 1.00 94.75 710 LEU A C 1
ATOM 5924 O O . LEU A 1 710 ? -9.434 -4.246 25.282 1.00 94.75 710 LEU A O 1
ATOM 5928 N N . ASP A 1 711 ? -7.624 -5.245 26.167 1.00 93.62 711 ASP A N 1
ATOM 5929 C CA . ASP A 1 711 ? -7.632 -6.415 25.281 1.00 93.62 711 ASP A CA 1
ATOM 5930 C C . ASP A 1 711 ? -8.930 -7.223 25.373 1.00 93.62 711 ASP A C 1
ATOM 5932 O O . ASP A 1 711 ? -9.410 -7.713 24.350 1.00 93.62 711 ASP A O 1
ATOM 5936 N N . LYS A 1 712 ? -9.590 -7.251 26.540 1.00 92.38 712 LYS A N 1
ATOM 5937 C CA . LYS A 1 712 ? -10.927 -7.858 26.704 1.00 92.38 712 LYS A CA 1
ATOM 5938 C C . LYS A 1 712 ? -12.006 -7.216 25.821 1.00 92.38 712 LYS A C 1
ATOM 5940 O O . LYS A 1 712 ? -13.066 -7.821 25.639 1.00 92.38 712 LYS A O 1
ATOM 5945 N N . ILE A 1 713 ? -11.757 -6.007 25.311 1.00 93.56 713 ILE A N 1
ATOM 5946 C CA . ILE A 1 713 ? -12.684 -5.209 24.504 1.00 93.56 713 ILE A CA 1
ATOM 5947 C C . ILE A 1 713 ? -12.197 -5.109 23.053 1.00 93.56 713 ILE A C 1
ATOM 5949 O O . ILE A 1 713 ? -12.972 -5.303 22.117 1.00 93.56 713 ILE A O 1
ATOM 5953 N N . VAL A 1 714 ? -10.916 -4.790 22.835 1.00 93.56 714 VAL A N 1
ATOM 5954 C CA . VAL A 1 714 ? -10.421 -4.449 21.491 1.00 93.56 714 VAL A CA 1
ATOM 5955 C C . VAL A 1 714 ? -9.937 -5.643 20.673 1.00 93.56 714 VAL A C 1
ATOM 5957 O O . VAL A 1 714 ? -9.808 -5.500 19.452 1.00 93.56 714 VAL A O 1
ATOM 5960 N N . VAL A 1 715 ? -9.709 -6.809 21.280 1.00 90.44 715 VAL A N 1
ATOM 5961 C CA . VAL A 1 715 ? -9.292 -8.033 20.574 1.00 90.44 715 VAL A CA 1
ATOM 5962 C C . VAL A 1 715 ? -10.498 -8.750 19.952 1.00 90.44 715 VAL A C 1
ATOM 5964 O O . VAL A 1 715 ? -11.525 -8.948 20.590 1.00 90.44 715 VAL A O 1
ATOM 5967 N N . ASP A 1 716 ? -10.367 -9.138 18.681 1.00 83.62 716 ASP A N 1
ATOM 5968 C CA . ASP A 1 716 ? -11.294 -10.032 17.963 1.00 83.62 716 ASP A CA 1
ATOM 5969 C C . ASP A 1 716 ? -10.431 -11.069 17.215 1.00 83.62 716 ASP A C 1
ATOM 5971 O O . ASP A 1 716 ? -9.644 -10.718 16.324 1.00 83.62 716 ASP A O 1
ATOM 5975 N N . GLY A 1 717 ? -10.506 -12.336 17.634 1.00 81.94 717 GLY A N 1
ATOM 5976 C CA . GLY A 1 717 ? -9.546 -13.383 17.271 1.00 81.94 717 GLY A CA 1
ATOM 5977 C C . GLY A 1 717 ? -8.197 -13.184 17.973 1.00 81.94 717 GLY A C 1
ATOM 5978 O O . GLY A 1 717 ? -8.151 -12.987 19.179 1.00 81.94 717 GLY A O 1
ATOM 5979 N N . ASN A 1 718 ? -7.098 -13.183 17.213 1.00 81.38 718 ASN A N 1
ATOM 5980 C CA . ASN A 1 718 ? -5.731 -13.136 17.764 1.00 81.38 718 ASN A CA 1
ATOM 5981 C C . ASN A 1 718 ? -5.094 -11.734 17.728 1.00 81.38 718 ASN A C 1
ATOM 5983 O O . ASN A 1 718 ? -3.880 -11.601 17.862 1.00 81.38 718 ASN A O 1
ATOM 5987 N N . SER A 1 719 ? -5.865 -10.677 17.447 1.00 86.62 719 SER A N 1
ATOM 5988 C CA . SER A 1 719 ? -5.314 -9.320 17.372 1.00 86.62 719 SER A CA 1
ATOM 5989 C C . SER A 1 719 ? -6.333 -8.252 17.748 1.00 86.62 719 SER A C 1
ATOM 5991 O O . SER A 1 719 ? -7.532 -8.401 17.494 1.00 86.62 719 SER A O 1
ATOM 5993 N N . ARG A 1 720 ? -5.840 -7.110 18.238 1.00 91.81 720 ARG A N 1
ATOM 5994 C CA . ARG A 1 720 ? -6.651 -5.897 18.386 1.00 91.81 720 ARG A CA 1
ATOM 5995 C C . ARG A 1 720 ? -7.184 -5.455 17.024 1.00 91.81 720 ARG A C 1
ATOM 5997 O O . ARG A 1 720 ? -6.480 -5.561 16.011 1.00 91.81 720 ARG A O 1
ATOM 6004 N N . LYS A 1 721 ? -8.427 -4.976 16.972 1.00 90.25 721 LYS A N 1
ATOM 6005 C CA . LYS A 1 721 ? -9.063 -4.496 15.737 1.00 90.25 721 LYS A CA 1
ATOM 6006 C C . LYS A 1 721 ? -9.459 -3.035 15.853 1.00 90.25 721 LYS A C 1
ATOM 6008 O O . LYS A 1 721 ? -10.165 -2.644 16.775 1.00 90.25 721 LYS A O 1
ATOM 6013 N N . LEU A 1 722 ? -9.101 -2.262 14.828 1.00 92.50 722 LEU A N 1
ATOM 6014 C CA . LEU A 1 722 ? -9.429 -0.841 14.708 1.00 92.50 722 LEU A CA 1
ATOM 6015 C C . LEU A 1 722 ? -10.934 -0.550 14.870 1.00 92.50 722 LEU A C 1
ATOM 6017 O O . LEU A 1 722 ? -11.296 0.438 15.497 1.00 92.50 722 LEU A O 1
ATOM 6021 N N . LYS A 1 723 ? -11.810 -1.439 14.376 1.00 93.25 723 LYS A N 1
ATOM 6022 C CA . LYS A 1 723 ? -13.268 -1.306 14.534 1.00 93.25 723 LYS A CA 1
ATOM 6023 C C . LYS A 1 723 ? -13.687 -1.130 15.996 1.00 93.25 723 LYS A C 1
ATOM 6025 O O . LYS A 1 723 ? -14.526 -0.290 16.282 1.00 93.25 723 LYS A O 1
ATOM 6030 N N . ASN A 1 724 ? -13.057 -1.857 16.921 1.00 95.25 724 ASN A N 1
ATOM 6031 C CA . ASN A 1 724 ? -13.448 -1.859 18.327 1.00 95.25 724 ASN A CA 1
ATOM 6032 C C . ASN A 1 724 ? -13.079 -0.533 18.996 1.00 95.25 724 ASN A C 1
ATOM 6034 O O . ASN A 1 724 ? -13.830 -0.047 19.829 1.00 95.25 724 ASN A O 1
ATOM 6038 N N . PHE A 1 725 ? -11.985 0.102 18.566 1.00 96.00 725 PHE A N 1
ATOM 6039 C CA . PHE A 1 725 ? -11.636 1.453 19.000 1.00 96.00 725 PHE A CA 1
ATOM 6040 C C . PHE A 1 725 ? -12.694 2.479 18.577 1.00 96.00 725 PHE A C 1
ATOM 6042 O O . PHE A 1 725 ? -13.074 3.319 19.387 1.00 96.00 725 PHE A O 1
ATOM 6049 N N . TYR A 1 726 ? -13.216 2.391 17.348 1.00 95.50 726 TYR A N 1
ATOM 6050 C CA . TYR A 1 726 ? -14.300 3.272 16.898 1.00 95.50 726 TYR A CA 1
ATOM 6051 C C . TYR A 1 726 ? -15.616 3.012 17.637 1.00 95.50 726 TYR A C 1
ATOM 6053 O O . TYR A 1 726 ? -16.280 3.970 18.021 1.00 95.50 726 TYR A O 1
ATOM 6061 N N . LEU A 1 727 ? -15.973 1.747 17.884 1.00 94.81 727 LEU A N 1
ATOM 6062 C CA . LEU A 1 727 ? -17.171 1.399 18.658 1.00 94.81 727 LEU A CA 1
ATOM 6063 C C . LEU A 1 727 ? -17.077 1.917 20.103 1.00 94.81 727 LEU A C 1
ATOM 6065 O O . LEU A 1 727 ? -18.017 2.545 20.579 1.00 94.81 727 LEU A O 1
ATOM 6069 N N . ILE A 1 728 ? -15.929 1.739 20.773 1.00 94.31 728 ILE A N 1
ATOM 6070 C CA . ILE A 1 728 ? -15.679 2.331 22.099 1.00 94.31 728 ILE A CA 1
ATOM 6071 C C . ILE A 1 728 ? -15.850 3.848 22.030 1.00 94.31 728 ILE A C 1
ATOM 6073 O O . ILE A 1 728 ? -16.534 4.416 22.877 1.00 94.31 728 ILE A O 1
ATOM 6077 N N . TRP A 1 729 ? -15.264 4.502 21.020 1.00 93.50 729 TRP A N 1
ATOM 6078 C CA . TRP A 1 729 ? -15.347 5.955 20.879 1.00 93.50 729 TRP A CA 1
ATOM 6079 C C . TRP A 1 729 ? -16.787 6.439 20.736 1.00 93.50 729 TRP A C 1
ATOM 6081 O O . TRP A 1 729 ? -17.158 7.407 21.390 1.00 93.50 729 TRP A O 1
ATOM 6091 N N . ILE A 1 730 ? -17.619 5.741 19.953 1.00 92.19 730 ILE A N 1
ATOM 6092 C CA . ILE A 1 730 ? -19.052 6.046 19.835 1.00 92.19 730 ILE A CA 1
ATOM 6093 C C . ILE A 1 730 ? -19.716 6.049 21.215 1.00 92.19 730 ILE A C 1
ATOM 6095 O O . ILE A 1 730 ? -20.372 7.028 21.572 1.00 92.19 730 ILE A O 1
ATOM 6099 N N . LEU A 1 731 ? -19.481 5.000 22.005 1.00 91.56 731 LEU A N 1
ATOM 6100 C CA . LEU A 1 731 ? -20.112 4.795 23.308 1.00 91.56 731 LEU A CA 1
ATOM 6101 C C . LEU A 1 731 ? -19.646 5.800 24.371 1.00 91.56 731 LEU A C 1
ATOM 6103 O O . LEU A 1 731 ? -20.461 6.299 25.145 1.00 91.56 731 LEU A O 1
ATOM 6107 N N . ILE A 1 732 ? -18.352 6.134 24.407 1.00 89.88 732 ILE A N 1
ATOM 6108 C CA . ILE A 1 732 ? -17.786 7.012 25.448 1.00 89.88 732 ILE A CA 1
ATOM 6109 C C . ILE A 1 732 ? -17.720 8.491 25.041 1.00 89.88 732 ILE A C 1
ATOM 6111 O O . ILE A 1 732 ? -17.447 9.339 25.895 1.00 89.88 732 ILE A O 1
ATOM 6115 N N . SER A 1 733 ? -17.977 8.827 23.773 1.00 84.81 733 SER A N 1
ATOM 6116 C CA . SER A 1 733 ? -17.875 10.192 23.221 1.00 84.81 733 SER A CA 1
ATOM 6117 C C . SER A 1 733 ? -18.615 11.245 24.050 1.00 84.81 733 SER A C 1
ATOM 6119 O O . SER A 1 733 ? -18.087 12.332 24.277 1.00 84.81 733 SER A O 1
ATOM 6121 N N . LYS A 1 734 ? -19.802 10.924 24.578 1.00 82.75 734 LYS A N 1
ATOM 6122 C CA . LYS A 1 734 ? -20.637 11.846 25.368 1.00 82.75 734 LYS A CA 1
ATOM 6123 C C . LYS A 1 734 ? -20.444 11.737 26.888 1.00 82.75 734 LYS A C 1
ATOM 6125 O O . LYS A 1 734 ? -20.991 12.551 27.627 1.00 82.75 734 LYS A O 1
ATOM 6130 N N . SER A 1 735 ? -19.603 10.812 27.356 1.00 80.50 735 SER A N 1
ATOM 6131 C CA . SER A 1 735 ? -19.306 10.653 28.787 1.00 80.50 735 SER A CA 1
ATOM 6132 C C . SER A 1 735 ? -18.517 11.844 29.344 1.00 80.50 735 SER A C 1
ATOM 6134 O O . SER A 1 735 ? -17.616 12.381 28.685 1.00 80.50 735 SER A O 1
ATOM 6136 N N . ASN A 1 736 ? -18.824 12.253 30.575 1.00 82.38 736 ASN A N 1
ATOM 6137 C CA . ASN A 1 736 ? -18.020 13.214 31.329 1.00 82.38 736 ASN A CA 1
ATOM 6138 C C . ASN A 1 736 ? -17.239 12.494 32.447 1.00 82.38 736 ASN A C 1
ATOM 6140 O O . ASN A 1 736 ? -17.557 11.367 32.819 1.00 82.38 736 ASN A O 1
ATOM 6144 N N . PHE A 1 737 ? -16.199 13.137 32.978 1.00 80.12 737 PHE A N 1
ATOM 6145 C CA . PHE A 1 737 ? -15.345 12.515 33.995 1.00 80.12 737 PHE A CA 1
ATOM 6146 C C . PHE A 1 737 ? -16.079 12.250 35.321 1.00 80.12 737 PHE A C 1
ATOM 6148 O O . PHE A 1 737 ? -15.839 11.226 35.955 1.00 80.12 737 PHE A O 1
ATOM 6155 N N . GLN A 1 738 ? -16.987 13.144 35.728 1.00 78.44 738 GLN A N 1
ATOM 6156 C CA . GLN A 1 738 ? -17.702 13.017 37.002 1.00 78.44 738 GLN A CA 1
ATOM 6157 C C . GLN A 1 738 ? -18.593 11.777 37.029 1.00 78.44 738 GLN A C 1
ATOM 6159 O O . GLN A 1 738 ? -18.462 10.951 37.920 1.00 78.44 738 GLN A O 1
ATOM 6164 N N . LEU A 1 739 ? -19.425 11.566 36.013 1.00 80.56 739 LEU A N 1
ATOM 6165 C CA . LEU A 1 739 ? -20.282 10.387 35.934 1.00 80.56 739 LEU A CA 1
ATOM 6166 C C . LEU A 1 739 ? -19.466 9.094 35.832 1.00 80.56 739 LEU A C 1
ATOM 6168 O O . LEU A 1 739 ? -19.812 8.094 36.458 1.00 80.56 739 LEU A O 1
ATOM 6172 N N . VAL A 1 740 ? -18.346 9.129 35.102 1.00 84.31 740 VAL A N 1
ATOM 6173 C CA . VAL A 1 740 ? -17.404 8.005 35.031 1.00 84.31 740 VAL A CA 1
ATOM 6174 C C . VAL A 1 740 ? -16.849 7.661 36.416 1.00 84.31 740 VAL A C 1
ATOM 6176 O O . VAL A 1 740 ? -16.790 6.482 36.747 1.00 84.31 740 VAL A O 1
ATOM 6179 N N . LYS A 1 741 ? -16.503 8.648 37.257 1.00 80.94 741 LYS A N 1
ATOM 6180 C CA . LYS A 1 741 ? -16.016 8.418 38.634 1.00 80.94 741 LYS A CA 1
ATOM 6181 C C . LYS A 1 741 ? -16.986 7.539 39.436 1.00 80.94 741 LYS A C 1
ATOM 6183 O O . LYS A 1 741 ? -16.537 6.597 40.081 1.00 80.94 741 LYS A O 1
ATOM 6188 N N . PHE A 1 742 ? -18.291 7.808 39.349 1.00 81.31 742 PHE A N 1
ATOM 6189 C CA . PHE A 1 742 ? -19.312 7.092 40.124 1.00 81.31 742 PHE A CA 1
ATOM 6190 C C . PHE A 1 742 ? -19.793 5.789 39.473 1.00 81.31 742 PHE A C 1
ATOM 6192 O O . PHE A 1 742 ? -20.088 4.835 40.184 1.00 81.31 742 PHE A O 1
ATOM 6199 N N . LYS A 1 743 ? -19.855 5.718 38.136 1.00 86.75 743 LYS A N 1
ATOM 6200 C CA . LYS A 1 743 ? -20.441 4.578 37.403 1.00 86.75 743 LYS A CA 1
ATOM 6201 C C . LYS A 1 743 ? -19.428 3.709 36.646 1.00 86.75 743 LYS A C 1
ATOM 6203 O O . LYS A 1 743 ? -19.830 2.870 35.842 1.00 86.75 743 LYS A O 1
ATOM 6208 N N . ARG A 1 744 ? -18.115 3.879 36.864 1.00 88.00 744 ARG A N 1
ATOM 6209 C CA . ARG A 1 744 ? -17.060 3.187 36.086 1.00 88.00 744 ARG A CA 1
ATOM 6210 C C . ARG A 1 744 ? -17.216 1.666 36.014 1.00 88.00 744 ARG A C 1
ATOM 6212 O O . ARG A 1 744 ? -17.012 1.109 34.941 1.00 88.00 744 ARG A O 1
ATOM 6219 N N . ASN A 1 745 ? -17.582 1.007 37.115 1.00 88.75 745 ASN A N 1
ATOM 6220 C CA . ASN A 1 745 ? -17.656 -0.456 37.179 1.00 88.75 745 ASN A CA 1
ATOM 6221 C C . ASN A 1 745 ? -18.808 -0.987 36.313 1.00 88.75 745 ASN A C 1
ATOM 6223 O O . ASN A 1 745 ? -18.606 -1.894 35.504 1.00 88.75 745 ASN A O 1
ATOM 6227 N N . ASP A 1 746 ? -19.985 -0.365 36.418 1.00 91.00 746 ASP A N 1
ATOM 6228 C CA . ASP A 1 746 ? -21.143 -0.700 35.585 1.00 91.00 746 ASP A CA 1
ATOM 6229 C C . ASP A 1 746 ? -20.855 -0.392 34.116 1.00 91.00 746 ASP A C 1
ATOM 6231 O O . ASP A 1 746 ? -21.050 -1.234 33.242 1.00 91.00 746 ASP A O 1
ATOM 6235 N N . MET A 1 747 ? -20.273 0.780 33.854 1.00 92.06 747 MET A N 1
ATOM 6236 C CA . MET A 1 747 ? -19.904 1.205 32.509 1.00 92.06 747 MET A CA 1
ATOM 6237 C C . MET A 1 747 ? -18.895 0.245 31.863 1.00 92.06 747 MET A C 1
ATOM 6239 O O . MET A 1 747 ? -19.022 -0.070 30.681 1.00 92.06 747 MET A O 1
ATOM 6243 N N . LYS A 1 748 ? -17.916 -0.268 32.624 1.00 92.88 748 LYS A N 1
ATOM 6244 C CA . LYS A 1 748 ? -16.959 -1.286 32.161 1.00 92.88 748 LYS A CA 1
ATOM 6245 C C . LYS A 1 748 ? -17.671 -2.586 31.805 1.00 92.88 748 LYS A C 1
ATOM 6247 O O . LYS A 1 748 ? -17.428 -3.141 30.732 1.00 92.88 748 LYS A O 1
ATOM 6252 N N . LYS A 1 749 ? -18.542 -3.072 32.693 1.00 93.88 749 LYS A N 1
ATOM 6253 C CA . LYS A 1 749 ? -19.304 -4.312 32.501 1.00 93.88 749 LYS A CA 1
ATOM 6254 C C . LYS A 1 749 ? -20.162 -4.238 31.238 1.00 93.88 749 LYS A C 1
ATOM 6256 O O . LYS A 1 749 ? -20.082 -5.141 30.400 1.00 93.88 749 LYS A O 1
ATOM 6261 N N . ASP A 1 750 ? -20.904 -3.149 31.068 1.00 93.75 750 ASP A N 1
ATOM 6262 C CA . ASP A 1 750 ? -21.771 -2.927 29.912 1.00 93.75 750 ASP A CA 1
ATOM 6263 C C . ASP A 1 750 ? -20.966 -2.760 28.622 1.00 93.75 750 ASP A C 1
ATOM 6265 O O . ASP A 1 750 ? -21.292 -3.384 27.612 1.00 93.75 750 ASP A O 1
ATOM 6269 N N . LEU A 1 751 ? -19.852 -2.021 28.663 1.00 93.62 751 LEU A N 1
ATOM 6270 C CA . LEU A 1 751 ? -18.958 -1.851 27.516 1.00 93.62 751 LEU A CA 1
ATOM 6271 C C . LEU A 1 751 ? -18.378 -3.193 27.042 1.00 93.62 751 LEU A C 1
ATOM 6273 O O . LEU A 1 751 ? -18.427 -3.508 25.851 1.00 93.62 751 LEU A O 1
ATOM 6277 N N . VAL A 1 752 ? -17.854 -4.012 27.963 1.00 94.31 752 VAL A N 1
ATOM 6278 C CA . VAL A 1 752 ? -17.308 -5.343 27.644 1.00 94.31 752 VAL A CA 1
ATOM 6279 C C . VAL A 1 752 ? -18.404 -6.249 27.085 1.00 94.31 752 VAL A C 1
ATOM 6281 O O . VAL A 1 752 ? -18.180 -6.923 26.077 1.00 94.31 752 VAL A O 1
ATOM 6284 N N . LYS A 1 753 ? -19.586 -6.268 27.713 1.00 94.62 753 LYS A N 1
ATOM 6285 C CA . LYS A 1 753 ? -20.724 -7.087 27.277 1.00 94.62 753 LYS A CA 1
ATOM 6286 C C . LYS A 1 753 ? -21.166 -6.705 25.865 1.00 94.62 753 LYS A C 1
ATOM 6288 O O . LYS A 1 753 ? -21.286 -7.583 25.010 1.00 94.62 753 LYS A O 1
ATOM 6293 N N . MET A 1 754 ? -21.341 -5.411 25.615 1.00 94.31 754 MET A N 1
ATOM 6294 C CA . MET A 1 754 ? -21.803 -4.878 24.340 1.00 94.31 754 MET A CA 1
ATOM 6295 C C . MET A 1 754 ? -20.797 -5.164 23.220 1.00 94.31 754 MET A C 1
ATOM 6297 O O . MET A 1 754 ? -21.150 -5.767 22.209 1.00 94.31 754 MET A O 1
ATOM 6301 N N . ILE A 1 755 ? -19.515 -4.838 23.408 1.00 93.00 755 ILE A N 1
ATOM 6302 C CA . ILE A 1 755 ? -18.500 -5.074 22.371 1.00 93.00 755 ILE A CA 1
ATOM 6303 C C . ILE A 1 755 ? -18.302 -6.573 22.102 1.00 93.00 755 ILE A C 1
ATOM 6305 O O . ILE A 1 755 ? -18.185 -6.973 20.942 1.00 93.00 755 ILE A O 1
ATOM 6309 N N . LYS A 1 756 ? -18.320 -7.431 23.133 1.00 92.19 756 LYS A N 1
ATOM 6310 C CA . LYS A 1 756 ? -18.258 -8.890 22.938 1.00 92.19 756 LYS A CA 1
ATOM 6311 C C . LYS A 1 756 ? -19.465 -9.416 22.171 1.00 92.19 756 LYS A C 1
ATOM 6313 O O . LYS A 1 756 ? -19.277 -10.262 21.301 1.00 92.19 756 LYS A O 1
ATOM 6318 N N . PHE A 1 757 ? -20.669 -8.921 22.461 1.00 92.44 757 PHE A N 1
ATOM 6319 C CA . PHE A 1 757 ? -21.870 -9.279 21.710 1.00 92.44 757 PHE A CA 1
ATOM 6320 C C . PHE A 1 757 ? -21.685 -8.941 20.228 1.00 92.44 757 PHE A C 1
ATOM 6322 O O . PHE A 1 757 ? -21.747 -9.833 19.393 1.00 92.44 757 PHE A O 1
ATOM 6329 N N . TYR A 1 758 ? -21.328 -7.704 19.892 1.00 91.81 758 TYR A N 1
ATOM 6330 C CA . TYR A 1 758 ? -21.209 -7.262 18.497 1.00 91.81 758 TYR A CA 1
ATOM 6331 C C . TYR A 1 758 ? -19.976 -7.789 17.741 1.00 91.81 758 TYR A C 1
ATOM 6333 O O . TYR A 1 758 ? -19.925 -7.716 16.508 1.00 91.81 758 TYR A O 1
ATOM 6341 N N . ASN A 1 759 ? -18.993 -8.344 18.456 1.00 87.62 759 ASN A N 1
ATOM 6342 C CA . ASN A 1 759 ? -17.862 -9.056 17.860 1.00 87.62 759 ASN A CA 1
ATOM 6343 C C . ASN A 1 759 ? -18.166 -10.514 17.514 1.00 87.62 759 ASN A C 1
ATOM 6345 O O . ASN A 1 759 ? -17.551 -11.031 16.575 1.00 87.62 759 ASN A O 1
ATOM 6349 N N . LYS A 1 760 ? -19.085 -11.160 18.245 1.00 85.94 760 LYS A N 1
ATOM 6350 C CA . LYS A 1 760 ? -19.543 -12.512 17.923 1.00 85.94 760 LYS A CA 1
ATOM 6351 C C . LYS A 1 760 ? -20.287 -12.512 16.593 1.00 85.94 760 LYS A C 1
ATOM 6353 O O . LYS A 1 760 ? -20.934 -11.535 16.224 1.00 85.94 760 LYS A O 1
ATOM 6358 N N . SER A 1 761 ? -20.158 -13.621 15.881 1.00 82.38 761 SER A N 1
ATOM 6359 C CA . SER A 1 761 ? -20.962 -13.886 14.699 1.00 82.38 761 SER A CA 1
ATOM 6360 C C . SER A 1 761 ? -22.339 -14.378 15.153 1.00 82.38 761 SER A C 1
ATOM 6362 O O . SER A 1 761 ? -22.413 -15.320 15.941 1.00 82.38 761 SER A O 1
ATOM 6364 N N . HIS A 1 762 ? -23.404 -13.729 14.689 1.00 81.88 762 HIS A N 1
ATOM 6365 C CA . HIS A 1 762 ? -24.791 -14.050 15.031 1.00 81.88 762 HIS A CA 1
ATOM 6366 C C . HIS A 1 762 ? -25.495 -14.720 13.864 1.00 81.88 762 HIS A C 1
ATOM 6368 O O . HIS A 1 762 ? -25.354 -14.275 12.728 1.00 81.88 762 HIS A O 1
ATOM 6374 N N . LEU A 1 763 ? -26.262 -15.760 14.165 1.00 76.94 763 LEU A N 1
ATOM 6375 C CA . LEU A 1 763 ? -27.114 -16.463 13.210 1.00 76.94 763 LEU A CA 1
ATOM 6376 C C . LEU A 1 763 ? -28.379 -15.644 12.924 1.00 76.94 763 LEU A C 1
ATOM 6378 O O . LEU A 1 763 ? -28.870 -14.954 13.814 1.00 76.94 763 LEU A O 1
ATOM 6382 N N . ASN A 1 764 ? -28.915 -15.751 11.708 1.00 66.75 764 ASN A N 1
ATOM 6383 C CA . ASN A 1 764 ? -30.216 -15.195 11.295 1.00 66.75 764 ASN A CA 1
ATOM 6384 C C . ASN A 1 764 ? -30.353 -13.663 11.321 1.00 66.75 764 ASN A C 1
ATOM 6386 O O . ASN A 1 764 ? -31.442 -13.145 11.105 1.00 66.75 764 ASN A O 1
ATOM 6390 N N . PHE A 1 765 ? -29.264 -12.916 11.502 1.00 63.62 765 PHE A N 1
ATOM 6391 C CA . PHE A 1 765 ? -29.248 -11.473 11.247 1.00 63.62 765 PHE A CA 1
ATOM 6392 C C . PHE A 1 765 ? -28.975 -11.221 9.759 1.00 63.62 765 PHE A C 1
ATOM 6394 O O . PHE A 1 765 ? -27.953 -10.657 9.390 1.00 63.62 765 PHE A O 1
ATOM 6401 N N . SER A 1 766 ? -29.849 -11.713 8.884 1.00 59.19 766 SER A N 1
ATOM 6402 C CA . SER A 1 766 ? -29.788 -11.461 7.438 1.00 59.19 766 SER A CA 1
ATOM 6403 C C . SER A 1 766 ? -30.634 -10.225 7.083 1.00 59.19 766 SER A C 1
ATOM 6405 O O . SER A 1 766 ? -31.303 -9.688 7.957 1.00 59.19 766 SER A O 1
ATOM 6407 N N . LYS A 1 767 ? -30.583 -9.721 5.839 1.00 53.31 767 LYS A N 1
ATOM 6408 C CA . LYS A 1 767 ? -31.341 -8.544 5.340 1.00 53.31 767 LYS A CA 1
ATOM 6409 C C . LYS A 1 767 ? -32.876 -8.750 5.314 1.00 53.31 767 LYS A C 1
ATOM 6411 O O . LYS A 1 767 ? -33.546 -8.251 4.414 1.00 53.31 767 LYS A O 1
ATOM 6416 N N . ASP A 1 768 ? -33.433 -9.481 6.264 1.00 52.50 768 ASP A N 1
ATOM 6417 C CA . ASP A 1 768 ? -34.868 -9.540 6.491 1.00 52.50 768 ASP A CA 1
ATOM 6418 C C . ASP A 1 768 ? -35.299 -8.216 7.140 1.00 52.50 768 ASP A C 1
ATOM 6420 O O . ASP A 1 768 ? -34.645 -7.706 8.052 1.00 52.50 768 ASP A O 1
ATOM 6424 N N . LEU A 1 769 ? -36.345 -7.605 6.580 1.00 52.12 769 LEU A N 1
ATOM 6425 C CA . LEU A 1 769 ? -36.664 -6.170 6.661 1.00 52.12 769 LEU A CA 1
ATOM 6426 C C . LEU A 1 769 ? -36.904 -5.592 8.071 1.00 52.12 769 LEU A C 1
ATOM 6428 O O . LEU A 1 769 ? -36.922 -4.371 8.196 1.00 52.12 769 LEU A O 1
ATOM 6432 N N . ASP A 1 770 ? -37.001 -6.416 9.118 1.00 52.22 770 ASP A N 1
ATOM 6433 C CA . ASP A 1 770 ? -37.423 -5.969 10.453 1.00 52.22 770 ASP A CA 1
ATOM 6434 C C . ASP A 1 770 ? -36.334 -6.015 11.543 1.00 52.22 770 ASP A C 1
ATOM 6436 O O . ASP A 1 770 ? -36.546 -5.466 12.626 1.00 52.22 770 ASP A O 1
ATOM 6440 N N . TYR A 1 771 ? -35.159 -6.630 11.316 1.00 61.31 771 TYR A N 1
ATOM 6441 C CA . TYR A 1 771 ? -34.130 -6.695 12.370 1.00 61.31 771 TYR A CA 1
ATOM 6442 C C . TYR A 1 771 ? -32.695 -6.909 11.861 1.00 61.31 771 TYR A C 1
ATOM 6444 O O . TYR A 1 771 ? -32.257 -8.033 11.627 1.00 61.31 771 TYR A O 1
ATOM 6452 N N . ASN A 1 772 ? -31.905 -5.834 11.770 1.00 79.50 772 ASN A N 1
ATOM 6453 C CA . ASN A 1 772 ? -30.469 -5.925 11.484 1.00 79.50 772 ASN A CA 1
ATOM 6454 C C . ASN A 1 772 ? -29.607 -5.531 12.705 1.00 79.50 772 ASN A C 1
ATOM 6456 O O . ASN A 1 772 ? -30.035 -4.802 13.604 1.00 79.50 772 ASN A O 1
ATOM 6460 N N . LEU A 1 773 ? -28.356 -6.011 12.756 1.00 87.75 773 LEU A N 1
ATOM 6461 C CA . LEU A 1 773 ? -27.446 -5.740 13.880 1.00 87.75 773 LEU A CA 1
ATOM 6462 C C . LEU A 1 773 ? -27.078 -4.258 14.018 1.00 87.75 773 LEU A C 1
ATOM 6464 O O . LEU A 1 773 ? -26.635 -3.849 15.092 1.00 87.75 773 LEU A O 1
ATOM 6468 N N . VAL A 1 774 ? -27.172 -3.475 12.941 1.00 89.50 774 VAL A N 1
ATOM 6469 C CA . VAL A 1 774 ? -26.783 -2.056 12.939 1.00 89.50 774 VAL A CA 1
ATOM 6470 C C . VAL A 1 774 ? -27.813 -1.240 13.704 1.00 89.50 774 VAL A C 1
ATOM 6472 O O . VAL A 1 774 ? -27.426 -0.444 14.559 1.00 89.50 774 VAL A O 1
ATOM 6475 N N . ASP A 1 775 ? -29.096 -1.487 13.458 1.00 88.88 775 ASP A N 1
ATOM 6476 C CA . ASP A 1 775 ? -30.201 -0.832 14.153 1.00 88.88 775 ASP A CA 1
ATOM 6477 C C . ASP A 1 775 ? -30.199 -1.217 15.631 1.00 88.88 775 ASP A C 1
ATOM 6479 O O . ASP A 1 775 ? -30.207 -0.338 16.495 1.00 88.88 775 ASP A O 1
ATOM 6483 N N . LYS A 1 776 ? -30.007 -2.509 15.933 1.00 90.81 776 LYS A N 1
ATOM 6484 C CA . LYS A 1 776 ? -29.818 -2.975 17.313 1.00 90.81 776 LYS A CA 1
ATOM 6485 C C . LYS A 1 776 ? -28.634 -2.280 17.996 1.00 90.81 776 LYS A C 1
ATOM 6487 O O . LYS A 1 776 ? -28.755 -1.804 19.123 1.00 90.81 776 LYS A O 1
ATOM 6492 N N . PHE A 1 777 ? -27.489 -2.166 17.315 1.00 92.69 777 PHE A N 1
ATOM 6493 C CA . PHE A 1 777 ? -26.327 -1.461 17.860 1.00 92.69 777 PHE A CA 1
ATOM 6494 C C . PHE A 1 777 ? -26.626 0.020 18.097 1.00 92.69 777 PHE A C 1
ATOM 6496 O O . PHE A 1 777 ? -26.172 0.581 19.095 1.00 92.69 777 PHE A O 1
ATOM 6503 N N . ALA A 1 778 ? -27.372 0.664 17.199 1.00 91.44 778 ALA A N 1
ATOM 6504 C CA . ALA A 1 778 ? -27.763 2.058 17.338 1.00 91.44 778 ALA A CA 1
ATOM 6505 C C . ALA A 1 778 ? -28.688 2.268 18.549 1.00 91.44 778 ALA A C 1
ATOM 6507 O O . ALA A 1 778 ? -28.494 3.228 19.297 1.00 91.44 778 ALA A O 1
ATOM 6508 N N . GLU A 1 779 ? -29.648 1.371 18.776 1.00 91.94 779 GLU A N 1
ATOM 6509 C CA . GLU A 1 779 ? -30.529 1.374 19.950 1.00 91.94 779 GLU A CA 1
ATOM 6510 C C . GLU A 1 779 ? -29.762 1.138 21.252 1.00 91.94 779 GLU A C 1
ATOM 6512 O O . GLU A 1 779 ? -29.822 1.972 22.161 1.00 91.94 779 GLU A O 1
ATOM 6517 N N . ASP A 1 780 ? -28.960 0.072 21.315 1.00 93.38 780 ASP A N 1
ATOM 6518 C CA . ASP A 1 780 ? -28.123 -0.241 22.476 1.00 93.38 780 ASP A CA 1
ATOM 6519 C C . ASP A 1 780 ? -27.156 0.914 22.782 1.00 93.38 780 ASP A C 1
ATOM 6521 O O . ASP A 1 780 ? -26.935 1.270 23.940 1.00 93.38 780 ASP A O 1
ATOM 6525 N N . SER A 1 781 ? -26.609 1.559 21.743 1.00 91.75 781 SER A N 1
ATOM 6526 C CA . SER A 1 781 ? -25.721 2.717 21.896 1.00 91.75 781 SER A CA 1
ATOM 6527 C C . SER A 1 781 ? -26.461 3.918 22.467 1.00 91.75 781 SER A C 1
ATOM 6529 O O . SER A 1 781 ? -25.927 4.599 23.341 1.00 91.75 781 SER A O 1
ATOM 6531 N N . LYS A 1 782 ? -27.693 4.189 22.012 1.00 90.69 782 LYS A N 1
ATOM 6532 C CA . LYS A 1 782 ? -28.538 5.252 22.581 1.00 90.69 782 LYS A CA 1
ATOM 6533 C C . LYS A 1 782 ? -28.820 4.983 24.059 1.00 90.69 782 LYS A C 1
ATOM 6535 O O . LYS A 1 782 ? -28.704 5.908 24.862 1.00 90.69 782 LYS A O 1
ATOM 6540 N N . PHE A 1 783 ? -29.138 3.740 24.423 1.00 90.62 783 PHE A N 1
ATOM 6541 C CA . PHE A 1 783 ? -29.377 3.345 25.812 1.00 90.62 783 PHE A CA 1
ATOM 6542 C C . PHE A 1 783 ? -28.120 3.503 26.678 1.00 90.62 783 PHE A C 1
ATOM 6544 O O . PHE A 1 783 ? -28.164 4.156 27.721 1.00 90.62 783 PHE A O 1
ATOM 6551 N N . PHE A 1 784 ? -26.975 3.002 26.207 1.00 91.56 784 PHE A N 1
ATOM 6552 C CA . PHE A 1 784 ? -25.689 3.155 26.885 1.00 91.56 784 PHE A CA 1
ATOM 6553 C C . PHE A 1 784 ? -25.342 4.633 27.106 1.00 91.56 784 PHE A C 1
ATOM 6555 O O . PHE A 1 784 ? -25.045 5.059 28.223 1.00 91.56 784 PHE A O 1
ATOM 6562 N N . ILE A 1 785 ? -25.432 5.446 26.049 1.00 88.00 785 ILE A N 1
ATOM 6563 C CA . ILE A 1 785 ? -25.152 6.883 26.110 1.00 88.00 785 ILE A CA 1
ATOM 6564 C C . ILE A 1 785 ? -26.089 7.568 27.106 1.00 88.00 785 ILE A C 1
ATOM 6566 O O . ILE A 1 785 ? -25.617 8.382 27.894 1.00 88.00 785 ILE A O 1
ATOM 6570 N N . LYS A 1 786 ? -27.383 7.230 27.117 1.00 85.81 786 LYS A N 1
ATOM 6571 C CA . LYS A 1 786 ? -28.357 7.780 28.072 1.00 85.81 786 LYS A CA 1
ATOM 6572 C C . LYS A 1 786 ? -27.990 7.448 29.523 1.00 85.81 786 LYS A C 1
ATOM 6574 O O . LYS A 1 786 ? -28.101 8.316 30.381 1.00 85.81 786 LYS A O 1
ATOM 6579 N N . ASN A 1 787 ? -27.510 6.237 29.800 1.00 85.75 787 ASN A N 1
ATOM 6580 C CA . ASN A 1 787 ? -27.154 5.805 31.158 1.00 85.75 787 ASN A CA 1
ATOM 6581 C C . ASN A 1 787 ? -25.836 6.401 31.672 1.00 85.75 787 ASN A C 1
ATOM 6583 O O . ASN A 1 787 ? -25.670 6.550 32.887 1.00 85.75 787 ASN A O 1
ATOM 6587 N N . TYR A 1 788 ? -24.924 6.755 30.760 1.00 86.12 788 TYR A N 1
ATOM 6588 C CA . TYR A 1 788 ? -23.554 7.174 31.077 1.00 86.12 788 TYR A CA 1
ATOM 6589 C C . TYR A 1 788 ? -23.160 8.541 30.494 1.00 86.12 788 TYR A C 1
ATOM 6591 O O . TYR A 1 788 ? -21.971 8.849 30.367 1.00 86.12 788 TYR A O 1
ATOM 6599 N N . SER A 1 789 ? -24.140 9.393 30.181 1.00 79.56 789 SER A N 1
ATOM 6600 C CA . SER A 1 789 ? -23.921 10.792 29.782 1.00 79.56 789 SER A CA 1
ATOM 6601 C C . SER A 1 789 ? -24.845 11.749 30.549 1.00 79.56 789 SER A C 1
ATOM 6603 O O . SER A 1 789 ? -25.913 11.330 31.008 1.00 79.56 789 SER A O 1
ATOM 6605 N N . PRO A 1 790 ? -24.466 13.035 30.689 1.00 69.81 790 PRO A N 1
ATOM 6606 C CA . PRO A 1 790 ? -25.344 14.067 31.242 1.00 69.81 790 PRO A CA 1
ATOM 6607 C C . PRO A 1 790 ? -26.641 14.196 30.440 1.00 69.81 790 PRO A C 1
ATOM 6609 O O . PRO A 1 790 ? -26.616 14.155 29.210 1.00 69.81 790 PRO A O 1
ATOM 6612 N N . ILE A 1 791 ? -27.761 14.366 31.144 1.00 65.00 791 ILE A N 1
ATOM 6613 C CA . ILE A 1 791 ? -29.104 14.432 30.546 1.00 65.00 791 ILE A CA 1
ATOM 6614 C C . ILE A 1 791 ? -29.438 15.857 30.073 1.00 65.00 791 ILE A C 1
ATOM 6616 O O . ILE A 1 791 ? -30.182 16.033 29.111 1.00 65.00 791 ILE A O 1
ATOM 6620 N N . SER A 1 792 ? -28.863 16.877 30.711 1.00 59.16 792 SER A N 1
ATOM 6621 C CA . SER A 1 792 ? -29.172 18.289 30.478 1.00 59.16 792 SER A CA 1
ATOM 6622 C C . SER A 1 792 ? -27.899 19.138 30.357 1.00 59.16 792 SER A C 1
ATOM 6624 O O . SER A 1 792 ? -26.799 18.735 30.733 1.00 59.16 792 SER A O 1
ATOM 6626 N N . THR A 1 793 ? -28.044 20.336 29.801 1.00 60.31 793 THR A N 1
ATOM 6627 C CA . THR A 1 793 ? -27.056 21.423 29.881 1.00 60.31 793 THR A CA 1
ATOM 6628 C C . THR A 1 793 ? -27.705 22.554 30.663 1.00 60.31 793 THR A C 1
ATOM 6630 O O . THR A 1 793 ? -28.874 22.821 30.390 1.00 60.31 793 THR A O 1
ATOM 6633 N N . ARG A 1 794 ? -26.984 23.238 31.563 1.00 64.00 794 ARG A N 1
ATOM 6634 C CA . ARG A 1 794 ? -27.533 24.373 32.326 1.00 64.00 794 ARG A CA 1
ATOM 6635 C C . ARG A 1 794 ? -27.982 25.471 31.360 1.00 64.00 794 ARG A C 1
ATOM 6637 O O . ARG A 1 794 ? -27.145 26.148 30.768 1.00 64.00 794 ARG A O 1
ATOM 6644 N N . LYS A 1 795 ? -29.289 25.615 31.174 1.00 69.62 795 LYS A N 1
ATOM 6645 C CA . LYS A 1 795 ? -29.925 26.638 30.335 1.00 69.62 795 LYS A CA 1
ATOM 6646 C C . LYS A 1 795 ? -30.796 27.563 31.174 1.00 69.62 795 LYS A C 1
ATOM 6648 O O . LYS A 1 795 ? -30.934 28.731 30.821 1.00 69.62 795 LYS A O 1
ATOM 6653 N N . ARG A 1 796 ? -31.354 27.068 32.283 1.00 70.00 796 ARG A N 1
ATOM 6654 C CA . ARG A 1 796 ? -32.285 27.828 33.113 1.00 70.00 796 ARG A CA 1
ATOM 6655 C C . ARG A 1 796 ? -31.548 28.818 34.021 1.00 70.00 796 ARG A C 1
ATOM 6657 O O . ARG A 1 796 ? -30.675 28.446 34.807 1.00 70.00 796 ARG A O 1
ATOM 6664 N N . LYS A 1 797 ? -31.912 30.096 33.913 1.00 77.25 797 LYS A N 1
ATOM 6665 C CA . LYS A 1 797 ? -31.624 31.137 34.909 1.00 77.25 797 LYS A CA 1
ATOM 6666 C C . LYS A 1 797 ? -32.957 31.525 35.537 1.00 77.25 797 LYS A C 1
ATOM 6668 O O . LYS A 1 797 ? -33.871 31.859 34.795 1.00 77.25 797 LYS A O 1
ATOM 6673 N N . LEU A 1 798 ? -33.053 31.449 36.861 1.00 81.94 798 LEU A N 1
ATOM 6674 C CA . LEU A 1 798 ? -34.285 31.781 37.574 1.00 81.94 798 LEU A CA 1
ATOM 6675 C C . LEU A 1 798 ? -34.462 33.296 37.710 1.00 81.94 798 LEU A C 1
ATOM 6677 O O . LEU A 1 798 ? -33.484 34.006 37.981 1.00 81.94 798 LEU A O 1
ATOM 6681 N N . THR A 1 799 ? -35.700 33.766 37.574 1.00 86.00 799 THR A N 1
ATOM 6682 C CA . THR A 1 799 ? -36.105 35.133 37.942 1.00 86.00 799 THR A CA 1
ATOM 6683 C C . THR A 1 799 ? -36.116 35.311 39.469 1.00 86.00 799 THR A C 1
ATOM 6685 O O . THR A 1 799 ? -35.968 34.345 40.219 1.00 86.00 799 THR A O 1
ATOM 6688 N N . MET A 1 800 ? -36.257 36.547 39.965 1.00 81.62 800 MET A N 1
ATOM 6689 C CA . MET A 1 800 ? -36.348 36.785 41.417 1.00 81.62 800 MET A CA 1
ATOM 6690 C C . MET A 1 800 ? -37.621 36.184 42.028 1.00 81.62 800 MET A C 1
ATOM 6692 O O . MET A 1 800 ? -37.551 35.639 43.127 1.00 81.62 800 MET A O 1
ATOM 6696 N N . ASP A 1 801 ? -38.740 36.197 41.302 1.00 84.56 801 ASP A N 1
ATOM 6697 C CA . ASP A 1 801 ? -39.995 35.590 41.760 1.00 84.56 801 ASP A CA 1
ATOM 6698 C C . ASP A 1 801 ? -39.893 34.061 41.832 1.00 84.56 801 ASP A C 1
ATOM 6700 O O . ASP A 1 801 ? -40.311 33.457 42.818 1.00 84.56 801 ASP A O 1
ATOM 6704 N N . GLU A 1 802 ? -39.247 33.427 40.845 1.00 86.06 802 GLU A N 1
ATOM 6705 C CA . GLU A 1 802 ? -38.985 31.983 40.876 1.00 86.06 802 GLU A CA 1
ATOM 6706 C C . GLU A 1 802 ? -38.052 31.602 42.037 1.00 86.06 802 GLU A C 1
ATOM 6708 O O . GLU A 1 802 ? -38.254 30.572 42.677 1.00 86.06 802 GLU A O 1
ATOM 6713 N N . LYS A 1 803 ? -37.046 32.434 42.352 1.00 85.50 803 LYS A N 1
ATOM 6714 C CA . LYS A 1 803 ? -36.182 32.212 43.524 1.00 85.50 803 LYS A CA 1
ATOM 6715 C C . LYS A 1 803 ? -36.950 32.336 44.835 1.00 85.50 803 LYS A C 1
ATOM 6717 O O . LYS A 1 803 ? -36.701 31.556 45.746 1.00 85.50 803 LYS A O 1
ATOM 6722 N N . LYS A 1 804 ? -37.867 33.302 44.935 1.00 85.06 804 LYS A N 1
ATOM 6723 C CA . LYS A 1 804 ? -38.714 33.468 46.118 1.00 85.06 804 LYS A CA 1
ATOM 6724 C C . LYS A 1 804 ? -39.614 32.248 46.313 1.00 85.06 804 LYS A C 1
ATOM 6726 O O . LYS A 1 804 ? -39.585 31.662 47.384 1.00 85.06 804 LYS A O 1
ATOM 6731 N N . SER A 1 805 ? -40.282 31.794 45.251 1.00 86.88 805 SER A N 1
ATOM 6732 C CA . SER A 1 805 ? -41.096 30.571 45.274 1.00 86.88 805 SER A CA 1
ATOM 6733 C C . SER A 1 805 ? -40.289 29.340 45.703 1.00 86.88 805 SER A C 1
ATOM 6735 O O . SER A 1 805 ? -40.741 28.570 46.540 1.00 86.88 805 SER A O 1
ATOM 6737 N N . LEU A 1 806 ? -39.068 29.174 45.184 1.00 87.75 806 LEU A N 1
ATOM 6738 C CA . LEU A 1 806 ? -38.169 28.080 45.574 1.00 87.75 806 LEU A CA 1
ATOM 6739 C C . LEU A 1 806 ? -37.706 28.172 47.033 1.00 87.75 806 LEU A C 1
ATOM 6741 O O . LEU A 1 806 ? -37.556 27.149 47.697 1.00 87.75 806 LEU A O 1
ATOM 6745 N N . LEU A 1 807 ? -37.461 29.382 47.541 1.00 87.38 807 LEU A N 1
ATOM 6746 C CA . LEU A 1 807 ? -37.094 29.594 48.940 1.00 87.38 807 LEU A CA 1
ATOM 6747 C C . LEU A 1 807 ? -38.275 29.304 49.880 1.00 87.38 807 LEU A C 1
ATOM 6749 O O . LEU A 1 807 ? -38.078 28.696 50.934 1.00 87.38 807 LEU A O 1
ATOM 6753 N N . ASP A 1 808 ? -39.487 29.686 49.475 1.00 87.06 808 ASP A N 1
ATOM 6754 C CA . ASP A 1 808 ? -40.730 29.410 50.198 1.00 87.06 808 ASP A CA 1
ATOM 6755 C C . ASP A 1 808 ? -41.026 27.897 50.219 1.00 87.06 808 ASP A C 1
ATOM 6757 O O . ASP A 1 808 ? -41.314 27.341 51.279 1.00 87.06 808 ASP A O 1
ATOM 6761 N N . GLU A 1 809 ? -40.839 27.193 49.094 1.00 86.44 809 GLU A N 1
ATOM 6762 C CA . GLU A 1 809 ? -40.910 25.722 49.017 1.00 86.44 809 GLU A CA 1
ATOM 6763 C C . GLU A 1 809 ? -39.865 25.028 49.907 1.00 86.44 809 GLU A C 1
ATOM 6765 O O . GLU A 1 809 ? -40.112 23.951 50.449 1.00 86.44 809 GLU A O 1
ATOM 6770 N N . GLN A 1 810 ? -38.699 25.649 50.098 1.00 88.94 810 GLN A N 1
ATOM 6771 C CA . GLN A 1 810 ? -37.664 25.181 51.023 1.00 88.94 810 GLN A CA 1
ATOM 6772 C C . GLN A 1 810 ? -37.941 25.551 52.492 1.00 88.94 810 GLN A C 1
ATOM 6774 O O . GLN A 1 810 ? -37.113 25.265 53.361 1.00 88.94 810 GLN A O 1
ATOM 6779 N N . GLY A 1 811 ? -39.070 26.200 52.790 1.00 88.31 811 GLY A N 1
ATOM 6780 C CA . GLY A 1 811 ? -39.425 26.648 54.136 1.00 88.31 811 GLY A CA 1
ATOM 6781 C C . GLY A 1 811 ? -38.457 27.690 54.701 1.00 88.31 811 GLY A C 1
ATOM 6782 O O . GLY A 1 811 ? -38.202 27.686 55.906 1.00 88.31 811 GLY A O 1
ATOM 6783 N N . GLY A 1 812 ? -37.861 28.527 53.841 1.00 87.19 812 GLY A N 1
ATOM 6784 C CA . GLY A 1 812 ? -36.872 29.530 54.245 1.00 87.19 812 GLY A CA 1
ATOM 6785 C C . GLY A 1 812 ? -35.566 28.923 54.760 1.00 87.19 812 GLY A C 1
ATOM 6786 O O . GLY A 1 812 ? -34.911 29.514 55.616 1.00 87.19 812 GLY A O 1
ATOM 6787 N N . LYS A 1 813 ? -35.198 27.721 54.297 1.00 89.75 813 LYS A N 1
ATOM 6788 C CA . LYS A 1 813 ? -33.975 27.018 54.712 1.00 89.75 813 LYS A CA 1
ATOM 6789 C C . LYS A 1 813 ? -33.053 26.704 53.538 1.00 89.75 813 LYS A C 1
ATOM 6791 O O . LYS A 1 813 ? -33.505 26.499 52.413 1.00 89.75 813 LYS A O 1
ATOM 6796 N N . SER A 1 814 ? -31.756 26.610 53.815 1.00 86.75 814 SER A N 1
ATOM 6797 C CA . SER A 1 814 ? -30.724 26.191 52.865 1.00 86.75 814 SER A CA 1
ATOM 6798 C C . SER A 1 814 ? -30.949 24.763 52.399 1.00 86.75 814 SER A C 1
ATOM 6800 O O . SER A 1 814 ? -31.102 23.846 53.205 1.00 86.75 814 SER A O 1
ATOM 6802 N N . SER A 1 815 ? -30.893 24.566 51.082 1.00 86.44 815 SER A N 1
ATOM 6803 C CA . SER A 1 815 ? -30.970 23.245 50.448 1.00 86.44 815 SER A CA 1
ATOM 6804 C C . SER A 1 815 ? -29.759 22.345 50.736 1.00 86.44 815 SER A C 1
ATOM 6806 O O . SER A 1 815 ? -29.783 21.170 50.370 1.00 86.44 815 SER A O 1
ATOM 6808 N N . ILE A 1 816 ? -28.708 22.877 51.377 1.00 83.88 816 ILE A N 1
ATOM 6809 C CA . ILE A 1 816 ? -27.495 22.137 51.749 1.00 83.88 816 ILE A CA 1
ATOM 6810 C C . ILE A 1 816 ? -27.422 21.928 53.265 1.00 83.88 816 ILE A C 1
ATOM 6812 O O . ILE A 1 816 ? -27.312 20.788 53.710 1.00 83.88 816 ILE A O 1
ATOM 6816 N N . SER A 1 817 ? -27.461 23.003 54.057 1.00 85.06 817 SER A N 1
ATOM 6817 C CA . SER A 1 817 ? -27.214 22.946 55.508 1.00 85.06 817 SER A CA 1
ATOM 6818 C C . SER A 1 817 ? -28.482 22.911 56.364 1.00 85.06 817 SER A C 1
ATOM 6820 O O . SER A 1 817 ? -28.408 22.611 57.553 1.00 85.06 817 SER A O 1
ATOM 6822 N N . GLY A 1 818 ? -29.642 23.251 55.793 1.00 84.19 818 GLY A N 1
ATOM 6823 C CA . GLY A 1 818 ? -30.877 23.470 56.549 1.00 84.19 818 GLY A CA 1
ATOM 6824 C C . GLY A 1 818 ? -30.888 24.753 57.394 1.00 84.19 818 GLY A C 1
ATOM 6825 O O . GLY A 1 818 ? -31.861 24.977 58.116 1.00 84.19 818 GLY A O 1
ATOM 6826 N N . ALA A 1 819 ? -29.847 25.592 57.316 1.00 86.00 819 ALA A N 1
ATOM 6827 C CA . ALA A 1 819 ? -29.797 26.887 57.991 1.00 86.00 819 ALA A CA 1
ATOM 6828 C C . ALA A 1 819 ? -30.868 27.842 57.448 1.00 86.00 819 ALA A C 1
ATOM 6830 O O . ALA A 1 819 ? -31.224 27.766 56.274 1.00 86.00 819 ALA A O 1
ATOM 6831 N N . THR A 1 820 ? -31.367 28.749 58.286 1.00 88.94 820 THR A N 1
ATOM 6832 C CA . THR A 1 820 ? -32.343 29.766 57.872 1.00 88.94 820 THR A CA 1
ATOM 6833 C C . THR A 1 820 ? -31.766 30.674 56.781 1.00 88.94 820 THR A C 1
ATOM 6835 O O . THR A 1 820 ? -30.576 31.002 56.795 1.00 88.94 820 THR A O 1
ATOM 6838 N N . MET A 1 821 ? -32.616 31.061 55.834 1.00 86.56 821 MET A N 1
ATOM 6839 C CA . MET A 1 821 ? -32.272 31.836 54.649 1.00 86.56 821 MET A CA 1
ATOM 6840 C C . MET A 1 821 ? -33.365 32.838 54.296 1.00 86.56 821 MET A C 1
ATOM 6842 O O . MET A 1 821 ? -34.554 32.516 54.310 1.00 86.56 821 MET A O 1
ATOM 6846 N N . TYR A 1 822 ? -32.938 34.019 53.867 1.00 85.94 822 TYR A N 1
ATOM 6847 C CA . TYR A 1 822 ? -33.793 35.061 53.319 1.00 85.94 822 TYR A CA 1
ATOM 6848 C C . TYR A 1 822 ? -33.399 35.385 51.877 1.00 85.94 822 TYR A C 1
ATOM 6850 O O . TYR A 1 822 ? -32.256 35.212 51.459 1.00 85.94 822 TYR A O 1
ATOM 6858 N N . ILE A 1 823 ? -34.355 35.891 51.094 1.00 83.50 823 ILE A N 1
ATOM 6859 C CA . ILE A 1 823 ? -34.161 36.174 49.660 1.00 83.50 823 ILE A CA 1
ATOM 6860 C C . ILE A 1 823 ? -33.076 37.235 49.386 1.00 83.50 823 ILE A C 1
ATOM 6862 O O . ILE A 1 823 ? -32.554 37.306 48.274 1.00 83.50 823 ILE A O 1
ATOM 6866 N N . TRP A 1 824 ? -32.746 38.046 50.396 1.00 82.88 824 TRP A N 1
ATOM 6867 C CA . TRP A 1 824 ? -31.737 39.107 50.347 1.00 82.88 824 TRP A CA 1
ATOM 6868 C C . TRP A 1 824 ? -30.358 38.680 50.865 1.00 82.88 824 TRP A C 1
ATOM 6870 O O . TRP A 1 824 ? -29.421 39.472 50.780 1.00 82.88 824 TRP A O 1
ATOM 6880 N N . ASP A 1 825 ? -30.221 37.455 51.379 1.00 84.56 825 ASP A N 1
ATOM 6881 C CA . ASP A 1 825 ? -28.922 36.917 51.783 1.00 84.56 825 ASP A CA 1
ATOM 6882 C C . ASP A 1 825 ? -28.019 36.704 50.550 1.00 84.56 825 ASP A C 1
ATOM 6884 O O . ASP A 1 825 ? -28.467 36.708 49.396 1.00 84.56 825 ASP A O 1
ATOM 6888 N N . GLU A 1 826 ? -26.718 36.474 50.761 1.00 86.25 826 GLU A N 1
ATOM 6889 C CA . GLU A 1 826 ? -25.832 36.044 49.675 1.00 86.25 826 GLU A CA 1
ATOM 6890 C C . GLU A 1 826 ? -26.142 34.594 49.271 1.00 86.25 826 GLU A C 1
ATOM 6892 O O . GLU A 1 826 ? -25.520 33.643 49.747 1.00 86.25 826 GLU A O 1
ATOM 6897 N N . ILE A 1 827 ? -27.105 34.429 48.363 1.00 86.62 827 ILE A N 1
ATOM 6898 C CA . ILE A 1 827 ? -27.635 33.129 47.941 1.00 86.62 827 ILE A CA 1
ATOM 6899 C C . ILE A 1 827 ? -27.144 32.716 46.543 1.00 86.62 827 ILE A C 1
ATOM 6901 O O . ILE A 1 827 ? -27.042 33.535 45.625 1.00 86.62 827 ILE A O 1
ATOM 6905 N N . GLU A 1 828 ? -26.889 31.423 46.339 1.00 86.25 828 GLU A N 1
ATOM 6906 C CA . GLU A 1 828 ? -26.653 30.821 45.022 1.00 86.25 828 GLU A CA 1
ATOM 6907 C C . GLU A 1 828 ? -27.723 29.761 44.720 1.00 86.25 828 GLU A C 1
ATOM 6909 O O . GLU A 1 828 ? -28.158 29.016 45.597 1.00 86.25 828 GLU A O 1
ATOM 6914 N N . VAL A 1 829 ? -28.147 29.704 43.452 1.00 86.56 829 VAL A N 1
ATOM 6915 C CA . VAL A 1 829 ? -29.010 28.635 42.934 1.00 86.56 829 VAL A CA 1
ATOM 6916 C C . VAL A 1 829 ? -28.119 27.602 42.262 1.00 86.56 829 VAL A C 1
ATOM 6918 O O . VAL A 1 829 ? -27.428 27.922 41.281 1.00 86.56 829 VAL A O 1
ATOM 6921 N N . ASP A 1 830 ? -28.192 26.364 42.728 1.00 82.25 830 ASP A N 1
ATOM 6922 C CA . ASP A 1 830 ? -27.511 25.238 42.100 1.00 82.25 830 ASP A CA 1
ATOM 6923 C C . ASP A 1 830 ? -28.380 23.980 42.104 1.00 82.25 830 ASP A C 1
ATOM 6925 O O . ASP A 1 830 ? -29.422 23.916 42.760 1.00 82.25 830 ASP A O 1
ATOM 6929 N N . HIS A 1 831 ? -27.986 22.970 41.334 1.00 83.81 831 HIS A N 1
ATOM 6930 C CA . HIS A 1 831 ? -28.732 21.720 41.298 1.00 83.81 831 HIS A CA 1
ATOM 6931 C C . HIS A 1 831 ? -28.511 20.909 42.585 1.00 83.81 831 HIS A C 1
ATOM 6933 O O . HIS A 1 831 ? -27.373 20.696 43.024 1.00 83.81 831 HIS A O 1
ATOM 6939 N N . LYS A 1 832 ? -29.600 20.389 43.164 1.00 78.81 832 LYS A N 1
ATOM 6940 C CA . LYS A 1 832 ? -29.575 19.432 44.282 1.00 78.81 832 LYS A CA 1
ATOM 6941 C C . LYS A 1 832 ? -28.745 18.214 43.873 1.00 78.81 832 LYS A C 1
ATOM 6943 O O . LYS A 1 832 ? -27.707 17.946 44.485 1.00 78.81 832 LYS A O 1
ATOM 6948 N N . VAL A 1 833 ? -29.129 17.575 42.763 1.00 76.00 833 VAL A N 1
ATOM 6949 C CA . VAL A 1 833 ? -28.309 16.598 42.034 1.00 76.00 833 VAL A CA 1
ATOM 6950 C C . VAL A 1 833 ? -27.588 17.310 40.887 1.00 76.00 833 VAL A C 1
ATOM 6952 O O . VAL A 1 833 ? -28.261 17.815 39.987 1.00 76.00 833 VAL A O 1
ATOM 6955 N N . PRO A 1 834 ? -26.243 17.340 40.849 1.00 74.69 834 PRO A N 1
ATOM 6956 C CA . PRO A 1 834 ? -25.500 18.004 39.781 1.00 74.69 834 PRO A CA 1
ATOM 6957 C C . PRO A 1 834 ? -25.869 17.496 38.379 1.00 74.69 834 PRO A C 1
ATOM 6959 O O . PRO A 1 834 ? -25.979 16.288 38.159 1.00 74.69 834 PRO A O 1
ATOM 6962 N N . ILE A 1 835 ? -25.945 18.395 37.389 1.00 74.12 835 ILE A N 1
ATOM 6963 C CA . ILE A 1 835 ? -26.119 18.028 35.964 1.00 74.12 835 ILE A CA 1
ATOM 6964 C C . ILE A 1 835 ? -25.051 17.022 35.512 1.00 74.12 835 ILE A C 1
ATOM 6966 O O . ILE A 1 835 ? -25.314 16.097 34.737 1.00 74.12 835 ILE A O 1
ATOM 6970 N N . SER A 1 836 ? -23.829 17.174 36.028 1.00 64.31 836 SER A N 1
ATOM 6971 C CA . SER A 1 836 ? -22.711 16.275 35.751 1.00 64.31 836 SER A CA 1
ATOM 6972 C C . SER A 1 836 ? -22.964 14.828 36.199 1.00 64.31 836 SER A C 1
ATOM 6974 O O . SER A 1 836 ? -22.332 13.933 35.639 1.00 64.31 836 SER A O 1
ATOM 6976 N N . LEU A 1 837 ? -23.907 14.611 37.125 1.00 73.19 837 LEU A N 1
ATOM 6977 C CA . LEU A 1 837 ? -24.389 13.328 37.647 1.00 73.19 837 LEU A CA 1
ATOM 6978 C C . LEU A 1 837 ? -25.825 13.011 37.201 1.00 73.19 837 LEU A C 1
ATOM 6980 O O . LEU A 1 837 ? -26.538 12.285 37.884 1.00 73.19 837 LEU A O 1
ATOM 6984 N N . GLN A 1 838 ? -26.236 13.521 36.035 1.00 74.62 838 GLN A N 1
ATOM 6985 C CA . GLN A 1 838 ? -27.561 13.291 35.440 1.00 74.62 838 GLN A CA 1
ATOM 6986 C C . GLN A 1 838 ? -28.726 14.002 36.146 1.00 74.62 838 GLN A C 1
ATOM 6988 O O . GLN A 1 838 ? -29.884 13.686 35.878 1.00 74.62 838 GLN A O 1
ATOM 6993 N N . GLY A 1 839 ? -28.444 15.005 36.980 1.00 74.06 839 GLY A N 1
ATOM 6994 C CA . GLY A 1 839 ? -29.471 15.916 37.472 1.00 74.06 839 GLY A CA 1
ATOM 6995 C C . GLY A 1 839 ? -30.151 16.667 36.329 1.00 74.06 839 GLY A C 1
ATOM 6996 O O . GLY A 1 839 ? -29.492 17.158 35.409 1.00 74.06 839 GLY A O 1
ATOM 6997 N N . LYS A 1 840 ? -31.478 16.755 36.361 1.00 77.19 840 LYS A N 1
ATOM 6998 C CA . LYS A 1 840 ? -32.236 17.504 35.358 1.00 77.19 840 LYS A CA 1
ATOM 6999 C C . LYS A 1 840 ? -32.151 19.011 35.618 1.00 77.19 840 LYS A C 1
ATOM 7001 O O . LYS A 1 840 ? -32.044 19.432 36.765 1.00 77.19 840 LYS A O 1
ATOM 7006 N N . ASP A 1 841 ? -32.213 19.815 34.558 1.00 77.88 841 ASP A N 1
ATOM 7007 C CA . ASP A 1 841 ? -32.285 21.285 34.662 1.00 77.88 841 ASP A CA 1
ATOM 7008 C C . ASP A 1 841 ? -33.751 21.745 34.808 1.00 77.88 841 ASP A C 1
ATOM 7010 O O . ASP A 1 841 ? -34.258 22.530 34.010 1.00 77.88 841 ASP A O 1
ATOM 7014 N N . GLU A 1 842 ? -34.451 21.167 35.788 1.00 83.12 842 GLU A N 1
ATOM 7015 C CA . GLU A 1 842 ? -35.862 21.419 36.128 1.00 83.12 842 GLU A CA 1
ATOM 7016 C C . GLU A 1 842 ? -35.935 22.082 37.526 1.00 83.12 842 GLU A C 1
ATOM 7018 O O . GLU A 1 842 ? -35.005 21.907 38.320 1.00 83.12 842 GLU A O 1
ATOM 7023 N N . ILE A 1 843 ? -36.988 22.865 37.824 1.00 78.69 843 ILE A N 1
ATOM 7024 C CA . ILE A 1 843 ? -37.104 23.641 39.087 1.00 78.69 843 ILE A CA 1
ATOM 7025 C C . ILE A 1 843 ? -36.994 22.726 40.306 1.00 78.69 843 ILE A C 1
ATOM 7027 O O . ILE A 1 843 ? -36.327 23.060 41.278 1.00 78.69 843 ILE A O 1
ATOM 7031 N N . GLU A 1 844 ? -37.571 21.536 40.216 1.00 82.12 844 GLU A N 1
ATOM 7032 C CA . GLU A 1 844 ? -37.659 20.545 41.281 1.00 82.12 844 GLU A CA 1
ATOM 7033 C C . GLU A 1 844 ? -36.263 20.083 41.744 1.00 82.12 844 GLU A C 1
ATOM 7035 O O . GLU A 1 844 ? -36.039 19.783 42.924 1.00 82.12 844 GLU A O 1
ATOM 7040 N N . ASN A 1 845 ? -35.295 20.072 40.818 1.00 82.56 845 ASN A N 1
ATOM 7041 C CA . ASN A 1 845 ? -33.900 19.721 41.075 1.00 82.56 845 ASN A CA 1
ATOM 7042 C C . ASN A 1 845 ? -33.011 20.946 41.353 1.00 82.56 845 ASN A C 1
ATOM 7044 O O . ASN A 1 845 ? -31.806 20.782 41.532 1.00 82.56 845 ASN A O 1
ATOM 7048 N N . LEU A 1 846 ? -33.556 22.161 41.401 1.00 85.88 846 LEU A N 1
ATOM 7049 C CA . LEU A 1 846 ? -32.831 23.349 41.847 1.00 85.88 846 LEU A CA 1
ATOM 7050 C C . LEU A 1 846 ? -33.021 23.544 43.351 1.00 85.88 846 LEU A C 1
ATOM 7052 O O . LEU A 1 846 ? -34.053 23.203 43.925 1.00 85.88 846 LEU A O 1
ATOM 7056 N N . GLY A 1 847 ? -31.978 24.053 43.993 1.00 86.50 847 GLY A N 1
ATOM 7057 C CA . GLY A 1 847 ? -31.988 24.439 45.391 1.00 86.50 847 GLY A CA 1
ATOM 7058 C C . GLY A 1 847 ? -31.270 25.767 45.581 1.00 86.50 847 GLY A C 1
ATOM 7059 O O . GLY A 1 847 ? -30.312 26.081 44.871 1.00 86.50 847 GLY A O 1
ATOM 7060 N N . ILE A 1 848 ? -31.755 26.550 46.536 1.00 88.19 848 ILE A N 1
ATOM 7061 C CA . ILE A 1 848 ? -31.116 27.778 47.000 1.00 88.19 848 ILE A CA 1
ATOM 7062 C C . ILE A 1 848 ? -30.308 27.445 48.251 1.00 88.19 848 ILE A C 1
ATOM 7064 O O . ILE A 1 848 ? -30.797 26.745 49.142 1.00 88.19 848 ILE A O 1
ATOM 7068 N N . ALA A 1 849 ? -29.063 27.897 48.299 1.00 89.25 849 ALA A N 1
ATOM 7069 C CA . ALA A 1 849 ? -28.184 27.754 49.454 1.00 89.25 849 ALA A CA 1
ATOM 7070 C C . ALA A 1 849 ? -27.347 29.022 49.641 1.00 89.25 849 ALA A C 1
ATOM 7072 O O . ALA A 1 849 ? -27.197 29.815 48.704 1.00 89.25 849 ALA A O 1
ATOM 7073 N N . HIS A 1 850 ? -26.789 29.219 50.837 1.00 88.25 850 HIS A N 1
ATOM 7074 C CA . HIS A 1 850 ? -25.826 30.295 51.063 1.00 88.25 850 HIS A CA 1
ATOM 7075 C C . HIS A 1 850 ? -24.626 30.107 50.133 1.00 88.25 850 HIS A C 1
ATOM 7077 O O . HIS A 1 850 ? -24.126 28.999 49.936 1.00 88.25 850 HIS A O 1
ATOM 7083 N N . LYS A 1 851 ? -24.137 31.198 49.554 1.00 85.62 851 LYS A N 1
ATOM 7084 C CA . LYS A 1 851 ? -23.063 31.199 48.553 1.00 85.62 851 LYS A CA 1
ATOM 7085 C C . LYS A 1 851 ? -21.789 30.501 49.033 1.00 85.62 851 LYS A C 1
ATOM 7087 O O . LYS A 1 851 ? -21.144 29.807 48.253 1.00 85.62 851 LYS A O 1
ATOM 7092 N N . ILE A 1 852 ? -21.422 30.668 50.304 1.00 83.06 852 ILE A N 1
ATOM 7093 C CA . ILE A 1 852 ? -20.247 30.005 50.893 1.00 83.06 852 ILE A CA 1
ATOM 7094 C C . ILE A 1 852 ? -20.491 28.494 50.996 1.00 83.06 852 ILE A C 1
ATOM 7096 O O . ILE A 1 852 ? -19.675 27.714 50.512 1.00 83.06 852 ILE A O 1
ATOM 7100 N N . GLU A 1 853 ? -21.647 28.083 51.523 1.00 83.12 853 GLU A N 1
ATOM 7101 C CA . GLU A 1 853 ? -22.030 26.668 51.650 1.00 83.12 853 GLU A CA 1
ATOM 7102 C C . GLU A 1 853 ? -22.058 25.960 50.291 1.00 83.12 853 GLU A C 1
ATOM 7104 O O . GLU A 1 853 ? -21.540 24.852 50.135 1.00 83.12 853 GLU A O 1
ATOM 7109 N N . ASN A 1 854 ? -22.620 26.624 49.280 1.00 80.88 854 ASN A N 1
ATOM 7110 C CA . ASN A 1 854 ? -22.706 26.087 47.930 1.00 80.88 854 ASN A CA 1
ATOM 7111 C C . ASN A 1 854 ? -21.324 25.916 47.280 1.00 80.88 854 ASN A C 1
ATOM 7113 O O . ASN A 1 854 ? -21.080 24.948 46.561 1.00 80.88 854 ASN A O 1
ATOM 7117 N N . ARG A 1 855 ? -20.381 26.815 47.573 1.00 79.81 855 ARG A N 1
ATOM 7118 C CA . ARG A 1 855 ? -18.999 26.716 47.083 1.00 79.81 855 ARG A CA 1
ATOM 7119 C C . ARG A 1 855 ? -18.194 25.654 47.828 1.00 79.81 855 ARG A C 1
ATOM 7121 O O . ARG A 1 855 ? -17.410 24.949 47.198 1.00 79.81 855 ARG A O 1
ATOM 7128 N N . GLU A 1 856 ? -18.427 25.478 49.127 1.00 72.94 856 GLU A N 1
ATOM 7129 C CA . GLU A 1 856 ? -17.803 24.413 49.924 1.00 72.94 856 GLU A CA 1
ATOM 7130 C C . GLU A 1 856 ? -18.317 23.007 49.579 1.00 72.94 856 GLU A C 1
ATOM 7132 O O . GLU A 1 856 ? -17.574 22.031 49.723 1.00 72.94 856 GLU A O 1
ATOM 7137 N N . LYS A 1 857 ? -19.547 22.882 49.056 1.00 67.94 857 LYS A N 1
ATOM 7138 C CA . LYS A 1 857 ? -20.088 21.621 48.513 1.00 67.94 857 LYS A CA 1
ATOM 7139 C C . LYS A 1 857 ? -19.177 21.031 47.427 1.00 67.94 857 LYS A C 1
ATOM 7141 O O . LYS A 1 857 ? -19.009 19.816 47.371 1.00 67.94 857 LYS A O 1
ATOM 7146 N N . GLY A 1 858 ? -18.538 21.870 46.607 1.00 52.88 858 GLY A N 1
ATOM 7147 C CA . GLY A 1 858 ? -17.577 21.438 45.584 1.00 52.88 858 GLY A CA 1
ATOM 7148 C C . GLY A 1 858 ? -16.249 20.905 46.141 1.00 52.88 858 GLY A C 1
ATOM 7149 O O . GLY A 1 858 ? -15.562 20.152 45.454 1.00 52.88 858 GLY A O 1
ATOM 7150 N N . SER A 1 859 ? -15.900 21.261 47.381 1.00 42.44 859 SER A N 1
ATOM 7151 C CA . SER A 1 859 ? -14.672 20.842 48.073 1.00 42.44 859 SER A CA 1
ATOM 7152 C C . SER A 1 859 ? -14.809 19.487 48.779 1.00 42.44 859 SER A C 1
ATOM 7154 O O . SER A 1 859 ? -13.799 18.872 49.114 1.00 42.44 859 SER A O 1
ATOM 7156 N N . LYS A 1 860 ? -16.047 19.038 49.043 1.00 41.12 860 LYS A N 1
ATOM 7157 C CA . LYS A 1 860 ? -16.372 17.867 49.882 1.00 41.12 860 LYS A CA 1
ATOM 7158 C C . LYS A 1 860 ? -16.999 16.672 49.120 1.00 41.12 860 LYS A C 1
ATOM 7160 O O . LYS A 1 860 ? -17.297 15.671 49.765 1.00 41.12 860 LYS A O 1
ATOM 7165 N N . LEU A 1 861 ? -17.178 16.736 47.788 1.00 38.34 861 LEU A N 1
ATOM 7166 C CA . LEU A 1 861 ? -17.833 15.702 46.939 1.00 38.34 861 LEU A CA 1
ATOM 7167 C C . LEU A 1 861 ? -16.908 15.019 45.902 1.00 38.34 861 LEU A C 1
ATOM 7169 O O . LEU A 1 861 ? -16.150 15.716 45.192 1.00 38.34 861 LEU A O 1
#

Nearest PDB structures (foldseek):
  7bnr-assembly1_A  TM=4.143E-01  e=4.024E-02  Myxococcus xanthus DK 1622

Organism: NCBI:txid2762758

Sequence (861 aa):
MEQGIFEKIFKEHIKIETSQKSIDGLFTPRMKNKTDYSPYYQRNYVWDESKATHFIESIFLGTELPPLIFFENEDGIEIIDGRQRYETIFRFMENEFSLKLNGLTVLTQLKNLKYNSLGKKSNDLLERFLECKIRIINFQIVNHPPLKIDLQDRIKKEIFLRYNSGITPLKREEVDDARYDKDELTNFFKKKLNNQNTHQLFQSTLFTGSDVIYKKHTVAKIMNQVRVELVLPKYPIEQFSKGGVSKIVEKLYEFYITNKDKSDEKVFIGFRDKLEFLSKVIKKSKKNERKVNHLGLRTLLWGIGILEIEGVNVKFKNDLIEKSSLFIDENINYFSTEYSTRRENIFNRYLIVQTFLENIFDVDLSSYISTNSKFDKVKKGLSHRTPKTKLEELNNLGLSKPEPSNMSIEDVVRKMNRRKFLVRPSYQRIEVINQQKKSSIIESILLNIKLPPIFIFKRLDDVYEVVDGQQRLLTLLSFIGESYTDQNDKKIYSKDNKFKLKDLRILSELNGLSFENLTDKMQDKLYDFQLYIVEIDSYKNPSFDPIDLFIRLNDKPYPIKQNSFEMWNSWVDKEIISNIKTLKNELYPWFHIKTITKKSDRDRMENEELITSFCYVEMAKGNLGDVIDVYQRDNIDLEKTITSKINARIKTKSRINKLLLETSKDEKVKKEFLGSIKNVKSKIKNLKTILIDRNPQENESLADFLKTELDKIVVDGNSRKLKNFYLIWILISKSNFQLVKFKRNDMKKDLVKMIKFYNKSHLNFSKDLDYNLVDKFAEDSKFFIKNYSPISTRKRKLTMDEKKSLLDEQGGKSSISGATMYIWDEIEVDHKVPISLQGKDEIENLGIAHKIENREKGSKL

Foldseek 3Di:
DLLVVLLCQLQPFKDKDKDKDFQQRCPPPVNVVQEDLDDQLFFDAFDFLLLLLLLLLCLLLQHADFAFEWEQDPSGIYGLDCSNVNVSLVCQCVQQDARDCNNDDAPSVSGRDGLVCQVVVPVVSNCSNRGRMHMYIYIYGPDDPPDDPVSVLQNSLVLSCLQQVLDDFDDLLLLVQLVCVVPPLLVVQLVVCVDPVLVCLLCCQQFFPPPPVPDRDDSSRSSLVVLCLLQLLVAALLVVLVDPVSVVSVLSSVVCSVPPPDDSVVVVVVLSVLSVLSVLLVVVLVVVVADDGNLLSSLLSSVVVNCVVVVHDDDSDPVVSNLSSVLCRVPVQLVDPAVCSHSQSSLLSNVSSQVSSCVVRVDDPVCRHDPDPSVVVVVVVSVPPNPCPPPVCSVQSNFDFDFWDWDFLLRQLVCQVVVQEALDDSSGDAADDDQQSLLSLLVCLLSLNAHTAWEWEQDPVNRTYTLDDSNSSLSLCQQLQHWGAHPVRDTDHHPNRQDAHDDDDSPHVRGRDGLVRDDPVSNVSSRGRIHGYGYGYCVRRVPDDSSVSSCSNRPPDPRLDPLAVSNCSSNFDPVLSVLLVVLLVVCVLADAQDDPPRPSDRDRVVSSRLLLLQLVCVLVVLPNVQFKDKDKDWDAHNVRWIWIFIFMDTPDSVVSVVLRVVLVVDVVSVVSSVVSSVVSSQLVVLVLLLLDPDDDDVPDDSSNSSNVSVCLQQDQPPGGDSRSSSLVCLQSVQADNVLSNVCSPVLSVLNSVLSVVRSGIDTPQDVPPPDHVRVVSVVSSVVSCLNGHQPDDQPDDDDLVLVVVQCVVLVQAFLQPRHGHDSPAQKDKAFNQHSSNRGDNDSVRITIHHPVRVVVVVVVD